Protein AF-0000000071097699 (afdb_homodimer)

Nearest PDB structures (foldseek):
  2o6l-assembly1_B  TM=9.638E-01  e=3.388E-14  Homo sapiens
  7yan-assembly2_D-2  TM=9.427E-01  e=1.512E-14  Homo sapiens
  7cjx-assembly2_B  TM=9.415E-01  e=3.575E-14  Homo sapiens
  2o6l-assembly1_A  TM=9.552E-01  e=1.232E-13  Homo sapiens
  7yf5-assembly1_B  TM=9.380E-01  e=7.590E-14  Homo sapiens

Sequence (882 aa):
MFTHNYAKPKYTDYFKFEHYSFPNLDKELAHLNDQMSDFAFTENQVSQMLFMVSLFADLNRRVCEEIFSDEELLKRLEGVDVVLVDVVWPCGIYMKSFLSKQKNTKVRGVVVATLASYPYMQQLAGSPVHPSYQPMPITGLSFNMSFLQRVSNTISYLIGNIFNYFMCSRPYHEIVDRYGLDPYMKSSIHEDVDLYLINTEFAVEFPYSLMPNIIPVGGLTARPAEPLEDDLESFMQGSGEYGVVVFSLGSNFTRITNSRPELVQVFIAALGRLPHKVLFHLQADPPENLPGNIKALPWLPLQDVLGHPKTRLLIYHGGNNGFLEAVYHGVPLVIMPLAGDQIDVSVRVESMGLGTTIDKTRLSADYIYQRVAETLQNPEYSERMKRASAIFKDRPMTAPDRAAFWIEHVIKHGGSYMRSPVHDLSFVQFQGRPDFMNELPMFTHNYAKPKYTDYFKFEHYSFPNLDKELAHLNDQMSDFAFTENQVSQMLFMVSLFADLNRRVCEEIFSDEELLKRLEGVDVVLVDVVWPCGIYMKSFLSKQKNTKVRGVVVATLASYPYMQQLAGSPVHPSYQPMPITGLSFNMSFLQRVSNTISYLIGNIFNYFMCSRPYHEIVDRYGLDPYMKSSIHEDVDLYLINTEFAVEFPYSLMPNIIPVGGLTARPAEPLEDDLESFMQGSGEYGVVVFSLGSNFTRITNSRPELVQVFIAALGRLPHKVLFHLQADPPENLPGNIKALPWLPLQDVLGHPKTRLLIYHGGNNGFLEAVYHGVPLVIMPLAGDQIDVSVRVESMGLGTTIDKTRLSADYIYQRVAETLQNPEYSERMKRASAIFKDRPMTAPDRAAFWIEHVIKHGGSYMRSPVHDLSFVQFQGRPDFMNELP

Organism: Strongylocentrotus purpuratus (NCBI:txid7668)

Solvent-accessible surface area (backbone atoms only — not comparable to full-atom values): 47206 Å² total; per-residue (Å²): 101,81,78,57,83,63,73,74,61,84,65,47,90,80,52,83,87,76,86,82,81,49,68,73,57,30,53,51,45,53,51,50,53,56,50,49,63,60,45,43,78,44,85,68,48,64,65,51,45,52,51,48,50,51,54,49,35,52,49,51,50,51,50,40,52,52,55,74,68,33,61,69,58,52,60,71,52,66,78,59,61,63,41,79,27,49,64,91,43,56,53,47,53,57,48,32,52,51,51,15,61,76,62,73,43,86,39,40,24,34,36,33,32,72,51,55,89,46,68,67,59,33,49,53,56,49,19,74,80,50,36,68,48,41,52,43,81,59,68,66,54,56,52,84,53,53,71,69,51,20,33,53,30,24,50,46,44,53,52,49,52,54,48,43,42,64,53,68,36,57,71,52,39,57,56,34,62,76,67,67,45,67,73,60,51,63,80,47,58,46,88,56,45,34,36,36,38,31,40,32,46,50,62,80,35,84,47,60,48,39,24,70,33,50,42,72,27,35,40,60,83,48,67,84,53,53,88,66,58,68,68,59,42,51,55,52,65,67,21,65,92,65,8,30,36,37,37,43,52,58,76,69,31,42,56,44,46,69,72,34,54,66,56,54,51,33,50,49,60,19,55,53,70,45,87,31,26,32,44,35,55,34,72,58,84,72,68,92,83,61,44,90,47,51,46,78,30,70,71,70,67,55,57,34,52,47,49,33,91,43,45,58,34,39,36,28,32,32,51,58,68,60,49,38,37,31,34,64,47,28,36,16,38,38,23,37,46,47,56,64,68,10,38,42,44,42,40,47,32,45,75,67,38,27,33,47,73,50,62,76,88,60,77,39,32,66,53,52,32,51,56,53,50,50,55,70,69,40,61,61,22,43,54,43,17,39,51,34,15,54,53,60,66,65,55,98,59,55,25,54,56,48,49,51,48,52,53,52,46,32,68,74,70,48,27,72,60,33,47,34,65,59,74,73,39,47,62,67,63,43,62,55,28,24,59,69,63,23,36,39,98,101,81,80,57,83,64,72,73,61,83,64,48,90,80,51,84,85,76,86,82,83,48,69,74,58,33,53,51,45,52,51,49,54,55,48,50,63,60,44,43,78,44,85,68,47,65,65,51,44,54,50,49,52,50,51,50,36,52,50,50,50,51,51,40,53,51,54,74,66,33,61,69,58,52,61,71,51,65,79,59,61,63,40,80,28,49,64,92,44,58,52,46,57,54,48,32,53,50,50,16,61,74,62,73,42,87,39,39,24,33,36,33,31,72,53,54,89,45,68,66,57,34,51,53,55,49,20,75,76,52,34,66,48,42,49,43,81,60,68,67,56,55,51,84,54,53,71,68,50,20,34,51,29,26,52,47,45,55,52,47,51,54,48,43,42,62,51,66,36,56,71,52,40,57,56,33,63,75,69,67,47,68,72,63,52,62,81,47,59,42,88,58,45,34,35,34,37,32,39,32,46,50,63,80,36,84,46,61,47,39,25,71,34,50,42,72,27,36,39,60,84,47,65,86,54,52,88,66,57,68,70,59,42,51,56,52,64,67,22,65,91,66,9,30,36,38,37,42,52,57,78,70,30,43,56,43,46,68,73,33,54,68,57,52,52,32,49,49,61,19,56,52,69,44,87,31,27,31,44,34,55,36,71,58,84,74,68,92,82,61,45,91,47,50,46,78,30,68,71,71,66,56,55,33,51,47,48,34,91,43,44,56,36,39,36,28,31,30,50,58,66,60,49,38,35,30,35,66,47,28,38,15,38,38,24,37,45,48,59,65,68,10,37,42,44,43,40,48,31,46,73,67,36,26,32,46,73,49,60,76,88,61,77,40,32,66,54,51,33,51,55,52,51,50,55,70,69,40,61,59,22,45,54,43,18,38,50,35,14,52,52,60,66,66,57,98,57,54,24,56,56,46,48,52,50,52,53,52,47,31,68,74,70,49,26,70,62,32,46,34,65,60,74,73,40,49,64,70,62,40,62,57,28,20,59,68,66,16,36,36,98

Structure (mmCIF, N/CA/C/O backbone):
data_AF-0000000071097699-model_v1
#
loop_
_entity.id
_entity.type
_entity.pdbx_description
1 polymer Glucuronosyltransferase
#
loop_
_atom_site.group_PDB
_atom_site.id
_atom_site.type_symbol
_atom_site.label_atom_id
_atom_site.label_alt_id
_atom_site.label_comp_id
_atom_site.label_asym_id
_atom_site.label_entity_id
_atom_site.label_seq_id
_atom_site.pdbx_PDB_ins_code
_atom_site.Cartn_x
_atom_site.Cartn_y
_atom_site.Cartn_z
_atom_site.occupancy
_atom_site.B_iso_or_equiv
_atom_site.auth_seq_id
_atom_site.auth_comp_id
_atom_site.auth_asym_id
_atom_site.auth_atom_id
_atom_site.pdbx_PDB_model_num
ATOM 1 N N . MET A 1 1 ? 24.062 -22.078 -15.039 1 22.67 1 MET A N 1
ATOM 2 C CA . MET A 1 1 ? 23.594 -21.328 -16.188 1 22.67 1 MET A CA 1
ATOM 3 C C . MET A 1 1 ? 22.312 -21.938 -16.766 1 22.67 1 MET A C 1
ATOM 5 O O . MET A 1 1 ? 22.281 -23.109 -17.094 1 22.67 1 MET A O 1
ATOM 9 N N . PHE A 1 2 ? 21.234 -21.594 -16.203 1 30.33 2 PHE A N 1
ATOM 10 C CA . PHE A 1 2 ? 19.969 -22.094 -16.719 1 30.33 2 PHE A CA 1
ATOM 11 C C . PHE A 1 2 ? 19.906 -21.938 -18.234 1 30.33 2 PHE A C 1
ATOM 13 O O . PHE A 1 2 ? 20.047 -20.828 -18.75 1 30.33 2 PHE A O 1
ATOM 20 N N . THR A 1 3 ? 20.5 -22.781 -18.875 1 31.72 3 THR A N 1
ATOM 21 C CA . THR A 1 3 ? 20.422 -22.859 -20.328 1 31.72 3 THR A CA 1
ATOM 22 C C . THR A 1 3 ? 18.984 -22.656 -20.797 1 31.72 3 THR A C 1
ATOM 24 O O . THR A 1 3 ? 18.297 -23.609 -21.156 1 31.72 3 THR A O 1
ATOM 27 N N . HIS A 1 4 ? 18.203 -22 -19.984 1 33.94 4 HIS A N 1
ATOM 28 C CA . HIS A 1 4 ? 16.844 -21.781 -20.5 1 33.94 4 HIS A CA 1
ATOM 29 C C . HIS A 1 4 ? 16.875 -21 -21.797 1 33.94 4 HIS A C 1
ATOM 31 O O . HIS A 1 4 ? 17.719 -20.125 -22 1 33.94 4 HIS A O 1
ATOM 37 N N . ASN A 1 5 ? 16.547 -21.75 -22.844 1 34.69 5 ASN A N 1
ATOM 38 C CA . ASN A 1 5 ? 16.141 -21.062 -24.062 1 34.69 5 ASN A CA 1
ATOM 39 C C . ASN A 1 5 ? 15.484 -19.703 -23.766 1 34.69 5 ASN A C 1
ATOM 41 O O . ASN A 1 5 ? 14.367 -19.656 -23.25 1 34.69 5 ASN A O 1
ATOM 45 N N . TYR A 1 6 ? 16.375 -18.922 -23.297 1 39.88 6 TYR A N 1
ATOM 46 C CA . TYR A 1 6 ? 15.867 -17.578 -23.125 1 39.88 6 TYR A CA 1
ATOM 47 C C . TYR A 1 6 ? 15.328 -17.016 -24.453 1 39.88 6 TYR A C 1
ATOM 49 O O . TYR A 1 6 ? 16 -17.109 -25.484 1 39.88 6 TYR A O 1
ATOM 57 N N . ALA A 1 7 ? 14.125 -17.141 -24.656 1 41.25 7 ALA A N 1
ATOM 58 C CA . ALA A 1 7 ? 13.633 -16.312 -25.75 1 41.25 7 ALA A CA 1
ATOM 59 C C . ALA A 1 7 ? 14.195 -14.891 -25.672 1 41.25 7 ALA A C 1
ATOM 61 O O . ALA A 1 7 ? 14.242 -14.297 -24.594 1 41.25 7 ALA A O 1
ATOM 62 N N . LYS A 1 8 ? 14.953 -14.656 -26.703 1 48.91 8 LYS A N 1
ATOM 63 C CA . LYS A 1 8 ? 15.516 -13.32 -26.828 1 48.91 8 LYS A CA 1
ATOM 64 C C . LYS A 1 8 ? 14.43 -12.25 -26.703 1 48.91 8 LYS A C 1
ATOM 66 O O . LYS A 1 8 ? 13.484 -12.227 -27.484 1 48.91 8 LYS A O 1
ATOM 71 N N . PRO A 1 9 ? 14.32 -11.719 -25.578 1 47.12 9 PRO A N 1
ATOM 72 C CA . PRO A 1 9 ? 13.305 -10.664 -25.578 1 47.12 9 PRO A CA 1
ATOM 73 C C . PRO A 1 9 ? 13.375 -9.766 -26.812 1 47.12 9 PRO A C 1
ATOM 75 O O . PRO A 1 9 ? 14.445 -9.617 -27.406 1 47.12 9 PRO A O 1
ATOM 78 N N . LYS A 1 10 ? 12.344 -9.547 -27.312 1 48.78 10 LYS A N 1
ATOM 79 C CA . LYS A 1 10 ? 12.242 -8.617 -28.438 1 48.78 10 LYS A CA 1
ATOM 80 C C . LYS A 1 10 ? 13 -7.324 -28.141 1 48.78 10 LYS A C 1
ATOM 82 O O . LYS A 1 10 ? 13.281 -6.551 -29.062 1 48.78 10 LYS A O 1
ATOM 87 N N . TYR A 1 11 ? 12.992 -6.891 -26.922 1 51.03 11 TYR A N 1
ATOM 88 C CA . TYR A 1 11 ? 13.547 -5.562 -26.672 1 51.03 11 TYR A CA 1
ATOM 89 C C . TYR A 1 11 ? 15.062 -5.605 -26.625 1 51.03 11 TYR A C 1
ATOM 91 O O . TYR A 1 11 ? 15.664 -5.281 -25.594 1 51.03 11 TYR A O 1
ATOM 99 N N . THR A 1 12 ? 15.625 -6.09 -27.531 1 53.41 12 THR A N 1
ATOM 100 C CA . THR A 1 12 ? 17.031 -6.453 -27.672 1 53.41 12 THR A CA 1
ATOM 101 C C . THR A 1 12 ? 17.922 -5.207 -27.656 1 53.41 12 THR A C 1
ATOM 103 O O . THR A 1 12 ? 19.031 -5.242 -27.141 1 53.41 12 THR A O 1
ATOM 106 N N . ASP A 1 13 ? 17.281 -4.137 -28.031 1 58.72 13 ASP A N 1
ATOM 107 C CA . ASP A 1 13 ? 18.219 -3.023 -28.156 1 58.72 13 ASP A CA 1
ATOM 108 C C . ASP A 1 13 ? 18.562 -2.447 -26.781 1 58.72 13 ASP A C 1
ATOM 110 O O . ASP A 1 13 ? 19.609 -1.805 -26.625 1 58.72 13 ASP A O 1
ATOM 114 N N . TYR A 1 14 ? 17.734 -2.838 -25.797 1 64.25 14 TYR A N 1
ATOM 115 C CA . TYR A 1 14 ? 17.938 -2.229 -24.484 1 64.25 14 TYR A CA 1
ATOM 116 C C . TYR A 1 14 ? 18.609 -3.205 -23.516 1 64.25 14 TYR A C 1
ATOM 118 O O . TYR A 1 14 ? 19.016 -2.822 -22.422 1 64.25 14 TYR A O 1
ATOM 126 N N . PHE A 1 15 ? 18.812 -4.406 -24.047 1 68.31 15 PHE A N 1
ATOM 127 C CA . PHE A 1 15 ? 19.328 -5.41 -23.125 1 68.31 15 PHE A CA 1
ATOM 128 C C . PHE A 1 15 ? 20.641 -5.988 -23.656 1 68.31 15 PHE A C 1
ATOM 130 O O . PHE A 1 15 ? 20.766 -6.273 -24.844 1 68.31 15 PHE A O 1
ATOM 137 N N . LYS A 1 16 ? 21.719 -5.797 -22.875 1 72.25 16 LYS A N 1
ATOM 138 C CA . LYS A 1 16 ? 22.922 -6.578 -23.094 1 72.25 16 LYS A CA 1
ATOM 139 C C . LYS A 1 16 ? 22.953 -7.816 -22.203 1 72.25 16 LYS A C 1
ATOM 141 O O . LYS A 1 16 ? 22.875 -7.711 -20.984 1 72.25 16 LYS A O 1
ATOM 146 N N . PHE A 1 17 ? 22.719 -8.891 -22.859 1 72.5 17 PHE A N 1
ATOM 147 C CA . PHE A 1 17 ? 22.781 -10.148 -22.125 1 72.5 17 PHE A CA 1
ATOM 148 C C . PHE A 1 17 ? 24.203 -10.68 -22.094 1 72.5 17 PHE A C 1
ATOM 150 O O . PHE A 1 17 ? 24.875 -10.719 -23.125 1 72.5 17 PHE A O 1
ATOM 157 N N . GLU A 1 18 ? 24.719 -10.773 -20.938 1 72.94 18 GLU A N 1
ATOM 158 C CA . GLU A 1 18 ? 26.047 -11.367 -20.781 1 72.94 18 GLU A CA 1
ATOM 159 C C . GLU A 1 18 ? 26 -12.609 -19.891 1 72.94 18 GLU A C 1
ATOM 161 O O . GLU A 1 18 ? 25.359 -12.594 -18.844 1 72.94 18 GLU A O 1
ATOM 166 N N . HIS A 1 19 ? 26.391 -13.672 -20.469 1 73 19 HIS A N 1
ATOM 167 C CA . HIS A 1 19 ? 26.484 -14.93 -19.734 1 73 19 HIS A CA 1
ATOM 168 C C . HIS A 1 19 ? 27.875 -15.133 -19.156 1 73 19 HIS A C 1
ATOM 170 O O . HIS A 1 19 ? 28.875 -15.039 -19.875 1 73 19 HIS A O 1
ATOM 176 N N . TYR A 1 20 ? 27.859 -15.156 -17.859 1 69.44 20 TYR A N 1
ATOM 177 C CA . TYR A 1 20 ? 29.125 -15.469 -17.188 1 69.44 20 TYR A CA 1
ATOM 178 C C . TYR A 1 20 ? 29.141 -16.922 -16.719 1 69.44 20 TYR A C 1
ATOM 180 O O . TYR A 1 20 ? 28.281 -17.328 -15.938 1 69.44 20 TYR A O 1
ATOM 188 N N . SER A 1 21 ? 29.953 -17.688 -17.375 1 71.5 21 SER A N 1
ATOM 189 C CA . SER A 1 21 ? 29.984 -19.125 -17.109 1 71.5 21 SER A CA 1
ATOM 190 C C . SER A 1 21 ? 31.109 -19.469 -16.141 1 71.5 21 SER A C 1
ATOM 192 O O . SER A 1 21 ? 32.219 -18.922 -16.219 1 71.5 21 SER A O 1
ATOM 194 N N . PHE A 1 22 ? 30.609 -20.094 -15.062 1 73 22 PHE A N 1
ATOM 195 C CA . PHE A 1 22 ? 31.562 -20.766 -14.172 1 73 22 PHE A CA 1
ATOM 196 C C . PHE A 1 22 ? 31.453 -22.281 -14.312 1 73 22 PHE A C 1
ATOM 198 O O . PHE A 1 22 ? 30.625 -22.922 -13.656 1 73 22 PHE A O 1
ATOM 205 N N . PRO A 1 23 ? 32.25 -22.75 -15.195 1 68.56 23 PRO A N 1
ATOM 206 C CA . PRO A 1 23 ? 32.062 -24.125 -15.68 1 68.56 23 PRO A CA 1
ATOM 207 C C . PRO A 1 23 ? 31.766 -25.109 -14.555 1 68.56 23 PRO A C 1
ATOM 209 O O . PRO A 1 23 ? 30.859 -25.922 -14.68 1 68.56 23 PRO A O 1
ATOM 212 N N . ASN A 1 24 ? 32.562 -25.047 -13.477 1 69.44 24 ASN A N 1
ATOM 213 C CA . ASN A 1 24 ? 32.312 -26 -12.406 1 69.44 24 ASN A CA 1
ATOM 214 C C . ASN A 1 24 ? 30.969 -25.797 -11.742 1 69.44 24 ASN A C 1
ATOM 216 O O . ASN A 1 24 ? 30.266 -26.75 -11.438 1 69.44 24 ASN A O 1
ATOM 220 N N . LEU A 1 25 ? 30.547 -24.641 -11.664 1 75.38 25 LEU A N 1
ATOM 221 C CA . LEU A 1 25 ? 29.297 -24.328 -11 1 75.38 25 LEU A CA 1
ATOM 222 C C . LEU A 1 25 ? 28.109 -24.625 -11.922 1 75.38 25 LEU A C 1
ATOM 224 O O . LEU A 1 25 ? 27.047 -25.047 -11.461 1 75.38 25 LEU A O 1
ATOM 228 N N . ASP A 1 26 ? 28.375 -24.5 -13.172 1 75.88 26 ASP A N 1
ATOM 229 C CA . ASP A 1 26 ? 27.328 -24.797 -14.148 1 75.88 26 ASP A CA 1
ATOM 230 C C . ASP A 1 26 ? 26.953 -26.266 -14.133 1 75.88 26 ASP A C 1
ATOM 232 O O . ASP A 1 26 ? 25.781 -26.625 -14.203 1 75.88 26 ASP A O 1
ATOM 236 N N . LYS A 1 27 ? 27.984 -27.016 -14.047 1 76.19 27 LYS A N 1
ATOM 237 C CA . LYS A 1 27 ? 27.75 -28.453 -13.992 1 76.19 27 LYS A CA 1
ATOM 238 C C . LYS A 1 27 ? 27 -28.844 -12.727 1 76.19 27 LYS A C 1
ATOM 240 O O . LYS A 1 27 ? 26.094 -29.672 -12.766 1 76.19 27 LYS A O 1
ATOM 245 N N . GLU A 1 28 ? 27.375 -28.25 -11.68 1 77.62 28 GLU A N 1
ATOM 246 C CA . GLU A 1 28 ? 26.719 -28.531 -10.414 1 77.62 28 GLU A CA 1
ATOM 247 C C . GLU A 1 28 ? 25.266 -28.062 -10.43 1 77.62 28 GLU A C 1
ATOM 249 O O . GLU A 1 28 ? 24.375 -28.75 -9.922 1 77.62 28 GLU A O 1
ATOM 254 N N . LEU A 1 29 ? 25.078 -26.984 -11.039 1 75.81 29 LEU A N 1
ATOM 255 C CA . LEU A 1 29 ? 23.734 -26.469 -11.148 1 75.81 29 LEU A CA 1
ATOM 256 C C . LEU A 1 29 ? 22.859 -27.375 -11.992 1 75.81 29 LEU A C 1
ATOM 258 O O . LEU A 1 29 ? 21.703 -27.641 -11.641 1 75.81 29 LEU A O 1
ATOM 262 N N . ALA A 1 30 ? 23.438 -27.812 -13.07 1 72.12 30 ALA A N 1
ATOM 263 C CA . ALA A 1 30 ? 22.703 -28.719 -13.938 1 72.12 30 ALA A CA 1
ATOM 264 C C . ALA A 1 30 ? 22.344 -30.016 -13.195 1 72.12 30 ALA A C 1
ATOM 266 O O . ALA A 1 30 ? 21.219 -30.516 -13.32 1 72.12 30 ALA A O 1
ATOM 267 N N . HIS A 1 31 ? 23.266 -30.422 -12.414 1 73.38 31 HIS A N 1
ATOM 268 C CA . HIS A 1 31 ? 23.047 -31.625 -11.633 1 73.38 31 HIS A CA 1
ATOM 269 C C . HIS A 1 31 ? 21.953 -31.422 -10.586 1 73.38 31 HIS A C 1
ATOM 271 O O . HIS A 1 31 ? 21.094 -32.281 -10.398 1 73.38 31 HIS A O 1
ATOM 277 N N . LEU A 1 32 ? 21.953 -30.328 -10.008 1 73.06 32 LEU A N 1
ATOM 278 C CA . LEU A 1 32 ? 20.938 -30 -9.008 1 73.06 32 LEU A CA 1
ATOM 279 C C . LEU A 1 32 ? 19.562 -29.906 -9.648 1 73.06 32 LEU A C 1
ATOM 281 O O . LEU A 1 32 ? 18.578 -30.375 -9.07 1 73.06 32 LEU A O 1
ATOM 285 N N . ASN A 1 33 ? 19.516 -29.359 -10.766 1 69.38 33 ASN A N 1
ATOM 286 C CA . ASN A 1 33 ? 18.25 -29.25 -11.469 1 69.38 33 ASN A CA 1
ATOM 287 C C . ASN A 1 33 ? 17.672 -30.625 -11.82 1 69.38 33 ASN A C 1
ATOM 289 O O . ASN A 1 33 ? 16.453 -30.828 -11.734 1 69.38 33 ASN A O 1
ATOM 293 N N . ASP A 1 34 ? 18.578 -31.469 -12.172 1 67.56 34 ASP A N 1
ATOM 294 C CA . ASP A 1 34 ? 18.156 -32.844 -12.484 1 67.56 34 ASP A CA 1
ATOM 295 C C . ASP A 1 34 ? 17.625 -33.531 -11.25 1 67.56 34 ASP A C 1
ATOM 297 O O . ASP A 1 34 ? 16.625 -34.25 -11.32 1 67.56 34 ASP A O 1
ATOM 301 N N . GLN A 1 35 ? 18.188 -33.25 -10.156 1 68.38 35 GLN A N 1
ATOM 302 C CA . GLN A 1 35 ? 17.766 -33.875 -8.906 1 68.38 35 GLN A CA 1
ATOM 303 C C . GLN A 1 35 ? 16.406 -33.312 -8.461 1 68.38 35 GLN A C 1
ATOM 305 O O . GLN A 1 35 ? 15.586 -34.062 -7.895 1 68.38 35 GLN A O 1
ATOM 310 N N . MET A 1 36 ? 16.203 -32.125 -8.727 1 67.81 36 MET A N 1
ATOM 311 C CA . MET A 1 36 ? 14.93 -31.5 -8.367 1 67.81 36 MET A CA 1
ATOM 312 C C . MET A 1 36 ? 13.773 -32.156 -9.102 1 67.81 36 MET A C 1
ATOM 314 O O . MET A 1 36 ? 12.703 -32.375 -8.523 1 67.81 36 MET A O 1
ATOM 318 N N . SER A 1 37 ? 14.039 -32.438 -10.336 1 64.06 37 SER A N 1
ATOM 319 C CA . SER A 1 37 ? 13.008 -33.094 -11.141 1 64.06 37 SER A CA 1
ATOM 320 C C . SER A 1 37 ? 12.648 -34.469 -10.586 1 64.06 37 SER A C 1
ATOM 322 O O . SER A 1 37 ? 11.484 -34.875 -10.625 1 64.06 37 SER A O 1
ATOM 324 N N . ASP A 1 38 ? 13.656 -35 -9.945 1 64.94 38 ASP A N 1
ATOM 325 C CA . ASP A 1 38 ? 13.445 -36.344 -9.391 1 64.94 38 ASP A CA 1
ATOM 326 C C . ASP A 1 38 ? 12.656 -36.281 -8.086 1 64.94 38 ASP A C 1
ATOM 328 O O . ASP A 1 38 ? 11.898 -37.188 -7.758 1 64.94 38 ASP A O 1
ATOM 332 N N . PHE A 1 39 ? 12.758 -35.156 -7.492 1 66.94 39 PHE A N 1
ATOM 333 C CA . PHE A 1 39 ? 12.156 -35.031 -6.168 1 66.94 39 PHE A CA 1
ATOM 334 C C . PHE A 1 39 ? 10.695 -34.625 -6.277 1 66.94 39 PHE A C 1
ATOM 336 O O . PHE A 1 39 ? 9.922 -34.812 -5.336 1 66.94 39 PHE A O 1
ATOM 343 N N . ALA A 1 40 ? 10.273 -34.219 -7.395 1 65.06 40 ALA A N 1
ATOM 344 C CA . ALA A 1 40 ? 8.922 -33.688 -7.582 1 65.06 40 ALA A CA 1
ATOM 345 C C . ALA A 1 40 ? 7.875 -34.75 -7.258 1 65.06 40 ALA A C 1
ATOM 347 O O . ALA A 1 40 ? 6.762 -34.438 -6.836 1 65.06 40 ALA A O 1
ATOM 348 N N . PHE A 1 41 ? 8.258 -35.938 -7.324 1 65.88 41 PHE A N 1
ATOM 349 C CA . PHE A 1 41 ? 7.242 -36.969 -7.141 1 65.88 41 PHE A CA 1
ATOM 350 C C . PHE A 1 41 ? 7.613 -37.906 -5.992 1 65.88 41 PHE A C 1
ATOM 352 O O . PHE A 1 41 ? 7.02 -38.969 -5.836 1 65.88 41 PHE A O 1
ATOM 359 N N . THR A 1 42 ? 8.609 -37.344 -5.238 1 65 42 THR A N 1
ATOM 360 C CA . THR A 1 42 ? 8.984 -38.188 -4.102 1 65 42 THR A CA 1
ATOM 361 C C . THR A 1 42 ? 8.102 -37.875 -2.893 1 65 42 THR A C 1
ATOM 363 O O . THR A 1 42 ? 7.551 -36.781 -2.785 1 65 42 THR A O 1
ATOM 366 N N . GLU A 1 43 ? 7.91 -38.875 -2.043 1 58.28 43 GLU A N 1
ATOM 367 C CA . GLU A 1 43 ? 7.031 -38.812 -0.882 1 58.28 43 GLU A CA 1
ATOM 368 C C . GLU A 1 43 ? 7.586 -37.844 0.162 1 58.28 43 GLU A C 1
ATOM 370 O O . GLU A 1 43 ? 6.832 -37.094 0.779 1 58.28 43 GLU A O 1
ATOM 375 N N . ASN A 1 44 ? 8.953 -37.969 0.484 1 61 44 ASN A N 1
ATOM 376 C CA . ASN A 1 44 ? 9.508 -37.156 1.553 1 61 44 ASN A CA 1
ATOM 377 C C . ASN A 1 44 ? 9.898 -35.75 1.049 1 61 44 ASN A C 1
ATOM 379 O O . ASN A 1 44 ? 11.078 -35.406 1.021 1 61 44 ASN A O 1
ATOM 383 N N . GLN A 1 45 ? 8.961 -34.906 0.81 1 63 45 GLN A N 1
ATOM 384 C CA . GLN A 1 45 ? 9.086 -33.688 0.046 1 63 45 GLN A CA 1
ATOM 385 C C . GLN A 1 45 ? 9.75 -32.594 0.877 1 63 45 GLN A C 1
ATOM 387 O O . GLN A 1 45 ? 10.594 -31.844 0.374 1 63 45 GLN A O 1
ATOM 392 N N . VAL A 1 46 ? 9.594 -32.688 2.166 1 65.62 46 VAL A N 1
ATOM 393 C CA . VAL A 1 46 ? 10.078 -31.562 2.959 1 65.62 46 VAL A CA 1
ATOM 394 C C . VAL A 1 46 ? 11.594 -31.672 3.135 1 65.62 46 VAL A C 1
ATOM 396 O O . VAL A 1 46 ? 12.32 -30.688 2.936 1 65.62 46 VAL A O 1
ATOM 399 N N . SER A 1 47 ? 12 -32.906 3.49 1 66.81 47 SER A N 1
ATOM 400 C CA . SER A 1 47 ? 13.438 -33.094 3.703 1 66.81 47 SER A CA 1
ATOM 401 C C . SER A 1 47 ? 14.219 -32.875 2.42 1 66.81 47 SER A C 1
ATOM 403 O O . SER A 1 47 ? 15.297 -32.25 2.445 1 66.81 47 SER A O 1
ATOM 405 N N . GLN A 1 48 ? 13.688 -33.312 1.384 1 68.94 48 GLN A N 1
ATOM 406 C CA . GLN A 1 48 ? 14.367 -33.156 0.102 1 68.94 48 GLN A CA 1
ATOM 407 C C . GLN A 1 48 ? 14.391 -31.688 -0.325 1 68.94 48 GLN A C 1
ATOM 409 O O . GLN A 1 48 ? 15.391 -31.203 -0.87 1 68.94 48 GLN A O 1
ATOM 414 N N . MET A 1 49 ? 13.406 -31.094 0.034 1 69.5 49 MET A N 1
ATOM 415 C CA . MET A 1 49 ? 13.352 -29.672 -0.301 1 69.5 49 MET A CA 1
ATOM 416 C C . MET A 1 49 ? 14.383 -28.875 0.5 1 69.5 49 MET A C 1
ATOM 418 O O . MET A 1 49 ? 15.07 -28.016 -0.048 1 69.5 49 MET A O 1
ATOM 422 N N . LEU A 1 50 ? 14.461 -29.25 1.716 1 71.5 50 LEU A N 1
ATOM 423 C CA . LEU A 1 50 ? 15.43 -28.547 2.557 1 71.5 50 LEU A CA 1
ATOM 424 C C . LEU A 1 50 ? 16.859 -28.797 2.062 1 71.5 50 LEU A C 1
ATOM 426 O O . LEU A 1 50 ? 17.688 -27.875 2.068 1 71.5 50 LEU A O 1
ATOM 430 N N . PHE A 1 51 ? 17.016 -30.031 1.668 1 72.5 51 PHE A N 1
ATOM 431 C CA . PHE A 1 51 ? 18.328 -30.375 1.13 1 72.5 51 PHE A CA 1
ATOM 432 C C . PHE A 1 51 ? 18.609 -29.609 -0.157 1 72.5 51 PHE A C 1
ATOM 434 O O . PHE A 1 51 ? 19.703 -29.078 -0.343 1 72.5 51 PHE A O 1
ATOM 441 N N . MET A 1 52 ? 17.703 -29.516 -0.937 1 72.94 52 MET A N 1
ATOM 442 C CA . MET A 1 52 ? 17.859 -28.797 -2.205 1 72.94 52 MET A CA 1
ATOM 443 C C . MET A 1 52 ? 18.094 -27.312 -1.972 1 72.94 52 MET A C 1
ATOM 445 O O . MET A 1 52 ? 18.953 -26.719 -2.613 1 72.94 52 MET A O 1
ATOM 449 N N . VAL A 1 53 ? 17.391 -26.781 -1.063 1 74.62 53 VAL A N 1
ATOM 450 C CA . VAL A 1 53 ? 17.531 -25.359 -0.761 1 74.62 53 VAL A CA 1
ATOM 451 C C . VAL A 1 53 ? 18.938 -25.094 -0.219 1 74.62 53 VAL A C 1
ATOM 453 O O . VAL A 1 53 ? 19.547 -24.062 -0.542 1 74.62 53 VAL A O 1
ATOM 456 N N . SER A 1 54 ? 19.406 -26.047 0.525 1 75.31 54 SER A N 1
ATOM 457 C CA . SER A 1 54 ? 20.75 -25.891 1.065 1 75.31 54 SER A CA 1
ATOM 458 C C . SER A 1 54 ? 21.797 -25.938 -0.042 1 75.31 54 SER A C 1
ATOM 460 O O . SER A 1 54 ? 22.766 -25.172 -0.029 1 75.31 54 SER A O 1
ATOM 462 N N . LEU A 1 55 ? 21.562 -26.812 -0.963 1 76.62 55 LEU A N 1
ATOM 463 C CA . LEU A 1 55 ? 22.5 -26.922 -2.08 1 76.62 55 LEU A CA 1
ATOM 464 C C . LEU A 1 55 ? 22.453 -25.672 -2.951 1 76.62 55 LEU A C 1
ATOM 466 O O . LEU A 1 55 ? 23.5 -25.188 -3.393 1 76.62 55 LEU A O 1
ATOM 470 N N . PHE A 1 56 ? 21.328 -25.203 -3.107 1 76.81 56 PHE A N 1
ATOM 471 C CA . PHE A 1 56 ? 21.172 -24 -3.906 1 76.81 56 PHE A CA 1
ATOM 472 C C . PHE A 1 56 ? 21.812 -22.812 -3.213 1 76.81 56 PHE A C 1
ATOM 474 O O . PHE A 1 56 ? 22.438 -21.969 -3.865 1 76.81 56 PHE A O 1
ATOM 481 N N . ALA A 1 57 ? 21.641 -22.75 -1.915 1 77.88 57 ALA A N 1
ATOM 482 C CA . ALA A 1 57 ? 22.219 -21.656 -1.15 1 77.88 57 ALA A CA 1
ATOM 483 C C . ALA A 1 57 ? 23.75 -21.672 -1.244 1 77.88 57 ALA A C 1
ATOM 485 O O . ALA A 1 57 ? 24.375 -20.625 -1.392 1 77.88 57 ALA A O 1
ATOM 486 N N . ASP A 1 58 ? 24.312 -22.844 -1.178 1 79.69 58 ASP A N 1
ATOM 487 C CA . ASP A 1 58 ? 25.75 -22.984 -1.293 1 79.69 58 ASP A CA 1
ATOM 488 C C . ASP A 1 58 ? 26.234 -22.578 -2.686 1 79.69 58 ASP A C 1
ATOM 490 O O . ASP A 1 58 ? 27.25 -21.906 -2.826 1 79.69 58 ASP A O 1
ATOM 494 N N . LEU A 1 59 ? 25.531 -23.031 -3.629 1 81.12 59 LEU A N 1
ATOM 495 C CA . LEU A 1 59 ? 25.875 -22.672 -5 1 81.12 59 LEU A CA 1
ATOM 496 C C . LEU A 1 59 ? 25.812 -21.172 -5.207 1 81.12 59 LEU A C 1
ATOM 498 O O . LEU A 1 59 ? 26.688 -20.578 -5.844 1 81.12 59 LEU A O 1
ATOM 502 N N . ASN A 1 60 ? 24.781 -20.594 -4.703 1 81.62 60 ASN A N 1
ATOM 503 C CA . ASN A 1 60 ? 24.609 -19.156 -4.824 1 81.62 60 ASN A CA 1
ATOM 504 C C . ASN A 1 60 ? 25.781 -18.406 -4.176 1 81.62 60 ASN A C 1
ATOM 506 O O . ASN A 1 60 ? 26.266 -17.406 -4.723 1 81.62 60 ASN A O 1
ATOM 510 N N . ARG A 1 61 ? 26.172 -18.844 -3.086 1 82.69 61 ARG A N 1
ATOM 511 C CA . ARG A 1 61 ? 27.297 -18.219 -2.396 1 82.69 61 ARG A CA 1
ATOM 512 C C . ARG A 1 61 ? 28.562 -18.328 -3.225 1 82.69 61 ARG A C 1
ATOM 514 O O . ARG A 1 61 ? 29.328 -17.359 -3.336 1 82.69 61 ARG A O 1
ATOM 521 N N . ARG A 1 62 ? 28.797 -19.484 -3.762 1 84.06 62 ARG A N 1
ATOM 522 C CA . ARG A 1 62 ? 30 -19.703 -4.566 1 84.06 62 ARG A CA 1
ATOM 523 C C . ARG A 1 62 ? 29.969 -18.859 -5.836 1 84.06 62 ARG A C 1
ATOM 525 O O . ARG A 1 62 ? 31 -18.312 -6.25 1 84.06 62 ARG A O 1
ATOM 532 N N . VAL A 1 63 ? 28.844 -18.812 -6.406 1 84.06 63 VAL A N 1
ATOM 533 C CA . VAL A 1 63 ? 28.688 -17.953 -7.578 1 84.06 63 VAL A CA 1
ATOM 534 C C . VAL A 1 63 ? 29.016 -16.516 -7.211 1 84.06 63 VAL A C 1
ATOM 536 O O . VAL A 1 63 ? 29.672 -15.805 -7.973 1 84.06 63 VAL A O 1
ATOM 539 N N . CYS A 1 64 ? 28.578 -16.078 -6.059 1 86.75 64 CYS A N 1
ATOM 540 C CA . CYS A 1 64 ? 28.844 -14.719 -5.582 1 86.75 64 CYS A CA 1
ATOM 541 C C . CYS A 1 64 ? 30.344 -14.477 -5.434 1 86.75 64 CYS A C 1
ATOM 543 O O . CYS A 1 64 ? 30.844 -13.445 -5.871 1 86.75 64 CYS A O 1
ATOM 545 N N . GLU A 1 65 ? 31 -15.438 -4.93 1 85.06 65 GLU A N 1
ATOM 546 C CA . GLU A 1 65 ? 32.438 -15.336 -4.75 1 85.06 65 GLU A CA 1
ATOM 547 C C . GLU A 1 65 ? 33.156 -15.211 -6.094 1 85.06 65 GLU A C 1
ATOM 549 O O . GLU A 1 65 ? 34.094 -14.43 -6.238 1 85.06 65 GLU A O 1
ATOM 554 N N . GLU A 1 66 ? 32.656 -16 -6.988 1 85.12 66 GLU A N 1
ATOM 555 C CA . GLU A 1 66 ? 33.25 -15.969 -8.32 1 85.12 66 GLU A CA 1
ATOM 556 C C . GLU A 1 66 ? 33.031 -14.617 -8.984 1 85.12 66 GLU A C 1
ATOM 558 O O . GLU A 1 66 ? 33.906 -14.094 -9.664 1 85.12 66 GLU A O 1
ATOM 563 N N . ILE A 1 67 ? 31.938 -14.117 -8.812 1 86.44 67 ILE A N 1
ATOM 564 C CA . ILE A 1 67 ? 31.594 -12.82 -9.406 1 86.44 67 ILE A CA 1
ATOM 565 C C . ILE A 1 67 ? 32.5 -11.734 -8.82 1 86.44 67 ILE A C 1
ATOM 567 O O . ILE A 1 67 ? 33.062 -10.914 -9.555 1 86.44 67 ILE A O 1
ATOM 571 N N . PHE A 1 68 ? 32.719 -11.711 -7.555 1 87.62 68 PHE A N 1
ATOM 572 C CA . PHE A 1 68 ? 33.531 -10.711 -6.871 1 87.62 68 PHE A CA 1
ATOM 573 C C . PHE A 1 68 ? 35 -10.836 -7.273 1 87.62 68 PHE A C 1
ATOM 575 O O . PHE A 1 68 ? 35.75 -9.859 -7.242 1 87.62 68 PHE A O 1
ATOM 582 N N . SER A 1 69 ? 35.344 -12.016 -7.672 1 85.25 69 SER A N 1
ATOM 583 C CA . SER A 1 69 ? 36.75 -12.266 -8.008 1 85.25 69 SER A CA 1
ATOM 584 C C . SER A 1 69 ? 37.031 -11.898 -9.461 1 85.25 69 SER A C 1
ATOM 586 O O . SER A 1 69 ? 38.188 -11.875 -9.883 1 85.25 69 SER A O 1
ATOM 588 N N . ASP A 1 70 ? 36.031 -11.672 -10.211 1 86.56 70 ASP A N 1
ATOM 589 C CA . ASP A 1 70 ? 36.188 -11.328 -11.625 1 86.56 70 ASP A CA 1
ATOM 590 C C . ASP A 1 70 ? 36.406 -9.82 -11.797 1 86.56 70 ASP A C 1
ATOM 592 O O . ASP A 1 70 ? 35.438 -9.07 -11.977 1 86.56 70 ASP A O 1
ATOM 596 N N . GLU A 1 71 ? 37.594 -9.43 -11.93 1 86.69 71 GLU A N 1
ATOM 597 C CA . GLU A 1 71 ? 37.969 -8.016 -11.992 1 86.69 71 GLU A CA 1
ATOM 598 C C . GLU A 1 71 ? 37.438 -7.375 -13.273 1 86.69 71 GLU A C 1
ATOM 600 O O . GLU A 1 71 ? 37.031 -6.211 -13.266 1 86.69 71 GLU A O 1
ATOM 605 N N . GLU A 1 72 ? 37.5 -8.109 -14.312 1 87 72 GLU A N 1
ATOM 606 C CA . GLU A 1 72 ? 37.031 -7.582 -15.586 1 87 72 GLU A CA 1
ATOM 607 C C . GLU A 1 72 ? 35.531 -7.293 -15.531 1 87 72 GLU A C 1
ATOM 609 O O . GLU A 1 72 ? 35.062 -6.266 -16.031 1 87 72 GLU A O 1
ATOM 614 N N . LEU A 1 73 ? 34.844 -8.203 -14.93 1 84.75 73 LEU A N 1
ATOM 615 C CA . LEU A 1 73 ? 33.406 -8.016 -14.773 1 84.75 73 LEU A CA 1
ATOM 616 C C . LEU A 1 73 ? 33.125 -6.805 -13.898 1 84.75 73 LEU A C 1
ATOM 618 O O . LEU A 1 73 ? 32.25 -6 -14.211 1 84.75 73 LEU A O 1
ATOM 622 N N . LEU A 1 74 ? 33.812 -6.621 -12.875 1 85 74 LEU A N 1
ATOM 623 C CA . LEU A 1 74 ? 33.594 -5.52 -11.938 1 85 74 LEU A CA 1
ATOM 624 C C . LEU A 1 74 ? 33.875 -4.176 -12.609 1 85 74 LEU A C 1
ATOM 626 O O . LEU A 1 74 ? 33.188 -3.197 -12.344 1 85 74 LEU A O 1
ATOM 630 N N . LYS A 1 75 ? 34.812 -4.125 -13.453 1 86.62 75 LYS A N 1
ATOM 631 C CA . LYS A 1 75 ? 35.094 -2.902 -14.188 1 86.62 75 LYS A CA 1
ATOM 632 C C . LYS A 1 75 ? 33.969 -2.529 -15.133 1 86.62 75 LYS A C 1
ATOM 634 O O . LYS A 1 75 ? 33.625 -1.351 -15.273 1 86.62 75 LYS A O 1
ATOM 639 N N . ARG A 1 76 ? 33.406 -3.506 -15.695 1 85.19 76 ARG A N 1
ATOM 640 C CA . ARG A 1 76 ? 32.312 -3.27 -16.625 1 85.19 76 ARG A CA 1
ATOM 641 C C . ARG A 1 76 ? 31.062 -2.771 -15.906 1 85.19 76 ARG A C 1
ATOM 643 O O . ARG A 1 76 ? 30.25 -2.055 -16.484 1 85.19 76 ARG A O 1
ATOM 650 N N . LEU A 1 77 ? 30.984 -3.062 -14.641 1 86.06 77 LEU A N 1
ATOM 651 C CA . LEU A 1 77 ? 29.797 -2.73 -13.867 1 86.06 77 LEU A CA 1
ATOM 652 C C . LEU A 1 77 ? 29.953 -1.373 -13.188 1 86.06 77 LEU A C 1
ATOM 654 O O . LEU A 1 77 ? 29.062 -0.94 -12.445 1 86.06 77 LEU A O 1
ATOM 658 N N . GLU A 1 78 ? 30.953 -0.658 -13.422 1 82.62 78 GLU A N 1
ATOM 659 C CA . GLU A 1 78 ? 31.25 0.62 -12.781 1 82.62 78 GLU A CA 1
ATOM 660 C C . GLU A 1 78 ? 30.188 1.667 -13.133 1 82.62 78 GLU A C 1
ATOM 662 O O . GLU A 1 78 ? 29.922 2.568 -12.336 1 82.62 78 GLU A O 1
ATOM 667 N N . GLY A 1 79 ? 29.547 1.527 -14.156 1 84.56 79 GLY A N 1
ATOM 668 C CA . GLY A 1 79 ? 28.594 2.547 -14.578 1 84.56 79 GLY A CA 1
ATOM 669 C C . GLY A 1 79 ? 27.172 2.232 -14.195 1 84.56 79 GLY A C 1
ATOM 670 O O . GLY A 1 79 ? 26.25 2.984 -14.531 1 84.56 79 GLY A O 1
ATOM 671 N N . VAL A 1 80 ? 26.953 1.245 -13.375 1 89.75 80 VAL A N 1
ATOM 672 C CA . VAL A 1 80 ? 25.609 0.797 -13.031 1 89.75 80 VAL A CA 1
ATOM 673 C C . VAL A 1 80 ? 25 1.749 -12.008 1 89.75 80 VAL A C 1
ATOM 675 O O . VAL A 1 80 ? 25.656 2.125 -11.031 1 89.75 80 VAL A O 1
ATOM 678 N N . ASP A 1 81 ? 23.703 2.176 -12.227 1 89.69 81 ASP A N 1
ATOM 679 C CA . ASP A 1 81 ? 23 3.096 -11.344 1 89.69 81 ASP A CA 1
ATOM 680 C C . ASP A 1 81 ? 22.062 2.344 -10.398 1 89.69 81 ASP A C 1
ATOM 682 O O . ASP A 1 81 ? 21.719 2.838 -9.32 1 89.69 81 ASP A O 1
ATOM 686 N N . VAL A 1 82 ? 21.609 1.177 -10.875 1 94 82 VAL A N 1
ATOM 687 C CA . VAL A 1 82 ? 20.641 0.415 -10.094 1 94 82 VAL A CA 1
ATOM 688 C C . VAL A 1 82 ? 20.891 -1.08 -10.281 1 94 82 VAL A C 1
ATOM 690 O O . VAL A 1 82 ? 21.234 -1.528 -11.383 1 94 82 VAL A O 1
ATOM 693 N N . VAL A 1 83 ? 20.859 -1.789 -9.242 1 93.62 83 VAL A N 1
ATOM 694 C CA . VAL A 1 83 ? 20.953 -3.244 -9.266 1 93.62 83 VAL A CA 1
ATOM 695 C C . VAL A 1 83 ? 19.594 -3.855 -8.938 1 93.62 83 VAL A C 1
ATOM 697 O O . VAL A 1 83 ? 19 -3.539 -7.902 1 93.62 83 VAL A O 1
ATOM 700 N N . LEU A 1 84 ? 19.078 -4.641 -9.836 1 93.25 84 LEU A N 1
ATOM 701 C CA . LEU A 1 84 ? 17.859 -5.406 -9.625 1 93.25 84 LEU A CA 1
ATOM 702 C C . LEU A 1 84 ? 18.172 -6.875 -9.352 1 93.25 84 LEU A C 1
ATOM 704 O O . LEU A 1 84 ? 18.828 -7.535 -10.164 1 93.25 84 LEU A O 1
ATOM 708 N N . VAL A 1 85 ? 17.734 -7.297 -8.164 1 90.25 85 VAL A N 1
ATOM 709 C CA . VAL A 1 85 ? 18.109 -8.656 -7.777 1 90.25 85 VAL A CA 1
ATOM 710 C C . VAL A 1 85 ? 16.875 -9.422 -7.312 1 90.25 85 VAL A C 1
ATOM 712 O O . VAL A 1 85 ? 15.93 -8.836 -6.777 1 90.25 85 VAL A O 1
ATOM 715 N N . ASP A 1 86 ? 16.922 -10.719 -7.535 1 87.44 86 ASP A N 1
ATOM 716 C CA . ASP A 1 86 ? 15.883 -11.594 -7.004 1 87.44 86 ASP A CA 1
ATOM 717 C C . ASP A 1 86 ? 16.078 -11.836 -5.512 1 87.44 86 ASP A C 1
ATOM 719 O O . ASP A 1 86 ? 17.219 -12.008 -5.047 1 87.44 86 ASP A O 1
ATOM 723 N N . VAL A 1 87 ? 15.016 -11.945 -4.812 1 83.81 87 VAL A N 1
ATOM 724 C CA . VAL A 1 87 ? 15.039 -12.016 -3.354 1 83.81 87 VAL A CA 1
ATOM 725 C C . VAL A 1 87 ? 15.766 -13.289 -2.914 1 83.81 87 VAL A C 1
ATOM 727 O O . VAL A 1 87 ? 16.391 -13.32 -1.849 1 83.81 87 VAL A O 1
ATOM 730 N N . VAL A 1 88 ? 15.773 -14.328 -3.723 1 76.94 88 VAL A N 1
ATOM 731 C CA . VAL A 1 88 ? 16.359 -15.609 -3.332 1 76.94 88 VAL A CA 1
ATOM 732 C C . VAL A 1 88 ? 17.859 -15.586 -3.582 1 76.94 88 VAL A C 1
ATOM 734 O O . VAL A 1 88 ? 18.578 -16.531 -3.248 1 76.94 88 VAL A O 1
ATOM 737 N N . TRP A 1 89 ? 18.359 -14.531 -4.176 1 80.06 89 TRP A N 1
ATOM 738 C CA . TRP A 1 89 ? 19.781 -14.367 -4.438 1 80.06 89 TRP A CA 1
ATOM 739 C C . TRP A 1 89 ? 20.312 -13.102 -3.783 1 80.06 89 TRP A C 1
ATOM 741 O O . TRP A 1 89 ? 20.578 -12.102 -4.465 1 80.06 89 TRP A O 1
ATOM 751 N N . PRO A 1 90 ? 20.625 -13.148 -2.529 1 83.56 90 PRO A N 1
ATOM 752 C CA . PRO A 1 90 ? 21.031 -11.945 -1.804 1 83.56 90 PRO A CA 1
ATOM 753 C C . PRO A 1 90 ? 22.375 -11.398 -2.266 1 83.56 90 PRO A C 1
ATOM 755 O O . PRO A 1 90 ? 22.719 -10.25 -1.956 1 83.56 90 PRO A O 1
ATOM 758 N N . CYS A 1 91 ? 23.125 -12.203 -3.062 1 88.56 91 CYS A N 1
ATOM 759 C CA . CYS A 1 91 ? 24.422 -11.773 -3.564 1 88.56 91 CYS A CA 1
ATOM 760 C C . CYS A 1 91 ? 24.312 -10.414 -4.258 1 88.56 91 CYS A C 1
ATOM 762 O O . CYS A 1 91 ? 25.219 -9.586 -4.156 1 88.56 91 CYS A O 1
ATOM 764 N N . GLY A 1 92 ? 23.219 -10.234 -4.945 1 89.94 92 GLY A N 1
ATOM 765 C CA . GLY A 1 92 ? 23.016 -9 -5.684 1 89.94 92 GLY A CA 1
ATOM 766 C C . GLY A 1 92 ? 23.078 -7.766 -4.805 1 89.94 92 GLY A C 1
ATOM 767 O O . GLY A 1 92 ? 23.594 -6.727 -5.223 1 89.94 92 GLY A O 1
ATOM 768 N N . ILE A 1 93 ? 22.625 -7.82 -3.551 1 91.19 93 ILE A N 1
ATOM 769 C CA . ILE A 1 93 ? 22.609 -6.668 -2.656 1 91.19 93 ILE A CA 1
ATOM 770 C C . ILE A 1 93 ? 24.016 -6.406 -2.125 1 91.19 93 ILE A C 1
ATOM 772 O O . ILE A 1 93 ? 24.406 -5.25 -1.943 1 91.19 93 ILE A O 1
ATOM 776 N N . TYR A 1 94 ? 24.75 -7.465 -1.896 1 92 94 TYR A N 1
ATOM 777 C CA . TYR A 1 94 ? 26.141 -7.289 -1.505 1 92 94 TYR A CA 1
ATOM 778 C C . TYR A 1 94 ? 26.953 -6.684 -2.645 1 92 94 TYR A C 1
ATOM 780 O O . TYR A 1 94 ? 27.812 -5.824 -2.416 1 92 94 TYR A O 1
ATOM 788 N N . MET A 1 95 ? 26.625 -7.148 -3.83 1 90.81 95 MET A N 1
ATOM 789 C CA . MET A 1 95 ? 27.281 -6.586 -5.004 1 90.81 95 MET A CA 1
ATOM 790 C C . MET A 1 95 ? 26.953 -5.102 -5.152 1 90.81 95 MET A C 1
ATOM 792 O O . MET A 1 95 ? 27.844 -4.293 -5.43 1 90.81 95 MET A O 1
ATOM 796 N N . LYS A 1 96 ? 25.719 -4.781 -4.992 1 93 96 LYS A N 1
ATOM 797 C CA . LYS A 1 96 ? 25.297 -3.387 -5.023 1 93 96 LYS A CA 1
ATOM 798 C C . LYS A 1 96 ? 26.094 -2.541 -4.047 1 93 96 LYS A C 1
ATOM 800 O O . LYS A 1 96 ? 26.578 -1.458 -4.398 1 93 96 LYS A O 1
ATOM 805 N N . SER A 1 97 ? 26.234 -2.98 -2.846 1 93 97 SER A N 1
ATOM 806 C CA . SER A 1 97 ? 26.984 -2.26 -1.826 1 93 97 SER A CA 1
ATOM 807 C C . SER A 1 97 ? 28.453 -2.127 -2.215 1 93 97 SER A C 1
ATOM 809 O O . SER A 1 97 ? 29.062 -1.076 -2.004 1 93 97 SER A O 1
ATOM 811 N N . PHE A 1 98 ? 29 -3.207 -2.777 1 91.94 98 PHE A N 1
ATOM 812 C CA . PHE A 1 98 ? 30.375 -3.195 -3.244 1 91.94 98 PHE A CA 1
ATOM 813 C C . PHE A 1 98 ? 30.578 -2.152 -4.34 1 91.94 98 PHE A C 1
ATOM 815 O O . PHE A 1 98 ? 31.516 -1.367 -4.293 1 91.94 98 PHE A O 1
ATOM 822 N N . LEU A 1 99 ? 29.672 -2.117 -5.242 1 91.62 99 LEU A N 1
ATOM 823 C CA . LEU A 1 99 ? 29.75 -1.165 -6.344 1 91.62 99 LEU A CA 1
ATOM 824 C C . LEU A 1 99 ? 29.609 0.266 -5.836 1 91.62 99 LEU A C 1
ATOM 826 O O . LEU A 1 99 ? 30.281 1.174 -6.332 1 91.62 99 LEU A O 1
ATOM 830 N N . SER A 1 100 ? 28.719 0.472 -4.918 1 92.56 100 SER A N 1
ATOM 831 C CA . SER A 1 100 ? 28.562 1.787 -4.305 1 92.56 100 SER A CA 1
ATOM 832 C C . SER A 1 100 ? 29.875 2.27 -3.684 1 92.56 100 SER A C 1
ATOM 834 O O . SER A 1 100 ? 30.25 3.436 -3.832 1 92.56 100 SER A O 1
ATOM 836 N N . LYS A 1 101 ? 30.5 1.371 -3.01 1 90.44 101 LYS A N 1
ATOM 837 C CA . LYS A 1 101 ? 31.766 1.683 -2.369 1 90.44 101 LYS A CA 1
ATOM 838 C C . LYS A 1 101 ? 32.844 2.012 -3.404 1 90.44 101 LYS A C 1
ATOM 840 O O . LYS A 1 101 ? 33.562 2.994 -3.258 1 90.44 101 LYS A O 1
ATOM 845 N N . GLN A 1 102 ? 32.906 1.233 -4.391 1 88.12 102 GLN A N 1
ATOM 846 C CA . GLN A 1 102 ? 33.906 1.422 -5.43 1 88.12 102 GLN A CA 1
ATOM 847 C C . GLN A 1 102 ? 33.719 2.742 -6.164 1 88.12 102 GLN A C 1
ATOM 849 O O . GLN A 1 102 ? 34.656 3.432 -6.5 1 88.12 102 GLN A O 1
ATOM 854 N N . LYS A 1 103 ? 32.469 3.117 -6.332 1 87.81 103 LYS A N 1
ATOM 855 C CA . LYS A 1 103 ? 32.125 4.316 -7.082 1 87.81 103 LYS A CA 1
ATOM 856 C C . LYS A 1 103 ? 32.062 5.539 -6.172 1 87.81 103 LYS A C 1
ATOM 858 O O . LYS A 1 103 ? 31.984 6.676 -6.648 1 87.81 103 LYS A O 1
ATOM 863 N N . ASN A 1 104 ? 32 5.355 -4.941 1 89.44 104 ASN A N 1
ATOM 864 C CA . ASN A 1 104 ? 31.781 6.414 -3.963 1 89.44 104 ASN A CA 1
ATOM 865 C C . ASN A 1 104 ? 30.484 7.16 -4.23 1 89.44 104 ASN A C 1
ATOM 867 O O . ASN A 1 104 ? 30.438 8.391 -4.141 1 89.44 104 ASN A O 1
ATOM 871 N N . THR A 1 105 ? 29.594 6.492 -4.867 1 88.5 105 THR A N 1
ATOM 872 C CA . THR A 1 105 ? 28.25 6.969 -5.109 1 88.5 105 THR A CA 1
ATOM 873 C C . THR A 1 105 ? 27.219 5.871 -4.824 1 88.5 105 THR A C 1
ATOM 875 O O . THR A 1 105 ? 27.469 4.699 -5.121 1 88.5 105 THR A O 1
ATOM 878 N N . LYS A 1 106 ? 26.141 6.289 -4.32 1 89.12 106 LYS A N 1
ATOM 879 C CA . LYS A 1 106 ? 25.156 5.297 -3.934 1 89.12 106 LYS A CA 1
ATOM 880 C C . LYS A 1 106 ? 24.484 4.684 -5.16 1 89.12 106 LYS A C 1
ATOM 882 O O . LYS A 1 106 ? 23.875 5.395 -5.965 1 89.12 106 LYS A O 1
ATOM 887 N N . VAL A 1 107 ? 24.734 3.393 -5.336 1 94.06 107 VAL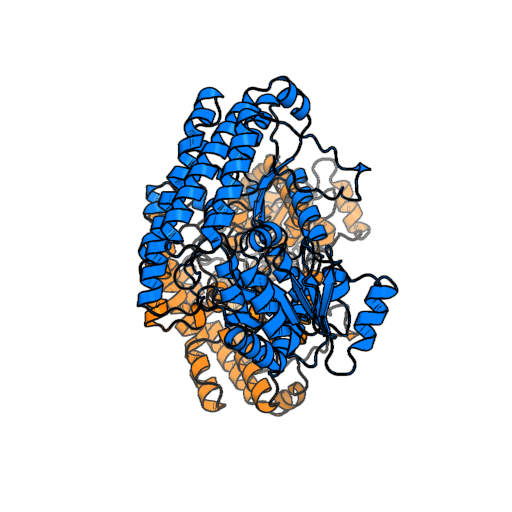 A N 1
ATOM 888 C CA . VAL A 1 107 ? 23.984 2.58 -6.281 1 94.06 107 VAL A CA 1
ATOM 889 C C . VAL A 1 107 ? 22.672 2.135 -5.641 1 94.06 107 VAL A C 1
ATOM 891 O O . VAL A 1 107 ? 22.641 1.761 -4.469 1 94.06 107 VAL A O 1
ATOM 894 N N . ARG A 1 108 ? 21.562 2.246 -6.387 1 95.94 108 ARG A N 1
ATOM 895 C CA . ARG A 1 108 ? 20.266 1.889 -5.832 1 95.94 108 ARG A CA 1
ATOM 896 C C . ARG A 1 108 ? 20.031 0.381 -5.883 1 95.94 108 ARG A C 1
ATOM 898 O O . ARG A 1 108 ? 20.562 -0.3 -6.77 1 95.94 108 ARG A O 1
ATOM 905 N N . GLY A 1 109 ? 19.391 -0.143 -4.891 1 96.06 109 GLY A N 1
ATOM 906 C CA . GLY A 1 109 ? 19.078 -1.56 -4.812 1 96.06 109 GLY A CA 1
ATOM 907 C C . GLY A 1 109 ? 17.594 -1.841 -4.879 1 96.06 109 GLY A C 1
ATOM 908 O O . GLY A 1 109 ? 16.812 -1.282 -4.102 1 96.06 109 GLY A O 1
ATOM 909 N N . VAL A 1 110 ? 17.188 -2.689 -5.797 1 96.19 110 VAL A N 1
ATOM 910 C CA . VAL A 1 110 ? 15.805 -3.127 -5.941 1 96.19 110 VAL A CA 1
ATOM 911 C C . VAL A 1 110 ? 15.727 -4.648 -5.828 1 96.19 110 VAL A C 1
ATOM 913 O O . VAL A 1 110 ? 16.438 -5.363 -6.527 1 96.19 110 VAL A O 1
ATOM 916 N N . VAL A 1 111 ? 14.922 -5.117 -4.941 1 94.5 111 VAL A N 1
ATOM 917 C CA . VAL A 1 111 ? 14.711 -6.551 -4.773 1 94.5 111 VAL A CA 1
ATOM 918 C C . VAL A 1 111 ? 13.375 -6.953 -5.387 1 94.5 111 VAL A C 1
ATOM 920 O O . VAL A 1 111 ? 12.359 -6.289 -5.164 1 94.5 111 VAL A O 1
ATOM 923 N N . VAL A 1 112 ? 13.391 -8 -6.133 1 92.75 112 VAL A N 1
ATOM 924 C CA . VAL A 1 112 ? 12.188 -8.492 -6.793 1 92.75 112 VAL A CA 1
ATOM 925 C C . VAL A 1 112 ? 11.859 -9.898 -6.289 1 92.75 112 VAL A C 1
ATOM 927 O O . VAL A 1 112 ? 12.758 -10.727 -6.125 1 92.75 112 VAL A O 1
ATOM 930 N N . ALA A 1 113 ? 10.602 -10.047 -5.949 1 89.94 113 ALA A N 1
ATOM 931 C CA . ALA A 1 113 ? 10.133 -11.391 -5.629 1 89.94 113 ALA A CA 1
ATOM 932 C C . ALA A 1 113 ? 9.203 -11.914 -6.715 1 89.94 113 ALA A C 1
ATOM 934 O O . ALA A 1 113 ? 8.148 -11.32 -6.984 1 89.94 113 ALA A O 1
ATOM 935 N N . THR A 1 114 ? 9.641 -13.023 -7.305 1 80 114 THR A N 1
ATOM 936 C CA . THR A 1 114 ? 8.844 -13.617 -8.367 1 80 114 THR A CA 1
ATOM 937 C C . THR A 1 114 ? 7.789 -14.562 -7.789 1 80 114 THR A C 1
ATOM 939 O O . THR A 1 114 ? 6.828 -14.93 -8.469 1 80 114 THR A O 1
ATOM 942 N N . LEU A 1 115 ? 8.117 -14.914 -6.613 1 73.94 115 LEU A N 1
ATOM 943 C CA . LEU A 1 115 ? 7.133 -15.719 -5.902 1 73.94 115 LEU A CA 1
ATOM 944 C C . LEU A 1 115 ? 6.172 -14.836 -5.117 1 73.94 115 LEU A C 1
ATOM 946 O O . LEU A 1 115 ? 6.461 -13.664 -4.867 1 73.94 115 LEU A O 1
ATOM 950 N N . ALA A 1 116 ? 4.938 -15.305 -4.996 1 62.59 116 ALA A N 1
ATOM 951 C CA . ALA A 1 116 ? 3.979 -14.531 -4.211 1 62.59 116 ALA A CA 1
ATOM 952 C C . ALA A 1 116 ? 4.566 -14.133 -2.861 1 62.59 116 ALA A C 1
ATOM 954 O O . ALA A 1 116 ? 5.781 -14.219 -2.656 1 62.59 116 ALA A O 1
ATOM 955 N N . SER A 1 117 ? 3.676 -13.852 -1.841 1 60.75 117 SER A N 1
ATOM 956 C CA . SER A 1 117 ? 3.941 -13.344 -0.5 1 60.75 117 SER A CA 1
ATOM 957 C C . SER A 1 117 ? 5.066 -14.125 0.176 1 60.75 117 SER A C 1
ATOM 959 O O . SER A 1 117 ? 4.93 -15.32 0.427 1 60.75 117 SER A O 1
ATOM 961 N N . TYR A 1 118 ? 6.234 -13.648 0.083 1 66.44 118 TYR A N 1
ATOM 962 C CA . TYR A 1 118 ? 7.395 -14.227 0.743 1 66.44 118 TYR A CA 1
ATOM 963 C C . TYR A 1 118 ? 7.707 -13.5 2.047 1 66.44 118 TYR A C 1
ATOM 965 O O . TYR A 1 118 ? 8.156 -12.359 2.033 1 66.44 118 TYR A O 1
ATOM 973 N N . PRO A 1 119 ? 7.359 -14.164 3.123 1 77 119 PRO A N 1
ATOM 974 C CA . PRO A 1 119 ? 7.516 -13.492 4.414 1 77 119 PRO A CA 1
ATOM 975 C C . PRO A 1 119 ? 8.93 -12.945 4.625 1 77 119 PRO A C 1
ATOM 977 O O . PRO A 1 119 ? 9.102 -11.906 5.273 1 77 119 PRO A O 1
ATOM 980 N N . TYR A 1 120 ? 9.891 -13.633 4 1 77.81 120 TYR A N 1
ATOM 981 C CA . TYR A 1 120 ? 11.258 -13.156 4.156 1 77.81 120 TYR A CA 1
ATOM 982 C C . TYR A 1 120 ? 11.43 -11.766 3.566 1 77.81 120 TYR A C 1
ATOM 984 O O . TYR A 1 120 ? 12.086 -10.906 4.16 1 77.81 120 TYR A O 1
ATOM 992 N N . MET A 1 121 ? 10.844 -11.57 2.434 1 84.31 121 MET A N 1
ATOM 993 C CA . MET A 1 121 ? 10.93 -10.25 1.812 1 84.31 121 MET A CA 1
ATOM 994 C C . MET A 1 121 ? 10.25 -9.195 2.678 1 84.31 121 MET A C 1
ATOM 996 O O . MET A 1 121 ? 10.742 -8.078 2.803 1 84.31 121 MET A O 1
ATOM 1000 N N . GLN A 1 122 ? 9.117 -9.547 3.232 1 87.19 122 GLN A N 1
ATOM 1001 C CA . GLN A 1 122 ? 8.422 -8.625 4.121 1 87.19 122 GLN A CA 1
ATOM 1002 C C . GLN A 1 122 ? 9.289 -8.258 5.324 1 87.19 122 GLN A C 1
ATOM 1004 O O . GLN A 1 122 ? 9.367 -7.094 5.707 1 87.19 122 GLN A O 1
ATOM 1009 N N . GLN A 1 123 ? 9.891 -9.242 5.777 1 83.5 123 GLN A N 1
ATOM 1010 C CA . GLN A 1 123 ? 10.75 -9.008 6.934 1 83.5 123 GLN A CA 1
ATOM 1011 C C . GLN A 1 123 ? 11.938 -8.125 6.566 1 83.5 123 GLN A C 1
ATOM 1013 O O . GLN A 1 123 ? 12.289 -7.207 7.312 1 83.5 123 GLN A O 1
ATOM 1018 N N . LEU A 1 124 ? 12.492 -8.453 5.445 1 84.75 124 LEU A N 1
ATOM 1019 C CA . LEU A 1 124 ? 13.609 -7.648 4.965 1 84.75 124 LEU A CA 1
ATOM 1020 C C . LEU A 1 124 ? 13.188 -6.191 4.785 1 84.75 124 LEU A C 1
ATOM 1022 O O . LEU A 1 124 ? 13.953 -5.277 5.102 1 84.75 124 LEU A O 1
ATOM 1026 N N . ALA A 1 125 ? 11.984 -6.016 4.348 1 90.12 125 ALA A N 1
ATOM 1027 C CA . ALA A 1 125 ? 11.469 -4.676 4.078 1 90.12 125 ALA A CA 1
ATOM 1028 C C . ALA A 1 125 ? 11 -3.998 5.359 1 90.12 125 ALA A C 1
ATOM 1030 O O . ALA A 1 125 ? 10.656 -2.814 5.352 1 90.12 125 ALA A O 1
ATOM 1031 N N . GLY A 1 126 ? 10.984 -4.738 6.422 1 88.44 126 GLY A N 1
ATOM 1032 C CA . GLY A 1 126 ? 10.469 -4.207 7.676 1 88.44 126 GLY A CA 1
ATOM 1033 C C . GLY A 1 126 ? 8.953 -4.172 7.73 1 88.44 126 GLY A C 1
ATOM 1034 O O . GLY A 1 126 ? 8.375 -3.389 8.484 1 88.44 126 GLY A O 1
ATOM 1035 N N . SER A 1 127 ? 8.32 -4.895 6.918 1 89.19 127 SER A N 1
ATOM 1036 C CA . SER A 1 127 ? 6.867 -5.035 6.926 1 89.19 127 SER A CA 1
ATOM 1037 C C . SER A 1 127 ? 6.422 -6.105 7.914 1 89.19 127 SER A C 1
ATOM 1039 O O . SER A 1 127 ? 7.043 -7.164 8.016 1 89.19 127 SER A O 1
ATOM 1041 N N . PRO A 1 128 ? 5.359 -5.832 8.594 1 83.38 128 PRO A N 1
ATOM 1042 C CA . PRO A 1 128 ? 4.891 -6.84 9.547 1 83.38 128 PRO A CA 1
ATOM 1043 C C . PRO A 1 128 ? 4.355 -8.094 8.859 1 83.38 128 PRO A C 1
ATOM 1045 O O . PRO A 1 128 ? 3.816 -8.016 7.754 1 83.38 128 PRO A O 1
ATOM 1048 N N . VAL A 1 129 ? 4.648 -9.188 9.5 1 85.38 129 VAL A N 1
ATOM 1049 C CA . VAL A 1 129 ? 4.043 -10.453 9.094 1 85.38 129 VAL A CA 1
ATOM 1050 C C . VAL A 1 129 ? 3.018 -10.891 10.141 1 85.38 129 VAL A C 1
ATOM 1052 O O . VAL A 1 129 ? 3.193 -10.641 11.336 1 85.38 129 VAL A O 1
ATOM 1055 N N . HIS A 1 130 ? 1.947 -11.523 9.656 1 82.94 130 HIS A N 1
ATOM 1056 C CA . HIS A 1 130 ? 0.861 -11.93 10.539 1 82.94 130 HIS A CA 1
ATOM 1057 C C . HIS A 1 130 ? 0.604 -13.43 10.445 1 82.94 130 HIS A C 1
ATOM 1059 O O . HIS A 1 130 ? -0.281 -13.867 9.711 1 82.94 130 HIS A O 1
ATOM 1065 N N . PRO A 1 131 ? 1.238 -14.172 11.266 1 86.19 131 PRO A N 1
ATOM 1066 C CA . PRO A 1 131 ? 1.099 -15.625 11.172 1 86.19 131 PRO A CA 1
ATOM 1067 C C . PRO A 1 131 ? -0.325 -16.109 11.453 1 86.19 131 PRO A C 1
ATOM 1069 O O . PRO A 1 131 ? -0.675 -17.234 11.133 1 86.19 131 PRO A O 1
ATOM 1072 N N . SER A 1 132 ? -1.085 -15.234 12.047 1 84.06 132 SER A N 1
ATOM 1073 C CA . SER A 1 132 ? -2.455 -15.625 12.367 1 84.06 132 SER A CA 1
ATOM 1074 C C . SER A 1 132 ? -3.303 -15.758 11.102 1 84.06 132 SER A C 1
ATOM 1076 O O . SER A 1 132 ? -4.297 -16.484 11.094 1 84.06 132 SER A O 1
ATOM 1078 N N . TYR A 1 133 ? -2.896 -15.062 10.062 1 86.56 133 TYR A N 1
ATOM 1079 C CA . TYR A 1 133 ? -3.732 -15.164 8.867 1 86.56 133 TYR A CA 1
ATOM 1080 C C . TYR A 1 133 ? -2.883 -15.133 7.605 1 86.56 133 TYR A C 1
ATOM 1082 O O . TYR A 1 133 ? -3.416 -15.141 6.492 1 86.56 133 TYR A O 1
ATOM 1090 N N . GLN A 1 134 ? -1.624 -15.039 7.805 1 88 134 GLN A N 1
ATOM 1091 C CA . GLN A 1 134 ? -0.703 -15.18 6.684 1 88 134 GLN A CA 1
ATOM 1092 C C . GLN A 1 134 ? 0.036 -16.516 6.738 1 88 134 GLN A C 1
ATOM 1094 O O . GLN A 1 134 ? 0.942 -16.703 7.555 1 88 134 GLN A O 1
ATOM 1099 N N . PRO A 1 135 ? -0.287 -17.359 5.883 1 88.94 135 PRO A N 1
ATOM 1100 C CA . PRO A 1 135 ? 0.377 -18.672 5.938 1 88.94 135 PRO A CA 1
ATOM 1101 C C . PRO A 1 135 ? 1.83 -18.609 5.473 1 88.94 135 PRO A C 1
ATOM 1103 O O . PRO A 1 135 ? 2.15 -17.875 4.527 1 88.94 135 PRO A O 1
ATOM 1106 N N . MET A 1 136 ? 2.65 -19.359 6.191 1 87.62 136 MET A N 1
ATOM 1107 C CA . MET A 1 136 ? 4.008 -19.578 5.703 1 87.62 136 MET A CA 1
ATOM 1108 C C . MET A 1 136 ? 4 -20.406 4.422 1 87.62 136 MET A C 1
ATOM 1110 O O . MET A 1 136 ? 3.285 -21.406 4.328 1 87.62 136 MET A O 1
ATOM 1114 N N . PRO A 1 137 ? 4.816 -19.938 3.459 1 82.88 137 PRO A N 1
ATOM 1115 C CA . PRO A 1 137 ? 4.844 -20.703 2.205 1 82.88 137 PRO A CA 1
ATOM 1116 C C . PRO A 1 137 ? 5.148 -22.188 2.416 1 82.88 137 PRO A C 1
ATOM 1118 O O . PRO A 1 137 ? 5.914 -22.531 3.316 1 82.88 137 PRO A O 1
ATOM 1121 N N . ILE A 1 138 ? 4.5 -23.047 1.65 1 79.88 138 ILE A N 1
ATOM 1122 C CA . ILE A 1 138 ? 4.734 -24.484 1.527 1 79.88 138 ILE A CA 1
ATOM 1123 C C . ILE A 1 138 ? 3.998 -25.219 2.643 1 79.88 138 ILE A C 1
ATOM 1125 O O . ILE A 1 138 ? 3.912 -26.453 2.627 1 79.88 138 ILE A O 1
ATOM 1129 N N . THR A 1 139 ? 3.361 -24.5 3.566 1 84.75 139 THR A N 1
ATOM 1130 C CA . THR A 1 139 ? 2.678 -25.172 4.672 1 84.75 139 THR A CA 1
ATOM 1131 C C . THR A 1 139 ? 1.358 -25.781 4.203 1 84.75 139 THR A C 1
ATOM 1133 O O . THR A 1 139 ? 0.782 -26.625 4.887 1 84.75 139 THR A O 1
ATOM 1136 N N . GLY A 1 140 ? 0.859 -25.297 3.059 1 87.31 140 GLY A N 1
ATOM 1137 C CA . GLY A 1 140 ? -0.438 -25.75 2.578 1 87.31 140 GLY A CA 1
ATOM 1138 C C . GLY A 1 140 ? -1.6 -25.125 3.324 1 87.31 140 GLY A C 1
ATOM 1139 O O . GLY A 1 140 ? -2.758 -25.469 3.09 1 87.31 140 GLY A O 1
ATOM 1140 N N . LEU A 1 141 ? -1.295 -24.172 4.156 1 88.12 141 LEU A N 1
ATOM 1141 C CA . LEU A 1 141 ? -2.33 -23.516 4.941 1 88.12 141 LEU A CA 1
ATOM 1142 C C . LEU A 1 141 ? -2.93 -22.344 4.172 1 88.12 141 LEU A C 1
ATOM 1144 O O . LEU A 1 141 ? -2.275 -21.766 3.295 1 88.12 141 LEU A O 1
ATOM 1148 N N . SER A 1 142 ? -4.184 -22.062 4.508 1 87.75 142 SER A N 1
ATOM 1149 C CA . SER A 1 142 ? -4.855 -20.875 3.998 1 87.75 142 SER A CA 1
ATOM 1150 C C . SER A 1 142 ? -4.914 -19.781 5.055 1 87.75 142 SER A C 1
ATOM 1152 O O . SER A 1 142 ? -4.359 -19.922 6.148 1 87.75 142 SER A O 1
ATOM 1154 N N . PHE A 1 143 ? -5.559 -18.656 4.695 1 82.38 143 PHE A N 1
ATOM 1155 C CA . PHE A 1 143 ? -5.648 -17.547 5.637 1 82.38 143 PHE A CA 1
ATOM 1156 C C . PHE A 1 143 ? -6.625 -17.875 6.762 1 82.38 143 PHE A C 1
ATOM 1158 O O . PHE A 1 143 ? -6.59 -17.234 7.816 1 82.38 143 PHE A O 1
ATOM 1165 N N . ASN A 1 144 ? -7.594 -18.75 6.453 1 86.62 144 ASN A N 1
ATOM 1166 C CA . ASN A 1 144 ? -8.547 -19.203 7.465 1 86.62 144 ASN A CA 1
ATOM 1167 C C . ASN A 1 144 ? -8.031 -20.422 8.227 1 86.62 144 ASN A C 1
ATOM 1169 O O . ASN A 1 144 ? -8.312 -21.562 7.848 1 86.62 144 ASN A O 1
ATOM 1173 N N . MET A 1 145 ? -7.414 -20.188 9.328 1 88.62 145 MET A N 1
ATOM 1174 C CA . MET A 1 145 ? -6.73 -21.25 10.07 1 88.62 145 MET A CA 1
ATOM 1175 C C . MET A 1 145 ? -7.434 -21.516 11.398 1 88.62 145 MET A C 1
ATOM 1177 O O . MET A 1 145 ? -7.93 -20.594 12.047 1 88.62 145 MET A O 1
ATOM 1181 N N . SER A 1 146 ? -7.449 -22.781 11.789 1 89 146 SER A N 1
ATOM 1182 C CA . SER A 1 146 ? -7.828 -23.125 13.156 1 89 146 SER A CA 1
ATOM 1183 C C . SER A 1 146 ? -6.746 -22.719 14.148 1 89 146 SER A C 1
ATOM 1185 O O . SER A 1 146 ? -5.656 -22.297 13.758 1 89 146 SER A O 1
ATOM 1187 N N . PHE A 1 147 ? -7.086 -22.859 15.383 1 86.88 147 PHE A N 1
ATOM 1188 C CA . PHE A 1 147 ? -6.117 -22.484 16.406 1 86.88 147 PHE A CA 1
ATOM 1189 C C . PHE A 1 147 ? -4.84 -23.297 16.281 1 86.88 147 PHE A C 1
ATOM 1191 O O . PHE A 1 147 ? -3.738 -22.75 16.281 1 86.88 147 PHE A O 1
ATOM 1198 N N . LEU A 1 148 ? -4.992 -24.594 16.109 1 92.19 148 LEU A N 1
ATOM 1199 C CA . LEU A 1 148 ? -3.832 -25.469 16.016 1 92.19 148 LEU A CA 1
ATOM 1200 C C . LEU A 1 148 ? -3.041 -25.172 14.742 1 92.19 148 LEU A C 1
ATOM 1202 O O . LEU A 1 148 ? -1.81 -25.266 14.742 1 92.19 148 LEU A O 1
ATOM 1206 N N . GLN A 1 149 ? -3.717 -24.812 13.68 1 92.38 149 GLN A N 1
ATOM 1207 C CA . GLN A 1 149 ? -3.053 -24.453 12.438 1 92.38 149 GLN A CA 1
ATOM 1208 C C . GLN A 1 149 ? -2.264 -23.156 12.586 1 92.38 149 GLN A C 1
ATOM 1210 O O . GLN A 1 149 ? -1.175 -23.016 12.031 1 92.38 149 GLN A O 1
ATOM 1215 N N . ARG A 1 150 ? -2.803 -22.281 13.359 1 89.56 150 ARG A N 1
ATOM 1216 C CA . ARG A 1 150 ? -2.105 -21.031 13.609 1 89.56 150 ARG A CA 1
ATOM 1217 C C . ARG A 1 150 ? -0.819 -21.266 14.398 1 89.56 150 ARG A C 1
ATOM 1219 O O . ARG A 1 150 ? 0.202 -20.625 14.133 1 89.56 150 ARG A O 1
ATOM 1226 N N . VAL A 1 151 ? -0.943 -22.125 15.352 1 90.38 151 VAL A N 1
ATOM 1227 C CA . VAL A 1 151 ? 0.241 -22.469 16.125 1 90.38 151 VAL A CA 1
ATOM 1228 C C . VAL A 1 151 ? 1.295 -23.094 15.219 1 90.38 151 VAL A C 1
ATOM 1230 O O . VAL A 1 151 ? 2.463 -22.703 15.25 1 90.38 151 VAL A O 1
ATOM 1233 N N . SER A 1 152 ? 0.826 -24 14.445 1 92.38 152 SER A N 1
ATOM 1234 C CA . SER A 1 152 ? 1.738 -24.656 13.516 1 92.38 152 SER A CA 1
ATOM 1235 C C . SER A 1 152 ? 2.355 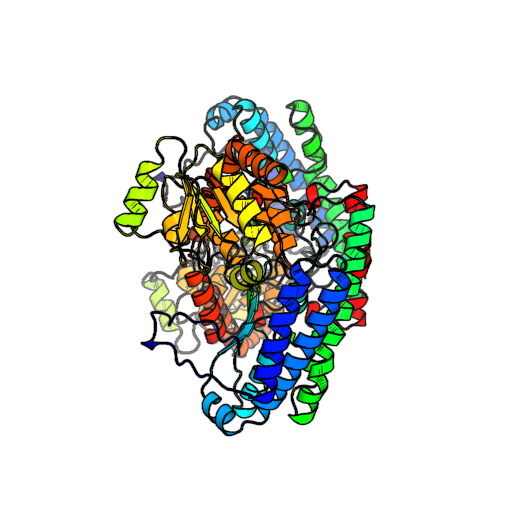-23.656 12.547 1 92.38 152 SER A C 1
ATOM 1237 O O . SER A 1 152 ? 3.549 -23.734 12.25 1 92.38 152 SER A O 1
ATOM 1239 N N . ASN A 1 153 ? 1.547 -22.75 12.094 1 90.94 153 ASN A N 1
ATOM 1240 C CA . ASN A 1 153 ? 2.039 -21.719 11.188 1 90.94 153 ASN A CA 1
ATOM 1241 C C . ASN A 1 153 ? 3.076 -20.828 11.859 1 90.94 153 ASN A C 1
ATOM 1243 O O . ASN A 1 153 ? 4.094 -20.484 11.258 1 90.94 153 ASN A O 1
ATOM 1247 N N . THR A 1 154 ? 2.811 -20.516 13.078 1 89.25 154 THR A N 1
ATOM 1248 C CA . THR A 1 154 ? 3.75 -19.688 13.828 1 89.25 154 THR A CA 1
ATOM 1249 C C . THR A 1 154 ? 5.09 -20.406 13.984 1 89.25 154 THR A C 1
ATOM 1251 O O . THR A 1 154 ? 6.148 -19.797 13.797 1 89.25 154 THR A O 1
ATOM 1254 N N . ILE A 1 155 ? 5.008 -21.625 14.305 1 90.44 155 ILE A N 1
ATOM 1255 C CA . ILE A 1 155 ? 6.219 -22.422 14.43 1 90.44 155 ILE A CA 1
ATOM 1256 C C . ILE A 1 155 ? 6.945 -22.469 13.086 1 90.44 155 ILE A C 1
ATOM 1258 O O . ILE A 1 155 ? 8.172 -22.344 13.031 1 90.44 155 ILE A O 1
ATOM 1262 N N . SER A 1 156 ? 6.176 -22.578 12.016 1 88.31 156 SER A N 1
ATOM 1263 C CA . SER A 1 156 ? 6.766 -22.609 10.688 1 88.31 156 SER A CA 1
ATOM 1264 C C . SER A 1 156 ? 7.492 -21.297 10.383 1 88.31 156 SER A C 1
ATOM 1266 O O . SER A 1 156 ? 8.539 -21.297 9.727 1 88.31 156 SER A O 1
ATOM 1268 N N . TYR A 1 157 ? 6.926 -20.219 10.852 1 86.88 157 TYR A N 1
ATOM 1269 C CA . TYR A 1 157 ? 7.586 -18.938 10.68 1 86.88 157 TYR A CA 1
ATOM 1270 C C . TYR A 1 157 ? 8.922 -18.891 11.414 1 86.88 157 TYR A C 1
ATOM 1272 O O . TYR A 1 157 ? 9.922 -18.422 10.875 1 86.88 157 TYR A O 1
ATOM 1280 N N . LEU A 1 158 ? 8.938 -19.406 12.609 1 85.88 158 LEU A N 1
ATOM 1281 C CA . LEU A 1 158 ? 10.156 -19.422 13.406 1 85.88 158 LEU A CA 1
ATOM 1282 C C . LEU A 1 158 ? 11.234 -20.266 12.734 1 85.88 158 LEU A C 1
ATOM 1284 O O . LEU A 1 158 ? 12.375 -19.828 12.602 1 85.88 158 LEU A O 1
ATOM 1288 N N . ILE A 1 159 ? 10.828 -21.375 12.266 1 84.69 159 ILE A N 1
ATOM 1289 C CA . ILE A 1 159 ? 11.75 -22.266 11.57 1 84.69 159 ILE A CA 1
ATOM 1290 C C . ILE A 1 159 ? 12.242 -21.594 10.289 1 84.69 159 ILE A C 1
ATOM 1292 O O . ILE A 1 159 ? 13.438 -21.656 9.969 1 84.69 159 ILE A O 1
ATOM 1296 N N . GLY A 1 160 ? 11.289 -21 9.578 1 82.94 160 GLY A N 1
ATOM 1297 C CA . GLY A 1 160 ? 11.656 -20.297 8.359 1 8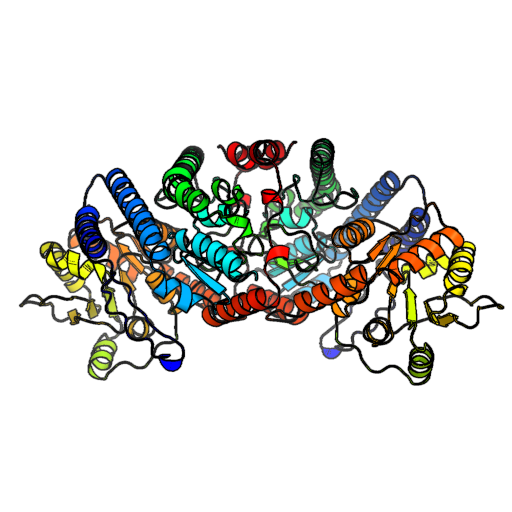2.94 160 GLY A CA 1
ATOM 1298 C C . GLY A 1 160 ? 12.68 -19.188 8.594 1 82.94 160 GLY A C 1
ATOM 1299 O O . GLY A 1 160 ? 13.609 -19.016 7.805 1 82.94 160 GLY A O 1
ATOM 1300 N N . ASN A 1 161 ? 12.508 -18.484 9.664 1 82.5 161 ASN A N 1
ATOM 1301 C CA . ASN A 1 161 ? 13.438 -17.406 9.992 1 82.5 161 ASN A CA 1
ATOM 1302 C C . ASN A 1 161 ? 14.836 -17.953 10.281 1 82.5 161 ASN A C 1
ATOM 1304 O O . ASN A 1 161 ? 15.836 -17.375 9.859 1 82.5 161 ASN A O 1
ATOM 1308 N N . ILE A 1 162 ? 14.906 -19.031 11.016 1 83.25 162 ILE A N 1
ATOM 1309 C CA . ILE A 1 162 ? 16.188 -19.688 11.312 1 83.25 162 ILE A CA 1
ATOM 1310 C C . ILE A 1 162 ? 16.828 -20.172 10.023 1 83.25 162 ILE A C 1
ATOM 1312 O O . ILE A 1 162 ? 18.016 -19.953 9.797 1 83.25 162 ILE A O 1
ATOM 1316 N N . PHE A 1 163 ? 16.016 -20.719 9.227 1 79.5 163 PHE A N 1
ATOM 1317 C CA . PHE A 1 163 ? 16.484 -21.219 7.938 1 79.5 163 PHE A CA 1
ATOM 1318 C C . PHE A 1 163 ? 17.031 -20.078 7.086 1 79.5 163 PHE A C 1
ATOM 1320 O O . PHE A 1 163 ? 18.109 -20.203 6.5 1 79.5 163 PHE A O 1
ATOM 1327 N N . ASN A 1 164 ? 16.328 -19.016 7.004 1 79.81 164 ASN A N 1
ATOM 1328 C CA . ASN A 1 164 ? 16.75 -17.859 6.215 1 79.81 164 ASN A CA 1
ATOM 1329 C C . ASN A 1 164 ? 18.078 -17.297 6.727 1 79.81 164 ASN A C 1
ATOM 1331 O O . ASN A 1 164 ? 18.922 -16.891 5.934 1 79.81 164 ASN A O 1
ATOM 1335 N N . TYR A 1 165 ? 18.234 -17.25 8.031 1 81.38 165 TYR A N 1
ATOM 1336 C CA . TYR A 1 165 ? 19.484 -16.75 8.594 1 81.38 165 TYR A CA 1
ATOM 1337 C C . TYR A 1 165 ? 20.656 -17.594 8.141 1 81.38 165 TYR A C 1
ATOM 1339 O O . TYR A 1 165 ? 21.672 -17.062 7.688 1 81.38 165 TYR A O 1
ATOM 1347 N N . PHE A 1 166 ? 20.516 -18.891 8.156 1 81 166 PHE A N 1
ATOM 1348 C CA . PHE A 1 166 ? 21.625 -19.781 7.898 1 81 166 PHE A CA 1
ATOM 1349 C C . PHE A 1 166 ? 21.859 -19.938 6.398 1 81 166 PHE A C 1
ATOM 1351 O O . PHE A 1 166 ? 22.984 -20.219 5.965 1 81 166 PHE A O 1
ATOM 1358 N N . MET A 1 167 ? 20.797 -19.672 5.629 1 77.88 167 MET A N 1
ATOM 1359 C CA . MET A 1 167 ? 20.938 -19.938 4.199 1 77.88 167 MET A CA 1
ATOM 1360 C C . MET A 1 167 ? 21.125 -18.641 3.426 1 77.88 167 MET A C 1
ATOM 1362 O O . MET A 1 167 ? 21.797 -18.609 2.391 1 77.88 167 MET A O 1
ATOM 1366 N N . CYS A 1 168 ? 20.547 -17.547 3.941 1 79.25 168 CYS A N 1
ATOM 1367 C CA . CYS A 1 168 ? 20.516 -16.328 3.143 1 79.25 168 CYS A CA 1
ATOM 1368 C C . CYS A 1 168 ? 21.312 -15.227 3.812 1 79.25 168 CYS A C 1
ATOM 1370 O O . CYS A 1 168 ? 21.469 -14.141 3.25 1 79.25 168 CYS A O 1
ATOM 1372 N N . SER A 1 169 ? 21.828 -15.391 5 1 82.56 169 SER A N 1
ATOM 1373 C CA . SER A 1 169 ? 22.562 -14.328 5.68 1 82.56 169 SER A CA 1
ATOM 1374 C C . SER A 1 169 ? 23.969 -14.781 6.055 1 82.56 169 SER A C 1
ATOM 1376 O O . SER A 1 169 ? 24.953 -14.367 5.434 1 82.56 169 SER A O 1
ATOM 1378 N N . ARG A 1 170 ? 24.125 -15.812 6.836 1 84.5 170 ARG A N 1
ATOM 1379 C CA . ARG A 1 170 ? 25.375 -16.234 7.445 1 84.5 170 ARG A CA 1
ATOM 1380 C C . ARG A 1 170 ? 26.422 -16.562 6.383 1 84.5 170 ARG A C 1
ATOM 1382 O O . ARG A 1 170 ? 27.578 -16.156 6.492 1 84.5 170 ARG A O 1
ATOM 1389 N N . PRO A 1 171 ? 26.078 -17.172 5.336 1 83.88 171 PRO A N 1
ATOM 1390 C CA . PRO A 1 171 ? 27.078 -17.547 4.344 1 83.88 171 PRO A CA 1
ATOM 1391 C C . PRO A 1 171 ? 27.734 -16.344 3.68 1 83.88 171 PRO A C 1
ATOM 1393 O O . PRO A 1 171 ? 28.844 -16.453 3.131 1 83.88 171 PRO A O 1
ATOM 1396 N N . TYR A 1 172 ? 27.125 -15.234 3.738 1 89.06 172 TYR A N 1
ATOM 1397 C CA . TYR A 1 172 ? 27.625 -14.062 3.023 1 89.06 172 TYR A CA 1
ATOM 1398 C C . TYR A 1 172 ? 28.438 -13.164 3.951 1 89.06 172 TYR A C 1
ATOM 1400 O O . TYR A 1 172 ? 28.938 -12.125 3.527 1 89.06 172 TYR A O 1
ATOM 1408 N N . HIS A 1 173 ? 28.531 -13.555 5.211 1 90.06 173 HIS A N 1
ATOM 1409 C CA . HIS A 1 173 ? 29.312 -12.781 6.172 1 90.06 173 HIS A CA 1
ATOM 1410 C C . HIS A 1 173 ? 30.766 -12.664 5.738 1 90.06 173 HIS A C 1
ATOM 1412 O O . HIS A 1 173 ? 31.391 -11.617 5.922 1 90.06 173 HIS A O 1
ATOM 1418 N N . GLU A 1 174 ? 31.234 -13.719 5.148 1 89.06 174 GLU A N 1
ATOM 1419 C CA . GLU A 1 174 ? 32.625 -13.711 4.695 1 89.06 174 GLU A CA 1
ATOM 1420 C C . GLU A 1 174 ? 32.844 -12.688 3.584 1 89.06 174 GLU A C 1
ATOM 1422 O O . GLU A 1 174 ? 33.906 -12.078 3.488 1 89.06 174 GLU A O 1
ATOM 1427 N N . ILE A 1 175 ? 31.875 -12.562 2.744 1 89.19 175 ILE A N 1
ATOM 1428 C CA . ILE A 1 175 ? 31.953 -11.578 1.67 1 89.19 175 ILE A CA 1
ATOM 1429 C C . ILE A 1 175 ? 32.031 -10.18 2.26 1 89.19 175 ILE A C 1
ATOM 1431 O O . ILE A 1 175 ? 32.812 -9.344 1.788 1 89.19 175 ILE A O 1
ATOM 1435 N N . VAL A 1 176 ? 31.312 -9.875 3.287 1 92.56 176 VAL A N 1
ATOM 1436 C CA . VAL A 1 176 ? 31.297 -8.578 3.961 1 92.56 176 VAL A CA 1
ATOM 1437 C C . VAL A 1 176 ? 32.688 -8.266 4.516 1 92.56 176 VAL A C 1
ATOM 1439 O O . VAL A 1 176 ? 33.219 -7.172 4.312 1 92.56 176 VAL A O 1
ATOM 1442 N N . ASP A 1 177 ? 33.281 -9.289 5.105 1 93.94 177 ASP A N 1
ATOM 1443 C CA . ASP A 1 177 ? 34.594 -9.117 5.723 1 93.94 177 ASP A CA 1
ATOM 1444 C C . ASP A 1 177 ? 35.688 -8.969 4.66 1 93.94 177 ASP A C 1
ATOM 1446 O O . ASP A 1 177 ? 36.531 -8.055 4.73 1 93.94 177 ASP A O 1
ATOM 1450 N N . ARG A 1 178 ? 35.688 -9.789 3.707 1 91.94 178 ARG A N 1
ATOM 1451 C CA . ARG A 1 178 ? 36.719 -9.859 2.697 1 91.94 178 ARG A CA 1
ATOM 1452 C C . ARG A 1 178 ? 36.75 -8.586 1.857 1 91.94 178 ARG A C 1
ATOM 1454 O O . ARG A 1 178 ? 37.844 -8.125 1.467 1 91.94 178 ARG A O 1
ATOM 1461 N N . TYR A 1 179 ? 35.656 -8.047 1.632 1 90.44 179 TYR A N 1
ATOM 1462 C CA . TYR A 1 179 ? 35.594 -6.914 0.71 1 90.44 179 TYR A CA 1
ATOM 1463 C C . TYR A 1 179 ? 35.312 -5.613 1.453 1 90.44 179 TYR A C 1
ATOM 1465 O O . TYR A 1 179 ? 35.062 -4.578 0.832 1 90.44 179 TYR A O 1
ATOM 1473 N N . GLY A 1 180 ? 35.281 -5.629 2.764 1 92.31 180 GLY A N 1
ATOM 1474 C CA . GLY A 1 180 ? 35.219 -4.445 3.604 1 92.31 180 GLY A CA 1
ATOM 1475 C C . GLY A 1 180 ? 33.875 -3.717 3.486 1 92.31 180 GLY A C 1
ATOM 1476 O O . GLY A 1 180 ? 33.844 -2.488 3.4 1 92.31 180 GLY A O 1
ATOM 1477 N N . LEU A 1 181 ? 32.844 -4.438 3.318 1 93.25 181 LEU A N 1
ATOM 1478 C CA . LEU A 1 181 ? 31.531 -3.826 3.291 1 93.25 181 LEU A CA 1
ATOM 1479 C C . LEU A 1 181 ? 31.094 -3.428 4.695 1 93.25 181 LEU A C 1
ATOM 1481 O O . LEU A 1 181 ? 31.797 -3.688 5.672 1 93.25 181 LEU A O 1
ATOM 1485 N N . ASP A 1 182 ? 30.016 -2.674 4.785 1 90.94 182 ASP A N 1
ATOM 1486 C CA . ASP A 1 182 ? 29.484 -2.266 6.082 1 90.94 182 ASP A CA 1
ATOM 1487 C C . ASP A 1 182 ? 29.203 -3.479 6.969 1 90.94 182 ASP A C 1
ATOM 1489 O O . ASP A 1 182 ? 28.422 -4.355 6.598 1 90.94 182 ASP A O 1
ATOM 1493 N N . PRO A 1 183 ? 29.781 -3.572 8.125 1 91 183 PRO A N 1
ATOM 1494 C CA . PRO A 1 183 ? 29.594 -4.719 9.016 1 91 183 PRO A CA 1
ATOM 1495 C C . PRO A 1 183 ? 28.125 -4.926 9.398 1 91 183 PRO A C 1
ATOM 1497 O O . PRO A 1 183 ? 27.719 -6.051 9.703 1 91 183 PRO A O 1
ATOM 1500 N N . TYR A 1 184 ? 27.312 -3.9 9.336 1 87.12 184 TYR A N 1
ATOM 1501 C CA . TYR A 1 184 ? 25.906 -3.996 9.664 1 87.12 184 TYR A CA 1
ATOM 1502 C C . TYR A 1 184 ? 25.172 -4.91 8.688 1 87.12 184 TYR A C 1
ATOM 1504 O O . TYR A 1 184 ? 24.109 -5.457 9.008 1 87.12 184 TYR A O 1
ATOM 1512 N N . MET A 1 185 ? 25.781 -5.125 7.551 1 89.38 185 MET A N 1
ATOM 1513 C CA . MET A 1 185 ? 25.156 -5.961 6.527 1 89.38 185 MET A CA 1
ATOM 1514 C C . MET A 1 185 ? 25.125 -7.422 6.965 1 89.38 185 MET A C 1
ATOM 1516 O O . MET A 1 185 ? 24.406 -8.227 6.379 1 89.38 185 MET A O 1
ATOM 1520 N N . LYS A 1 186 ? 25.906 -7.801 7.988 1 87.81 186 LYS A N 1
ATOM 1521 C CA . LYS A 1 186 ? 25.859 -9.164 8.508 1 87.81 186 LYS A CA 1
ATOM 1522 C C . LYS A 1 186 ? 24.578 -9.406 9.297 1 87.81 186 LYS A C 1
ATOM 1524 O O . LYS A 1 186 ? 24.125 -10.547 9.422 1 87.81 186 LYS A O 1
ATOM 1529 N N . SER A 1 187 ? 24 -8.289 9.797 1 80.62 187 SER A N 1
ATOM 1530 C CA . SER A 1 187 ? 22.766 -8.398 10.555 1 80.62 187 SER A CA 1
ATOM 1531 C C . SER A 1 187 ? 21.547 -8.148 9.672 1 80.62 187 SER A C 1
ATOM 1533 O O . SER A 1 187 ? 20.516 -8.812 9.828 1 80.62 187 SER A O 1
ATOM 1535 N N . SER A 1 188 ? 21.719 -7.137 8.828 1 81.06 188 SER A N 1
ATOM 1536 C CA . SER A 1 188 ? 20.594 -6.824 7.953 1 81.06 188 SER A CA 1
ATOM 1537 C C . SER A 1 188 ? 21.047 -6.066 6.715 1 81.06 188 SER A C 1
ATOM 1539 O O . SER A 1 188 ? 21.922 -5.199 6.793 1 81.06 188 SER A O 1
ATOM 1541 N N . ILE A 1 189 ? 20.422 -6.41 5.625 1 82.06 189 ILE A N 1
ATOM 1542 C CA . ILE A 1 189 ? 20.781 -5.742 4.379 1 82.06 189 ILE A CA 1
ATOM 1543 C C . ILE A 1 189 ? 19.688 -4.754 3.986 1 82.06 189 ILE A C 1
ATOM 1545 O O . ILE A 1 189 ? 19.688 -4.227 2.871 1 82.06 189 ILE A O 1
ATOM 1549 N N . HIS A 1 190 ? 18.703 -4.469 4.891 1 79.38 190 HIS A N 1
ATOM 1550 C CA . HIS A 1 190 ? 17.547 -3.641 4.582 1 79.38 190 HIS A CA 1
ATOM 1551 C C . HIS A 1 190 ? 17.969 -2.24 4.152 1 79.38 190 HIS A C 1
ATOM 1553 O O . HIS A 1 190 ? 17.328 -1.627 3.295 1 79.38 190 HIS A O 1
ATOM 1559 N N . GLU A 1 191 ? 19.047 -1.743 4.73 1 80.44 191 GLU A N 1
ATOM 1560 C CA . GLU A 1 191 ? 19.484 -0.38 4.453 1 80.44 191 GLU A CA 1
ATOM 1561 C C . GLU A 1 191 ? 20 -0.246 3.021 1 80.44 191 GLU A C 1
ATOM 1563 O O . GLU A 1 191 ? 20.109 0.864 2.496 1 80.44 191 GLU A O 1
ATOM 1568 N N . ASP A 1 192 ? 20.281 -1.351 2.457 1 86.62 192 ASP A N 1
ATOM 1569 C CA . ASP A 1 192 ? 20.859 -1.34 1.12 1 86.62 192 ASP A CA 1
ATOM 1570 C C . ASP A 1 192 ? 19.812 -1.613 0.055 1 86.62 192 ASP A C 1
ATOM 1572 O O . ASP A 1 192 ? 20.125 -1.706 -1.133 1 86.62 192 ASP A O 1
ATOM 1576 N N . VAL A 1 193 ? 18.625 -1.732 0.444 1 93.88 193 VAL A N 1
ATOM 1577 C CA . VAL A 1 193 ? 17.547 -1.957 -0.509 1 93.88 193 VAL A CA 1
ATOM 1578 C C . VAL A 1 193 ? 16.594 -0.761 -0.506 1 93.88 193 VAL A C 1
ATOM 1580 O O . VAL A 1 193 ? 16.109 -0.353 0.549 1 93.88 193 VAL A O 1
ATOM 1583 N N . ASP A 1 194 ? 16.328 -0.238 -1.684 1 95.75 194 ASP A N 1
ATOM 1584 C CA . ASP A 1 194 ? 15.508 0.96 -1.8 1 95.75 194 ASP A CA 1
ATOM 1585 C C . ASP A 1 194 ? 14.047 0.598 -2.053 1 95.75 194 ASP A C 1
ATOM 1587 O O . ASP A 1 194 ? 13.141 1.364 -1.709 1 95.75 194 ASP A O 1
ATOM 1591 N N . LEU A 1 195 ? 13.883 -0.494 -2.688 1 96.88 195 LEU A N 1
ATOM 1592 C CA . LEU A 1 195 ? 12.555 -0.833 -3.184 1 96.88 195 LEU A CA 1
ATOM 1593 C C . LEU A 1 195 ? 12.375 -2.346 -3.275 1 96.88 195 LEU A C 1
ATOM 1595 O O . LEU A 1 195 ? 13.312 -3.061 -3.652 1 96.88 195 LEU A O 1
ATOM 1599 N N . TYR A 1 196 ? 11.25 -2.773 -2.916 1 96 196 TYR A N 1
ATOM 1600 C CA . TYR A 1 196 ? 10.852 -4.164 -3.096 1 96 196 TYR A CA 1
ATOM 1601 C C . TYR A 1 196 ? 9.68 -4.273 -4.066 1 96 196 TYR A C 1
ATOM 1603 O O . TYR A 1 196 ? 8.68 -3.561 -3.928 1 96 196 TYR A O 1
ATOM 1611 N N . LEU A 1 197 ? 9.797 -5.109 -5.07 1 95.88 197 LEU A N 1
ATOM 1612 C CA . LEU A 1 197 ? 8.719 -5.414 -6.008 1 95.88 197 LEU A CA 1
ATOM 1613 C C . LEU A 1 197 ? 8.25 -6.855 -5.844 1 95.88 197 LEU A C 1
ATOM 1615 O O . LEU A 1 197 ? 9.055 -7.789 -5.926 1 95.88 197 LEU A O 1
ATOM 1619 N N . ILE A 1 198 ? 6.98 -7.004 -5.586 1 94.44 198 ILE A N 1
ATOM 1620 C CA . ILE A 1 198 ? 6.469 -8.359 -5.383 1 94.44 198 ILE A CA 1
ATOM 1621 C C . ILE A 1 198 ? 5.488 -8.711 -6.5 1 94.44 198 ILE A C 1
ATOM 1623 O O . ILE A 1 198 ? 4.562 -7.945 -6.789 1 94.44 198 ILE A O 1
ATOM 1627 N N . ASN A 1 199 ? 5.664 -9.859 -7.121 1 92.94 199 ASN A N 1
ATOM 1628 C CA . ASN A 1 199 ? 4.844 -10.281 -8.25 1 92.94 199 ASN A CA 1
ATOM 1629 C C . ASN A 1 199 ? 3.512 -10.867 -7.793 1 92.94 199 ASN A C 1
ATOM 1631 O O . ASN A 1 199 ? 3.23 -12.039 -8.031 1 92.94 199 ASN A O 1
ATOM 1635 N N . THR A 1 200 ? 2.703 -10.047 -7.18 1 92.38 200 THR A N 1
ATOM 1636 C CA . THR A 1 200 ? 1.371 -10.438 -6.727 1 92.38 200 THR A CA 1
ATOM 1637 C C . THR A 1 200 ? 0.408 -9.258 -6.809 1 92.38 200 THR A C 1
ATOM 1639 O O . THR A 1 200 ? 0.821 -8.125 -7.086 1 92.38 200 THR A O 1
ATOM 1642 N N . GLU A 1 201 ? -0.836 -9.562 -6.754 1 93.12 201 GLU A N 1
ATOM 1643 C CA . GLU A 1 201 ? -1.918 -8.578 -6.684 1 93.12 201 GLU A CA 1
ATOM 1644 C C . GLU A 1 201 ? -3.021 -9.039 -5.738 1 93.12 201 GLU A C 1
ATOM 1646 O O . GLU A 1 201 ? -3.365 -10.227 -5.707 1 93.12 201 GLU A O 1
ATOM 1651 N N . PHE A 1 202 ? -3.59 -8.148 -5.055 1 92.81 202 PHE A N 1
ATOM 1652 C CA . PHE A 1 202 ? -4.516 -8.523 -3.99 1 92.81 202 PHE A CA 1
ATOM 1653 C C . PHE A 1 202 ? -5.848 -8.992 -4.57 1 92.81 202 PHE A C 1
ATOM 1655 O O . PHE A 1 202 ? -6.668 -9.578 -3.859 1 92.81 202 PHE A O 1
ATOM 1662 N N . ALA A 1 203 ? -6.062 -8.797 -5.859 1 92.19 203 ALA A N 1
ATOM 1663 C CA . ALA A 1 203 ? -7.223 -9.391 -6.512 1 92.19 203 ALA A CA 1
ATOM 1664 C C . ALA A 1 203 ? -7.211 -10.914 -6.375 1 92.19 203 ALA A C 1
ATOM 1666 O O . ALA A 1 203 ? -8.266 -11.547 -6.395 1 92.19 203 ALA A O 1
ATOM 1667 N N . VAL A 1 204 ? -6.02 -11.461 -6.238 1 93.75 204 VAL A N 1
ATOM 1668 C CA . VAL A 1 204 ? -5.93 -12.914 -6.207 1 93.75 204 VAL A CA 1
ATOM 1669 C C . VAL A 1 204 ? -4.914 -13.344 -5.148 1 93.75 204 VAL A C 1
ATOM 1671 O O . VAL A 1 204 ? -4.258 -14.383 -5.297 1 93.75 204 VAL A O 1
ATOM 1674 N N . GLU A 1 205 ? -4.691 -12.555 -4.188 1 91.75 205 GLU A N 1
ATOM 1675 C CA . GLU A 1 205 ? -3.857 -12.82 -3.02 1 91.75 205 GLU A CA 1
ATOM 1676 C C . GLU A 1 205 ? -4.629 -12.586 -1.725 1 91.75 205 GLU A C 1
ATOM 1678 O O . GLU A 1 205 ? -5.547 -11.766 -1.684 1 91.75 205 GLU A O 1
ATOM 1683 N N . PHE A 1 206 ? -4.254 -13.414 -0.758 1 89.31 206 PHE A N 1
ATOM 1684 C CA . PHE A 1 206 ? -4.805 -13.078 0.551 1 89.31 206 PHE A CA 1
ATOM 1685 C C . PHE A 1 206 ? -4.316 -11.703 1.007 1 89.31 206 PHE A C 1
ATOM 1687 O O . PHE A 1 206 ? -3.125 -11.398 0.906 1 89.31 206 PHE A O 1
ATOM 1694 N N . PRO A 1 207 ? -5.266 -10.906 1.473 1 91 207 PRO A N 1
ATOM 1695 C CA . PRO A 1 207 ? -4.863 -9.539 1.811 1 91 207 PRO A CA 1
ATOM 1696 C C . PRO A 1 207 ? -3.982 -9.477 3.055 1 91 207 PRO A C 1
ATOM 1698 O O . PRO A 1 207 ? -4.215 -10.203 4.023 1 91 207 PRO A O 1
ATOM 1701 N N . TYR A 1 208 ? -2.971 -8.688 3.027 1 90.5 208 TYR A N 1
ATOM 1702 C CA . TYR A 1 208 ? -2.105 -8.359 4.152 1 90.5 208 TYR A CA 1
ATOM 1703 C C . TYR A 1 208 ? -1.511 -6.965 3.992 1 90.5 208 TYR A C 1
ATOM 1705 O O . TYR A 1 208 ? -1.591 -6.367 2.916 1 90.5 208 TYR A O 1
ATOM 1713 N N . SER A 1 209 ? -1.002 -6.434 5.062 1 91.75 209 SER A N 1
ATOM 1714 C CA . SER A 1 209 ? -0.505 -5.062 5.031 1 91.75 209 SER A CA 1
ATOM 1715 C C . SER A 1 209 ? 0.916 -5 4.48 1 91.75 209 SER A C 1
ATOM 1717 O O . SER A 1 209 ? 1.712 -5.914 4.699 1 91.75 209 SER A O 1
ATOM 1719 N N . LEU A 1 210 ? 1.246 -3.906 3.832 1 93.38 210 LEU A N 1
ATOM 1720 C CA . LEU A 1 210 ? 2.572 -3.709 3.256 1 93.38 210 LEU A CA 1
ATOM 1721 C C . LEU A 1 210 ? 3.125 -2.336 3.621 1 93.38 210 LEU A C 1
ATOM 1723 O O . LEU A 1 210 ? 2.387 -1.35 3.641 1 93.38 210 LEU A O 1
ATOM 1727 N N . MET A 1 211 ? 4.41 -2.33 3.9 1 94.19 211 MET A N 1
ATOM 1728 C CA . MET A 1 211 ? 5.129 -1.063 3.977 1 94.19 211 MET A CA 1
ATOM 1729 C C . MET A 1 211 ? 5.148 -0.365 2.621 1 94.19 211 MET A C 1
ATOM 1731 O O . MET A 1 211 ? 5.012 -1.013 1.582 1 94.19 211 MET A O 1
ATOM 1735 N N . PRO A 1 212 ? 5.359 0.937 2.658 1 95.25 212 PRO A N 1
ATOM 1736 C CA . PRO A 1 212 ? 5.285 1.672 1.393 1 95.25 212 PRO A CA 1
ATOM 1737 C C . PRO A 1 212 ? 6.43 1.323 0.441 1 95.25 212 PRO A C 1
ATOM 1739 O O . PRO A 1 212 ? 6.355 1.623 -0.753 1 95.25 212 PRO A O 1
ATOM 1742 N N . ASN A 1 213 ? 7.477 0.729 0.917 1 96.12 213 ASN A N 1
ATOM 1743 C CA . ASN A 1 213 ? 8.602 0.382 0.052 1 96.12 213 ASN A CA 1
ATOM 1744 C C . ASN A 1 213 ? 8.367 -0.95 -0.656 1 96.12 213 ASN A C 1
ATOM 1746 O O . ASN A 1 213 ? 9.234 -1.415 -1.405 1 96.12 213 ASN A O 1
ATOM 1750 N N . ILE A 1 214 ? 7.246 -1.594 -0.438 1 95.75 214 ILE A N 1
ATOM 1751 C CA . ILE A 1 214 ? 6.875 -2.814 -1.147 1 95.75 214 ILE A CA 1
ATOM 1752 C C . ILE A 1 214 ? 5.75 -2.514 -2.137 1 95.75 214 ILE A C 1
ATOM 1754 O O . ILE A 1 214 ? 4.664 -2.088 -1.739 1 95.75 214 ILE A O 1
ATOM 1758 N N . ILE A 1 215 ? 6.02 -2.766 -3.379 1 96 215 ILE A N 1
ATOM 1759 C CA . ILE A 1 215 ? 5.047 -2.461 -4.422 1 96 215 ILE A CA 1
ATOM 1760 C C . ILE A 1 215 ? 4.586 -3.754 -5.09 1 96 215 ILE A C 1
ATOM 1762 O O . ILE A 1 215 ? 5.395 -4.48 -5.668 1 96 215 ILE A O 1
ATOM 1766 N N . PRO A 1 216 ? 3.271 -4.051 -4.977 1 95.38 216 PRO A N 1
ATOM 1767 C CA . PRO A 1 216 ? 2.76 -5.191 -5.746 1 95.38 216 PRO A CA 1
ATOM 1768 C C . PRO A 1 216 ? 2.752 -4.93 -7.25 1 95.38 216 PRO A C 1
ATOM 1770 O O . PRO A 1 216 ? 2.244 -3.896 -7.699 1 95.38 216 PRO A O 1
ATOM 1773 N N . VAL A 1 217 ? 3.311 -5.836 -8.023 1 95.62 217 VAL A N 1
ATOM 1774 C CA . VAL A 1 217 ? 3.385 -5.711 -9.469 1 95.62 217 VAL A CA 1
ATOM 1775 C C . VAL A 1 217 ? 2.965 -7.027 -10.125 1 95.62 217 VAL A C 1
ATOM 1777 O O . VAL A 1 217 ? 3.631 -7.512 -11.047 1 95.62 217 VAL A O 1
ATOM 1780 N N . GLY A 1 218 ? 1.889 -7.57 -9.594 1 94.75 218 GLY A N 1
ATOM 1781 C CA . GLY A 1 218 ? 1.397 -8.828 -10.133 1 94.75 218 GLY A CA 1
ATOM 1782 C C . GLY A 1 218 ? 1.004 -8.742 -11.594 1 94.75 218 GLY A C 1
ATOM 1783 O O . GLY A 1 218 ? 0.331 -7.789 -12.008 1 94.75 218 GLY A O 1
ATOM 1784 N N . GLY A 1 219 ? 1.448 -9.773 -12.43 1 94.19 219 GLY A N 1
ATOM 1785 C CA . GLY A 1 219 ? 1.109 -9.828 -13.844 1 94.19 219 GLY A CA 1
ATOM 1786 C C . GLY A 1 219 ? 2.158 -9.18 -14.727 1 94.19 219 GLY A C 1
ATOM 1787 O O . GLY A 1 219 ? 1.825 -8.562 -15.742 1 94.19 219 GLY A O 1
ATOM 1788 N N . LEU A 1 220 ? 3.354 -9.273 -14.312 1 92.94 220 LEU A N 1
ATOM 1789 C CA . LEU A 1 220 ? 4.449 -8.672 -15.062 1 92.94 220 LEU A CA 1
ATOM 1790 C C . LEU A 1 220 ? 4.539 -9.266 -16.469 1 92.94 220 LEU A C 1
ATOM 1792 O O . LEU A 1 220 ? 4.906 -8.57 -17.422 1 92.94 220 LEU A O 1
ATOM 1796 N N . THR A 1 221 ? 4.18 -10.555 -16.609 1 92.44 221 THR A N 1
ATOM 1797 C CA . THR A 1 221 ? 4.32 -11.227 -17.906 1 92.44 221 THR A CA 1
ATOM 1798 C C . THR A 1 221 ? 2.979 -11.297 -18.625 1 92.44 221 THR A C 1
ATOM 1800 O O . THR A 1 221 ? 2.906 -11.75 -19.766 1 92.44 221 THR A O 1
ATOM 1803 N N . ALA A 1 222 ? 1.939 -10.898 -17.953 1 95.69 222 ALA A N 1
ATOM 1804 C CA . ALA A 1 222 ? 0.612 -10.977 -18.562 1 95.69 222 ALA A CA 1
ATOM 1805 C C . ALA A 1 222 ? 0.449 -9.93 -19.656 1 95.69 222 ALA A C 1
ATOM 1807 O O . ALA A 1 222 ? 0.914 -8.789 -19.516 1 95.69 222 ALA A O 1
ATOM 1808 N N . ARG A 1 223 ? -0.188 -10.312 -20.734 1 95.31 223 ARG A N 1
ATOM 1809 C CA . ARG A 1 223 ? -0.433 -9.445 -21.875 1 95.31 223 ARG A CA 1
ATOM 1810 C C . ARG A 1 223 ? -1.706 -9.852 -22.609 1 95.31 223 ARG A C 1
ATOM 1812 O O . ARG A 1 223 ? -2.172 -10.984 -22.484 1 95.31 223 ARG A O 1
ATOM 1819 N N . PRO A 1 224 ? -2.258 -8.906 -23.375 1 96.25 224 PRO A N 1
ATOM 1820 C CA . PRO A 1 224 ? -3.402 -9.297 -24.203 1 96.25 224 PRO A CA 1
ATOM 1821 C C . PRO A 1 224 ? -3.059 -10.398 -25.203 1 96.25 224 PRO A C 1
ATOM 1823 O O . PRO A 1 224 ? -1.906 -10.523 -25.625 1 96.25 224 PRO A O 1
ATOM 1826 N N . ALA A 1 225 ? -4.051 -11.18 -25.547 1 97.69 225 ALA A N 1
ATOM 1827 C CA . ALA A 1 225 ? -3.877 -12.281 -26.484 1 97.69 225 ALA A CA 1
ATOM 1828 C C . ALA A 1 225 ? -3.738 -11.766 -27.906 1 97.69 225 ALA A C 1
ATOM 1830 O O . ALA A 1 225 ? -4.414 -10.812 -28.312 1 97.69 225 ALA A O 1
ATOM 1831 N N . GLU A 1 226 ? -2.885 -12.438 -28.641 1 96.75 226 GLU A N 1
ATOM 1832 C CA . GLU A 1 226 ? -2.748 -12.219 -30.078 1 96.75 226 GLU A CA 1
ATOM 1833 C C . GLU A 1 226 ? -3.479 -13.297 -30.875 1 96.75 226 GLU A C 1
ATOM 1835 O O . GLU A 1 226 ? -3.752 -14.375 -30.344 1 96.75 226 GLU A O 1
ATOM 1840 N N . PRO A 1 227 ? -3.789 -12.953 -32.125 1 96.69 227 PRO A N 1
ATOM 1841 C CA . PRO A 1 227 ? -4.465 -13.969 -32.938 1 96.69 227 PRO A CA 1
ATOM 1842 C C . PRO A 1 227 ? -3.615 -15.227 -33.125 1 96.69 227 PRO A C 1
ATOM 1844 O O . PRO A 1 227 ? -2.396 -15.133 -33.281 1 96.69 227 PRO A O 1
ATOM 1847 N N . LEU A 1 228 ? -4.301 -16.359 -33.156 1 97.31 228 LEU A N 1
ATOM 1848 C CA . LEU A 1 228 ? -3.615 -17.641 -33.312 1 97.31 228 LEU A CA 1
ATOM 1849 C C . LEU A 1 228 ? -3.326 -17.906 -34.812 1 97.31 228 LEU A C 1
ATOM 1851 O O . LEU A 1 228 ? -4.02 -17.391 -35.688 1 97.31 228 LEU A O 1
ATOM 1855 N N . GLU A 1 229 ? -2.27 -18.75 -35.031 1 96.19 229 GLU A N 1
ATOM 1856 C CA . GLU A 1 229 ? -2.033 -19.25 -36.375 1 96.19 229 GLU A CA 1
ATOM 1857 C C . GLU A 1 229 ? -3.213 -20.078 -36.875 1 96.19 229 GLU A C 1
ATOM 1859 O O . GLU A 1 229 ? -3.969 -20.625 -36.094 1 96.19 229 GLU A O 1
ATOM 1864 N N . ASP A 1 230 ? -3.305 -20.203 -38.156 1 95.44 230 ASP A N 1
ATOM 1865 C CA . ASP A 1 230 ? -4.48 -20.75 -38.812 1 95.44 230 ASP A CA 1
ATOM 1866 C C . ASP A 1 230 ? -4.777 -22.156 -38.312 1 95.44 230 ASP A C 1
ATOM 1868 O O . ASP A 1 230 ? -5.926 -22.484 -37.969 1 95.44 230 ASP A O 1
ATOM 1872 N N . ASP A 1 231 ? -3.854 -22.938 -38.219 1 95.56 231 ASP A N 1
ATOM 1873 C CA . ASP A 1 231 ? -4.047 -24.328 -37.781 1 95.56 231 ASP A CA 1
ATOM 1874 C C . ASP A 1 231 ? -4.613 -24.406 -36.375 1 95.56 231 ASP A C 1
ATOM 1876 O O . ASP A 1 231 ? -5.594 -25.109 -36.125 1 95.56 231 ASP A O 1
ATOM 1880 N N . LEU A 1 232 ? -4.02 -23.688 -35.5 1 97 232 LEU A N 1
ATOM 1881 C CA . LEU A 1 232 ? -4.477 -23.688 -34.094 1 97 232 LEU A CA 1
ATOM 1882 C C . LEU A 1 232 ? -5.855 -23.047 -34 1 97 232 LEU A C 1
ATOM 1884 O O . LEU A 1 232 ? -6.703 -23.516 -33.219 1 97 232 LEU A O 1
ATOM 1888 N N . GLU A 1 233 ? -6.012 -21.969 -34.75 1 97.56 233 GLU A N 1
ATOM 1889 C CA . GLU A 1 233 ? -7.312 -21.297 -34.75 1 97.56 233 GLU A CA 1
ATOM 1890 C C . GLU A 1 233 ? -8.414 -22.25 -35.188 1 97.56 233 GLU A C 1
ATOM 1892 O O . GLU A 1 233 ? -9.492 -22.297 -34.594 1 97.56 233 GLU A O 1
ATOM 1897 N N . SER A 1 234 ? -8.086 -22.984 -36.219 1 97.44 234 SER A N 1
ATOM 1898 C CA . SER A 1 234 ? -9.055 -23.953 -36.719 1 97.44 234 SER A CA 1
ATOM 1899 C C . SER A 1 234 ? -9.375 -25.016 -35.688 1 97.44 234 SER A C 1
ATOM 1901 O O . SER A 1 234 ? -10.539 -25.406 -35.531 1 97.44 234 SER A O 1
ATOM 1903 N N . PHE A 1 235 ? -8.383 -25.438 -35.031 1 97.88 235 PHE A N 1
ATOM 1904 C CA . PHE A 1 235 ? -8.578 -26.422 -33.969 1 97.88 235 PHE A CA 1
ATOM 1905 C C . PHE A 1 235 ? -9.477 -25.859 -32.875 1 97.88 235 PHE A C 1
ATOM 1907 O O . PHE A 1 235 ? -10.398 -26.531 -32.438 1 97.88 235 PHE A O 1
ATOM 1914 N N . MET A 1 236 ? -9.219 -24.656 -32.469 1 98.12 236 MET A N 1
ATOM 1915 C CA . MET A 1 236 ? -9.992 -24 -31.406 1 98.12 236 MET A CA 1
ATOM 1916 C C . MET A 1 236 ? -11.453 -23.859 -31.812 1 98.12 236 MET A C 1
ATOM 1918 O O . MET A 1 236 ? -12.352 -24.234 -31.062 1 98.12 236 MET A O 1
ATOM 1922 N N . GLN A 1 237 ? -11.68 -23.422 -33 1 96.88 237 GLN A N 1
ATOM 1923 C CA . GLN A 1 237 ? -13.031 -23.172 -33.469 1 96.88 237 GLN A CA 1
ATOM 1924 C C . GLN A 1 237 ? -13.789 -24.484 -33.656 1 96.88 237 GLN A C 1
ATOM 1926 O O . GLN A 1 237 ? -15.016 -24.531 -33.531 1 96.88 237 GLN A O 1
ATOM 1931 N N . GLY A 1 238 ? -13.07 -25.469 -33.875 1 97.44 238 GLY A N 1
ATOM 1932 C CA . GLY A 1 238 ? -13.68 -26.766 -34.125 1 97.44 238 GLY A CA 1
ATOM 1933 C C . GLY A 1 238 ? -14.164 -27.422 -32.844 1 97.44 238 GLY A C 1
ATOM 1934 O O . GLY A 1 238 ? -14.781 -28.5 -32.875 1 97.44 238 GLY A O 1
ATOM 1935 N N . SER A 1 239 ? -14 -26.766 -31.719 1 97.06 239 SER A N 1
ATOM 1936 C CA . SER A 1 239 ? -14.328 -27.359 -30.422 1 97.06 239 SER A CA 1
ATOM 1937 C C . SER A 1 239 ? -15.82 -27.25 -30.141 1 97.06 239 SER A C 1
ATOM 1939 O O . SER A 1 239 ? -16.297 -27.828 -29.156 1 97.06 239 SER A O 1
ATOM 1941 N N . GLY A 1 240 ? -16.609 -26.578 -30.969 1 94.88 240 GLY A N 1
ATOM 1942 C CA . GLY A 1 240 ? -18.047 -26.453 -30.781 1 94.88 240 GLY A CA 1
ATOM 1943 C C . GLY A 1 240 ? -18.422 -25.719 -29.5 1 94.88 240 GLY A C 1
ATOM 1944 O O . GLY A 1 240 ? -17.781 -24.719 -29.141 1 94.88 240 GLY A O 1
ATOM 1945 N N . GLU A 1 241 ? -19.453 -26.203 -28.812 1 94.81 241 GLU A N 1
ATOM 1946 C CA . GLU A 1 241 ? -19.984 -25.5 -27.641 1 94.81 241 GLU A CA 1
ATOM 1947 C C . GLU A 1 241 ? -19.188 -25.828 -26.375 1 94.81 241 GLU A C 1
ATOM 1949 O O . GLU A 1 241 ? -19.172 -25.062 -25.422 1 94.81 241 GLU A O 1
ATOM 1954 N N . TYR A 1 242 ? -18.5 -26.969 -26.438 1 96.94 242 TYR A N 1
ATOM 1955 C CA . TYR A 1 242 ? -17.797 -27.422 -25.234 1 96.94 242 TYR A CA 1
ATOM 1956 C C . TYR A 1 242 ? -16.531 -26.609 -25 1 96.94 242 TYR A C 1
ATOM 1958 O O . TYR A 1 242 ? -16.172 -26.297 -23.859 1 96.94 242 TYR A O 1
ATOM 1966 N N . GLY A 1 243 ? -15.852 -26.281 -26.109 1 98.25 243 GLY A N 1
ATOM 1967 C CA . GLY A 1 243 ? -14.641 -25.484 -26 1 98.25 243 GLY A CA 1
ATOM 1968 C C . GLY A 1 243 ? -13.391 -26.328 -25.844 1 98.25 243 GLY A C 1
ATOM 1969 O O . GLY A 1 243 ? -13.359 -27.484 -26.234 1 98.25 243 GLY A O 1
ATOM 1970 N N . VAL A 1 244 ? -12.289 -25.656 -25.266 1 98.81 244 VAL A N 1
ATOM 1971 C CA . VAL A 1 244 ? -10.969 -26.266 -25.297 1 98.81 244 VAL A CA 1
ATOM 1972 C C . VAL A 1 244 ? -10.383 -26.281 -23.891 1 98.81 244 VAL A C 1
ATOM 1974 O O . VAL A 1 244 ? -10.484 -25.297 -23.156 1 98.81 244 VAL A O 1
ATOM 1977 N N . VAL A 1 245 ? -9.805 -27.422 -23.5 1 98.75 245 VAL A N 1
ATOM 1978 C CA . VAL A 1 245 ? -8.992 -27.578 -22.312 1 98.75 245 VAL A CA 1
ATOM 1979 C C . VAL A 1 245 ? -7.508 -27.531 -22.688 1 98.75 245 VAL A C 1
ATOM 1981 O O . VAL A 1 245 ? -7.082 -28.203 -23.625 1 98.75 245 VAL A O 1
ATOM 1984 N N . VAL A 1 246 ? -6.773 -26.703 -21.969 1 98 246 VAL A N 1
ATOM 1985 C CA . VAL A 1 246 ? -5.344 -26.578 -22.219 1 98 246 VAL A CA 1
ATOM 1986 C C . VAL A 1 246 ? -4.562 -27.297 -21.125 1 98 246 VAL A C 1
ATOM 1988 O O . VAL A 1 246 ? -4.789 -27.078 -19.938 1 98 246 VAL A O 1
ATOM 1991 N N . PHE A 1 247 ? -3.695 -28.172 -21.547 1 95.19 247 PHE A N 1
ATOM 1992 C CA . PHE A 1 247 ? -2.812 -28.891 -20.641 1 95.19 247 PHE A CA 1
ATOM 1993 C C . PHE A 1 247 ? -1.361 -28.484 -20.859 1 95.19 247 PHE A C 1
ATOM 1995 O O . PHE A 1 247 ? -0.813 -28.672 -21.938 1 95.19 247 PHE A O 1
ATOM 2002 N N . SER A 1 248 ? -0.753 -27.859 -19.781 1 90.94 248 SER A N 1
ATOM 2003 C CA . SER A 1 248 ? 0.653 -27.484 -19.844 1 90.94 248 SER A CA 1
ATOM 2004 C C . SER A 1 248 ? 1.304 -27.578 -18.469 1 90.94 248 SER A C 1
ATOM 2006 O O . SER A 1 248 ? 1.082 -26.719 -17.609 1 90.94 248 SER A O 1
ATOM 2008 N N . LEU A 1 249 ? 2.131 -28.5 -18.203 1 80.44 249 LEU A N 1
ATOM 2009 C CA . LEU A 1 249 ? 2.801 -28.609 -16.906 1 80.44 249 LEU A CA 1
ATOM 2010 C C . LEU A 1 249 ? 4.156 -27.906 -16.938 1 80.44 249 LEU A C 1
ATOM 2012 O O . LEU A 1 249 ? 5.047 -28.25 -16.156 1 80.44 249 LEU A O 1
ATOM 2016 N N . GLY A 1 250 ? 4.301 -26.922 -17.75 1 70.06 250 GLY A N 1
ATOM 2017 C CA . GLY A 1 250 ? 5.496 -26.078 -17.781 1 70.06 250 GLY A CA 1
ATOM 2018 C C . GLY A 1 250 ? 6.711 -26.812 -18.312 1 70.06 250 GLY A C 1
ATOM 2019 O O . GLY A 1 250 ? 6.633 -27.984 -18.672 1 70.06 250 GLY A O 1
ATOM 2020 N N . SER A 1 251 ? 7.789 -26.094 -18.469 1 58.59 251 SER A N 1
ATOM 2021 C CA . SER A 1 251 ? 9.023 -26.594 -19.062 1 58.59 251 SER A CA 1
ATOM 2022 C C . SER A 1 251 ? 9.641 -27.688 -18.219 1 58.59 251 SER A C 1
ATOM 2024 O O . SER A 1 251 ? 10.289 -28.594 -18.75 1 58.59 251 SER A O 1
ATOM 2026 N N . ASN A 1 252 ? 9.336 -27.578 -16.953 1 56.47 252 ASN A N 1
ATOM 2027 C CA . ASN A 1 252 ? 9.977 -28.578 -16.109 1 56.47 252 ASN A CA 1
ATOM 2028 C C . ASN A 1 252 ? 9.352 -29.969 -16.297 1 56.47 252 ASN A C 1
ATOM 2030 O O . ASN A 1 252 ? 9.977 -30.984 -15.992 1 56.47 252 ASN A O 1
ATOM 2034 N N . PHE A 1 253 ? 8.156 -29.938 -16.828 1 57.69 253 PHE A N 1
ATOM 2035 C CA . PHE A 1 253 ? 7.477 -31.219 -17.047 1 57.69 253 PHE A CA 1
ATOM 2036 C C . PHE A 1 253 ? 8.117 -31.969 -18.203 1 57.69 253 PHE A C 1
ATOM 2038 O O . PHE A 1 253 ? 8.047 -33.188 -18.266 1 57.69 253 PHE A O 1
ATOM 2045 N N . THR A 1 254 ? 8.664 -31.109 -19.016 1 56.56 254 THR A N 1
ATOM 2046 C CA . THR A 1 254 ? 9.312 -31.812 -20.109 1 56.56 254 THR A CA 1
ATOM 2047 C C . THR A 1 254 ? 10.266 -32.875 -19.578 1 56.56 254 THR A C 1
ATOM 2049 O O . THR A 1 254 ? 10.336 -33.969 -20.125 1 56.56 254 THR A O 1
ATOM 2052 N N . ARG A 1 255 ? 10.758 -32.531 -18.484 1 61.56 255 ARG A N 1
ATOM 2053 C CA . ARG A 1 255 ? 11.703 -33.5 -17.922 1 61.56 255 ARG A CA 1
ATOM 2054 C C . ARG A 1 255 ? 10.977 -34.625 -17.203 1 61.56 255 ARG A C 1
ATOM 2056 O O . ARG A 1 255 ? 11.414 -35.781 -17.25 1 61.56 255 ARG A O 1
ATOM 2063 N N . ILE A 1 256 ? 9.875 -34.25 -16.75 1 62.28 256 ILE A N 1
ATOM 2064 C CA . ILE A 1 256 ? 9.086 -35.25 -16.016 1 62.28 256 ILE A CA 1
ATOM 2065 C C . ILE A 1 256 ? 8.477 -36.25 -16.984 1 62.28 256 ILE A C 1
ATOM 2067 O O . ILE A 1 256 ? 8.5 -37.469 -16.734 1 62.28 256 ILE A O 1
ATOM 2071 N N . THR A 1 257 ? 8.07 -35.719 -18.031 1 62.16 257 THR A N 1
ATOM 2072 C CA . THR A 1 257 ? 7.426 -36.594 -19 1 62.16 257 THR A CA 1
ATOM 2073 C C . THR A 1 257 ? 8.438 -37.562 -19.609 1 62.16 257 THR A C 1
ATOM 2075 O O . THR A 1 257 ? 8.086 -38.688 -19.984 1 62.16 257 THR A O 1
ATOM 2078 N N . ASN A 1 258 ? 9.531 -37.031 -19.609 1 62.88 258 ASN A N 1
ATOM 2079 C CA . ASN A 1 258 ? 10.562 -37.938 -20.125 1 62.88 258 ASN A CA 1
ATOM 2080 C C . ASN A 1 258 ? 10.898 -39.031 -19.141 1 62.88 258 ASN A C 1
ATOM 2082 O O . ASN A 1 258 ? 11.188 -40.156 -19.547 1 62.88 258 ASN A O 1
ATOM 2086 N N . SER A 1 259 ? 10.68 -38.625 -17.953 1 65.62 259 SER A N 1
ATOM 2087 C CA . SER A 1 259 ? 11.086 -39.594 -16.938 1 65.62 259 SER A CA 1
ATOM 2088 C C . SER A 1 259 ? 9.906 -40.469 -16.5 1 65.62 259 SER A C 1
ATOM 2090 O O . SER A 1 259 ? 10.094 -41.531 -15.914 1 65.62 259 SER A O 1
ATOM 2092 N N . ARG A 1 260 ? 8.766 -40.094 -16.922 1 76.31 260 ARG A N 1
ATOM 2093 C CA . ARG A 1 260 ? 7.59 -40.844 -16.5 1 76.31 260 ARG A CA 1
ATOM 2094 C C . ARG A 1 260 ? 6.547 -40.875 -17.609 1 76.31 260 ARG A C 1
ATOM 2096 O O . ARG A 1 260 ? 5.492 -40.25 -17.5 1 76.31 260 ARG A O 1
ATOM 2103 N N . PRO A 1 261 ? 6.805 -41.625 -18.562 1 76.94 261 PRO A N 1
ATOM 2104 C CA . PRO A 1 261 ? 5.875 -41.719 -19.688 1 76.94 261 PRO A CA 1
ATOM 2105 C C . PRO A 1 261 ? 4.484 -42.188 -19.281 1 76.94 261 PRO A C 1
ATOM 2107 O O . PRO A 1 261 ? 3.49 -41.844 -19.922 1 76.94 261 PRO A O 1
ATOM 2110 N N . GLU A 1 262 ? 4.438 -42.938 -18.219 1 81.56 262 GLU A N 1
ATOM 2111 C CA . GLU A 1 262 ? 3.162 -43.438 -17.719 1 81.56 262 GLU A CA 1
ATOM 2112 C C . GLU A 1 262 ? 2.242 -42.312 -17.312 1 81.56 262 GLU A C 1
ATOM 2114 O O . GLU A 1 262 ? 1.02 -42.406 -17.406 1 81.56 262 GLU A O 1
ATOM 2119 N N . LEU A 1 263 ? 2.844 -41.281 -16.906 1 82.38 263 LEU A N 1
ATOM 2120 C CA . LEU A 1 263 ? 2.064 -40.094 -16.5 1 82.38 263 LEU A CA 1
ATOM 2121 C C . LEU A 1 263 ? 1.363 -39.469 -17.688 1 82.38 263 LEU A C 1
ATOM 2123 O O . LEU A 1 263 ? 0.202 -39.062 -17.594 1 82.38 263 LEU A O 1
ATOM 2127 N N . VAL A 1 264 ? 2.084 -39.438 -18.766 1 86.5 264 VAL A N 1
ATOM 2128 C CA . VAL A 1 264 ? 1.523 -38.844 -19.984 1 86.5 264 VAL A CA 1
ATOM 2129 C C . VAL A 1 264 ? 0.316 -39.688 -20.438 1 86.5 264 VAL A C 1
ATOM 2131 O O . VAL A 1 264 ? -0.726 -39.125 -20.781 1 86.5 264 VAL A O 1
ATOM 2134 N N . GLN A 1 265 ? 0.463 -40.969 -20.328 1 90.06 265 GLN A N 1
ATOM 2135 C CA . GLN A 1 265 ? -0.6 -41.875 -20.75 1 90.06 265 GLN A CA 1
ATOM 2136 C C . GLN A 1 265 ? -1.842 -41.719 -19.891 1 90.06 265 GLN A C 1
ATOM 2138 O O . GLN A 1 265 ? -2.969 -41.75 -20.391 1 90.06 265 GLN A O 1
ATOM 2143 N N . VAL A 1 266 ? -1.597 -41.531 -18.656 1 92.56 266 VAL A N 1
ATOM 2144 C CA . VAL A 1 266 ? -2.707 -41.375 -17.719 1 92.56 266 VAL A CA 1
ATOM 2145 C C . VAL A 1 266 ? -3.492 -40.094 -18.031 1 92.56 266 VAL A C 1
ATOM 2147 O O . VAL A 1 266 ? -4.723 -40.125 -18 1 92.56 266 VAL A O 1
ATOM 2150 N N . PHE A 1 267 ? -2.818 -39.031 -18.328 1 93.12 267 PHE A N 1
ATOM 2151 C CA . PHE A 1 267 ? -3.479 -37.781 -18.641 1 93.12 267 PHE A CA 1
ATOM 2152 C C . PHE A 1 267 ? -4.215 -37.875 -19.984 1 93.12 267 PHE A C 1
ATOM 2154 O O . PHE A 1 267 ? -5.332 -37.375 -20.109 1 93.12 267 PHE A O 1
ATOM 2161 N N . ILE A 1 268 ? -3.607 -38.531 -20.906 1 94.62 268 ILE A N 1
ATOM 2162 C CA . ILE A 1 268 ? -4.23 -38.688 -22.219 1 94.62 268 ILE A CA 1
ATOM 2163 C C . ILE A 1 268 ? -5.5 -39.531 -22.078 1 94.62 268 ILE A C 1
ATOM 2165 O O . ILE A 1 268 ? -6.535 -39.188 -22.656 1 94.62 268 ILE A O 1
ATOM 2169 N N . ALA A 1 269 ? -5.367 -40.594 -21.297 1 96.19 269 ALA A N 1
ATOM 2170 C CA . ALA A 1 269 ? -6.52 -41.469 -21.078 1 96.19 269 ALA A CA 1
ATOM 2171 C C . ALA A 1 269 ? -7.656 -40.688 -20.406 1 96.19 269 ALA A C 1
ATOM 2173 O O . ALA A 1 269 ? -8.828 -40.906 -20.734 1 96.19 269 ALA A O 1
ATOM 2174 N N . ALA A 1 270 ? -7.328 -39.875 -19.516 1 97.75 270 ALA A N 1
ATOM 2175 C CA . ALA A 1 270 ? -8.328 -39.094 -18.781 1 97.75 270 ALA A CA 1
ATOM 2176 C C . ALA A 1 270 ? -8.953 -38.031 -19.672 1 97.75 270 ALA A C 1
ATOM 2178 O O . ALA A 1 270 ? -10.18 -37.938 -19.797 1 97.75 270 ALA A O 1
ATOM 2179 N N . LEU A 1 271 ? -8.141 -37.25 -20.406 1 98.12 271 LEU A N 1
ATOM 2180 C CA . LEU A 1 271 ? -8.586 -36.094 -21.141 1 98.12 271 LEU A CA 1
ATOM 2181 C C . LEU A 1 271 ? -9.242 -36.5 -22.453 1 98.12 271 LEU A C 1
ATOM 2183 O O . LEU A 1 271 ? -10.047 -35.75 -23.016 1 98.12 271 LEU A O 1
ATOM 2187 N N . GLY A 1 272 ? -8.906 -37.656 -22.891 1 98 272 GLY A N 1
ATOM 2188 C CA . GLY A 1 272 ? -9.531 -38.188 -24.094 1 98 272 GLY A CA 1
ATOM 2189 C C . GLY A 1 272 ? -11.016 -38.469 -23.906 1 98 272 GLY A C 1
ATOM 2190 O O . GLY A 1 272 ? -11.75 -38.594 -24.891 1 98 272 GLY A O 1
ATOM 2191 N N . ARG A 1 273 ? -11.445 -38.562 -22.719 1 98 273 ARG A N 1
ATOM 2192 C CA . ARG A 1 273 ? -12.836 -38.875 -22.406 1 98 273 ARG A CA 1
ATOM 2193 C C . ARG A 1 273 ? -13.711 -37.625 -22.484 1 98 273 ARG A C 1
ATOM 2195 O O . ARG A 1 273 ? -14.945 -37.75 -22.484 1 98 273 ARG A O 1
ATOM 2202 N N . LEU A 1 274 ? -13.141 -36.5 -22.578 1 98.25 274 LEU A N 1
ATOM 2203 C CA . LEU A 1 274 ? -13.875 -35.219 -22.531 1 98.25 274 LEU A CA 1
ATOM 2204 C C . LEU A 1 274 ? -14.539 -34.938 -23.875 1 98.25 274 LEU A C 1
ATOM 2206 O O . LEU A 1 274 ? -13.984 -35.25 -24.922 1 98.25 274 LEU A O 1
ATOM 2210 N N . PRO A 1 275 ? -15.719 -34.375 -23.781 1 97.75 275 PRO A N 1
ATOM 2211 C CA . PRO A 1 275 ? -16.281 -33.875 -25.031 1 97.75 275 PRO A CA 1
ATOM 2212 C C . PRO A 1 275 ? -15.539 -32.625 -25.531 1 97.75 275 PRO A C 1
ATOM 2214 O O . PRO A 1 275 ? -15.695 -32.25 -26.703 1 97.75 275 PRO A O 1
ATOM 2217 N N . HIS A 1 276 ? -14.758 -32 -24.703 1 98.44 276 HIS A N 1
ATOM 2218 C CA . HIS A 1 276 ? -13.93 -30.859 -25.062 1 98.44 276 HIS A CA 1
ATOM 2219 C C . HIS A 1 276 ? -12.773 -31.266 -25.969 1 98.44 276 HIS A C 1
ATOM 2221 O O . HIS A 1 276 ? -12.305 -32.406 -25.906 1 98.44 276 HIS A O 1
ATOM 2227 N N . LYS A 1 277 ? -12.328 -30.344 -26.766 1 98.56 277 LYS A N 1
ATOM 2228 C CA . LYS A 1 277 ? -11.016 -30.516 -27.375 1 98.56 277 LYS A CA 1
ATOM 2229 C C . LYS A 1 277 ? -9.906 -30.203 -26.375 1 98.56 277 LYS A C 1
ATOM 2231 O O . LYS A 1 277 ? -10.109 -29.438 -25.422 1 98.56 277 LYS A O 1
ATOM 2236 N N . VAL A 1 278 ? -8.758 -30.875 -26.625 1 98.44 278 VAL A N 1
ATOM 2237 C CA . VAL A 1 278 ? -7.66 -30.719 -25.672 1 98.44 278 VAL A CA 1
ATOM 2238 C C . VAL A 1 278 ? -6.383 -30.344 -26.422 1 98.44 278 VAL A C 1
ATOM 2240 O O . VAL A 1 278 ? -5.957 -31.031 -27.344 1 98.44 278 VAL A O 1
ATOM 2243 N N . LEU A 1 279 ? -5.867 -29.156 -26.062 1 97.44 279 LEU A N 1
ATOM 2244 C CA . LEU A 1 279 ? -4.496 -28.844 -26.438 1 97.44 279 LEU A CA 1
ATOM 2245 C C . LEU A 1 279 ? -3.506 -29.359 -25.406 1 97.44 279 LEU A C 1
ATOM 2247 O O . LEU A 1 279 ? -3.514 -28.922 -24.25 1 97.44 279 LEU A O 1
ATOM 2251 N N . PHE A 1 280 ? -2.676 -30.25 -25.844 1 94.25 280 PHE A N 1
ATOM 2252 C CA . PHE A 1 280 ? -1.782 -30.969 -24.938 1 94.25 280 PHE A CA 1
ATOM 2253 C C . PHE A 1 280 ? -0.33 -30.594 -25.203 1 94.25 280 PHE A C 1
ATOM 2255 O O . PHE A 1 280 ? 0.263 -31.016 -26.188 1 94.25 280 PHE A O 1
ATOM 2262 N N . HIS A 1 281 ? 0.237 -29.797 -24.281 1 91.5 281 HIS A N 1
ATOM 2263 C CA . HIS A 1 281 ? 1.647 -29.438 -24.375 1 91.5 281 HIS A CA 1
ATOM 2264 C C . HIS A 1 281 ? 2.541 -30.609 -24.016 1 91.5 281 HIS A C 1
ATOM 2266 O O . HIS A 1 281 ? 2.572 -31.047 -22.859 1 91.5 281 HIS A O 1
ATOM 2272 N N . LEU A 1 282 ? 3.242 -31.141 -24.969 1 83.5 282 LEU A N 1
ATOM 2273 C CA . LEU A 1 282 ? 4.086 -32.312 -24.797 1 83.5 282 LEU A CA 1
ATOM 2274 C C . LEU A 1 282 ? 5.383 -32.188 -25.578 1 83.5 282 LEU A C 1
ATOM 2276 O O . LEU A 1 282 ? 5.367 -32.125 -26.812 1 83.5 282 LEU A O 1
ATOM 2280 N N . GLN A 1 283 ? 6.41 -32.031 -24.812 1 80.25 283 GLN A N 1
ATOM 2281 C CA . GLN A 1 283 ? 7.711 -31.984 -25.484 1 80.25 283 GLN A CA 1
ATOM 2282 C C . GLN A 1 283 ? 8.273 -33.375 -25.719 1 80.25 283 GLN A C 1
ATOM 2284 O O . GLN A 1 283 ? 9.398 -33.688 -25.312 1 80.25 283 GLN A O 1
ATOM 2289 N N . ALA A 1 284 ? 7.543 -34.281 -26.141 1 78 284 ALA A N 1
ATOM 2290 C CA . ALA A 1 284 ? 7.879 -35.656 -26.531 1 78 284 ALA A CA 1
ATOM 2291 C C . ALA A 1 284 ? 6.98 -36.125 -27.672 1 78 284 ALA A C 1
ATOM 2293 O O . ALA A 1 284 ? 6.035 -35.438 -28.062 1 78 284 ALA A O 1
ATOM 2294 N N . ASP A 1 285 ? 7.43 -37.219 -28.219 1 79.06 285 ASP A N 1
ATOM 2295 C CA . ASP A 1 285 ? 6.59 -37.812 -29.266 1 79.06 285 ASP A CA 1
ATOM 2296 C C . ASP A 1 285 ? 5.266 -38.312 -28.688 1 79.06 285 ASP A C 1
ATOM 2298 O O . ASP A 1 285 ? 5.246 -39.062 -27.719 1 79.06 285 ASP A O 1
ATOM 2302 N N . PRO A 1 286 ? 4.27 -37.75 -29.266 1 82.62 286 PRO A N 1
ATOM 2303 C CA . PRO A 1 286 ? 2.982 -38.25 -28.766 1 82.62 286 PRO A CA 1
ATOM 2304 C C . PRO A 1 286 ? 2.764 -39.719 -29.047 1 82.62 286 PRO A C 1
ATOM 2306 O O . PRO A 1 286 ? 3.361 -40.281 -29.969 1 82.62 286 PRO A O 1
ATOM 2309 N N . PRO A 1 287 ? 1.948 -40.312 -28.219 1 83.62 287 PRO A N 1
ATOM 2310 C CA . PRO A 1 287 ? 1.628 -41.719 -28.5 1 83.62 287 PRO A CA 1
ATOM 2311 C C . PRO A 1 287 ? 0.915 -41.906 -29.844 1 83.62 287 PRO A C 1
ATOM 2313 O O . PRO A 1 287 ? 0.276 -40.969 -30.344 1 83.62 287 PRO A O 1
ATOM 2316 N N . GLU A 1 288 ? 1.041 -43.062 -30.438 1 83.06 288 GLU A N 1
ATOM 2317 C CA . GLU A 1 288 ? 0.491 -43.375 -31.75 1 83.06 288 GLU A CA 1
ATOM 2318 C C . GLU A 1 288 ? -1.032 -43.281 -31.75 1 83.06 288 GLU A C 1
ATOM 2320 O O . GLU A 1 288 ? -1.636 -42.844 -32.75 1 83.06 288 GLU A O 1
ATOM 2325 N N . ASN A 1 289 ? -1.679 -43.656 -30.688 1 88.12 289 ASN A N 1
ATOM 2326 C CA . ASN A 1 289 ? -3.137 -43.688 -30.625 1 88.12 289 ASN A CA 1
ATOM 2327 C C . ASN A 1 289 ? -3.68 -42.531 -29.797 1 88.12 289 ASN A C 1
ATOM 2329 O O . ASN A 1 289 ? -4.391 -42.75 -28.812 1 88.12 289 ASN A O 1
ATOM 2333 N N . LEU A 1 290 ? -3.422 -41.312 -30.297 1 93.94 290 LEU A N 1
ATOM 2334 C CA . LEU A 1 290 ? -3.957 -40.156 -29.609 1 93.94 290 LEU A CA 1
ATOM 2335 C C . LEU A 1 290 ? -5.453 -40 -29.859 1 93.94 290 LEU A C 1
ATOM 2337 O O . LEU A 1 290 ? -5.906 -40.094 -31 1 93.94 290 LEU A O 1
ATOM 2341 N N . PRO A 1 291 ? -6.227 -39.906 -28.812 1 96.38 291 PRO A N 1
ATOM 2342 C CA . PRO A 1 291 ? -7.652 -39.656 -29.016 1 96.38 291 PRO A CA 1
ATOM 2343 C C . PRO A 1 291 ? -7.918 -38.5 -29.953 1 96.38 291 PRO A C 1
ATOM 2345 O O . PRO A 1 291 ? -7.137 -37.562 -30 1 96.38 291 PRO A O 1
ATOM 2348 N N . GLY A 1 292 ? -9.023 -38.5 -30.703 1 95.44 292 GLY A N 1
ATOM 2349 C CA . GLY A 1 292 ? -9.344 -37.531 -31.75 1 95.44 292 GLY A CA 1
ATOM 2350 C C . GLY A 1 292 ? -9.531 -36.125 -31.219 1 95.44 292 GLY A C 1
ATOM 2351 O O . GLY A 1 292 ? -9.367 -35.156 -31.969 1 95.44 292 GLY A O 1
ATOM 2352 N N . ASN A 1 293 ? -9.828 -36.062 -30 1 97.94 293 ASN A N 1
ATOM 2353 C CA . ASN A 1 293 ? -10.086 -34.719 -29.453 1 97.94 293 ASN A CA 1
ATOM 2354 C C . ASN A 1 293 ? -8.812 -34.094 -28.922 1 97.94 293 ASN A C 1
ATOM 2356 O O . ASN A 1 293 ? -8.828 -32.938 -28.453 1 97.94 293 ASN A O 1
ATOM 2360 N N . ILE A 1 294 ? -7.68 -34.781 -28.969 1 97.88 294 ILE A N 1
ATOM 2361 C CA . ILE A 1 294 ? -6.449 -34.25 -28.375 1 97.88 294 ILE A CA 1
ATOM 2362 C C . ILE A 1 294 ? -5.465 -33.875 -29.484 1 97.88 294 ILE A C 1
ATOM 2364 O O . ILE A 1 294 ? -5.227 -34.656 -30.406 1 97.88 294 ILE A O 1
ATOM 2368 N N . LYS A 1 295 ? -4.957 -32.688 -29.422 1 96.31 295 LYS A N 1
ATOM 2369 C CA . LYS A 1 295 ? -3.846 -32.219 -30.25 1 96.31 295 LYS A CA 1
ATOM 2370 C C . LYS A 1 295 ? -2.6 -31.969 -29.406 1 96.31 295 LYS A C 1
ATOM 2372 O O . LYS A 1 295 ? -2.598 -31.094 -28.531 1 96.31 295 LYS A O 1
ATOM 2377 N N . ALA A 1 296 ? -1.544 -32.75 -29.641 1 93.12 296 ALA A N 1
ATOM 2378 C CA . ALA A 1 296 ? -0.28 -32.562 -28.938 1 93.12 296 ALA A CA 1
ATOM 2379 C C . ALA A 1 296 ? 0.643 -31.609 -29.672 1 93.12 296 ALA A C 1
ATOM 2381 O O . ALA A 1 296 ? 0.795 -31.688 -30.891 1 93.12 296 ALA A O 1
ATOM 2382 N N . LEU A 1 297 ? 1.146 -30.625 -28.906 1 90.75 297 LEU A N 1
ATOM 2383 C CA . LEU A 1 297 ? 2.07 -29.641 -29.469 1 90.75 297 LEU A CA 1
ATOM 2384 C C . LEU A 1 297 ? 3.318 -29.516 -28.609 1 90.75 297 LEU A C 1
ATOM 2386 O O . LEU A 1 297 ? 3.229 -29.531 -27.375 1 90.75 297 LEU A O 1
ATOM 2390 N N . PRO A 1 298 ? 4.473 -29.406 -29.188 1 86.12 298 PRO A N 1
ATOM 2391 C CA . PRO A 1 298 ? 5.703 -29.25 -28.422 1 86.12 298 PRO A CA 1
ATOM 2392 C C . PRO A 1 298 ? 5.832 -27.859 -27.797 1 86.12 298 PRO A C 1
ATOM 2394 O O . PRO A 1 298 ? 6.605 -27.672 -26.859 1 86.12 298 PRO A O 1
ATOM 2397 N N . TRP A 1 299 ? 5.156 -26.938 -28.422 1 86.38 299 TRP A N 1
ATOM 2398 C CA . TRP A 1 299 ? 5.121 -25.562 -27.922 1 86.38 299 TRP A CA 1
ATOM 2399 C C . TRP A 1 299 ? 3.73 -24.969 -28.078 1 86.38 299 TRP A C 1
ATOM 2401 O O . TRP A 1 299 ? 3.035 -25.234 -29.062 1 86.38 299 TRP A O 1
ATOM 2411 N N . LEU A 1 300 ? 3.344 -24.125 -27.062 1 89.94 300 LEU A N 1
ATOM 2412 C CA . LEU A 1 300 ? 2.043 -23.469 -27.062 1 89.94 300 LEU A CA 1
ATOM 2413 C C . LEU A 1 300 ? 2.191 -21.969 -26.812 1 89.94 300 LEU A C 1
ATOM 2415 O O . LEU A 1 300 ? 2.898 -21.562 -25.891 1 89.94 300 LEU A O 1
ATOM 2419 N N . PRO A 1 301 ? 1.663 -21.188 -27.719 1 93.88 301 PRO A N 1
ATOM 2420 C CA . PRO A 1 301 ? 1.508 -19.797 -27.328 1 93.88 301 PRO A CA 1
ATOM 2421 C C . PRO A 1 301 ? 0.482 -19.609 -26.219 1 93.88 301 PRO A C 1
ATOM 2423 O O . PRO A 1 301 ? -0.636 -19.156 -26.469 1 93.88 301 PRO A O 1
ATOM 2426 N N . LEU A 1 302 ? 0.846 -19.875 -25.047 1 93.31 302 LEU A N 1
ATOM 2427 C CA . LEU A 1 302 ? -0.036 -20.094 -23.906 1 93.31 302 LEU A CA 1
ATOM 2428 C C . LEU A 1 302 ? -0.999 -18.938 -23.734 1 93.31 302 LEU A C 1
ATOM 2430 O O . LEU A 1 302 ? -2.213 -19.125 -23.641 1 93.31 302 LEU A O 1
ATOM 2434 N N . GLN A 1 303 ? -0.515 -17.703 -23.734 1 95.88 303 GLN A N 1
ATOM 2435 C CA . GLN A 1 303 ? -1.377 -16.562 -23.438 1 95.88 303 GLN A CA 1
ATOM 2436 C C . GLN A 1 303 ? -2.355 -16.297 -24.578 1 95.88 303 GLN A C 1
ATOM 2438 O O . GLN A 1 303 ? -3.473 -15.836 -24.344 1 95.88 303 GLN A O 1
ATOM 2443 N N . ASP A 1 304 ? -1.907 -16.625 -25.781 1 98 304 ASP A N 1
ATOM 2444 C CA . ASP A 1 304 ? -2.814 -16.469 -26.922 1 98 304 ASP A CA 1
ATOM 2445 C C . ASP A 1 304 ? -3.932 -17.5 -26.875 1 98 304 ASP A C 1
ATOM 2447 O O . ASP A 1 304 ? -5.078 -17.203 -27.219 1 98 304 ASP A O 1
ATOM 2451 N N . VAL A 1 305 ? -3.553 -18.625 -26.438 1 97.81 305 VAL A N 1
ATOM 2452 C CA . VAL A 1 305 ? -4.535 -19.703 -26.297 1 97.81 305 VAL A CA 1
ATOM 2453 C C . VAL A 1 305 ? -5.457 -19.406 -25.109 1 97.81 305 VAL A C 1
ATOM 2455 O O . VAL A 1 305 ? -6.676 -19.578 -25.219 1 97.81 305 VAL A O 1
ATOM 2458 N N . LEU A 1 306 ? -4.93 -18.922 -24.016 1 98.12 306 LEU A N 1
ATOM 2459 C CA . LEU A 1 306 ? -5.719 -18.625 -22.828 1 98.12 306 LEU A CA 1
ATOM 2460 C C . LEU A 1 306 ? -6.715 -17.5 -23.109 1 98.12 306 LEU A C 1
ATOM 2462 O O . LEU A 1 306 ? -7.828 -17.5 -22.578 1 98.12 306 LEU A O 1
ATOM 2466 N N . GLY A 1 307 ? -6.273 -16.609 -23.938 1 98.19 307 GLY A N 1
ATOM 2467 C CA . GLY A 1 307 ? -7.117 -15.461 -24.234 1 98.19 307 GLY A CA 1
ATOM 2468 C C . GLY A 1 307 ? -8.164 -15.75 -25.297 1 98.19 307 GLY A C 1
ATOM 2469 O O . GLY A 1 307 ? -8.969 -14.883 -25.641 1 98.19 307 GLY A O 1
ATOM 2470 N N . HIS A 1 308 ? -8.172 -16.969 -25.859 1 98.31 308 HIS A N 1
ATOM 2471 C CA . HIS A 1 308 ? -9.156 -17.344 -26.859 1 98.31 308 HIS A CA 1
ATOM 2472 C C . HIS A 1 308 ? -10.531 -17.578 -26.234 1 98.31 308 HIS A C 1
ATOM 2474 O O . HIS A 1 308 ? -10.633 -18.188 -25.156 1 98.31 308 HIS A O 1
ATOM 2480 N N . PRO A 1 309 ? -11.602 -17.141 -26.875 1 97.19 309 PRO A N 1
ATOM 2481 C CA . PRO A 1 309 ? -12.93 -17.25 -26.266 1 97.19 309 PRO A CA 1
ATOM 2482 C C . PRO A 1 309 ? -13.367 -18.703 -26.047 1 97.19 309 PRO A C 1
ATOM 2484 O O . PRO A 1 309 ? -14.273 -18.953 -25.266 1 97.19 309 PRO A O 1
ATOM 2487 N N . LYS A 1 310 ? -12.734 -19.641 -26.734 1 98.31 310 LYS A N 1
ATOM 2488 C CA . LYS A 1 310 ? -13.125 -21.031 -26.641 1 98.31 310 LYS A CA 1
ATOM 2489 C C . LYS A 1 310 ? -12.406 -21.75 -25.5 1 98.31 310 LYS A C 1
ATOM 2491 O O . LYS A 1 310 ? -12.742 -22.875 -25.156 1 98.31 310 LYS A O 1
ATOM 2496 N N . THR A 1 311 ? -11.43 -21.125 -24.891 1 98.69 311 THR A N 1
ATOM 2497 C CA . THR A 1 311 ? -10.695 -21.781 -23.812 1 98.69 311 THR A CA 1
ATOM 2498 C C . THR A 1 311 ? -11.547 -21.828 -22.547 1 98.69 311 THR A C 1
ATOM 2500 O O . THR A 1 311 ? -12.109 -20.812 -22.125 1 98.69 311 THR A O 1
ATOM 2503 N N . ARG A 1 312 ? -11.562 -23.047 -21.922 1 98.56 312 ARG A N 1
ATOM 2504 C CA . ARG A 1 312 ? -12.453 -23.234 -20.781 1 98.56 312 ARG A CA 1
ATOM 2505 C C . ARG A 1 312 ? -11.672 -23.531 -19.516 1 98.56 312 ARG A C 1
ATOM 2507 O O . ARG A 1 312 ? -12.164 -23.312 -18.406 1 98.56 312 ARG A O 1
ATOM 2514 N N . LEU A 1 313 ? -10.484 -24.062 -19.688 1 98.69 313 LEU A N 1
ATOM 2515 C CA . LEU A 1 313 ? -9.766 -24.562 -18.531 1 98.69 313 LEU A CA 1
ATOM 2516 C C . LEU A 1 313 ? -8.273 -24.703 -18.828 1 98.69 313 LEU A C 1
ATOM 2518 O O . LEU A 1 313 ? -7.887 -25.094 -19.938 1 98.69 313 LEU A O 1
ATOM 2522 N N . LEU A 1 314 ? -7.449 -24.375 -17.906 1 98.31 314 LEU A N 1
ATOM 2523 C CA . LEU A 1 314 ? -6.016 -24.641 -17.938 1 98.31 314 LEU A CA 1
ATOM 2524 C C . LEU A 1 314 ? -5.625 -25.656 -16.875 1 98.31 314 LEU A C 1
ATOM 2526 O O . LEU A 1 314 ? -5.941 -25.469 -15.695 1 98.31 314 LEU A O 1
ATOM 2530 N N . ILE A 1 315 ? -4.988 -26.719 -17.25 1 96.62 315 ILE A N 1
ATOM 2531 C CA . ILE A 1 315 ? -4.375 -27.688 -16.359 1 96.62 315 ILE A CA 1
ATOM 2532 C C . ILE A 1 315 ? -2.863 -27.484 -16.328 1 96.62 315 ILE A C 1
ATOM 2534 O O . ILE A 1 315 ? -2.191 -27.656 -17.359 1 96.62 315 ILE A O 1
ATOM 2538 N N . TYR A 1 316 ? -2.35 -27.109 -15.188 1 92.12 316 TYR A N 1
ATOM 2539 C CA . TYR A 1 316 ? -0.917 -26.828 -15.18 1 92.12 316 TYR A CA 1
ATOM 2540 C C . TYR A 1 316 ? -0.323 -27.047 -13.797 1 92.12 316 TYR A C 1
ATOM 2542 O O . TYR A 1 316 ? -0.982 -27.594 -12.906 1 92.12 316 TYR A O 1
ATOM 2550 N N . HIS A 1 317 ? 0.956 -26.75 -13.508 1 89.44 317 HIS A N 1
ATOM 2551 C CA . HIS A 1 317 ? 1.679 -27.203 -12.32 1 89.44 317 HIS A CA 1
ATOM 2552 C C . HIS A 1 317 ? 1.564 -26.172 -11.195 1 89.44 317 HIS A C 1
ATOM 2554 O O . HIS A 1 317 ? 1.898 -26.469 -10.047 1 89.44 317 HIS A O 1
ATOM 2560 N N . GLY A 1 318 ? 1.199 -24.953 -11.484 1 90.75 318 GLY A N 1
ATOM 2561 C CA . GLY A 1 318 ? 0.95 -24.016 -10.398 1 90.75 318 GLY A CA 1
ATOM 2562 C C . GLY A 1 318 ? 2.045 -22.984 -10.242 1 90.75 318 GLY A C 1
ATOM 2563 O O . GLY A 1 318 ? 2.24 -22.438 -9.156 1 90.75 318 GLY A O 1
ATOM 2564 N N . GLY A 1 319 ? 2.807 -22.688 -11.281 1 89.94 319 GLY A N 1
ATOM 2565 C CA . GLY A 1 319 ? 3.729 -21.562 -11.242 1 89.94 319 GLY A CA 1
ATOM 2566 C C . GLY A 1 319 ? 3.029 -20.219 -11.117 1 89.94 319 GLY A C 1
ATOM 2567 O O . GLY A 1 319 ? 1.939 -20.016 -11.656 1 89.94 319 GLY A O 1
ATOM 2568 N N . ASN A 1 320 ? 3.676 -19.297 -10.484 1 91.38 320 ASN A N 1
ATOM 2569 C CA . ASN A 1 320 ? 3.053 -18.016 -10.195 1 91.38 320 ASN A CA 1
ATOM 2570 C C . ASN A 1 320 ? 2.75 -17.25 -11.484 1 91.38 320 ASN A C 1
ATOM 2572 O O . ASN A 1 320 ? 1.691 -16.625 -11.609 1 91.38 320 ASN A O 1
ATOM 2576 N N . ASN A 1 321 ? 3.68 -17.219 -12.461 1 91.19 321 ASN A N 1
ATOM 2577 C CA . ASN A 1 321 ? 3.438 -16.5 -13.703 1 91.19 321 ASN A CA 1
ATOM 2578 C C . ASN A 1 321 ? 2.244 -17.078 -14.461 1 91.19 321 ASN A C 1
ATOM 2580 O O . ASN A 1 321 ? 1.379 -16.344 -14.93 1 91.19 321 ASN A O 1
ATOM 2584 N N . GLY A 1 322 ? 2.258 -18.438 -14.547 1 92.12 322 GLY A N 1
ATOM 2585 C CA . GLY A 1 322 ? 1.13 -19.078 -15.195 1 92.12 322 GLY A CA 1
ATOM 2586 C C . GLY A 1 322 ? -0.197 -18.797 -14.523 1 92.12 322 GLY A C 1
ATOM 2587 O O . GLY A 1 322 ? -1.206 -18.562 -15.195 1 92.12 322 GLY A O 1
ATOM 2588 N N . PHE A 1 323 ? -0.179 -18.766 -13.242 1 95 323 PHE A N 1
ATOM 2589 C CA . PHE A 1 323 ? -1.373 -18.438 -12.477 1 95 323 PHE A CA 1
ATOM 2590 C C . PHE A 1 323 ? -1.87 -17.031 -12.812 1 95 323 PHE A C 1
ATOM 2592 O O . PHE A 1 323 ? -3.043 -16.844 -13.141 1 95 323 PHE A O 1
ATOM 2599 N N . LEU A 1 324 ? -0.974 -16.078 -12.758 1 96.31 324 LEU A N 1
ATOM 2600 C CA . LEU A 1 324 ? -1.359 -14.695 -12.992 1 96.31 324 LEU A CA 1
ATOM 2601 C C . LEU A 1 324 ? -1.797 -14.484 -14.438 1 96.31 324 LEU A C 1
ATOM 2603 O O . LEU A 1 324 ? -2.688 -13.68 -14.711 1 96.31 324 LEU A O 1
ATOM 2607 N N . GLU A 1 325 ? -1.189 -15.211 -15.367 1 96.69 325 GLU A N 1
ATOM 2608 C CA . GLU A 1 325 ? -1.614 -15.148 -16.766 1 96.69 325 GLU A CA 1
ATOM 2609 C C . GLU A 1 325 ? -3.014 -15.727 -16.938 1 96.69 325 GLU A C 1
ATOM 2611 O O . GLU A 1 325 ? -3.83 -15.18 -17.672 1 96.69 325 GLU A O 1
ATOM 2616 N N . ALA A 1 326 ? -3.277 -16.812 -16.25 1 97.81 326 ALA A N 1
ATOM 2617 C CA . ALA A 1 326 ? -4.617 -17.391 -16.297 1 97.81 326 ALA A CA 1
ATOM 2618 C C . ALA A 1 326 ? -5.648 -16.438 -15.727 1 97.81 326 ALA A C 1
ATOM 2620 O O . ALA A 1 326 ? -6.746 -16.281 -16.266 1 97.81 326 ALA A O 1
ATOM 2621 N N . VAL A 1 327 ? -5.32 -15.758 -14.664 1 98.12 327 VAL A N 1
ATOM 2622 C CA . VAL A 1 327 ? -6.199 -14.766 -14.07 1 98.12 327 VAL A CA 1
ATOM 2623 C C . VAL A 1 327 ? -6.441 -13.625 -15.055 1 98.12 327 VAL A C 1
ATOM 2625 O O . VAL A 1 327 ? -7.582 -13.203 -15.258 1 98.12 327 VAL A O 1
ATOM 2628 N N . TYR A 1 328 ? -5.352 -13.164 -15.617 1 98.44 328 TYR A N 1
ATOM 2629 C CA . TYR A 1 328 ? -5.449 -12.086 -16.594 1 98.44 328 TYR A CA 1
ATOM 2630 C C . TYR A 1 328 ? -6.465 -12.414 -17.672 1 98.44 328 TYR A C 1
ATOM 2632 O O . TYR A 1 328 ? -7.258 -11.555 -18.062 1 98.44 328 TYR A O 1
ATOM 2640 N N . HIS A 1 329 ? -6.523 -13.648 -18.094 1 98.62 329 HIS A N 1
ATOM 2641 C CA . HIS A 1 329 ? -7.379 -14.047 -19.203 1 98.62 329 HIS A CA 1
ATOM 2642 C C . HIS A 1 329 ? -8.695 -14.633 -18.703 1 98.62 329 HIS A C 1
ATOM 2644 O O . HIS A 1 329 ? -9.57 -14.977 -19.5 1 98.62 329 HIS A O 1
ATOM 2650 N N . GLY A 1 330 ? -8.859 -14.797 -17.391 1 98.5 330 GLY A N 1
ATOM 2651 C CA . GLY A 1 330 ? -10.109 -15.234 -16.797 1 98.5 330 GLY A CA 1
ATOM 2652 C C . GLY A 1 330 ? -10.398 -16.703 -17.031 1 98.5 330 GLY A C 1
ATOM 2653 O O . GLY A 1 330 ? -11.547 -17.094 -17.234 1 98.5 330 GLY A O 1
ATOM 2654 N N . VAL A 1 331 ? -9.344 -17.578 -17 1 98.69 331 VAL A N 1
ATOM 2655 C CA . VAL A 1 331 ? -9.5 -19 -17.281 1 98.69 331 VAL A CA 1
ATOM 2656 C C . VAL A 1 331 ? -9.336 -19.797 -15.984 1 98.69 331 VAL A C 1
ATOM 2658 O O . VAL A 1 331 ? -8.297 -19.719 -15.328 1 98.69 331 VAL A O 1
ATOM 2661 N N . PRO A 1 332 ? -10.336 -20.609 -15.602 1 98.5 332 PRO A N 1
ATOM 2662 C CA . PRO A 1 332 ? -10.211 -21.422 -14.391 1 98.5 332 PRO A CA 1
ATOM 2663 C C . PRO A 1 332 ? -9.078 -22.453 -14.469 1 98.5 332 PRO A C 1
ATOM 2665 O O . PRO A 1 332 ? -8.562 -22.719 -15.562 1 98.5 332 PRO A O 1
ATOM 2668 N N . LEU A 1 333 ? -8.781 -23.031 -13.273 1 98.38 333 LEU A N 1
ATOM 2669 C CA . LEU A 1 333 ? -7.539 -23.797 -13.211 1 98.38 333 LEU A CA 1
ATOM 2670 C C . LEU A 1 333 ? -7.781 -25.172 -12.586 1 98.38 333 LEU A C 1
ATOM 2672 O O . LEU A 1 333 ? -8.641 -25.328 -11.719 1 98.38 333 LEU A O 1
ATOM 2676 N N . VAL A 1 334 ? -7.074 -26.156 -13.047 1 98.06 334 VAL A N 1
ATOM 2677 C CA . VAL A 1 334 ? -6.754 -27.391 -12.328 1 98.06 334 VAL A CA 1
ATOM 2678 C C . VAL A 1 334 ? -5.242 -27.484 -12.125 1 98.06 334 VAL A C 1
ATOM 2680 O O . VAL A 1 334 ? -4.484 -27.562 -13.094 1 98.06 334 VAL A O 1
ATOM 2683 N N . ILE A 1 335 ? -4.883 -27.484 -10.883 1 95.81 335 ILE A N 1
ATOM 2684 C CA . ILE A 1 335 ? -3.455 -27.391 -10.594 1 95.81 335 ILE A CA 1
ATOM 2685 C C . ILE A 1 335 ? -2.957 -28.734 -10.047 1 95.81 335 ILE A C 1
ATOM 2687 O O . ILE A 1 335 ? -3.629 -29.359 -9.227 1 95.81 335 ILE A O 1
ATOM 2691 N N . MET A 1 336 ? -1.875 -29.125 -10.523 1 91.62 336 MET A N 1
ATOM 2692 C CA . MET A 1 336 ? -1.119 -30.234 -9.938 1 91.62 336 MET A CA 1
ATOM 2693 C C . MET A 1 336 ? 0.258 -29.766 -9.477 1 91.62 336 MET A C 1
ATOM 2695 O O . MET A 1 336 ? 1.223 -29.812 -10.242 1 91.62 336 MET A O 1
ATOM 2699 N N . PRO A 1 337 ? 0.274 -29.328 -8.219 1 88.12 337 PRO A N 1
ATOM 2700 C CA . PRO A 1 337 ? 1.564 -28.812 -7.75 1 88.12 337 PRO A CA 1
ATOM 2701 C C . PRO A 1 337 ? 2.641 -29.891 -7.688 1 88.12 337 PRO A C 1
ATOM 2703 O O . PRO A 1 337 ? 2.371 -31.016 -7.25 1 88.12 337 PRO A O 1
ATOM 2706 N N . LEU A 1 338 ? 3.779 -29.547 -8.141 1 78.25 338 LEU A N 1
ATOM 2707 C CA . LEU A 1 338 ? 4.891 -30.484 -8.148 1 78.25 338 LEU A CA 1
ATOM 2708 C C . LEU A 1 338 ? 5.883 -30.172 -7.031 1 78.25 338 LEU A C 1
ATOM 2710 O O . LEU A 1 338 ? 6.434 -31.094 -6.414 1 78.25 338 LEU A O 1
ATOM 2714 N N . ALA A 1 339 ? 6.098 -28.828 -6.828 1 71.88 339 ALA A N 1
ATOM 2715 C CA . ALA A 1 339 ? 7.098 -28.5 -5.816 1 71.88 339 ALA A CA 1
ATOM 2716 C C . ALA A 1 339 ? 6.945 -27.047 -5.359 1 71.88 339 ALA A C 1
ATOM 2718 O O . ALA A 1 339 ? 6.398 -26.219 -6.086 1 71.88 339 ALA A O 1
ATOM 2719 N N . GLY A 1 340 ? 7.352 -26.875 -4.062 1 73.94 340 GLY A N 1
ATOM 2720 C CA . GLY A 1 340 ? 7.672 -25.547 -3.564 1 73.94 340 GLY A CA 1
ATOM 2721 C C . GLY A 1 340 ? 6.469 -24.625 -3.512 1 73.94 340 GLY A C 1
ATOM 2722 O O . GLY A 1 340 ? 5.434 -24.984 -2.938 1 73.94 340 GLY A O 1
ATOM 2723 N N . ASP A 1 341 ? 6.637 -23.516 -4.23 1 78.38 341 ASP A N 1
ATOM 2724 C CA . ASP A 1 341 ? 5.684 -22.406 -4.172 1 78.38 341 ASP A CA 1
ATOM 2725 C C . ASP A 1 341 ? 4.398 -22.75 -4.922 1 78.38 341 ASP A C 1
ATOM 2727 O O . ASP A 1 341 ? 3.381 -22.078 -4.758 1 78.38 341 ASP A O 1
ATOM 2731 N N . GLN A 1 342 ? 4.41 -23.875 -5.605 1 86.62 342 GLN A N 1
ATOM 2732 C CA . GLN A 1 342 ? 3.234 -24.281 -6.367 1 86.62 342 GLN A CA 1
ATOM 2733 C C . GLN A 1 342 ? 2.1 -24.703 -5.438 1 86.62 342 GLN A C 1
ATOM 2735 O O . GLN A 1 342 ? 0.924 -24.547 -5.773 1 86.62 342 GLN A O 1
ATOM 2740 N N . ILE A 1 343 ? 2.531 -25.156 -4.332 1 86.75 343 ILE A N 1
ATOM 2741 C CA . ILE A 1 343 ? 1.546 -25.531 -3.324 1 86.75 343 ILE A CA 1
ATOM 2742 C C . ILE A 1 343 ? 0.779 -24.297 -2.867 1 86.75 343 ILE A C 1
ATOM 2744 O O . ILE A 1 343 ? -0.443 -24.328 -2.709 1 86.75 343 ILE A O 1
ATOM 2748 N N . ASP A 1 344 ? 1.452 -23.234 -2.711 1 89.06 344 ASP A N 1
ATOM 2749 C CA . ASP A 1 344 ? 0.816 -22 -2.271 1 89.06 344 ASP A CA 1
ATOM 2750 C C . ASP A 1 344 ? -0.205 -21.5 -3.297 1 89.06 344 ASP A C 1
ATOM 2752 O O . ASP A 1 344 ? -1.287 -21.047 -2.932 1 89.06 344 ASP A O 1
ATOM 2756 N N . VAL A 1 345 ? 0.162 -21.609 -4.539 1 92.44 345 VAL A N 1
ATOM 2757 C CA . VAL A 1 345 ? -0.754 -21.203 -5.602 1 92.44 345 VAL A CA 1
ATOM 2758 C C . VAL A 1 345 ? -2.004 -22.078 -5.566 1 92.44 345 VAL A C 1
ATOM 2760 O O . VAL A 1 345 ? -3.123 -21.578 -5.691 1 92.44 345 VAL A O 1
ATOM 2763 N N . SER A 1 346 ? -1.779 -23.359 -5.355 1 93.81 346 SER A N 1
ATOM 2764 C CA . SER A 1 346 ? -2.912 -24.281 -5.32 1 93.81 346 SER A CA 1
ATOM 2765 C C . SER A 1 346 ? -3.857 -23.953 -4.172 1 93.81 346 SER A C 1
ATOM 2767 O O . SER A 1 346 ? -5.078 -24.016 -4.328 1 93.81 346 SER A O 1
ATOM 2769 N N . VAL A 1 347 ? -3.332 -23.578 -3.055 1 92.44 347 VAL A N 1
ATOM 2770 C CA . VAL A 1 347 ? -4.141 -23.203 -1.896 1 92.44 347 VAL A CA 1
ATOM 2771 C C . VAL A 1 347 ? -4.945 -21.953 -2.205 1 92.44 347 VAL A C 1
ATOM 2773 O O . VAL A 1 347 ? -6.137 -21.875 -1.889 1 92.44 347 VAL A O 1
ATOM 2776 N N . ARG A 1 348 ? -4.371 -21.016 -2.779 1 92.5 348 ARG A N 1
ATOM 2777 C CA . ARG A 1 348 ? -5.051 -19.781 -3.137 1 92.5 348 ARG A CA 1
ATOM 2778 C C . ARG A 1 348 ? -6.188 -20.031 -4.121 1 92.5 348 ARG A C 1
ATOM 2780 O O . ARG A 1 348 ? -7.297 -19.531 -3.945 1 92.5 348 ARG A O 1
ATOM 2787 N N . VAL A 1 349 ? -5.871 -20.797 -5.113 1 95.75 349 VAL A N 1
ATOM 2788 C CA . VAL A 1 349 ? -6.836 -21.109 -6.16 1 95.75 349 VAL A CA 1
ATOM 2789 C C . VAL A 1 349 ? -8.062 -21.781 -5.551 1 95.75 349 VAL A C 1
ATOM 2791 O O . VAL A 1 349 ? -9.195 -21.406 -5.84 1 95.75 349 VAL A O 1
ATOM 2794 N N . GLU A 1 350 ? -7.836 -22.719 -4.691 1 95.56 350 GLU A N 1
ATOM 2795 C CA . GLU A 1 350 ? -8.945 -23.438 -4.062 1 95.56 350 GLU A CA 1
ATOM 2796 C C . GLU A 1 350 ? -9.711 -22.531 -3.098 1 95.56 350 GLU A C 1
ATOM 2798 O O . GLU A 1 350 ? -10.945 -22.5 -3.113 1 95.56 350 GLU A O 1
ATOM 2803 N N . SER A 1 351 ? -8.984 -21.781 -2.355 1 93.62 351 SER A N 1
ATOM 2804 C CA . SER A 1 351 ? -9.602 -20.922 -1.342 1 93.62 351 SER A CA 1
ATOM 2805 C C . SER A 1 351 ? -10.453 -19.844 -1.979 1 93.62 351 SER A C 1
ATOM 2807 O O . SER A 1 351 ? -11.492 -19.453 -1.429 1 93.62 351 SER A O 1
ATOM 2809 N N . MET A 1 352 ? -10.086 -19.422 -3.113 1 94.75 352 MET A N 1
ATOM 2810 C CA . MET A 1 352 ? -10.789 -18.312 -3.762 1 94.75 352 MET A CA 1
ATOM 2811 C C . MET A 1 352 ? -11.805 -18.828 -4.77 1 94.75 352 MET A C 1
ATOM 2813 O O . MET A 1 352 ? -12.523 -18.047 -5.398 1 94.75 352 MET A O 1
ATOM 2817 N N . GLY A 1 353 ? -11.828 -20.141 -4.941 1 96.94 353 GLY A N 1
ATOM 2818 C CA . GLY A 1 353 ? -12.789 -20.75 -5.84 1 96.94 353 GLY A CA 1
ATOM 2819 C C . GLY A 1 353 ? -12.469 -20.516 -7.305 1 96.94 353 GLY A C 1
ATOM 2820 O O . GLY A 1 353 ? -13.375 -20.328 -8.117 1 96.94 353 GLY A O 1
ATOM 2821 N N . LEU A 1 354 ? -11.195 -20.516 -7.641 1 98 354 LEU A N 1
ATOM 2822 C CA . LEU A 1 354 ? -10.773 -20.234 -9.008 1 98 354 LEU A CA 1
ATOM 2823 C C . LEU A 1 354 ? -10.484 -21.531 -9.766 1 98 354 LEU A C 1
ATOM 2825 O O . LEU A 1 354 ? -10.195 -21.5 -10.961 1 98 354 LEU A O 1
ATOM 2829 N N . GLY A 1 355 ? -10.531 -22.609 -9.062 1 98 355 GLY A N 1
ATOM 2830 C CA . GLY A 1 355 ? -10.234 -23.906 -9.625 1 98 355 GLY A CA 1
ATOM 2831 C C . GLY A 1 355 ? -10.055 -24.984 -8.57 1 98 355 GLY A C 1
ATOM 2832 O O . GLY A 1 355 ? -10.523 -24.844 -7.438 1 98 355 GLY A O 1
ATOM 2833 N N . THR A 1 356 ? -9.453 -26.109 -9.062 1 97.56 356 THR A N 1
ATOM 2834 C CA . THR A 1 356 ? -9.25 -27.25 -8.172 1 97.56 356 THR A CA 1
ATOM 2835 C C . THR A 1 356 ? -7.816 -27.75 -8.266 1 97.56 356 THR A C 1
ATOM 2837 O O . THR A 1 356 ? -7.016 -27.234 -9.047 1 97.56 356 THR A O 1
ATOM 2840 N N . THR A 1 357 ? -7.531 -28.703 -7.363 1 96.06 357 THR A N 1
ATOM 2841 C CA . THR A 1 357 ? -6.188 -29.25 -7.301 1 96.06 357 THR A CA 1
ATOM 2842 C C . THR A 1 357 ? -6.215 -30.766 -7.512 1 96.06 357 THR A C 1
ATOM 2844 O O . THR A 1 357 ? -7.137 -31.453 -7.051 1 96.06 357 THR A O 1
ATOM 2847 N N . ILE A 1 358 ? -5.223 -31.25 -8.227 1 94.31 358 ILE A N 1
ATOM 2848 C CA . ILE A 1 358 ? -4.984 -32.688 -8.391 1 94.31 358 ILE A CA 1
ATOM 2849 C C . ILE A 1 358 ? -3.863 -33.125 -7.453 1 94.31 358 ILE A C 1
ATOM 2851 O O . ILE A 1 358 ? -2.812 -32.5 -7.383 1 94.31 358 ILE A O 1
ATOM 2855 N N . ASP A 1 359 ? -4.164 -34.188 -6.73 1 89.81 359 ASP A N 1
ATOM 2856 C CA . ASP A 1 359 ? -3.156 -34.812 -5.871 1 89.81 359 ASP A CA 1
ATOM 2857 C C . ASP A 1 359 ? -2.221 -35.719 -6.68 1 89.81 359 ASP A C 1
ATOM 2859 O O . ASP A 1 359 ? -2.635 -36.75 -7.176 1 89.81 359 ASP A O 1
ATOM 2863 N N . LYS A 1 360 ? -1.03 -35.375 -6.715 1 84.19 360 LYS A N 1
ATOM 2864 C CA . LYS A 1 360 ? -0.073 -36.062 -7.566 1 84.19 360 LYS A CA 1
ATOM 2865 C C . LYS A 1 360 ? 0.183 -37.5 -7.059 1 84.19 360 LYS A C 1
ATOM 2867 O O . LYS A 1 360 ? 0.771 -38.312 -7.766 1 84.19 360 LYS A O 1
ATOM 2872 N N . THR A 1 361 ? -0.212 -37.781 -5.883 1 82.75 361 THR A N 1
ATOM 2873 C CA . THR A 1 361 ? 0.041 -39.094 -5.305 1 82.75 361 THR A CA 1
ATOM 2874 C C . THR A 1 361 ? -1.083 -40.062 -5.656 1 82.75 361 THR A C 1
ATOM 2876 O O . THR A 1 361 ? -0.98 -41.25 -5.395 1 82.75 361 THR A O 1
ATOM 2879 N N . ARG A 1 362 ? -2.09 -39.594 -6.262 1 85.5 362 ARG A N 1
ATOM 2880 C CA . ARG A 1 362 ? -3.25 -40.406 -6.566 1 85.5 362 ARG A CA 1
ATOM 2881 C C . ARG A 1 362 ? -3.562 -40.406 -8.062 1 85.5 362 ARG A C 1
ATOM 2883 O O . ARG A 1 362 ? -4.73 -40.406 -8.453 1 85.5 362 ARG A O 1
ATOM 2890 N N . LEU A 1 363 ? -2.635 -40.406 -8.852 1 88.44 363 LEU A N 1
ATOM 2891 C CA . LEU A 1 363 ? -2.887 -40.188 -10.266 1 88.44 363 LEU A CA 1
ATOM 2892 C C . LEU A 1 363 ? -3.436 -41.438 -10.945 1 88.44 363 LEU A C 1
ATOM 2894 O O . LEU A 1 363 ? -2.783 -42.469 -10.945 1 88.44 363 LEU A O 1
ATOM 2898 N N . SER A 1 364 ? -4.641 -41.375 -11.297 1 95.06 364 SER A N 1
ATOM 2899 C CA . SER A 1 364 ? -5.328 -42.312 -12.18 1 95.06 364 SER A CA 1
ATOM 2900 C C . SER A 1 364 ? -6.18 -41.562 -13.211 1 95.06 364 SER A C 1
ATOM 2902 O O . SER A 1 364 ? -6.586 -40.438 -12.984 1 95.06 364 SER A O 1
ATOM 2904 N N . ALA A 1 365 ? -6.348 -42.25 -14.312 1 97 365 ALA A N 1
ATOM 2905 C CA . ALA A 1 365 ? -7.164 -41.625 -15.352 1 97 365 ALA A CA 1
ATOM 2906 C C . ALA A 1 365 ? -8.547 -41.25 -14.82 1 97 365 ALA A C 1
ATOM 2908 O O . ALA A 1 365 ? -9.07 -40.188 -15.125 1 97 365 ALA A O 1
ATOM 2909 N N . ASP A 1 366 ? -9.102 -42.125 -13.977 1 97.81 366 ASP A N 1
ATOM 2910 C CA . ASP A 1 366 ? -10.422 -41.875 -13.406 1 97.81 366 ASP A CA 1
ATOM 2911 C C . ASP A 1 366 ? -10.414 -40.656 -12.484 1 97.81 366 ASP A C 1
ATOM 2913 O O . ASP A 1 366 ? -11.289 -39.812 -12.562 1 97.81 366 ASP A O 1
ATOM 2917 N N . TYR A 1 367 ? -9.461 -40.625 -11.664 1 97.31 367 TYR A N 1
ATOM 2918 C CA . TYR A 1 367 ? -9.344 -39.531 -10.719 1 97.31 367 TYR A CA 1
ATOM 2919 C C . TYR A 1 367 ? -9.164 -38.188 -11.445 1 97.31 367 TYR A C 1
ATOM 2921 O O . TYR A 1 367 ? -9.852 -37.219 -11.141 1 97.31 367 TYR A O 1
ATOM 2929 N N . ILE A 1 368 ? -8.289 -38.125 -12.391 1 97.19 368 ILE A N 1
ATOM 2930 C CA . ILE A 1 368 ? -8 -36.938 -13.156 1 97.19 368 ILE A CA 1
ATOM 2931 C C . ILE A 1 368 ? -9.25 -36.5 -13.914 1 97.19 368 ILE A C 1
ATOM 2933 O O . ILE A 1 368 ? -9.625 -35.312 -13.875 1 97.19 368 ILE A O 1
ATOM 2937 N N . TYR A 1 369 ? -9.883 -37.469 -14.555 1 98.12 369 TYR A N 1
ATOM 2938 C CA . TYR A 1 369 ? -11.094 -37.156 -15.312 1 98.12 369 TYR A CA 1
ATOM 2939 C C . TYR A 1 369 ? -12.156 -36.531 -14.414 1 98.12 369 TYR A C 1
ATOM 2941 O O . TYR A 1 369 ? -12.766 -35.531 -14.773 1 98.12 369 TYR A O 1
ATOM 2949 N N . GLN A 1 370 ? -12.359 -37.125 -13.312 1 97.38 370 GLN A N 1
ATOM 2950 C CA . GLN A 1 370 ? -13.391 -36.656 -12.391 1 97.38 370 GLN A CA 1
ATOM 2951 C C . GLN A 1 370 ? -13.109 -35.219 -11.938 1 97.38 370 GLN A C 1
ATOM 2953 O O . GLN A 1 370 ? -14.016 -34.375 -11.891 1 97.38 370 GLN A O 1
ATOM 2958 N N . ARG A 1 371 ? -11.859 -34.906 -11.562 1 96.94 371 ARG A N 1
ATOM 2959 C CA . ARG A 1 371 ? -11.484 -33.594 -11.094 1 96.94 371 ARG A CA 1
ATOM 2960 C C . ARG A 1 371 ? -11.672 -32.562 -12.195 1 96.94 371 ARG A C 1
ATOM 2962 O O . ARG A 1 371 ? -12.203 -31.469 -11.945 1 96.94 371 ARG A O 1
ATOM 2969 N N . VAL A 1 372 ? -11.266 -32.906 -13.398 1 98.31 372 VAL A N 1
ATOM 2970 C CA . VAL A 1 372 ? -11.352 -31.969 -14.531 1 98.31 372 VAL A CA 1
ATOM 2971 C C . VAL A 1 372 ? -12.82 -31.766 -14.906 1 98.31 372 VAL A C 1
ATOM 2973 O O . VAL A 1 372 ? -13.258 -30.625 -15.086 1 98.31 372 VAL A O 1
ATOM 2976 N N . ALA A 1 373 ? -13.562 -32.844 -14.938 1 97.94 373 ALA A N 1
ATOM 2977 C CA . ALA A 1 373 ? -14.977 -32.75 -15.297 1 97.94 373 ALA A CA 1
ATOM 2978 C C . ALA A 1 373 ? -15.758 -31.938 -14.273 1 97.94 373 ALA A C 1
ATOM 2980 O O . ALA A 1 373 ? -16.594 -31.109 -14.648 1 97.94 373 ALA A O 1
ATOM 2981 N N . GLU A 1 374 ? -15.461 -32.156 -13.062 1 96.25 374 GLU A N 1
ATOM 2982 C CA . GLU A 1 374 ? -16.109 -31.391 -12 1 96.25 374 GLU A CA 1
ATOM 2983 C C . GLU A 1 374 ? -15.836 -29.891 -12.141 1 96.25 374 GLU A C 1
ATOM 2985 O O . GLU A 1 374 ? -16.734 -29.062 -11.984 1 96.25 374 GLU A O 1
ATOM 2990 N N . THR A 1 375 ? -14.609 -29.547 -12.383 1 97.69 375 THR A N 1
ATOM 2991 C CA . THR A 1 375 ? -14.227 -28.141 -12.523 1 97.69 375 THR A CA 1
ATOM 2992 C C . THR A 1 375 ? -14.93 -27.516 -13.719 1 97.69 375 THR A C 1
ATOM 2994 O O . THR A 1 375 ? -15.398 -26.375 -13.641 1 97.69 375 THR A O 1
ATOM 2997 N N . LEU A 1 376 ? -15.07 -28.25 -14.781 1 98 376 LEU A N 1
ATOM 2998 C CA . LEU A 1 376 ? -15.68 -27.766 -16.016 1 98 376 LEU A CA 1
ATOM 2999 C C . LEU A 1 376 ? -17.188 -27.609 -15.852 1 98 376 LEU A C 1
ATOM 3001 O O . LEU A 1 376 ? -17.797 -26.734 -16.469 1 98 376 LEU A O 1
ATOM 3005 N N . GLN A 1 377 ? -17.766 -28.391 -15.055 1 96.19 377 GLN A N 1
ATOM 3006 C CA . GLN A 1 377 ? -19.219 -28.438 -14.938 1 96.19 377 GLN A CA 1
ATOM 3007 C C . GLN A 1 377 ? -19.719 -27.391 -13.938 1 96.19 377 GLN A C 1
ATOM 3009 O O . GLN A 1 377 ? -20.891 -27 -13.992 1 96.19 377 GLN A O 1
ATOM 3014 N N . ASN A 1 378 ? -18.938 -27.031 -13.023 1 96.94 378 ASN A N 1
ATOM 3015 C CA . ASN A 1 378 ? -19.312 -26.016 -12.039 1 96.94 378 ASN A CA 1
ATOM 3016 C C . ASN A 1 378 ? -19.062 -24.609 -12.547 1 96.94 378 ASN A C 1
ATOM 3018 O O . ASN A 1 378 ? -17.922 -24.156 -12.625 1 96.94 378 ASN A O 1
ATOM 3022 N N . PRO A 1 379 ? -20.078 -23.875 -12.852 1 96.69 379 PRO A N 1
ATOM 3023 C CA . PRO A 1 379 ? -19.891 -22.547 -13.445 1 96.69 379 PRO A CA 1
ATOM 3024 C C . PRO A 1 379 ? -19.297 -21.547 -12.469 1 96.69 379 PRO A C 1
ATOM 3026 O O . PRO A 1 379 ? -18.828 -20.484 -12.883 1 96.69 379 PRO A O 1
ATOM 3029 N N . GLU A 1 380 ? -19.344 -21.859 -11.219 1 97.75 380 GLU A N 1
ATOM 3030 C CA . GLU A 1 380 ? -18.859 -20.938 -10.211 1 97.75 380 GLU A CA 1
ATOM 3031 C C . GLU A 1 380 ? -17.375 -20.625 -10.406 1 97.75 380 GLU A C 1
ATOM 3033 O O . GLU A 1 380 ? -16.938 -19.484 -10.18 1 97.75 380 GLU A O 1
ATOM 3038 N N . TYR A 1 381 ? -16.594 -21.594 -10.812 1 98.19 381 TYR A N 1
ATOM 3039 C CA . TYR A 1 381 ? -15.156 -21.375 -11.016 1 98.19 381 TYR A CA 1
ATOM 3040 C C . TYR A 1 381 ? -14.922 -20.359 -12.125 1 98.19 381 TYR A C 1
ATOM 3042 O O . TYR A 1 381 ? -14.109 -19.438 -11.977 1 98.19 381 TYR A O 1
ATOM 3050 N N . SER A 1 382 ? -15.648 -20.531 -13.195 1 97.88 382 SER A N 1
ATOM 3051 C CA . SER A 1 382 ? -15.5 -19.609 -14.312 1 97.88 382 SER A CA 1
ATOM 3052 C C . SER A 1 382 ? -15.992 -18.203 -13.945 1 97.88 382 SER A C 1
ATOM 3054 O O . SER A 1 382 ? -15.359 -17.219 -14.289 1 97.88 382 SER A O 1
ATOM 3056 N N . GLU A 1 383 ? -17.094 -18.125 -13.25 1 98 383 GLU A N 1
ATOM 3057 C CA . GLU A 1 383 ? -17.656 -16.844 -12.844 1 98 383 GLU A CA 1
ATOM 3058 C C . GLU A 1 383 ? -16.703 -16.094 -11.906 1 98 383 GLU A C 1
ATOM 3060 O O . GLU A 1 383 ? -16.453 -14.906 -12.086 1 98 383 GLU A O 1
ATOM 3065 N N . ARG A 1 384 ? -16.141 -16.781 -10.969 1 98.06 384 ARG A N 1
ATOM 3066 C CA . ARG A 1 384 ? -15.234 -16.172 -10.016 1 98.06 384 ARG A CA 1
ATOM 3067 C C . ARG A 1 384 ? -13.93 -15.766 -10.688 1 98.06 384 ARG A C 1
ATOM 3069 O O . ARG A 1 384 ? -13.352 -14.719 -10.359 1 98.06 384 ARG A O 1
ATOM 3076 N N . MET A 1 385 ? -13.484 -16.578 -11.586 1 98.31 385 MET A N 1
ATOM 3077 C CA . MET A 1 385 ? -12.266 -16.234 -12.305 1 98.31 385 MET A CA 1
ATOM 3078 C C . MET A 1 385 ? -12.461 -15 -13.164 1 98.31 385 MET A C 1
ATOM 3080 O O . MET A 1 385 ? -11.578 -14.141 -13.227 1 98.31 385 MET A O 1
ATOM 3084 N N . LYS A 1 386 ? -13.562 -14.922 -13.797 1 98.12 386 LYS A N 1
ATOM 3085 C CA . LYS A 1 386 ? -13.852 -13.742 -14.609 1 98.12 386 LYS A CA 1
ATOM 3086 C C . LYS A 1 386 ? -13.922 -12.484 -13.75 1 98.12 386 LYS A C 1
ATOM 3088 O O . LYS A 1 386 ? -13.438 -11.422 -14.156 1 98.12 386 LYS A O 1
ATOM 3093 N N . ARG A 1 387 ? -14.523 -12.625 -12.641 1 97.69 387 ARG A N 1
ATOM 3094 C CA . ARG A 1 387 ? -14.57 -11.5 -11.703 1 97.69 387 ARG A CA 1
ATOM 3095 C C . ARG A 1 387 ? -13.164 -11.109 -11.258 1 97.69 387 ARG A C 1
ATOM 3097 O O . ARG A 1 387 ? -12.828 -9.922 -11.234 1 97.69 387 ARG A O 1
ATOM 3104 N N . ALA A 1 388 ? -12.383 -12.102 -10.891 1 98 388 ALA A N 1
ATOM 3105 C CA . ALA A 1 388 ? -11.008 -11.844 -10.484 1 98 388 ALA A CA 1
ATOM 3106 C C . ALA A 1 388 ? -10.219 -11.172 -11.609 1 98 388 ALA A C 1
ATOM 3108 O O . ALA A 1 388 ? -9.438 -10.25 -11.367 1 98 388 ALA A O 1
ATOM 3109 N N . SER A 1 389 ? -10.43 -11.617 -12.781 1 98.44 389 SER A N 1
ATOM 3110 C CA . SER A 1 389 ? -9.781 -11.047 -13.953 1 98.44 389 SER A CA 1
ATOM 3111 C C . SER A 1 389 ? -10.156 -9.578 -14.133 1 98.44 389 SER A C 1
ATOM 3113 O O . SER A 1 389 ? -9.289 -8.734 -14.398 1 98.44 389 SER A O 1
ATOM 3115 N N . ALA A 1 390 ? -11.43 -9.289 -13.992 1 98.12 390 ALA A N 1
ATOM 3116 C CA . ALA A 1 390 ? -11.906 -7.918 -14.125 1 98.12 390 ALA A CA 1
ATOM 3117 C C . ALA A 1 390 ? -11.25 -7.004 -13.102 1 98.12 390 ALA A C 1
ATOM 3119 O O . ALA A 1 390 ? -10.805 -5.902 -13.43 1 98.12 390 ALA A O 1
ATOM 3120 N N . ILE A 1 391 ? -11.195 -7.438 -11.867 1 98.06 391 ILE A N 1
ATOM 3121 C CA . ILE A 1 391 ? -10.555 -6.668 -10.805 1 98.06 391 ILE A CA 1
ATOM 3122 C C . ILE A 1 391 ? -9.062 -6.527 -11.102 1 98.06 391 ILE A C 1
ATOM 3124 O O . ILE A 1 391 ? -8.5 -5.434 -10.992 1 98.06 391 ILE A O 1
ATOM 3128 N N . PHE A 1 392 ? -8.438 -7.629 -11.469 1 97.62 392 PHE A N 1
ATOM 3129 C CA . PHE A 1 392 ? -7.012 -7.723 -11.742 1 97.62 392 PHE A CA 1
ATOM 3130 C C . PHE A 1 392 ? -6.602 -6.73 -12.82 1 97.62 392 PHE A C 1
ATOM 3132 O O . PHE A 1 392 ? -5.527 -6.133 -12.75 1 97.62 392 PHE A O 1
ATOM 3139 N N . LYS A 1 393 ? -7.441 -6.492 -13.766 1 97.25 393 LYS A N 1
ATOM 3140 C CA . LYS A 1 393 ? -7.105 -5.648 -14.906 1 97.25 393 LYS A CA 1
ATOM 3141 C C . LYS A 1 393 ? -7.516 -4.199 -14.656 1 97.25 393 LYS A C 1
ATOM 3143 O O . LYS A 1 393 ? -7.062 -3.293 -15.359 1 97.25 393 LYS A O 1
ATOM 3148 N N . ASP A 1 394 ? -8.406 -3.994 -13.703 1 96.75 394 ASP A N 1
ATOM 3149 C CA . ASP A 1 394 ? -8.875 -2.646 -13.398 1 96.75 394 ASP A CA 1
ATOM 3150 C C . ASP A 1 394 ? -7.926 -1.936 -12.438 1 96.75 394 ASP A C 1
ATOM 3152 O O . ASP A 1 394 ? -8.227 -1.788 -11.258 1 96.75 394 ASP A O 1
ATOM 3156 N N . ARG A 1 395 ? -6.848 -1.451 -12.906 1 93.69 395 ARG A N 1
ATOM 3157 C CA . ARG A 1 395 ? -5.816 -0.774 -12.125 1 93.69 395 ARG A CA 1
ATOM 3158 C C . ARG A 1 395 ? -5.301 0.462 -12.852 1 93.69 395 ARG A C 1
ATOM 3160 O O . ARG A 1 395 ? -5.434 0.567 -14.078 1 93.69 395 ARG A O 1
ATOM 3167 N N . PRO A 1 396 ? -4.703 1.382 -12.086 1 91.38 396 PRO A N 1
ATOM 3168 C CA . PRO A 1 396 ? -4.277 2.643 -12.703 1 91.38 396 PRO A CA 1
ATOM 3169 C C . PRO A 1 396 ? -3.168 2.449 -13.734 1 91.38 396 PRO A C 1
ATOM 3171 O O . PRO A 1 396 ? -3.059 3.232 -14.68 1 91.38 396 PRO A O 1
ATOM 3174 N N . MET A 1 397 ? -2.264 1.491 -13.5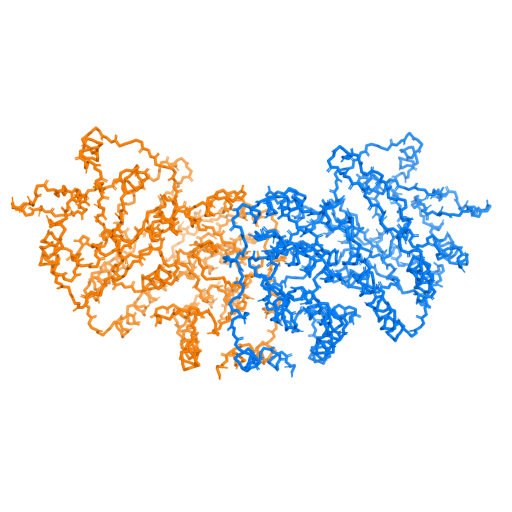31 1 93.75 397 MET A N 1
ATOM 3175 C CA . MET A 1 397 ? -1.138 1.173 -14.406 1 93.75 397 MET A CA 1
ATOM 3176 C C . MET A 1 397 ? -1.006 -0.334 -14.594 1 93.75 397 MET A C 1
ATOM 3178 O O . MET A 1 397 ? -1.353 -1.11 -13.703 1 93.75 397 MET A O 1
ATOM 3182 N N . THR A 1 398 ? -0.454 -0.716 -15.758 1 94.88 398 THR A N 1
ATOM 3183 C CA . THR A 1 398 ? -0.096 -2.121 -15.914 1 94.88 398 THR A CA 1
ATOM 3184 C C . THR A 1 398 ? 1.047 -2.494 -14.977 1 94.88 398 THR A C 1
ATOM 3186 O O . THR A 1 398 ? 1.749 -1.618 -14.461 1 94.88 398 THR A O 1
ATOM 3189 N N . ALA A 1 399 ? 1.21 -3.754 -14.758 1 95.19 399 ALA A N 1
ATOM 3190 C CA . ALA A 1 399 ? 2.242 -4.219 -13.836 1 95.19 399 ALA A CA 1
ATOM 3191 C C . ALA A 1 399 ? 3.627 -3.775 -14.289 1 95.19 399 ALA A C 1
ATOM 3193 O O . ALA A 1 399 ? 4.398 -3.217 -13.508 1 95.19 399 ALA A O 1
ATOM 3194 N N . PRO A 1 400 ? 4.016 -3.92 -15.602 1 94.38 400 PRO A N 1
ATOM 3195 C CA . PRO A 1 400 ? 5.336 -3.457 -16.031 1 94.38 400 PRO A CA 1
ATOM 3196 C C . PRO A 1 400 ? 5.508 -1.945 -15.906 1 94.38 400 PRO A C 1
ATOM 3198 O O . PRO A 1 400 ? 6.57 -1.472 -15.5 1 94.38 400 PRO A O 1
ATOM 3201 N N . ASP A 1 401 ? 4.461 -1.211 -16.203 1 96 401 ASP A N 1
ATOM 3202 C CA . ASP A 1 401 ? 4.535 0.242 -16.094 1 96 401 ASP A CA 1
ATOM 3203 C C . ASP A 1 401 ? 4.719 0.667 -14.633 1 96 401 ASP A C 1
ATOM 3205 O O . ASP A 1 401 ? 5.473 1.598 -14.344 1 96 401 ASP A O 1
ATOM 3209 N N . ARG A 1 402 ? 4.016 0.04 -13.766 1 96.75 402 ARG A N 1
ATOM 3210 C CA . ARG A 1 402 ? 4.133 0.341 -12.344 1 96.75 402 ARG A CA 1
ATOM 3211 C C . ARG A 1 402 ? 5.539 0.044 -11.828 1 96.75 402 ARG A C 1
ATOM 3213 O O . ARG A 1 402 ? 6.125 0.845 -11.102 1 96.75 402 ARG A O 1
ATOM 3220 N N . ALA A 1 403 ? 6.059 -1.114 -12.219 1 96.62 403 ALA A N 1
ATOM 3221 C CA . ALA A 1 403 ? 7.422 -1.475 -11.852 1 96.62 403 ALA A CA 1
ATOM 3222 C C . ALA A 1 403 ? 8.422 -0.442 -12.359 1 96.62 403 ALA A C 1
ATOM 3224 O O . ALA A 1 403 ? 9.273 0.039 -11.609 1 96.62 403 ALA A O 1
ATOM 3225 N N . ALA A 1 404 ? 8.312 -0.1 -13.664 1 96.06 404 ALA A N 1
ATOM 3226 C CA . ALA A 1 404 ? 9.219 0.87 -14.273 1 96.06 404 ALA A CA 1
ATOM 3227 C C . ALA A 1 404 ? 9.141 2.219 -13.562 1 96.06 404 ALA A C 1
ATOM 3229 O O . ALA A 1 404 ? 10.164 2.848 -13.297 1 96.06 404 ALA A O 1
ATOM 3230 N N . PHE A 1 405 ? 7.961 2.656 -13.266 1 97.25 405 PHE A N 1
ATOM 3231 C CA . PHE A 1 405 ? 7.777 3.941 -12.602 1 97.25 405 PHE A CA 1
ATOM 3232 C C . PHE A 1 405 ? 8.516 3.975 -11.266 1 97.25 405 PHE A C 1
ATOM 3234 O O . PHE A 1 405 ? 9.273 4.914 -10.992 1 97.25 405 PHE A O 1
ATOM 3241 N N . TRP A 1 406 ? 8.297 2.992 -10.453 1 97.5 406 TRP A N 1
ATOM 3242 C CA . TRP A 1 406 ? 8.844 3.025 -9.102 1 97.5 406 TRP A CA 1
ATOM 3243 C C . TRP A 1 406 ? 10.352 2.82 -9.125 1 97.5 406 TRP A C 1
ATOM 3245 O O . TRP A 1 406 ? 11.07 3.371 -8.289 1 97.5 406 TRP A O 1
ATOM 3255 N N . ILE A 1 407 ? 10.82 1.993 -10.062 1 96.94 407 ILE A N 1
ATOM 3256 C CA . ILE A 1 407 ? 12.266 1.866 -10.219 1 96.94 407 ILE A CA 1
ATOM 3257 C C . ILE A 1 407 ? 12.867 3.225 -10.57 1 96.94 407 ILE A C 1
ATOM 3259 O O . ILE A 1 407 ? 13.852 3.654 -9.961 1 96.94 407 ILE A O 1
ATOM 3263 N N . GLU A 1 408 ? 12.273 3.912 -11.539 1 97 408 GLU A N 1
ATOM 3264 C CA . GLU A 1 408 ? 12.742 5.246 -11.906 1 97 408 GLU A CA 1
ATOM 3265 C C . GLU A 1 408 ? 12.633 6.211 -10.727 1 97 408 GLU A C 1
ATOM 3267 O O . GLU A 1 408 ? 13.5 7.059 -10.531 1 97 408 GLU A O 1
ATOM 3272 N N . HIS A 1 409 ? 11.531 6.074 -10.016 1 97.12 409 HIS A N 1
ATOM 3273 C CA . HIS A 1 409 ? 11.305 6.93 -8.859 1 97.12 409 HIS A CA 1
ATOM 3274 C C . HIS A 1 409 ? 12.43 6.801 -7.844 1 97.12 409 HIS A C 1
ATOM 3276 O O . HIS A 1 409 ? 12.961 7.809 -7.367 1 97.12 409 HIS A O 1
ATOM 3282 N N . VAL A 1 410 ? 12.883 5.609 -7.551 1 95.81 410 VAL A N 1
ATOM 3283 C CA . VAL A 1 410 ? 13.898 5.43 -6.52 1 95.81 410 VAL A CA 1
ATOM 3284 C C . VAL A 1 410 ? 15.273 5.777 -7.078 1 95.81 410 VAL A C 1
ATOM 3286 O O . VAL A 1 410 ? 16.188 6.141 -6.324 1 95.81 410 VAL A O 1
ATOM 3289 N N . ILE A 1 411 ? 15.461 5.621 -8.391 1 94.81 411 ILE A N 1
ATOM 3290 C CA . ILE A 1 411 ? 16.703 6.094 -9 1 94.81 411 ILE A CA 1
ATOM 3291 C C . ILE A 1 411 ? 16.844 7.598 -8.797 1 94.81 411 ILE A C 1
ATOM 3293 O O . ILE A 1 411 ? 17.906 8.094 -8.453 1 94.81 411 ILE A O 1
ATOM 3297 N N . LYS A 1 412 ? 15.758 8.266 -8.906 1 95.44 412 LYS A N 1
ATOM 3298 C CA . LYS A 1 412 ? 15.75 9.727 -8.836 1 95.44 412 LYS A CA 1
ATOM 3299 C C . LYS A 1 412 ? 15.812 10.211 -7.391 1 95.44 412 LYS A C 1
ATOM 3301 O O . LYS A 1 412 ? 16.547 11.148 -7.074 1 95.44 412 LYS A O 1
ATOM 3306 N N . HIS A 1 413 ? 15.055 9.562 -6.457 1 96 413 HIS A N 1
ATOM 3307 C CA . HIS A 1 413 ? 14.82 10.164 -5.152 1 96 413 HIS A CA 1
ATOM 3308 C C . HIS A 1 413 ? 15.375 9.297 -4.031 1 96 413 HIS A C 1
ATOM 3310 O O . HIS A 1 413 ? 15.453 9.734 -2.879 1 96 413 HIS A O 1
ATOM 3316 N N . GLY A 1 414 ? 15.766 8.062 -4.355 1 94.38 414 GLY A N 1
ATOM 3317 C CA . GLY A 1 414 ? 16.047 7.113 -3.295 1 94.38 414 GLY A CA 1
ATOM 3318 C C . GLY A 1 414 ? 14.797 6.555 -2.641 1 94.38 414 GLY A C 1
ATOM 3319 O O . GLY A 1 414 ? 13.688 7.004 -2.93 1 94.38 414 GLY A O 1
ATOM 3320 N N . GLY A 1 415 ? 14.953 5.531 -1.798 1 94.62 415 GLY A N 1
ATOM 3321 C CA . GLY A 1 415 ? 13.82 4.887 -1.158 1 94.62 415 GLY A CA 1
ATOM 3322 C C . GLY A 1 415 ? 13.82 5.027 0.352 1 94.62 415 GLY A C 1
ATOM 3323 O O . GLY A 1 415 ? 13.023 4.395 1.043 1 94.62 415 GLY A O 1
ATOM 3324 N N . SER A 1 416 ? 14.656 5.895 0.898 1 92.12 416 SER A N 1
ATOM 3325 C CA . SER A 1 416 ? 14.852 5.969 2.342 1 92.12 416 SER A CA 1
ATOM 3326 C C . SER A 1 416 ? 13.594 6.465 3.045 1 92.12 416 SER A C 1
ATOM 3328 O O . SER A 1 416 ? 13.32 6.078 4.184 1 92.12 416 SER A O 1
ATOM 3330 N N . TYR A 1 417 ? 12.789 7.293 2.404 1 93.12 417 TYR A N 1
ATOM 3331 C CA . TYR A 1 417 ? 11.602 7.867 3.033 1 93.12 417 TYR A CA 1
ATOM 3332 C C . TYR A 1 417 ? 10.523 6.809 3.223 1 93.12 417 TYR A C 1
ATOM 3334 O O . TYR A 1 417 ? 9.57 7.016 3.979 1 93.12 417 TYR A O 1
ATOM 3342 N N . MET A 1 418 ? 10.688 5.664 2.576 1 94.94 418 MET A N 1
ATOM 3343 C CA . MET A 1 418 ? 9.688 4.602 2.666 1 94.94 418 MET A CA 1
ATOM 3344 C C . MET A 1 418 ? 10.141 3.506 3.625 1 94.94 418 MET A C 1
ATOM 3346 O O . MET A 1 418 ? 9.398 2.562 3.895 1 94.94 418 MET A O 1
ATOM 3350 N N . ARG A 1 419 ? 11.336 3.615 4.16 1 91.75 419 ARG A N 1
ATOM 3351 C CA . ARG A 1 419 ? 11.938 2.559 4.969 1 91.75 419 ARG A CA 1
ATOM 3352 C C . ARG A 1 419 ? 11.242 2.445 6.32 1 91.75 419 ARG A C 1
ATOM 3354 O O . ARG A 1 419 ? 10.898 3.457 6.938 1 91.75 419 ARG A O 1
ATOM 3361 N N . SER A 1 420 ? 11.094 1.277 6.777 1 89.38 420 SER A N 1
ATOM 3362 C CA . SER A 1 420 ? 10.453 1.018 8.055 1 89.38 420 SER A CA 1
ATOM 3363 C C . SER A 1 420 ? 11.336 1.464 9.219 1 89.38 420 SER A C 1
ATOM 3365 O O . SER A 1 420 ? 12.523 1.132 9.273 1 89.38 420 SER A O 1
ATOM 3367 N N . PRO A 1 421 ? 10.734 2.148 10.172 1 86.62 421 PRO A N 1
ATOM 3368 C CA . PRO A 1 421 ? 11.508 2.555 11.352 1 86.62 421 PRO A CA 1
ATOM 3369 C C . PRO A 1 421 ? 11.898 1.375 12.234 1 86.62 421 PRO A C 1
ATOM 3371 O O . PRO A 1 421 ? 12.742 1.52 13.125 1 86.62 421 PRO A O 1
ATOM 3374 N N . VAL A 1 422 ? 11.305 0.269 11.953 1 82 422 VAL A N 1
ATOM 3375 C CA . VAL A 1 422 ? 11.586 -0.913 12.766 1 82 422 VAL A CA 1
ATOM 3376 C C . VAL A 1 422 ? 13.062 -1.266 12.672 1 82 422 VAL A C 1
ATOM 3378 O O . VAL A 1 422 ? 13.633 -1.847 13.602 1 82 422 VAL A O 1
ATOM 3381 N N . HIS A 1 423 ? 13.648 -0.935 11.609 1 79.88 423 HIS A N 1
ATOM 3382 C CA . HIS A 1 423 ? 15.047 -1.285 11.367 1 79.88 423 HIS A CA 1
ATOM 3383 C C . HIS A 1 423 ? 15.977 -0.5 12.289 1 79.88 423 HIS A C 1
ATOM 3385 O O . HIS A 1 423 ? 17.141 -0.861 12.445 1 79.88 423 HIS A O 1
ATOM 3391 N N . ASP A 1 424 ? 15.5 0.526 12.797 1 75.5 424 ASP A N 1
ATOM 3392 C CA . ASP A 1 424 ? 16.312 1.346 13.68 1 75.5 424 ASP A CA 1
ATOM 3393 C C . ASP A 1 424 ? 16.09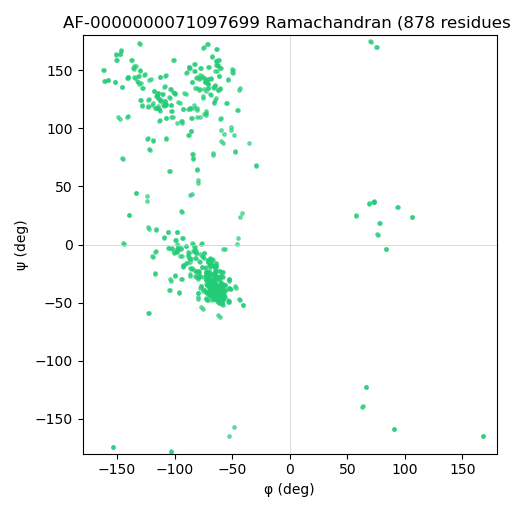4 0.959 15.141 1 75.5 424 ASP A C 1
ATOM 3395 O O . ASP A 1 424 ? 16.734 1.512 16.047 1 75.5 424 ASP A O 1
ATOM 3399 N N . LEU A 1 425 ? 15.219 0.081 15.297 1 72.56 425 LEU A N 1
ATOM 3400 C CA . LEU A 1 425 ? 14.938 -0.368 16.656 1 72.56 425 LEU A CA 1
ATOM 3401 C C . LEU A 1 425 ? 15.93 -1.436 17.094 1 72.56 425 LEU A C 1
ATOM 3403 O O . LEU A 1 425 ? 16.375 -2.246 16.281 1 72.56 425 LEU A O 1
ATOM 3407 N N . SER A 1 426 ? 16.797 -1.268 18.156 1 55.22 426 SER A N 1
ATOM 3408 C CA . SER A 1 426 ? 17.719 -2.283 18.656 1 55.22 426 SER A CA 1
ATOM 3409 C C . SER A 1 426 ? 17 -3.615 18.875 1 55.22 426 SER A C 1
ATOM 3411 O O . SER A 1 426 ? 15.773 -3.662 18.938 1 55.22 426 SER A O 1
ATOM 3413 N N . PHE A 1 427 ? 17.875 -4.73 18.625 1 46.81 427 PHE A N 1
ATOM 3414 C CA . PHE A 1 427 ? 17.375 -6.09 18.781 1 46.81 427 PHE A CA 1
ATOM 3415 C C . PHE A 1 427 ? 16.484 -6.188 20.016 1 46.81 427 PHE A C 1
ATOM 3417 O O . PHE A 1 427 ? 15.414 -6.812 19.969 1 46.81 427 PHE A O 1
ATOM 3424 N N . VAL A 1 428 ? 17.109 -5.703 21.047 1 41.38 428 VAL A N 1
ATOM 3425 C CA . VAL A 1 428 ? 16.375 -5.703 22.297 1 41.38 428 VAL A CA 1
ATOM 3426 C C . VAL A 1 428 ? 15.07 -4.914 22.141 1 41.38 428 VAL A C 1
ATOM 3428 O O . VAL A 1 428 ? 14.023 -5.324 22.641 1 41.38 428 VAL A O 1
ATOM 3431 N N . GLN A 1 429 ? 15.234 -3.889 21.406 1 45.44 429 GLN A N 1
ATOM 3432 C CA . GLN A 1 429 ? 14.109 -2.982 21.188 1 45.44 429 GLN A CA 1
ATOM 3433 C C . GLN A 1 429 ? 13.07 -3.605 20.266 1 45.44 429 GLN A C 1
ATOM 3435 O O . GLN A 1 429 ? 11.867 -3.389 20.438 1 45.44 429 GLN A O 1
ATOM 3440 N N . PHE A 1 430 ? 13.719 -4.281 19.219 1 43.56 430 PHE A N 1
ATOM 3441 C CA . PHE A 1 430 ? 12.875 -4.945 18.234 1 43.56 430 PHE A CA 1
ATOM 3442 C C . PHE A 1 430 ? 12.32 -6.254 18.781 1 43.56 430 PHE A C 1
ATOM 3444 O O . PHE A 1 430 ? 11.148 -6.574 18.562 1 43.56 430 PHE A O 1
ATOM 3451 N N . GLN A 1 431 ? 13.312 -7.156 19.281 1 37.19 431 GLN A N 1
ATOM 3452 C CA . GLN A 1 431 ? 12.945 -8.438 19.875 1 37.19 431 GLN A CA 1
ATOM 3453 C C . GLN A 1 431 ? 12.039 -8.242 21.078 1 37.19 431 GLN A C 1
ATOM 3455 O O . GLN A 1 431 ? 11.383 -9.188 21.531 1 37.19 431 GLN A O 1
ATOM 3460 N N . GLY A 1 432 ? 12.375 -7.281 21.781 1 33.09 432 GLY A N 1
ATOM 3461 C CA . GLY A 1 432 ? 11.359 -7.09 22.812 1 33.09 432 GLY A CA 1
ATOM 3462 C C . GLY A 1 432 ? 9.969 -6.902 22.234 1 33.09 432 GLY A C 1
ATOM 3463 O O . GLY A 1 432 ? 9.062 -6.457 22.938 1 33.09 432 GLY A O 1
ATOM 3464 N N . ARG A 1 433 ? 10.07 -6.883 21 1 37.56 433 ARG A N 1
ATOM 3465 C CA . ARG A 1 433 ? 8.883 -6.949 20.156 1 37.56 433 ARG A CA 1
ATOM 3466 C C . ARG A 1 433 ? 8.102 -8.234 20.406 1 37.56 433 ARG A C 1
ATOM 3468 O O . ARG A 1 433 ? 8.602 -9.336 20.156 1 37.56 433 ARG A O 1
ATOM 3475 N N . PRO A 1 434 ? 7.277 -8.312 21.203 1 33.28 434 PRO A N 1
ATOM 3476 C CA . PRO A 1 434 ? 6.336 -9.438 21.172 1 33.28 434 PRO A CA 1
ATOM 3477 C C . PRO A 1 434 ? 5.805 -9.719 19.781 1 33.28 434 PRO A C 1
ATOM 3479 O O . PRO A 1 434 ? 4.891 -10.531 19.609 1 33.28 434 PRO A O 1
ATOM 3482 N N . ASP A 1 435 ? 6.172 -9.164 18.797 1 34.09 435 ASP A N 1
ATOM 3483 C CA . ASP A 1 435 ? 5.586 -9.5 17.5 1 34.09 435 ASP A CA 1
ATOM 3484 C C . ASP A 1 435 ? 5.879 -10.945 17.125 1 34.09 435 ASP A C 1
ATOM 3486 O O . ASP A 1 435 ? 5.074 -11.586 16.453 1 34.09 435 ASP A O 1
ATOM 3490 N N . PHE A 1 436 ? 7.137 -11.398 17.281 1 32.59 436 PHE A N 1
ATOM 3491 C CA . PHE A 1 436 ? 7.32 -12.836 17.109 1 32.59 436 PHE A CA 1
ATOM 3492 C C . PHE A 1 436 ? 6.512 -13.602 18.156 1 32.59 436 PHE A C 1
ATOM 3494 O O . PHE A 1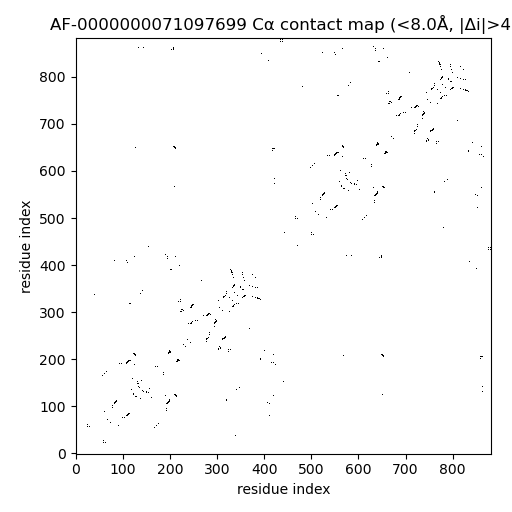 436 ? 5.902 -14.625 17.828 1 32.59 436 PHE A O 1
ATOM 3501 N N . MET A 1 437 ? 6.777 -13.398 19.375 1 30.89 437 MET A N 1
ATOM 3502 C CA . MET A 1 437 ? 6.086 -14.18 20.391 1 30.89 437 MET A CA 1
ATOM 3503 C C . MET A 1 437 ? 4.586 -13.891 20.375 1 30.89 437 MET A C 1
ATOM 3505 O O . MET A 1 437 ? 3.797 -14.648 20.938 1 30.89 437 MET A O 1
ATOM 3509 N N . ASN A 1 438 ? 4.234 -12.742 20.141 1 30.72 438 ASN A N 1
ATOM 3510 C CA . ASN A 1 438 ? 2.826 -12.367 20.141 1 30.72 438 ASN A CA 1
ATOM 3511 C C . ASN A 1 438 ? 2.053 -13.055 19.031 1 30.72 438 ASN A C 1
ATOM 3513 O O . ASN A 1 438 ? 0.83 -12.938 18.953 1 30.72 438 ASN A O 1
ATOM 3517 N N . GLU A 1 439 ? 2.77 -13.367 18 1 29.59 439 GLU A N 1
ATOM 3518 C CA . GLU A 1 439 ? 2.219 -14.227 16.953 1 29.59 439 GLU A CA 1
ATOM 3519 C C . GLU A 1 439 ? 2.197 -15.688 17.406 1 29.59 439 GLU A C 1
ATOM 3521 O O . GLU A 1 439 ? 1.89 -16.578 16.609 1 29.59 439 GLU A O 1
ATOM 3526 N N . LEU A 1 440 ? 2.824 -15.898 18.484 1 26.5 440 LEU A N 1
ATOM 3527 C CA . LEU A 1 440 ? 2.65 -17.297 18.891 1 26.5 440 LEU A CA 1
ATOM 3528 C C . LEU A 1 440 ? 1.189 -17.578 19.219 1 26.5 440 LEU A C 1
ATOM 3530 O O . LEU A 1 440 ? 0.52 -16.766 19.859 1 26.5 440 LEU A O 1
ATOM 3534 N N . PRO A 1 441 ? 0.581 -18.516 18.625 1 26.41 441 PRO A N 1
ATOM 3535 C CA . PRO A 1 441 ? -0.781 -18.922 18.953 1 26.41 441 PRO A CA 1
ATOM 3536 C C . PRO A 1 441 ? -1.012 -19.031 20.469 1 26.41 441 PRO A C 1
ATOM 3538 O O . PRO A 1 441 ? -0.07 -19.281 21.219 1 26.41 441 PRO A O 1
ATOM 3541 N N . MET B 1 1 ? -24.016 23.156 11.852 1 22.98 1 MET B N 1
ATOM 3542 C CA . MET B 1 1 ? -23.906 23.531 10.445 1 22.98 1 MET B CA 1
ATOM 3543 C C . MET B 1 1 ? -22.75 24.516 10.234 1 22.98 1 MET B C 1
ATOM 3545 O O . MET B 1 1 ? -22.719 25.562 10.875 1 22.98 1 MET B O 1
ATOM 3549 N N . PHE B 1 2 ? -21.625 24 10.102 1 30.25 2 PHE B N 1
ATOM 3550 C CA . PHE B 1 2 ? -20.469 24.859 9.883 1 30.25 2 PHE B CA 1
ATOM 3551 C C . PHE B 1 2 ? -20.766 25.891 8.797 1 30.25 2 PHE B C 1
ATOM 3553 O O . PHE B 1 2 ? -21.125 25.531 7.68 1 30.25 2 PHE B O 1
ATOM 3560 N N . THR B 1 3 ? -21.406 26.859 9.156 1 31.72 3 THR B N 1
ATOM 3561 C CA . THR B 1 3 ? -21.625 28 8.281 1 31.72 3 THR B CA 1
ATOM 3562 C C . THR B 1 3 ? -20.344 28.344 7.516 1 31.72 3 THR B C 1
ATOM 3564 O O . THR B 1 3 ? -19.641 29.297 7.879 1 31.72 3 THR B O 1
ATOM 3567 N N . HIS B 1 4 ? -19.531 27.359 7.32 1 34 4 HIS B N 1
ATOM 3568 C CA . HIS B 1 4 ? -18.344 27.719 6.547 1 34 4 HIS B CA 1
ATOM 3569 C C . HIS B 1 4 ? -18.719 28.219 5.16 1 34 4 HIS B C 1
ATOM 3571 O O . HIS B 1 4 ? -19.672 27.734 4.551 1 34 4 HIS B O 1
ATOM 3577 N N . ASN B 1 5 ? -18.547 29.516 5.027 1 34.94 5 ASN B N 1
ATOM 3578 C CA . ASN B 1 5 ? -18.469 30.047 3.67 1 34.94 5 ASN B CA 1
ATOM 3579 C C . ASN B 1 5 ? -17.891 29.016 2.695 1 34.94 5 ASN B C 1
ATOM 3581 O O . ASN B 1 5 ? -16.703 28.703 2.742 1 34.94 5 ASN B O 1
ATOM 3585 N N . TYR B 1 6 ? -18.734 28.078 2.564 1 39.69 6 TYR B N 1
ATOM 3586 C CA . TYR B 1 6 ? -18.312 27.109 1.548 1 39.69 6 TYR B CA 1
ATOM 3587 C C . TYR B 1 6 ? -18.141 27.797 0.195 1 39.69 6 TYR B C 1
ATOM 3589 O O . TYR B 1 6 ? -19 28.562 -0.241 1 39.69 6 TYR B O 1
ATOM 3597 N N . ALA B 1 7 ? -17.016 28.109 -0.12 1 40.47 7 ALA B N 1
ATOM 3598 C CA . ALA B 1 7 ? -16.844 28.438 -1.534 1 40.47 7 ALA B CA 1
ATOM 3599 C C . ALA B 1 7 ? -17.531 27.406 -2.42 1 40.47 7 ALA B C 1
ATOM 3601 O O . ALA B 1 7 ? -17.438 26.203 -2.172 1 40.47 7 ALA B O 1
ATOM 3602 N N . LYS B 1 8 ? -18.484 27.953 -3.078 1 48.03 8 LYS B N 1
ATOM 3603 C CA . LYS B 1 8 ? -19.188 27.125 -4.051 1 48.03 8 LYS B CA 1
ATOM 3604 C C . LYS B 1 8 ? -18.203 26.422 -4.988 1 48.03 8 LYS B C 1
ATOM 3606 O O . LYS B 1 8 ? -17.406 27.078 -5.656 1 48.03 8 LYS B O 1
ATOM 3611 N N . PRO B 1 9 ? -17.953 25.219 -4.742 1 47.47 9 PRO B N 1
ATOM 3612 C CA . PRO B 1 9 ? -17.062 24.594 -5.727 1 47.47 9 PRO B CA 1
ATOM 3613 C C . PRO B 1 9 ? -17.438 24.953 -7.164 1 47.47 9 PRO B C 1
ATOM 3615 O O . PRO B 1 9 ? -18.609 25.219 -7.453 1 47.47 9 PRO B O 1
ATOM 3618 N N . LYS B 1 10 ? -16.562 25.281 -7.84 1 49.09 10 LYS B N 1
ATOM 3619 C CA . LYS B 1 10 ? -16.75 25.531 -9.266 1 49.09 10 LYS B CA 1
ATOM 3620 C C . LYS B 1 10 ? -17.562 24.406 -9.914 1 49.09 10 LYS B C 1
ATOM 3622 O O . LYS B 1 10 ? -18.094 24.578 -11.016 1 49.09 10 LYS B O 1
ATOM 3627 N N . TYR B 1 11 ? -17.328 23.188 -9.469 1 51.56 11 TYR B N 1
ATOM 3628 C CA . TYR B 1 11 ? -17.953 22.109 -10.203 1 51.56 11 TYR B CA 1
ATOM 3629 C C . TYR B 1 11 ? -19.422 21.953 -9.82 1 51.56 11 TYR B C 1
ATOM 3631 O O . TYR B 1 11 ? -19.812 20.953 -9.234 1 51.56 11 TYR B O 1
ATOM 3639 N N . THR B 1 12 ? -20.094 22.906 -9.93 1 53.78 12 THR B N 1
ATOM 3640 C CA . THR B 1 12 ? -21.453 23.141 -9.477 1 53.78 12 THR B CA 1
ATOM 3641 C C . THR B 1 12 ? -22.438 22.219 -10.195 1 53.78 12 THR B C 1
ATOM 3643 O O . THR B 1 12 ? -23.422 21.781 -9.609 1 53.78 12 THR B O 1
ATOM 3646 N N . ASP B 1 13 ? -22.016 21.828 -11.359 1 59.03 13 ASP B N 1
ATOM 3647 C CA . ASP B 1 13 ? -23.062 21.078 -12.062 1 59.03 13 ASP B CA 1
ATOM 3648 C C . ASP B 1 13 ? -23.156 19.656 -11.547 1 59.03 13 ASP B C 1
ATOM 3650 O O . ASP B 1 13 ? -24.188 19 -11.711 1 59.03 13 ASP B O 1
ATOM 3654 N N . TYR B 1 14 ? -22.094 19.266 -10.781 1 64.25 14 TYR B N 1
ATOM 3655 C CA . TYR B 1 14 ? -22.062 17.875 -10.359 1 64.25 14 TYR B CA 1
ATOM 3656 C C . TYR B 1 14 ? -22.422 17.734 -8.883 1 64.25 14 TYR B C 1
ATOM 3658 O O . TYR B 1 14 ? -22.609 16.625 -8.383 1 64.25 14 TYR B O 1
ATOM 3666 N N . PHE B 1 15 ? -22.625 18.906 -8.297 1 68.38 15 PHE B N 1
ATOM 3667 C CA . PHE B 1 15 ? -22.859 18.828 -6.855 1 68.38 15 PHE B CA 1
ATOM 3668 C C . PHE B 1 15 ? -24.188 19.469 -6.484 1 68.38 15 PHE B C 1
ATOM 3670 O O . PHE B 1 15 ? -24.531 20.531 -7.008 1 68.38 15 PHE B O 1
ATOM 3677 N N . LYS B 1 16 ? -25.078 18.672 -5.906 1 72.31 16 LYS B N 1
ATOM 3678 C CA . LYS B 1 16 ? -26.219 19.234 -5.203 1 72.31 16 LYS B CA 1
ATOM 3679 C C . LYS B 1 16 ? -25.938 19.391 -3.713 1 72.31 16 LYS B C 1
ATOM 3681 O O . LYS B 1 16 ? -25.625 18.406 -3.031 1 72.31 16 LYS B O 1
ATOM 3686 N N . PHE B 1 17 ? -25.75 20.594 -3.375 1 72.25 17 PHE B N 1
ATOM 3687 C CA . PHE B 1 17 ? -25.547 20.875 -1.958 1 72.25 17 PHE B CA 1
ATOM 3688 C C . PHE B 1 17 ? -26.875 21.078 -1.245 1 72.25 17 PHE B C 1
ATOM 3690 O O . PHE B 1 17 ? -27.734 21.812 -1.725 1 72.25 17 PHE B O 1
ATOM 3697 N N . GLU B 1 18 ? -27.125 20.219 -0.34 1 72.88 18 GLU B N 1
ATOM 3698 C CA . GLU B 1 18 ? -28.328 20.391 0.467 1 72.88 18 GLU B CA 1
ATOM 3699 C C . GLU B 1 18 ? -27.984 20.562 1.944 1 72.88 18 GLU B C 1
ATOM 3701 O O . GLU B 1 18 ? -27.156 19.828 2.48 1 72.88 18 GLU B O 1
ATOM 3706 N N . HIS B 1 19 ? -28.406 21.641 2.453 1 73.06 19 HIS B N 1
ATOM 3707 C CA . HIS B 1 19 ? -28.234 21.922 3.873 1 73.06 19 HIS B CA 1
ATOM 3708 C C . HIS B 1 19 ? -29.438 21.484 4.68 1 73.06 19 HIS B C 1
ATOM 3710 O O . HIS B 1 19 ? -30.578 21.859 4.355 1 73.06 19 HIS B O 1
ATOM 3716 N N . TYR B 1 20 ? -29.172 20.562 5.535 1 69.75 20 TYR B N 1
ATOM 3717 C CA . TYR B 1 20 ? -30.219 20.141 6.453 1 69.75 20 TYR B CA 1
ATOM 3718 C C . TYR B 1 20 ? -30 20.734 7.84 1 69.75 20 TYR B C 1
ATOM 3720 O O . TYR B 1 20 ? -28.953 20.516 8.461 1 69.75 20 TYR B O 1
ATOM 3728 N N . SER B 1 21 ? -30.859 21.656 8.172 1 71.94 21 SER B N 1
ATOM 3729 C CA . SER B 1 21 ? -30.719 22.406 9.414 1 71.94 21 SER B CA 1
ATOM 3730 C C . SER B 1 21 ? -31.562 21.797 10.531 1 71.94 21 SER B C 1
ATOM 3732 O O . SER B 1 21 ? -32.719 21.391 10.297 1 71.94 21 SER B O 1
ATOM 3734 N N . PHE B 1 22 ? -30.797 21.453 11.578 1 73.31 22 PHE B N 1
ATOM 3735 C CA . PHE B 1 22 ? -31.469 21.141 12.828 1 73.31 22 PHE B CA 1
ATOM 3736 C C . PHE B 1 22 ? -31.266 22.25 13.852 1 73.31 22 PHE B C 1
ATOM 3738 O O . PHE B 1 22 ? -30.266 22.25 14.578 1 73.31 22 PHE B O 1
ATOM 3745 N N . PRO B 1 23 ? -32.188 23.141 13.805 1 68.88 23 PRO B N 1
ATOM 3746 C CA . PRO B 1 23 ? -31.969 24.422 14.484 1 68.88 23 PRO B CA 1
ATOM 3747 C C . PRO B 1 23 ? -31.359 24.266 15.875 1 68.88 23 PRO B C 1
ATOM 3749 O O . PRO B 1 23 ? -30.422 24.984 16.234 1 68.88 23 PRO B O 1
ATOM 3752 N N . ASN B 1 24 ? -31.922 23.328 16.672 1 69.88 24 ASN B N 1
ATOM 3753 C CA . ASN B 1 24 ? -31.391 23.188 18.016 1 69.88 24 ASN B CA 1
ATOM 3754 C C . ASN B 1 24 ? -29.953 22.688 18 1 69.88 24 ASN B C 1
ATOM 3756 O O . ASN B 1 24 ? -29.109 23.156 18.781 1 69.88 24 ASN B O 1
ATOM 3760 N N . LEU B 1 25 ? -29.641 21.906 17.109 1 75.5 25 LEU B N 1
ATOM 3761 C CA . LEU B 1 25 ? -28.297 21.328 17.047 1 75.5 25 LEU B CA 1
ATOM 3762 C C . LEU B 1 25 ? -27.312 22.312 16.438 1 75.5 25 LEU B C 1
ATOM 3764 O O . LEU B 1 25 ? -26.141 22.359 16.844 1 75.5 25 LEU B O 1
ATOM 3768 N N . ASP B 1 26 ? -27.844 23.141 15.625 1 76 26 ASP B N 1
ATOM 3769 C CA . ASP B 1 26 ? -26.984 24.156 15.008 1 76 26 ASP B CA 1
ATOM 3770 C C . ASP B 1 26 ? -26.484 25.156 16.047 1 76 26 ASP B C 1
ATOM 3772 O O . ASP B 1 26 ? -25.312 25.547 16.016 1 76 26 ASP B O 1
ATOM 3776 N N . LYS B 1 27 ? -27.406 25.484 16.875 1 76.5 27 LYS B N 1
ATOM 3777 C CA . LYS B 1 27 ? -27.031 26.422 17.938 1 76.5 27 LYS B CA 1
ATOM 3778 C C . LYS B 1 27 ? -26 25.797 18.875 1 76.5 27 LYS B C 1
ATOM 3780 O O . LYS B 1 27 ? -25.047 26.453 19.281 1 76.5 27 LYS B O 1
ATOM 3785 N N . GLU B 1 28 ? -26.203 24.578 19.156 1 77.69 28 GLU B N 1
ATOM 3786 C CA . GLU B 1 28 ? -25.266 23.875 20.031 1 77.69 28 GLU B CA 1
ATOM 3787 C C . GLU B 1 28 ? -23.891 23.734 19.375 1 77.69 28 GLU B C 1
ATOM 3789 O O . GLU B 1 28 ? -22.859 23.875 20.016 1 77.69 28 GLU B O 1
ATOM 3794 N N . LEU B 1 29 ? -23.953 23.484 18.156 1 75.81 29 LEU B N 1
ATOM 3795 C CA . LEU B 1 29 ? -22.703 23.359 17.406 1 75.81 29 LEU B CA 1
ATOM 3796 C C . LEU B 1 29 ? -21.938 24.672 17.391 1 75.81 29 LEU B C 1
ATOM 3798 O O . LEU B 1 29 ? -20.719 24.703 17.562 1 75.81 29 LEU B O 1
ATOM 3802 N N . ALA B 1 30 ? -22.688 25.703 17.141 1 72.12 30 ALA B N 1
ATOM 3803 C CA . ALA B 1 30 ? -22.062 27.031 17.141 1 72.12 30 ALA B CA 1
ATOM 3804 C C . ALA B 1 30 ? -21.438 27.344 18.5 1 72.12 30 ALA B C 1
ATOM 3806 O O . ALA B 1 30 ? -20.328 27.891 18.578 1 72.12 30 ALA B O 1
ATOM 3807 N N . HIS B 1 31 ? -22.141 26.953 19.5 1 73.31 31 HIS B N 1
ATOM 3808 C CA . HIS B 1 31 ? -21.656 27.188 20.844 1 73.31 31 HIS B CA 1
ATOM 3809 C C . HIS B 1 31 ? -20.391 26.359 21.125 1 73.31 31 HIS B C 1
ATOM 3811 O O . HIS B 1 31 ? -19.438 26.875 21.719 1 73.31 31 HIS B O 1
ATOM 3817 N N . LEU B 1 32 ? -20.375 25.219 20.672 1 73 32 LEU B N 1
ATOM 3818 C CA . LEU B 1 32 ? -19.219 24.344 20.844 1 73 32 LEU B CA 1
ATOM 3819 C C . LEU B 1 32 ? -18.016 24.891 20.078 1 73 32 LEU B C 1
ATOM 3821 O O . LEU B 1 32 ? -16.891 24.859 20.594 1 73 32 LEU B O 1
ATOM 3825 N N . ASN B 1 33 ? -18.234 25.375 18.969 1 69.25 33 ASN B N 1
ATOM 3826 C CA . ASN B 1 33 ? -17.156 25.953 18.172 1 69.25 33 ASN B CA 1
ATOM 3827 C C . ASN B 1 33 ? -16.547 27.172 18.875 1 69.25 33 ASN B C 1
ATOM 3829 O O . ASN B 1 33 ? -15.328 27.359 18.828 1 69.25 33 ASN B O 1
ATOM 3833 N N . ASP B 1 34 ? -17.422 27.922 19.469 1 67.56 34 ASP B N 1
ATOM 3834 C CA . ASP B 1 34 ? -16.969 29.094 20.203 1 67.56 34 ASP B CA 1
ATOM 3835 C C . ASP B 1 34 ? -16.109 28.672 21.406 1 67.56 34 ASP B C 1
ATOM 3837 O O . ASP B 1 34 ? -15.086 29.281 21.688 1 67.56 34 ASP B O 1
ATOM 3841 N N . GLN B 1 35 ? -16.469 27.609 22 1 68.44 35 GLN B N 1
ATOM 3842 C CA . GLN B 1 35 ? -15.734 27.109 23.156 1 68.44 35 GLN B CA 1
ATOM 3843 C C . GLN B 1 35 ? -14.383 26.547 22.75 1 68.44 35 GLN B C 1
ATOM 3845 O O . GLN B 1 35 ? -13.398 26.672 23.484 1 68.44 35 GLN B O 1
ATOM 3850 N N . MET B 1 36 ? -14.336 25.969 21.625 1 67.69 36 MET B N 1
ATOM 3851 C CA . MET B 1 36 ? -13.086 25.406 21.125 1 67.69 36 MET B CA 1
ATOM 3852 C C . MET B 1 36 ? -12.039 26.516 20.938 1 67.69 36 MET B C 1
ATOM 3854 O O . MET B 1 36 ? -10.867 26.312 21.234 1 67.69 36 MET B O 1
ATOM 3858 N N . SER B 1 37 ? -12.539 27.594 20.438 1 64.06 37 SER B N 1
ATOM 3859 C CA . SER B 1 37 ? -11.633 28.719 20.203 1 64.06 37 SER B CA 1
ATOM 3860 C C . SER B 1 37 ? -11.039 29.234 21.5 1 64.06 37 SER B C 1
ATOM 3862 O O . SER B 1 37 ? -9.875 29.641 21.547 1 64.06 37 SER B O 1
ATOM 3864 N N . ASP B 1 38 ? -11.844 29.016 22.516 1 65 38 ASP B N 1
ATOM 3865 C CA . ASP B 1 38 ? -11.398 29.5 23.828 1 65 38 ASP B CA 1
ATOM 3866 C C . ASP B 1 38 ? -10.383 28.531 24.438 1 65 38 ASP B C 1
ATOM 3868 O O . ASP B 1 38 ? -9.492 28.953 25.188 1 65 38 ASP B O 1
ATOM 3872 N N . PHE B 1 39 ? -10.477 27.359 24 1 67.19 39 PHE B N 1
ATOM 3873 C CA . PHE B 1 39 ? -9.656 26.328 24.609 1 67.19 39 PHE B CA 1
ATOM 3874 C C . PHE B 1 39 ? -8.281 26.266 23.953 1 67.19 39 PHE B C 1
ATOM 3876 O O . PHE B 1 39 ? -7.324 25.75 24.531 1 67.19 39 PHE B O 1
ATOM 3883 N N . ALA B 1 40 ? -8.125 26.859 22.844 1 65.56 40 ALA B N 1
ATOM 3884 C CA . ALA B 1 40 ? -6.883 26.781 22.078 1 65.56 40 ALA B CA 1
ATOM 3885 C C . ALA B 1 40 ? -5.703 27.328 22.875 1 65.56 40 ALA B C 1
ATOM 3887 O O . ALA B 1 40 ? -4.562 26.906 22.672 1 65.56 40 ALA B O 1
ATOM 3888 N N . PHE B 1 41 ? -5.988 28.141 23.812 1 66.25 41 PHE B N 1
ATOM 3889 C CA . PHE B 1 41 ? -4.871 28.781 24.484 1 66.25 41 PHE B CA 1
ATOM 3890 C C . PHE B 1 41 ? -4.914 28.484 25.984 1 66.25 41 PHE B C 1
ATOM 3892 O O . PHE B 1 41 ? -4.199 29.125 26.766 1 66.25 41 PHE B O 1
ATOM 3899 N N . THR B 1 42 ? -5.793 27.469 26.234 1 65.19 42 THR B N 1
ATOM 3900 C CA . THR B 1 42 ? -5.863 27.125 27.656 1 65.19 42 THR B CA 1
ATOM 3901 C C . THR B 1 42 ? -4.777 26.109 28.016 1 65.19 42 THR B C 1
ATOM 3903 O O . THR B 1 42 ? -4.285 25.375 27.156 1 65.19 42 THR B O 1
ATOM 3906 N N . GLU B 1 43 ? -4.348 26.156 29.281 1 58.81 43 GLU B N 1
ATOM 3907 C CA . GLU B 1 43 ? -3.264 25.312 29.781 1 58.81 43 GLU B CA 1
ATOM 3908 C C . GLU B 1 43 ? -3.662 23.844 29.812 1 58.81 43 GLU B C 1
ATOM 3910 O O . GLU B 1 43 ? -2.854 22.969 29.484 1 58.81 43 GLU B O 1
ATOM 3915 N N . ASN B 1 44 ? -4.914 23.547 30.359 1 61.41 44 ASN B N 1
ATOM 3916 C CA . ASN B 1 44 ? -5.309 22.156 30.516 1 61.41 44 ASN B CA 1
ATOM 3917 C C . ASN B 1 44 ? -5.906 21.594 29.219 1 61.41 44 ASN B C 1
ATOM 3919 O O . ASN B 1 44 ? -7.09 21.25 29.172 1 61.41 44 ASN B O 1
ATOM 3923 N N . GLN B 1 45 ? -5.121 21.344 28.266 1 63.25 45 GLN B N 1
ATOM 3924 C CA . GLN B 1 45 ? -5.504 21.078 26.875 1 63.25 45 GLN B CA 1
ATOM 3925 C C . GLN B 1 45 ? -6.078 19.688 26.703 1 63.25 45 GLN B C 1
ATOM 3927 O O . GLN B 1 45 ? -7.07 19.484 26 1 63.25 45 GLN B O 1
ATOM 3932 N N . VAL B 1 46 ? -5.637 18.797 27.562 1 65.94 46 VAL B N 1
ATOM 3933 C CA . VAL B 1 46 ? -6.059 17.422 27.312 1 65.94 46 VAL B CA 1
ATOM 3934 C C . VAL B 1 46 ? -7.488 17.219 27.812 1 65.94 46 VAL B C 1
ATOM 3936 O O . VAL B 1 46 ? -8.328 16.656 27.109 1 65.94 46 VAL B O 1
ATOM 3939 N N . SER B 1 47 ? -7.707 17.734 29.031 1 66.75 47 SER B N 1
ATOM 3940 C CA . SER B 1 47 ? -9.039 17.578 29.609 1 66.75 47 SER B CA 1
ATOM 3941 C C . SER B 1 47 ? -10.086 18.297 28.766 1 66.75 47 SER B C 1
ATOM 3943 O O . SER B 1 47 ? -11.188 17.781 28.547 1 66.75 47 SER B O 1
ATOM 3945 N N . GLN B 1 48 ? -9.719 19.422 28.328 1 69.12 48 GLN B N 1
ATOM 3946 C CA . GLN B 1 48 ? -10.648 20.203 27.531 1 69.12 48 GLN B CA 1
ATOM 3947 C C . GLN B 1 48 ? -10.891 19.547 26.172 1 69.12 48 GLN B C 1
ATOM 3949 O O . GLN B 1 48 ? -12.023 19.547 25.672 1 69.12 48 GLN B O 1
ATOM 3954 N N . MET B 1 49 ? -9.922 18.984 25.766 1 69.81 49 MET B N 1
ATOM 3955 C CA . MET B 1 49 ? -10.062 18.297 24.484 1 69.81 49 MET B CA 1
ATOM 3956 C C . MET B 1 49 ? -10.984 17.078 24.609 1 69.81 49 MET B C 1
ATOM 3958 O O . MET B 1 49 ? -11.852 16.875 23.766 1 69.81 49 MET B O 1
ATOM 3962 N N . LEU B 1 50 ? -10.789 16.406 25.672 1 71.19 50 LEU B N 1
ATOM 3963 C CA . LEU B 1 50 ? -11.633 15.234 25.875 1 71.19 50 LEU B CA 1
ATOM 3964 C C . LEU B 1 50 ? -13.094 15.641 26.031 1 71.19 50 LEU B C 1
ATOM 3966 O O . LEU B 1 50 ? -13.992 14.961 25.531 1 71.19 50 LEU B O 1
ATOM 3970 N N . PHE B 1 51 ? -13.234 16.734 26.75 1 72.62 51 PHE B N 1
ATOM 3971 C CA . PHE B 1 51 ? -14.578 17.266 26.922 1 72.62 51 PHE B CA 1
ATOM 3972 C C . PHE B 1 51 ? -15.188 17.688 25.594 1 72.62 51 PHE B C 1
ATOM 3974 O O . PHE B 1 51 ? -16.344 17.375 25.297 1 72.62 51 PHE B O 1
ATOM 3981 N N . MET B 1 52 ? -14.461 18.281 24.844 1 73 52 MET B N 1
ATOM 3982 C CA . MET B 1 52 ? -14.93 18.734 23.531 1 73 52 MET B CA 1
ATOM 3983 C C . MET B 1 52 ? -15.266 17.547 22.625 1 73 52 MET B C 1
ATOM 3985 O O . MET B 1 52 ? -16.281 17.562 21.938 1 73 52 MET B O 1
ATOM 3989 N N . VAL B 1 53 ? -14.445 16.578 22.656 1 74.75 53 VAL B N 1
ATOM 3990 C CA . VAL B 1 53 ? -14.664 15.398 21.828 1 74.75 53 VAL B CA 1
ATOM 3991 C C . VAL B 1 53 ? -15.945 14.695 22.266 1 74.75 53 VAL B C 1
ATOM 3993 O O . VAL B 1 53 ? -16.703 14.211 21.422 1 74.75 53 VAL B O 1
ATOM 3996 N N . SER B 1 54 ? -16.156 14.742 23.547 1 75.44 54 SER B N 1
ATOM 3997 C CA . SER B 1 54 ? -17.375 14.125 24.062 1 75.44 54 SER B CA 1
ATOM 3998 C C . SER B 1 54 ? -18.625 14.891 23.594 1 75.44 54 SER B C 1
ATOM 4000 O O . SER B 1 54 ? -19.625 14.281 23.234 1 75.44 54 SER B O 1
ATOM 4002 N N . LEU B 1 55 ? -18.5 16.156 23.609 1 76.69 55 LEU B N 1
ATOM 4003 C CA . LEU B 1 55 ? -19.625 16.984 23.172 1 76.69 55 LEU B CA 1
ATOM 4004 C C . LEU B 1 55 ? -19.875 16.797 21.688 1 76.69 55 LEU B C 1
ATOM 4006 O O . LEU B 1 55 ? -21.031 16.719 21.25 1 76.69 55 LEU B O 1
ATOM 4010 N N . PHE B 1 56 ? -18.844 16.719 21 1 76.88 56 PHE B N 1
ATOM 4011 C CA . PHE B 1 56 ? -18.969 16.531 19.562 1 76.88 56 PHE B CA 1
ATOM 4012 C C . PHE B 1 56 ? -19.562 15.172 19.25 1 76.88 56 PHE B C 1
ATOM 4014 O O . PHE B 1 56 ? -20.391 15.039 18.328 1 76.88 56 PHE B O 1
ATOM 4021 N N . ALA B 1 57 ? -19.141 14.172 19.984 1 77.94 57 ALA B N 1
ATOM 4022 C CA . ALA B 1 57 ? -19.672 12.82 19.781 1 77.94 57 ALA B CA 1
ATOM 4023 C C . ALA B 1 57 ? -21.172 12.766 20.047 1 77.94 57 ALA B C 1
ATOM 4025 O O . ALA B 1 57 ? -21.906 12.125 19.297 1 77.94 57 ALA B O 1
ATOM 4026 N N . ASP B 1 58 ? -21.578 13.445 21.078 1 79.81 58 ASP B N 1
ATOM 4027 C CA . ASP B 1 58 ? -23 13.492 21.406 1 79.81 58 ASP B CA 1
ATOM 4028 C C . ASP B 1 58 ? -23.797 14.219 20.328 1 79.81 58 ASP B C 1
ATOM 4030 O O . ASP B 1 58 ? -24.875 13.781 19.953 1 79.81 58 ASP B O 1
ATOM 4034 N N . LEU B 1 59 ? -23.25 15.289 19.922 1 81.38 59 LEU B N 1
ATOM 4035 C CA . LEU B 1 59 ? -23.906 16.047 18.859 1 81.38 59 LEU B CA 1
ATOM 4036 C C . LEU B 1 59 ? -24.016 15.203 17.594 1 81.38 59 LEU B C 1
ATOM 4038 O O . LEU B 1 59 ? -25.062 15.211 16.938 1 81.38 59 LEU B O 1
ATOM 4042 N N . ASN B 1 60 ? -22.969 14.555 17.266 1 81.81 60 ASN B N 1
ATOM 4043 C CA . ASN B 1 60 ? -22.984 13.703 16.078 1 81.81 60 ASN B CA 1
ATOM 4044 C C . ASN B 1 60 ? -24.047 12.617 16.172 1 81.81 60 ASN B C 1
ATOM 4046 O O . ASN B 1 60 ? -24.734 12.32 15.188 1 81.81 60 ASN B O 1
ATOM 4050 N N . ARG B 1 61 ? -24.156 12.062 17.281 1 83 61 ARG B N 1
ATOM 4051 C CA . ARG B 1 61 ? -25.172 11.031 17.484 1 83 61 ARG B CA 1
ATOM 4052 C C . ARG B 1 61 ? -26.578 11.609 17.297 1 83 61 ARG B C 1
ATOM 4054 O O . ARG B 1 61 ? -27.438 10.984 16.672 1 83 61 ARG B O 1
ATOM 4061 N N . ARG B 1 62 ? -26.812 12.742 17.859 1 84.25 62 ARG B N 1
ATOM 4062 C CA . ARG B 1 62 ? -28.109 13.383 17.766 1 84.25 62 ARG B CA 1
ATOM 4063 C C . ARG B 1 62 ? -28.438 13.773 16.328 1 84.25 62 ARG B C 1
ATOM 4065 O O . ARG B 1 62 ? -29.562 13.633 15.875 1 84.25 62 ARG B O 1
ATOM 4072 N N . VAL B 1 63 ? -27.453 14.273 15.703 1 83.94 63 VAL B N 1
ATOM 4073 C CA . VAL B 1 63 ? -27.609 14.602 14.289 1 83.94 63 VAL B CA 1
ATOM 4074 C C . VAL B 1 63 ? -28 13.344 13.516 1 83.94 63 VAL B C 1
ATOM 4076 O O . VAL B 1 63 ? -28.875 13.383 12.641 1 83.94 63 VAL B O 1
ATOM 4079 N N . CYS B 1 64 ? -27.391 12.234 13.828 1 86.69 64 CYS B N 1
ATOM 4080 C CA . CYS B 1 64 ? -27.672 10.969 13.172 1 86.69 64 CYS B CA 1
ATOM 4081 C C . CYS B 1 64 ? -29.125 10.562 13.398 1 86.69 64 CYS B C 1
ATOM 4083 O O . CYS B 1 64 ? -29.812 10.156 12.453 1 86.69 64 CYS B O 1
ATOM 4085 N N . GLU B 1 65 ? -29.578 10.75 14.57 1 85.31 65 GLU B N 1
ATOM 4086 C CA . GLU B 1 65 ? -30.953 10.422 14.898 1 85.31 65 GLU B CA 1
ATOM 4087 C C . GLU B 1 65 ? -31.938 11.281 14.109 1 85.31 65 GLU B C 1
ATOM 4089 O O . GLU B 1 65 ? -32.969 10.781 13.625 1 85.31 65 GLU B O 1
ATOM 4094 N N . GLU B 1 66 ? -31.547 12.516 14.031 1 85.19 66 GLU B N 1
ATOM 4095 C CA . GLU B 1 66 ? -32.406 13.43 13.281 1 85.19 66 GLU B CA 1
ATOM 4096 C C . GLU B 1 66 ? -32.438 13.055 11.797 1 85.19 66 GLU B C 1
ATOM 4098 O O . GLU B 1 66 ? -33.5 13.133 11.164 1 85.19 66 GLU B O 1
ATOM 4103 N N . ILE B 1 67 ? -31.391 12.695 11.305 1 86.38 67 ILE B N 1
ATOM 4104 C CA . ILE B 1 67 ? -31.312 12.32 9.898 1 86.38 67 ILE B CA 1
ATOM 4105 C C . ILE B 1 67 ? -32.188 11.078 9.648 1 86.38 67 ILE B C 1
ATOM 4107 O O . ILE B 1 67 ? -32.938 11.039 8.688 1 86.38 67 ILE B O 1
ATOM 4111 N N . PHE B 1 68 ? -32.125 10.102 10.477 1 87.56 68 PHE B N 1
ATOM 4112 C CA . PHE B 1 68 ? -32.875 8.859 10.328 1 87.56 68 PHE B CA 1
ATOM 4113 C C . PHE B 1 68 ? -34.375 9.109 10.477 1 87.56 68 PHE B C 1
ATOM 4115 O O . PHE B 1 68 ? -35.188 8.367 9.93 1 87.56 68 PHE B O 1
ATOM 4122 N N . SER B 1 69 ? -34.688 10.148 11.18 1 85.25 69 SER B N 1
ATOM 4123 C CA . SER B 1 69 ? -36.094 10.438 11.43 1 85.25 69 SER B CA 1
ATOM 4124 C C . SER B 1 69 ? -36.688 11.25 10.297 1 85.25 69 SER B C 1
ATOM 4126 O O . SER B 1 69 ? -37.906 11.438 10.25 1 85.25 69 SER B O 1
ATOM 4128 N N . ASP B 1 70 ? -35.906 11.758 9.453 1 86.44 70 ASP B N 1
ATOM 4129 C CA . ASP B 1 70 ? -36.375 12.562 8.328 1 86.44 70 ASP B CA 1
ATOM 4130 C C . ASP B 1 70 ? -36.75 11.68 7.137 1 86.44 70 ASP B C 1
ATOM 4132 O O . ASP B 1 70 ? -35.906 11.422 6.27 1 86.44 70 ASP B O 1
ATOM 4136 N N . GLU B 1 71 ? -37.969 11.406 7 1 86.44 71 GLU B N 1
ATOM 4137 C CA . GLU B 1 71 ? -38.469 10.492 5.973 1 86.44 71 GLU B CA 1
ATOM 4138 C C . GLU B 1 71 ? -38.281 11.07 4.578 1 86.44 71 GLU B C 1
ATOM 4140 O O . GLU B 1 71 ? -37.969 10.344 3.627 1 86.44 71 GLU B O 1
ATOM 4145 N N . GLU B 1 72 ? -38.5 12.32 4.488 1 86.88 72 GLU B N 1
ATOM 4146 C CA . GLU B 1 72 ? -38.312 12.969 3.189 1 86.88 72 GLU B CA 1
ATOM 4147 C C . GLU B 1 72 ? -36.875 12.891 2.703 1 86.88 72 GLU B C 1
ATOM 4149 O O . GLU B 1 72 ? -36.625 12.633 1.523 1 86.88 72 GLU B O 1
ATOM 4154 N N . LEU B 1 73 ? -36.031 13.109 3.629 1 84.5 73 LEU B N 1
ATOM 4155 C CA . LEU B 1 73 ? -34.625 13.008 3.297 1 84.5 73 LEU B CA 1
ATOM 4156 C C . LEU B 1 73 ? -34.25 11.586 2.887 1 84.5 73 LEU B C 1
ATOM 4158 O O . LEU B 1 73 ? -33.531 11.375 1.906 1 84.5 73 LEU B O 1
ATOM 4162 N N . LEU B 1 74 ? -34.719 10.633 3.537 1 84.62 74 LEU B N 1
ATOM 4163 C CA . LEU B 1 74 ? -34.438 9.227 3.262 1 84.62 74 LEU B CA 1
ATOM 4164 C C . LEU B 1 74 ? -34.938 8.82 1.89 1 84.62 74 LEU B C 1
ATOM 4166 O O . LEU B 1 74 ? -34.312 8.047 1.182 1 84.62 74 LEU B O 1
ATOM 4170 N N . LYS B 1 75 ? -36.031 9.328 1.504 1 86.25 75 LYS B N 1
ATOM 4171 C CA . LYS B 1 75 ? -36.594 9.039 0.188 1 86.25 75 LYS B CA 1
ATOM 4172 C C . LYS B 1 75 ? -35.719 9.609 -0.923 1 86.25 75 LYS B C 1
ATOM 4174 O O . LYS B 1 75 ? -35.531 8.969 -1.962 1 86.25 75 LYS B O 1
ATOM 4179 N N . ARG B 1 76 ? -35.188 10.719 -0.663 1 84.69 76 ARG B N 1
ATOM 4180 C CA . ARG B 1 76 ? -34.344 11.375 -1.654 1 84.69 76 ARG B CA 1
ATOM 4181 C C . ARG B 1 76 ? -33.031 10.617 -1.821 1 84.69 76 ARG B C 1
ATOM 4183 O O . ARG B 1 76 ? -32.406 10.664 -2.891 1 84.69 76 ARG B O 1
ATOM 4190 N N . LEU B 1 77 ? -32.656 9.875 -0.829 1 85.69 77 LEU B N 1
ATOM 4191 C CA . LEU B 1 77 ? -31.375 9.188 -0.828 1 85.69 77 LEU B CA 1
ATOM 4192 C C . LEU B 1 77 ? -31.516 7.777 -1.387 1 85.69 77 LEU B C 1
ATOM 4194 O O . LEU B 1 77 ? -30.531 7.023 -1.43 1 85.69 77 LEU B O 1
ATOM 4198 N N . GLU B 1 78 ? -32.594 7.375 -1.863 1 82.38 78 GLU B N 1
ATOM 4199 C CA . GLU B 1 78 ? -32.875 6.027 -2.359 1 82.38 78 GLU B CA 1
ATOM 4200 C C . GLU B 1 78 ? -32.031 5.707 -3.58 1 82.38 78 GLU B C 1
ATOM 4202 O O . GLU B 1 78 ? -31.672 4.551 -3.812 1 82.38 78 GLU B O 1
ATOM 4207 N N . GLY B 1 79 ? -31.594 6.629 -4.262 1 84.44 79 GLY B N 1
ATOM 4208 C CA . GLY B 1 79 ? -30.859 6.371 -5.488 1 84.44 79 GLY B CA 1
ATOM 4209 C C . GLY B 1 79 ? -29.359 6.422 -5.301 1 84.44 79 GLY B C 1
ATOM 4210 O O . GLY B 1 79 ? -28.594 6.273 -6.266 1 84.44 79 GLY B O 1
ATOM 4211 N N . VAL B 1 80 ? -28.891 6.465 -4.082 1 89.62 80 VAL B N 1
ATOM 4212 C CA . VAL B 1 80 ? -27.469 6.625 -3.801 1 89.62 80 VAL B CA 1
ATOM 4213 C C . VAL B 1 80 ? -26.75 5.289 -3.99 1 89.62 80 VAL B C 1
ATOM 4215 O O . VAL B 1 80 ? -27.219 4.25 -3.518 1 89.62 80 VAL B O 1
ATOM 4218 N N . ASP B 1 81 ? -25.578 5.285 -4.711 1 89.69 81 ASP B N 1
ATOM 4219 C CA . ASP B 1 81 ? -24.797 4.082 -4.977 1 89.69 81 ASP B CA 1
ATOM 4220 C C . ASP B 1 81 ? -23.609 3.967 -4.012 1 89.69 81 ASP B C 1
ATOM 4222 O O . ASP B 1 81 ? -23.109 2.869 -3.766 1 89.69 81 ASP B O 1
ATOM 4226 N N . VAL B 1 82 ? -23.172 5.121 -3.537 1 93.94 82 VAL B N 1
ATOM 4227 C CA . VAL B 1 82 ? -22 5.133 -2.674 1 93.94 82 VAL B CA 1
ATOM 4228 C C . VAL B 1 82 ? -22.141 6.234 -1.625 1 93.94 82 VAL B C 1
ATOM 4230 O O . VAL B 1 82 ? -22.656 7.316 -1.917 1 93.94 82 VAL B O 1
ATOM 4233 N N . VAL B 1 83 ? -21.828 5.934 -0.438 1 93.38 83 VAL B N 1
ATOM 4234 C CA . VAL B 1 83 ? -21.781 6.902 0.654 1 93.38 83 VAL B CA 1
ATOM 4235 C C . VAL B 1 83 ? -20.328 7.184 1.046 1 93.38 83 VAL B C 1
ATOM 4237 O O . VAL B 1 83 ? -19.578 6.258 1.343 1 93.38 83 VAL B O 1
ATOM 4240 N N . LEU B 1 84 ? -19.938 8.414 0.959 1 93.12 84 LEU B N 1
ATOM 4241 C CA . LEU B 1 84 ? -18.625 8.875 1.415 1 93.12 84 LEU B CA 1
ATOM 4242 C C . LEU B 1 84 ? -18.75 9.609 2.746 1 93.12 84 LEU B C 1
ATOM 4244 O O . LEU B 1 84 ? -19.484 10.594 2.854 1 93.12 84 LEU B O 1
ATOM 4248 N N . VAL B 1 85 ? -18.047 9.047 3.732 1 90.06 85 VAL B N 1
ATOM 4249 C CA . VAL B 1 85 ? -18.219 9.617 5.066 1 90.06 85 VAL B CA 1
ATOM 4250 C C . VAL B 1 85 ? -16.844 9.891 5.684 1 90.06 85 VAL B C 1
ATOM 4252 O O . VAL B 1 85 ? -15.875 9.188 5.395 1 90.06 85 VAL B O 1
ATOM 4255 N N . ASP B 1 86 ? -16.828 10.898 6.52 1 87.38 86 ASP B N 1
ATOM 4256 C CA . ASP B 1 86 ? -15.617 11.172 7.297 1 87.38 86 ASP B CA 1
ATOM 4257 C C . ASP B 1 86 ? -15.484 10.203 8.469 1 87.38 86 ASP B C 1
ATOM 4259 O O . ASP B 1 86 ? -16.484 9.867 9.117 1 87.38 86 ASP B O 1
ATOM 4263 N N . VAL B 1 87 ? -14.289 9.867 8.781 1 83.69 87 VAL B N 1
ATOM 4264 C CA . VAL B 1 87 ? -14.008 8.828 9.766 1 83.69 87 VAL B CA 1
ATOM 4265 C C . VAL B 1 87 ? -14.516 9.266 11.141 1 83.69 87 VAL B C 1
ATOM 4267 O O . VAL B 1 87 ? -14.898 8.438 11.961 1 83.69 87 VAL B O 1
ATOM 4270 N N . VAL B 1 88 ? -14.578 10.555 11.398 1 76.94 88 VAL B N 1
ATOM 4271 C CA . VAL B 1 88 ? -14.953 11.047 12.719 1 76.94 88 VAL B CA 1
ATOM 4272 C C . VAL B 1 88 ? -16.469 11.078 12.852 1 76.94 88 VAL B C 1
ATOM 4274 O O . VAL B 1 88 ? -17 11.383 13.922 1 76.94 88 VAL B O 1
ATOM 4277 N N . TRP B 1 89 ? -17.172 10.781 11.789 1 80 89 TRP B N 1
ATOM 4278 C CA . TRP B 1 89 ? -18.625 10.734 11.789 1 80 89 TRP B CA 1
ATOM 4279 C C . TRP B 1 89 ? -19.141 9.359 11.367 1 80 89 TRP B C 1
ATOM 4281 O O . TRP B 1 89 ? -19.609 9.188 10.242 1 80 89 TRP B O 1
ATOM 4291 N N . PRO B 1 90 ? -19.172 8.43 12.266 1 83.25 90 PRO B N 1
ATOM 4292 C CA . PRO B 1 90 ? -19.531 7.055 11.914 1 83.25 90 PRO B CA 1
ATOM 4293 C C . PRO B 1 90 ? -20.984 6.914 11.477 1 83.25 90 PRO B C 1
ATOM 4295 O O . PRO B 1 90 ? -21.375 5.895 10.891 1 83.25 90 PRO B O 1
ATOM 4298 N N . CYS B 1 91 ? -21.812 7.969 11.727 1 88.25 91 CYS B N 1
ATOM 4299 C CA . CYS B 1 91 ? -23.219 7.938 11.344 1 88.25 91 CYS B CA 1
ATOM 4300 C C . CYS B 1 91 ? -23.375 7.574 9.875 1 88.25 91 CYS B C 1
ATOM 4302 O O . CYS B 1 91 ? -24.312 6.867 9.5 1 88.25 91 CYS B O 1
ATOM 4304 N N . GLY B 1 92 ? -22.469 8.078 9.086 1 89.62 92 GLY B N 1
ATOM 4305 C CA . GLY B 1 92 ? -22.531 7.832 7.652 1 89.62 92 GLY B CA 1
ATOM 4306 C C . GLY B 1 92 ? -22.531 6.355 7.301 1 89.62 92 GLY B C 1
ATOM 4307 O O . GLY B 1 92 ? -23.219 5.938 6.367 1 89.62 92 GLY B O 1
ATOM 4308 N N . ILE B 1 93 ? -21.828 5.496 8.039 1 90.88 93 ILE B N 1
ATOM 4309 C CA . ILE B 1 93 ? -21.734 4.074 7.738 1 90.88 93 ILE B CA 1
ATOM 4310 C C . ILE B 1 93 ? -23.031 3.373 8.164 1 90.88 93 ILE B C 1
ATOM 4312 O O . ILE B 1 93 ? -23.484 2.443 7.496 1 90.88 93 ILE B O 1
ATOM 4316 N N . TYR B 1 94 ? -23.609 3.822 9.25 1 91.81 94 TYR B N 1
ATOM 4317 C CA . TYR B 1 94 ? -24.906 3.285 9.648 1 91.81 94 TYR B CA 1
ATOM 4318 C C . TYR B 1 94 ? -25.984 3.662 8.641 1 91.81 94 TYR B C 1
ATOM 4320 O O . TYR B 1 94 ? -26.844 2.846 8.312 1 91.81 94 TYR B O 1
ATOM 4328 N N . MET B 1 95 ? -25.859 4.887 8.172 1 90.56 95 MET B N 1
ATOM 4329 C CA . MET B 1 95 ? -26.781 5.328 7.137 1 90.56 95 MET B CA 1
ATOM 4330 C C . MET B 1 95 ? -26.641 4.488 5.871 1 90.56 95 MET B C 1
ATOM 4332 O O . MET B 1 95 ? -27.625 4.082 5.27 1 90.56 95 MET B O 1
ATOM 4336 N N . LYS B 1 96 ? -25.422 4.277 5.48 1 92.88 96 LYS B N 1
ATOM 4337 C CA . LYS B 1 96 ? -25.141 3.422 4.332 1 92.88 96 LYS B CA 1
ATOM 4338 C C . LYS B 1 96 ? -25.812 2.059 4.48 1 92.88 96 LYS B C 1
ATOM 4340 O O . LYS B 1 96 ? -26.453 1.566 3.547 1 92.88 96 LYS B O 1
ATOM 4345 N N . SER B 1 97 ? -25.656 1.436 5.598 1 92.88 97 SER B N 1
ATOM 4346 C CA . SER B 1 97 ? -26.25 0.128 5.855 1 92.88 97 SER B CA 1
ATOM 4347 C C . SER B 1 97 ? -27.766 0.194 5.805 1 92.88 97 SER B C 1
ATOM 4349 O O . SER B 1 97 ? -28.422 -0.71 5.273 1 92.88 97 SER B O 1
ATOM 4351 N N . PHE B 1 98 ? -28.312 1.278 6.371 1 91.75 98 PHE B N 1
ATOM 4352 C CA . PHE B 1 98 ? -29.75 1.49 6.348 1 91.75 98 PHE B CA 1
ATOM 4353 C C . PHE B 1 98 ? -30.266 1.605 4.914 1 91.75 98 PHE B C 1
ATOM 4355 O O . PHE B 1 98 ? -31.25 0.968 4.547 1 91.75 98 PHE B O 1
ATOM 4362 N N . LEU B 1 99 ? -29.578 2.344 4.133 1 91.44 99 LEU B N 1
ATOM 4363 C CA . LEU B 1 99 ? -29.953 2.533 2.74 1 91.44 99 LEU B CA 1
ATOM 4364 C C . LEU B 1 99 ? -29.859 1.226 1.963 1 91.44 99 LEU B C 1
ATOM 4366 O O . LEU B 1 99 ? -30.688 0.935 1.108 1 91.44 99 LEU B O 1
ATOM 4370 N N . SER B 1 100 ? -28.812 0.483 2.215 1 92.5 100 SER B N 1
ATOM 4371 C CA . SER B 1 100 ? -28.656 -0.825 1.586 1 92.5 100 SER B CA 1
ATOM 4372 C C . SER B 1 100 ? -29.859 -1.726 1.882 1 92.5 100 SER B C 1
ATOM 4374 O O . SER B 1 100 ? -30.344 -2.416 0.991 1 92.5 100 SER B O 1
ATOM 4376 N N . LYS B 1 101 ? -30.234 -1.703 3.104 1 90.25 101 LYS B N 1
ATOM 4377 C CA . LYS B 1 101 ? -31.375 -2.506 3.535 1 90.25 101 LYS B CA 1
ATOM 4378 C C . LYS B 1 101 ? -32.656 -2.049 2.848 1 90.25 101 LYS B C 1
ATOM 4380 O O . LYS B 1 101 ? -33.438 -2.871 2.354 1 90.25 101 LYS B O 1
ATOM 4385 N N . GLN B 1 102 ? -32.844 -0.802 2.816 1 88 102 GLN B N 1
ATOM 4386 C CA . GLN B 1 102 ? -34.062 -0.245 2.219 1 88 102 GLN B CA 1
ATOM 4387 C C . GLN B 1 102 ? -34.125 -0.547 0.725 1 88 102 GLN B C 1
ATOM 4389 O O . GLN B 1 102 ? -35.219 -0.839 0.192 1 88 102 GLN B O 1
ATOM 4394 N N . LYS B 1 103 ? -33 -0.553 0.09 1 87.81 103 LYS B N 1
ATOM 4395 C CA . LYS B 1 103 ? -32.906 -0.75 -1.354 1 87.81 103 LYS B CA 1
ATOM 4396 C C . LYS B 1 103 ? -32.781 -2.23 -1.701 1 87.81 103 LYS B C 1
ATOM 4398 O O . LYS B 1 103 ? -32.906 -2.615 -2.865 1 87.81 103 LYS B O 1
ATOM 4403 N N . ASN B 1 104 ? -32.469 -3.029 -0.792 1 89.38 104 ASN B N 1
ATOM 4404 C CA . ASN B 1 104 ? -32.156 -4.438 -1.007 1 89.38 104 ASN B CA 1
ATOM 4405 C C . ASN B 1 104 ? -31 -4.605 -1.996 1 89.38 104 ASN B C 1
ATOM 4407 O O . ASN B 1 104 ? -31.047 -5.477 -2.867 1 89.38 104 ASN B O 1
ATOM 4411 N N . THR B 1 105 ? -30.219 -3.613 -2.08 1 88.5 105 THR B N 1
ATOM 4412 C CA . THR B 1 105 ? -28.984 -3.619 -2.863 1 88.5 105 THR B CA 1
ATOM 4413 C C . THR B 1 105 ? -27.828 -3.01 -2.066 1 88.5 105 THR B C 1
ATOM 4415 O O . THR B 1 105 ? -28.031 -2.043 -1.328 1 88.5 105 THR B O 1
ATOM 4418 N N . LYS B 1 106 ? -26.719 -3.564 -2.264 1 89.06 106 LYS B N 1
ATOM 4419 C CA . LYS B 1 106 ? -25.578 -3.104 -1.476 1 89.06 106 LYS B CA 1
ATOM 4420 C C . LYS B 1 106 ? -25.109 -1.723 -1.933 1 89.06 106 LYS B C 1
ATOM 4422 O O . LYS B 1 106 ? -24.75 -1.538 -3.096 1 89.06 106 LYS B O 1
ATOM 4427 N N . VAL B 1 107 ? -25.297 -0.756 -1.037 1 94 107 VAL B N 1
ATOM 4428 C CA . VAL B 1 107 ? -24.672 0.555 -1.186 1 94 107 VAL B CA 1
ATOM 4429 C C . VAL B 1 107 ? -23.219 0.495 -0.714 1 94 107 VAL B C 1
ATOM 4431 O O . VAL B 1 107 ? -22.906 -0.133 0.302 1 94 107 VAL B O 1
ATOM 4434 N N . ARG B 1 108 ? -22.297 1.077 -1.499 1 95.81 108 ARG B N 1
ATOM 4435 C CA . ARG B 1 108 ? -20.891 1.021 -1.146 1 95.81 108 ARG B CA 1
ATOM 4436 C C . ARG B 1 108 ? -20.547 2.072 -0.097 1 95.81 108 ARG B C 1
ATOM 4438 O O . ARG B 1 108 ? -21.172 3.133 -0.043 1 95.81 108 ARG B O 1
ATOM 4445 N N . GLY B 1 109 ? -19.672 1.746 0.788 1 95.94 109 GLY B N 1
ATOM 4446 C CA . GLY B 1 109 ? -19.203 2.65 1.833 1 95.94 109 GLY B CA 1
ATOM 4447 C C . GLY B 1 109 ? -17.75 3.023 1.7 1 95.94 109 GLY B C 1
ATOM 4448 O O . GLY B 1 109 ? -16.875 2.15 1.609 1 95.94 109 GLY B O 1
ATOM 4449 N N . VAL B 1 110 ? -17.453 4.301 1.685 1 96.06 110 VAL B N 1
ATOM 4450 C CA . VAL B 1 110 ? -16.094 4.828 1.641 1 96.06 110 VAL B CA 1
ATOM 4451 C C . VAL B 1 110 ? -15.859 5.75 2.832 1 96.06 110 VAL B C 1
ATOM 4453 O O . VAL B 1 110 ? -16.641 6.676 3.072 1 96.06 110 VAL B O 1
ATOM 4456 N N . VAL B 1 111 ? -14.867 5.473 3.582 1 94.38 111 VAL B N 1
ATOM 4457 C CA . VAL B 1 111 ? -14.5 6.312 4.715 1 94.38 111 VAL B CA 1
ATOM 4458 C C . VAL B 1 111 ? -13.273 7.156 4.359 1 94.38 111 VAL B C 1
ATOM 4460 O O . VAL B 1 111 ? -12.305 6.648 3.799 1 94.38 111 VAL B O 1
ATOM 4463 N N . VAL B 1 112 ? -13.344 8.398 4.668 1 92.69 112 VAL B N 1
ATOM 4464 C CA . VAL B 1 112 ? -12.258 9.328 4.375 1 92.69 112 VAL B CA 1
ATOM 4465 C C . VAL B 1 112 ? -11.711 9.906 5.676 1 92.69 112 VAL B C 1
ATOM 4467 O O . VAL B 1 112 ? -12.477 10.25 6.578 1 92.69 112 VAL B O 1
ATOM 4470 N N . ALA B 1 113 ? -10.406 9.875 5.75 1 89.94 113 ALA B N 1
ATOM 4471 C CA . ALA B 1 113 ? -9.758 10.562 6.859 1 89.94 113 ALA B CA 1
ATOM 4472 C C . ALA B 1 113 ? -9.008 11.805 6.375 1 89.94 113 ALA B C 1
ATOM 4474 O O . ALA B 1 113 ? -8.102 11.703 5.547 1 89.94 113 ALA B O 1
ATOM 4475 N N . THR B 1 114 ? -9.438 12.938 6.918 1 80 114 THR B N 1
ATOM 4476 C CA . THR B 1 114 ? -8.805 14.195 6.535 1 80 114 THR B CA 1
ATOM 4477 C C . THR B 1 114 ? -7.57 14.461 7.383 1 80 114 THR B C 1
ATOM 4479 O O . THR B 1 114 ? -6.73 15.289 7.023 1 80 114 THR B O 1
ATOM 4482 N N . LEU B 1 115 ? -7.641 13.789 8.477 1 73.88 115 LEU B N 1
ATOM 4483 C CA . LEU B 1 115 ? -6.457 13.867 9.32 1 73.88 115 LEU B CA 1
ATOM 4484 C C . LEU B 1 115 ? -5.453 12.773 8.961 1 73.88 115 LEU B C 1
ATOM 4486 O O . LEU B 1 115 ? -5.812 11.789 8.32 1 73.88 115 LEU B O 1
ATOM 4490 N N . ALA B 1 116 ? -4.199 13.125 9.141 1 63.34 116 ALA B N 1
ATOM 4491 C CA . ALA B 1 116 ? -3.191 12.102 8.867 1 63.34 116 ALA B CA 1
ATOM 4492 C C . ALA B 1 116 ? -3.5 10.812 9.625 1 63.34 116 ALA B C 1
ATOM 4494 O O . ALA B 1 116 ? -4.566 10.68 10.227 1 63.34 116 ALA B O 1
ATOM 4495 N N . SER B 1 117 ? -2.49 9.844 9.75 1 60.69 117 SER B N 1
ATOM 4496 C CA . SER B 1 117 ? -2.465 8.5 10.32 1 60.69 117 SER B CA 1
ATOM 4497 C C . SER B 1 117 ? -3.369 8.406 11.539 1 60.69 117 SER B C 1
ATOM 4499 O O . SER B 1 117 ? -3.037 8.922 12.609 1 60.69 117 SER B O 1
ATOM 4501 N N . TYR B 1 118 ? -4.594 8.125 11.391 1 66.88 118 TYR B N 1
ATOM 4502 C CA . TYR B 1 118 ? -5.543 7.914 12.477 1 66.88 118 TYR B CA 1
ATOM 4503 C C . TYR B 1 118 ? -5.656 6.434 12.828 1 66.88 118 TYR B C 1
ATOM 4505 O O . TYR B 1 118 ? -6.203 5.648 12.047 1 66.88 118 TYR B O 1
ATOM 4513 N N . PRO B 1 119 ? -5.039 6.086 13.938 1 77.12 119 PRO B N 1
ATOM 4514 C CA . PRO B 1 119 ? -5.004 4.664 14.289 1 77.12 119 PRO B CA 1
ATOM 4515 C C . PRO B 1 119 ? -6.391 4.023 14.297 1 77.12 119 PRO B C 1
ATOM 4517 O O . PRO B 1 119 ? -6.531 2.842 13.961 1 77.12 119 PRO B O 1
ATOM 4520 N N . TYR B 1 120 ? -7.391 4.855 14.602 1 77.69 120 TYR B N 1
ATOM 4521 C CA . TYR B 1 120 ? -8.742 4.309 14.617 1 77.69 120 TYR B CA 1
ATOM 4522 C C . TYR B 1 120 ? -9.148 3.818 13.234 1 77.69 120 TYR B C 1
ATOM 4524 O O . TYR B 1 120 ? -9.758 2.752 13.102 1 77.69 120 TYR B O 1
ATOM 4532 N N . MET B 1 121 ? -8.828 4.586 12.266 1 84.19 121 MET B N 1
ATOM 4533 C CA . MET B 1 121 ? -9.148 4.176 10.898 1 84.19 121 MET B CA 1
ATOM 4534 C C . MET B 1 121 ? -8.406 2.9 10.523 1 84.19 121 MET B C 1
ATOM 4536 O O . MET B 1 121 ? -8.969 2.025 9.859 1 84.19 121 MET B O 1
ATOM 4540 N N . GLN B 1 122 ? -7.164 2.824 10.906 1 87.06 122 GLN B N 1
ATOM 4541 C CA . GLN B 1 122 ? -6.391 1.615 10.641 1 87.06 122 GLN B CA 1
ATOM 4542 C C . GLN B 1 122 ? -7.031 0.395 11.297 1 87.06 122 GLN B C 1
ATOM 4544 O O . GLN B 1 122 ? -7.145 -0.664 10.672 1 87.06 122 GLN B O 1
ATOM 4549 N N . GLN B 1 123 ? -7.441 0.637 12.438 1 83.31 123 GLN B N 1
ATOM 4550 C CA . GLN B 1 123 ? -8.07 -0.464 13.164 1 83.31 123 GLN B CA 1
ATOM 4551 C C . GLN B 1 123 ? -9.383 -0.874 12.5 1 83.31 123 GLN B C 1
ATOM 4553 O O . GLN B 1 123 ? -9.664 -2.064 12.359 1 83.31 123 GLN B O 1
ATOM 4558 N N . LEU B 1 124 ? -10.109 0.138 12.148 1 84.62 124 LEU B N 1
ATOM 4559 C CA . LEU B 1 124 ? -11.367 -0.133 11.461 1 84.62 124 LEU B CA 1
ATOM 4560 C C . LEU B 1 124 ? -11.117 -0.916 10.172 1 84.62 124 LEU B C 1
ATOM 4562 O O . LEU B 1 124 ? -11.883 -1.823 9.836 1 84.62 124 LEU B O 1
ATOM 4566 N N . ALA B 1 125 ? -10.062 -0.599 9.531 1 89.94 125 ALA B N 1
ATOM 4567 C CA . ALA B 1 125 ? -9.734 -1.228 8.258 1 89.94 125 ALA B CA 1
ATOM 4568 C C . ALA B 1 125 ? -9.078 -2.592 8.469 1 89.94 125 ALA B C 1
ATOM 4570 O O . ALA B 1 125 ? -8.859 -3.334 7.508 1 89.94 125 ALA B O 1
ATOM 4571 N N . GLY B 1 126 ? -8.781 -2.895 9.688 1 88.25 126 GLY B N 1
ATOM 4572 C CA . GLY B 1 126 ? -8.078 -4.133 9.977 1 88.25 126 GLY B CA 1
ATOM 4573 C C . GLY B 1 126 ? -6.59 -4.062 9.688 1 88.25 126 GLY B C 1
ATOM 4574 O O . GLY B 1 126 ? -5.945 -5.086 9.469 1 88.25 126 GLY B O 1
ATOM 4575 N N . SER B 1 127 ? -6.066 -2.92 9.586 1 89.06 127 SER B N 1
ATOM 4576 C CA . SER B 1 127 ? -4.637 -2.703 9.406 1 89.06 127 SER B CA 1
ATOM 4577 C C . SER B 1 127 ? -3.904 -2.699 10.742 1 89.06 127 SER B C 1
ATOM 4579 O O . SER B 1 127 ? -4.395 -2.135 11.719 1 89.06 127 SER B O 1
ATOM 4581 N N . PRO B 1 128 ? -2.756 -3.291 10.758 1 83.31 128 PRO B N 1
ATOM 4582 C CA . PRO B 1 128 ? -2.014 -3.295 12.023 1 83.31 128 PRO B CA 1
ATOM 4583 C C . PRO B 1 128 ? -1.513 -1.908 12.422 1 83.31 128 PRO B C 1
ATOM 4585 O O . PRO B 1 128 ? -1.212 -1.085 11.547 1 83.31 128 PR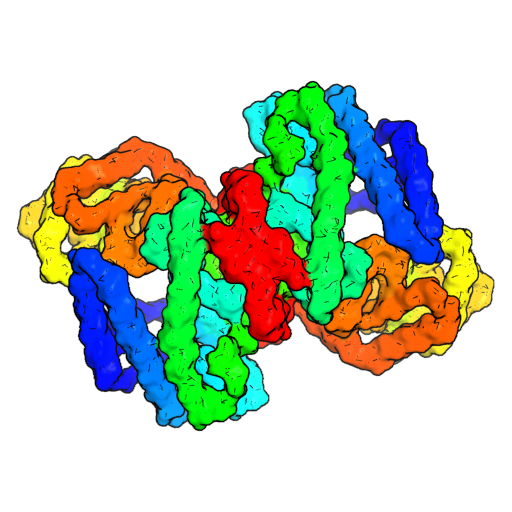O B O 1
ATOM 4588 N N . VAL B 1 129 ? -1.566 -1.69 13.688 1 85.44 129 VAL B N 1
ATOM 4589 C CA . VAL B 1 129 ? -0.941 -0.501 14.258 1 85.44 129 VAL B CA 1
ATOM 4590 C C . VAL B 1 129 ? 0.316 -0.898 15.031 1 85.44 129 VAL B C 1
ATOM 4592 O O . VAL B 1 129 ? 0.374 -1.978 15.625 1 85.44 129 VAL B O 1
ATOM 4595 N N . HIS B 1 130 ? 1.312 -0.012 14.992 1 83.12 130 HIS B N 1
ATOM 4596 C CA . HIS B 1 130 ? 2.594 -0.303 15.625 1 83.12 130 HIS B CA 1
ATOM 4597 C C . HIS B 1 130 ? 2.967 0.773 16.641 1 83.12 130 HIS B C 1
ATOM 4599 O O . HIS B 1 130 ? 3.719 1.697 16.328 1 83.12 130 HIS B O 1
ATOM 4605 N N . PRO B 1 131 ? 2.584 0.598 17.844 1 86.31 131 PRO B N 1
ATOM 4606 C CA . PRO B 1 131 ? 2.836 1.631 18.844 1 86.31 131 PRO B CA 1
ATOM 4607 C C . PRO B 1 131 ? 4.324 1.861 19.094 1 86.31 131 PRO B C 1
ATOM 4609 O O . PRO B 1 131 ? 4.707 2.883 19.672 1 86.31 131 PRO B O 1
ATOM 4612 N N . SER B 1 132 ? 5.105 0.916 18.656 1 84.12 132 SER B N 1
ATOM 4613 C CA . SER B 1 132 ? 6.543 1.053 18.875 1 84.12 132 SER B CA 1
ATOM 4614 C C . SER B 1 132 ? 7.133 2.164 18.016 1 84.12 132 SER B C 1
ATOM 4616 O O . SER B 1 132 ? 8.164 2.738 18.359 1 84.12 132 SER B O 1
ATOM 4618 N N . TYR B 1 133 ? 6.457 2.455 16.922 1 86.88 133 TYR B N 1
ATOM 4619 C CA . TYR B 1 133 ? 7.047 3.49 16.078 1 86.88 133 TYR B CA 1
ATOM 4620 C C . TYR B 1 133 ? 5.961 4.34 15.422 1 86.88 133 TYR B C 1
ATOM 4622 O O . TYR B 1 133 ? 6.262 5.227 14.617 1 86.88 133 TYR B O 1
ATOM 4630 N N . GLN B 1 134 ? 4.766 4.016 15.742 1 88.31 134 GLN B N 1
ATOM 4631 C CA . GLN B 1 134 ? 3.656 4.863 15.32 1 88.31 134 GLN B CA 1
ATOM 4632 C C . GLN B 1 134 ? 3.07 5.633 16.5 1 88.31 134 GLN B C 1
ATOM 4634 O O . GLN B 1 134 ? 2.361 5.062 17.328 1 88.31 134 GLN B O 1
ATOM 4639 N N . PRO B 1 135 ? 3.301 6.867 16.516 1 89.06 135 PRO B N 1
ATOM 4640 C CA . PRO B 1 135 ? 2.783 7.621 17.656 1 89.06 135 PRO B CA 1
ATOM 4641 C C . PRO B 1 135 ? 1.268 7.801 17.609 1 89.06 135 PRO B C 1
ATOM 4643 O O . PRO B 1 135 ? 0.698 7.992 16.547 1 89.06 135 PRO B O 1
ATOM 4646 N N . MET B 1 136 ? 0.676 7.672 18.797 1 87.75 136 MET B N 1
ATOM 4647 C CA . MET B 1 136 ? -0.727 8.055 18.938 1 87.75 136 MET B CA 1
ATOM 4648 C C . MET B 1 136 ? -0.9 9.555 18.734 1 87.75 136 MET B C 1
ATOM 4650 O O . MET B 1 136 ? -0.128 10.352 19.281 1 87.75 136 MET B O 1
ATOM 4654 N N . PRO B 1 137 ? -1.931 9.898 17.938 1 82.88 137 PRO B N 1
ATOM 4655 C CA . PRO B 1 137 ? -2.141 11.328 17.719 1 82.88 137 PRO B CA 1
ATOM 4656 C C . PRO B 1 137 ? -2.262 12.117 19.016 1 82.88 137 PRO B C 1
ATOM 4658 O O . PRO B 1 137 ? -2.797 11.609 20 1 82.88 137 PRO B O 1
ATOM 4661 N N . ILE B 1 138 ? -1.702 13.32 19.047 1 80 138 ILE B N 1
ATOM 4662 C CA . ILE B 1 138 ? -1.822 14.328 20.078 1 80 138 ILE B CA 1
ATOM 4663 C C . ILE B 1 138 ? -0.814 14.055 21.203 1 80 138 ILE B C 1
ATOM 4665 O O . ILE B 1 138 ? -0.623 14.875 22.094 1 80 138 ILE B O 1
ATOM 4669 N N . THR B 1 139 ? -0.07 12.945 21.125 1 84.94 139 THR B N 1
ATOM 4670 C CA . THR B 1 139 ? 0.879 12.617 22.172 1 84.94 139 THR B CA 1
ATOM 4671 C C . THR B 1 139 ? 2.125 13.492 22.062 1 84.94 139 THR B C 1
ATOM 4673 O O . THR B 1 139 ? 2.902 13.594 23.016 1 84.94 139 THR B O 1
ATOM 4676 N N . GLY B 1 140 ? 2.338 14.086 20.891 1 87.38 140 GLY B N 1
ATOM 4677 C CA . GLY B 1 140 ? 3.547 14.859 20.656 1 87.38 140 GLY B CA 1
ATOM 4678 C C . GLY B 1 140 ? 4.773 13.992 20.438 1 87.38 140 GLY B C 1
ATOM 4679 O O . GLY B 1 140 ? 5.887 14.508 20.312 1 87.38 140 GLY B O 1
ATOM 4680 N N . LEU B 1 141 ? 4.559 12.719 20.312 1 88.44 141 LEU B N 1
ATOM 4681 C CA . LEU B 1 141 ? 5.668 11.789 20.109 1 88.44 141 LEU B CA 1
ATOM 4682 C C . LEU B 1 141 ? 5.988 11.656 18.625 1 88.44 141 LEU B C 1
ATOM 4684 O O . LEU B 1 141 ? 5.117 11.867 17.766 1 88.44 141 LEU B O 1
ATOM 4688 N N . SER B 1 142 ? 7.25 11.336 18.375 1 88.06 142 SER B N 1
ATOM 4689 C CA . SER B 1 142 ? 7.695 11 17.031 1 88.06 142 SER B CA 1
ATOM 4690 C C . SER B 1 142 ? 7.867 9.492 16.875 1 88.06 142 SER B C 1
ATOM 4692 O O . SER B 1 142 ? 7.574 8.727 17.797 1 88.06 142 SER B O 1
ATOM 4694 N N . PHE B 1 143 ? 8.312 9.086 15.672 1 82.88 143 PHE B N 1
ATOM 4695 C CA . PHE B 1 143 ? 8.484 7.66 15.422 1 82.88 143 PHE B CA 1
ATOM 4696 C C . PHE B 1 143 ? 9.695 7.121 16.172 1 82.88 143 PHE B C 1
ATOM 4698 O O . PHE B 1 143 ? 9.82 5.91 16.375 1 82.88 143 PHE B O 1
ATOM 4705 N N . ASN B 1 144 ? 10.664 8.008 16.453 1 86.94 144 ASN B N 1
ATOM 4706 C CA . ASN B 1 144 ? 11.836 7.629 17.234 1 86.94 144 ASN B CA 1
ATOM 4707 C C . ASN B 1 144 ? 11.602 7.816 18.719 1 86.94 144 ASN B C 1
ATOM 4709 O O . ASN B 1 144 ? 11.914 8.875 19.281 1 86.94 144 ASN B O 1
ATOM 4713 N N . MET B 1 145 ? 11.203 6.801 19.375 1 89 145 MET B N 1
ATOM 4714 C CA . MET B 1 145 ? 10.781 6.875 20.766 1 89 145 MET B CA 1
ATOM 4715 C C . MET B 1 145 ? 11.758 6.121 21.672 1 89 145 MET B C 1
ATOM 4717 O O . MET B 1 145 ? 12.289 5.078 21.281 1 89 145 MET B O 1
ATOM 4721 N N . SER B 1 146 ? 11.961 6.656 22.859 1 89.38 146 SER B N 1
ATOM 4722 C CA . SER B 1 146 ? 12.633 5.898 23.906 1 89.38 146 SER B CA 1
ATOM 4723 C C . SER B 1 146 ? 11.742 4.785 24.438 1 89.38 146 SER B C 1
ATOM 4725 O O . SER B 1 146 ? 10.562 4.707 24.094 1 89.38 146 SER B O 1
ATOM 4727 N N . PHE B 1 147 ? 12.344 3.986 25.266 1 87.06 147 PHE B N 1
ATOM 4728 C CA . PHE B 1 147 ? 11.57 2.883 25.828 1 87.06 147 PHE B CA 1
ATOM 4729 C C . PHE B 1 147 ? 10.375 3.4 26.609 1 87.06 147 PHE B C 1
ATOM 4731 O O . PHE B 1 147 ? 9.25 2.932 26.422 1 87.06 147 PHE B O 1
ATOM 4738 N N . LEU B 1 148 ? 10.617 4.383 27.438 1 92.56 148 LEU B N 1
ATOM 4739 C CA . LEU B 1 148 ? 9.547 4.93 28.266 1 92.56 148 LEU B CA 1
ATOM 4740 C C . LEU B 1 148 ? 8.492 5.617 27.406 1 92.56 148 LEU B C 1
ATOM 4742 O O . LEU B 1 148 ? 7.297 5.562 27.703 1 92.56 148 LEU B O 1
ATOM 4746 N N . GLN B 1 149 ? 8.898 6.238 26.328 1 92.75 149 GLN B N 1
ATOM 4747 C CA . GLN B 1 149 ? 7.969 6.871 25.391 1 92.75 149 GLN B CA 1
ATOM 4748 C C . GLN B 1 149 ? 7.109 5.832 24.688 1 92.75 149 GLN B C 1
ATOM 4750 O O . GLN B 1 149 ? 5.922 6.055 24.438 1 92.75 149 GLN B O 1
ATOM 4755 N N . ARG B 1 150 ? 7.711 4.734 24.406 1 89.88 150 ARG B N 1
ATOM 4756 C CA . ARG B 1 150 ? 6.965 3.656 23.781 1 89.88 150 ARG B CA 1
ATOM 4757 C C . ARG B 1 150 ? 5.891 3.104 24.703 1 89.88 150 ARG B C 1
ATOM 4759 O O . ARG B 1 150 ? 4.785 2.785 24.266 1 89.88 150 ARG B O 1
ATOM 4766 N N . VAL B 1 151 ? 6.293 2.975 25.938 1 90.56 151 VAL B N 1
ATOM 4767 C CA . VAL B 1 151 ? 5.328 2.51 26.922 1 90.56 151 VAL B CA 1
ATOM 4768 C C . VAL B 1 151 ? 4.176 3.506 27.031 1 90.56 151 VAL B C 1
ATOM 4770 O O . VAL B 1 151 ? 3.006 3.115 26.984 1 90.56 151 VAL B O 1
ATOM 4773 N N . SER B 1 152 ? 4.555 4.723 27.125 1 92.56 152 SER B N 1
ATOM 4774 C CA . SER B 1 152 ? 3.535 5.766 27.219 1 92.56 152 SER B CA 1
ATOM 4775 C C . SER B 1 152 ? 2.646 5.773 25.969 1 92.56 152 SER B C 1
ATOM 4777 O O . SER B 1 152 ? 1.43 5.938 26.078 1 92.56 152 SER B O 1
ATOM 4779 N N . ASN B 1 153 ? 3.26 5.594 24.844 1 91.12 153 ASN B N 1
ATOM 4780 C CA . ASN B 1 153 ? 2.502 5.555 23.609 1 91.12 153 ASN B CA 1
ATOM 4781 C C . ASN B 1 153 ? 1.545 4.363 23.562 1 91.12 153 ASN B C 1
ATOM 4783 O O . ASN B 1 153 ? 0.4 4.496 23.125 1 91.12 153 ASN B O 1
ATOM 4787 N N . THR B 1 154 ? 2.016 3.271 24.062 1 89.44 154 THR B N 1
ATOM 4788 C CA . THR B 1 154 ? 1.176 2.08 24.109 1 89.44 154 THR B CA 1
ATOM 4789 C C . THR B 1 154 ? -0.037 2.311 25 1 89.44 154 THR B C 1
ATOM 4791 O O . THR B 1 154 ? -1.159 1.948 24.641 1 89.44 154 THR B O 1
ATOM 4794 N N . ILE B 1 155 ? 0.229 2.869 26.094 1 90.62 155 ILE B N 1
ATOM 4795 C CA . ILE B 1 155 ? -0.856 3.191 27.016 1 90.62 155 ILE B CA 1
ATOM 4796 C C . ILE B 1 155 ? -1.83 4.16 26.344 1 90.62 155 ILE B C 1
ATOM 4798 O O . ILE B 1 155 ? -3.047 4.004 26.469 1 90.62 155 ILE B O 1
ATOM 4802 N N . SER B 1 156 ? -1.281 5.113 25.609 1 88.38 156 SER B N 1
ATOM 4803 C CA . SER B 1 156 ? -2.125 6.07 24.891 1 88.38 156 SER B CA 1
ATOM 4804 C C . SER B 1 156 ? -3.014 5.371 23.875 1 88.38 156 SER B C 1
ATOM 4806 O O . SER B 1 156 ? -4.168 5.762 23.672 1 88.38 156 SER B O 1
ATOM 4808 N N . TYR B 1 157 ? -2.469 4.363 23.25 1 86.88 157 TYR B N 1
ATOM 4809 C CA . TYR B 1 157 ? -3.266 3.586 22.312 1 86.88 157 TYR B CA 1
ATOM 4810 C C . TYR B 1 157 ? -4.422 2.889 23.016 1 86.88 157 TYR B C 1
ATOM 4812 O O . TYR B 1 157 ? -5.551 2.887 22.516 1 86.88 157 TYR B O 1
ATOM 4820 N N . LEU B 1 158 ? -4.145 2.312 24.141 1 85.88 158 LEU B N 1
ATOM 4821 C CA . LEU B 1 158 ? -5.176 1.616 24.906 1 85.88 158 LEU B CA 1
ATOM 4822 C C . LEU B 1 158 ? -6.281 2.576 25.344 1 85.88 158 LEU B C 1
ATOM 4824 O O . LEU B 1 158 ? -7.465 2.283 25.156 1 85.88 158 LEU B O 1
ATOM 4828 N N . ILE B 1 159 ? -5.879 3.691 25.781 1 84.62 159 ILE B N 1
ATOM 4829 C CA . ILE B 1 159 ? -6.836 4.711 26.203 1 84.62 159 ILE B CA 1
ATOM 4830 C C . ILE B 1 159 ? -7.641 5.188 25 1 84.62 159 ILE B C 1
ATOM 4832 O O . ILE B 1 159 ? -8.859 5.355 25.078 1 84.62 159 ILE B O 1
ATOM 4836 N N . GLY B 1 160 ? -6.898 5.422 23.906 1 82.88 160 GLY B N 1
ATOM 4837 C CA . GLY B 1 160 ? -7.578 5.832 22.672 1 82.88 160 GLY B CA 1
ATOM 4838 C C . GLY B 1 160 ? -8.617 4.836 22.219 1 82.88 160 GLY B C 1
ATOM 4839 O O . GLY B 1 160 ? -9.703 5.223 21.766 1 82.88 160 GLY B O 1
ATOM 4840 N N . ASN B 1 161 ? -8.305 3.592 22.312 1 82.31 161 ASN B N 1
ATOM 4841 C CA . ASN B 1 161 ? -9.25 2.553 21.922 1 82.31 161 ASN B CA 1
ATOM 4842 C C . ASN B 1 161 ? -10.5 2.562 22.797 1 82.31 161 ASN B C 1
ATOM 4844 O O . ASN B 1 161 ? -11.609 2.404 22.297 1 82.31 161 ASN B O 1
ATOM 4848 N N . ILE B 1 162 ? -10.32 2.703 24.078 1 83.19 162 ILE B N 1
ATOM 4849 C CA . ILE B 1 162 ? -11.438 2.781 25.016 1 83.19 162 ILE B CA 1
ATOM 4850 C C . ILE B 1 162 ? -12.289 4.012 24.703 1 83.19 162 ILE B C 1
ATOM 4852 O O . ILE B 1 162 ? -13.516 3.924 24.625 1 83.19 162 ILE B O 1
ATOM 4856 N N . PHE B 1 163 ? -11.594 5.043 24.438 1 79.69 163 PHE B N 1
ATOM 4857 C CA . PHE B 1 163 ? -12.273 6.289 24.094 1 79.69 163 PHE B CA 1
ATOM 4858 C C . PHE B 1 163 ? -13.086 6.133 22.828 1 79.69 163 PHE B C 1
ATOM 4860 O O . PHE B 1 163 ? -14.25 6.551 22.766 1 79.69 163 PHE B O 1
ATOM 4867 N N . ASN B 1 164 ? -12.523 5.562 21.828 1 79.75 164 ASN B N 1
ATOM 4868 C CA . ASN B 1 164 ? -13.211 5.363 20.547 1 79.75 164 ASN B CA 1
ATOM 4869 C C . ASN B 1 164 ? -14.445 4.477 20.719 1 79.75 164 ASN B C 1
ATOM 4871 O O . ASN B 1 164 ? -15.477 4.723 20.094 1 79.75 164 ASN B O 1
ATOM 4875 N N . TYR B 1 165 ? -14.328 3.457 21.531 1 81.31 165 TYR B N 1
ATOM 4876 C CA . TYR B 1 165 ? -15.469 2.584 21.766 1 81.31 165 TYR B CA 1
ATOM 4877 C C . TYR B 1 165 ? -16.641 3.361 22.359 1 81.31 165 TYR B C 1
ATOM 4879 O O . TYR B 1 165 ? -17.766 3.258 21.891 1 81.31 165 TYR B O 1
ATOM 4887 N N . PHE B 1 166 ? -16.359 4.203 23.312 1 81.06 166 PHE B N 1
ATOM 4888 C CA . PHE B 1 166 ? -17.422 4.875 24.047 1 81.06 166 PHE B CA 1
ATOM 4889 C C . PHE B 1 166 ? -17.953 6.082 23.266 1 81.06 166 PHE B C 1
ATOM 4891 O O . PHE B 1 166 ? -19.094 6.484 23.438 1 81.06 166 PHE B O 1
ATOM 4898 N N . MET B 1 167 ? -17.109 6.602 22.375 1 78.12 167 MET B N 1
ATOM 4899 C CA . MET B 1 167 ? -17.5 7.828 21.688 1 78.12 167 MET B CA 1
ATOM 4900 C C . MET B 1 167 ? -17.969 7.535 20.266 1 78.12 167 MET B C 1
ATOM 4902 O O . MET B 1 167 ? -18.844 8.234 19.75 1 78.12 167 MET B O 1
ATOM 4906 N N . CYS B 1 168 ? -17.406 6.504 19.672 1 79.38 168 CYS B N 1
ATOM 4907 C CA . CYS B 1 168 ? -17.656 6.312 18.234 1 79.38 168 CYS B CA 1
ATOM 4908 C C . CYS B 1 168 ? -18.391 5.004 17.984 1 79.38 168 CYS B C 1
ATOM 4910 O O . CYS B 1 168 ? -18.781 4.711 16.859 1 79.38 168 CYS B O 1
ATOM 4912 N N . SER B 1 169 ? -18.609 4.164 18.969 1 82.5 169 SER B N 1
ATOM 4913 C CA . SER B 1 169 ? -19.281 2.891 18.734 1 82.5 169 SER B CA 1
ATOM 4914 C C . SER B 1 169 ? -20.531 2.768 19.594 1 82.5 169 SER B C 1
ATOM 4916 O O . SER B 1 169 ? -21.656 2.859 19.094 1 82.5 169 SER B O 1
ATOM 4918 N N . ARG B 1 170 ? -20.438 2.842 20.891 1 84.25 170 ARG B N 1
ATOM 4919 C CA . ARG B 1 170 ? -21.5 2.539 21.844 1 84.25 170 ARG B CA 1
ATOM 4920 C C . ARG B 1 170 ? -22.703 3.449 21.641 1 84.25 170 ARG B C 1
ATOM 4922 O O . ARG B 1 170 ? -23.844 2.986 21.641 1 84.25 170 ARG B O 1
ATOM 4929 N N . PRO B 1 171 ? -22.516 4.668 21.375 1 83.88 171 PRO B N 1
ATOM 4930 C CA . PRO B 1 171 ? -23.672 5.562 21.234 1 83.88 171 PRO B CA 1
ATOM 4931 C C . PRO B 1 171 ? -24.547 5.207 20.047 1 83.88 171 PRO B C 1
ATOM 4933 O O . PRO B 1 171 ? -25.734 5.586 20.016 1 83.88 171 PRO B O 1
ATOM 4936 N N . TYR B 1 172 ? -24.047 4.496 19.125 1 89 172 TYR B N 1
ATOM 4937 C CA . TYR B 1 172 ? -24.797 4.219 17.906 1 89 172 TYR B CA 1
ATOM 4938 C C . TYR B 1 172 ? -25.469 2.855 17.969 1 89 172 TYR B C 1
ATOM 4940 O O . TYR B 1 172 ? -26.156 2.441 17.031 1 89 172 TYR B O 1
ATOM 4948 N N . HIS B 1 173 ? -25.281 2.16 19.078 1 89.88 173 HIS B N 1
ATOM 4949 C CA . HIS B 1 173 ? -25.906 0.859 19.266 1 89.88 173 HIS B CA 1
ATOM 4950 C C . HIS B 1 173 ? -27.438 0.971 19.203 1 89.88 173 HIS B C 1
ATOM 4952 O O . HIS B 1 173 ? -28.094 0.086 18.656 1 89.88 173 HIS B O 1
ATOM 4958 N N . GLU B 1 174 ? -27.922 2.047 19.703 1 89.06 174 GLU B N 1
ATOM 4959 C CA . GLU B 1 174 ? -29.359 2.25 19.703 1 89.06 174 GLU B CA 1
ATOM 4960 C C . GLU B 1 174 ? -29.891 2.389 18.266 1 89.06 174 GLU B C 1
ATOM 4962 O O . GLU B 1 174 ? -31.016 1.959 17.969 1 89.06 174 GLU B O 1
ATOM 4967 N N . ILE B 1 175 ? -29.141 3.037 17.453 1 89.12 175 ILE B N 1
ATOM 4968 C CA . ILE B 1 175 ? -29.531 3.188 16.062 1 89.12 175 ILE B CA 1
ATOM 4969 C C . ILE B 1 175 ? -29.625 1.814 15.398 1 89.12 175 ILE B C 1
ATOM 4971 O O . ILE B 1 175 ? -30.547 1.547 14.633 1 89.12 175 ILE B O 1
ATOM 4975 N N . VAL B 1 176 ? -28.734 0.912 15.664 1 92.38 176 VAL B N 1
ATOM 4976 C CA . VAL B 1 176 ? -28.703 -0.441 15.117 1 92.38 176 VAL B CA 1
ATOM 4977 C C . VAL B 1 176 ? -29.969 -1.188 15.523 1 92.38 176 VAL B C 1
ATOM 4979 O O . VAL B 1 176 ? -30.625 -1.809 14.68 1 92.38 176 VAL B O 1
ATOM 4982 N N . ASP B 1 177 ? -30.344 -1.013 16.781 1 93.75 177 ASP B N 1
ATOM 4983 C CA . ASP B 1 177 ? -31.516 -1.706 17.312 1 93.75 177 ASP B CA 1
ATOM 4984 C C . ASP B 1 177 ? -32.812 -1.114 16.75 1 93.75 177 ASP B C 1
ATOM 4986 O O . ASP B 1 177 ? -33.688 -1.848 16.281 1 93.75 177 ASP B O 1
ATOM 4990 N N . ARG B 1 178 ? -32.906 0.131 16.75 1 91.81 178 ARG B N 1
ATOM 4991 C CA . ARG B 1 178 ? -34.125 0.831 16.391 1 91.81 178 ARG B CA 1
ATOM 4992 C C . ARG B 1 178 ? -34.469 0.62 14.906 1 91.81 178 ARG B C 1
ATOM 4994 O O . ARG B 1 178 ? -35.625 0.508 14.531 1 91.81 178 ARG B O 1
ATOM 5001 N N . TYR B 1 179 ? -33.469 0.538 14.125 1 90.31 179 TYR B N 1
ATOM 5002 C CA . TYR B 1 179 ? -33.719 0.487 12.688 1 90.31 179 TYR B CA 1
ATOM 5003 C C . TYR B 1 179 ? -33.406 -0.897 12.133 1 90.31 179 TYR B C 1
ATOM 5005 O O . TYR B 1 179 ? -33.375 -1.089 10.914 1 90.31 179 TYR B O 1
ATOM 5013 N N . GLY B 1 180 ? -33.094 -1.866 12.969 1 92.12 180 GLY B N 1
ATOM 5014 C CA . GLY B 1 180 ? -32.969 -3.264 12.594 1 92.12 180 GLY B CA 1
ATOM 5015 C C . GLY B 1 180 ? -31.766 -3.527 11.703 1 92.12 180 GLY B C 1
ATOM 5016 O O . GLY B 1 180 ? -31.859 -4.266 10.727 1 92.12 180 GLY B O 1
ATOM 5017 N N . LEU B 1 181 ? -30.734 -2.836 11.938 1 93.06 181 LEU B N 1
ATOM 5018 C CA . LEU B 1 181 ? -29.5 -3.092 11.195 1 93.06 181 LEU B CA 1
ATOM 5019 C C . LEU B 1 181 ? -28.812 -4.359 11.695 1 93.06 181 LEU B C 1
ATOM 5021 O O . LEU B 1 181 ? -29.281 -4.988 12.648 1 93.06 181 LEU B O 1
ATOM 5025 N N . ASP B 1 182 ? -27.828 -4.82 10.969 1 90.62 182 ASP B N 1
ATOM 5026 C CA . ASP B 1 182 ? -27.078 -6.008 11.375 1 90.62 182 ASP B CA 1
ATOM 5027 C C . ASP B 1 182 ? -26.516 -5.848 12.781 1 90.62 182 ASP B C 1
ATOM 5029 O O . ASP B 1 182 ? -25.75 -4.918 13.047 1 90.62 182 ASP B O 1
ATOM 5033 N N . PRO B 1 183 ? -26.844 -6.703 13.703 1 90.75 183 PRO B N 1
ATOM 5034 C CA . PRO B 1 183 ? -26.359 -6.594 15.086 1 90.75 183 PRO B CA 1
ATOM 5035 C C . PRO B 1 183 ? -24.844 -6.609 15.18 1 90.75 183 PRO B C 1
ATOM 5037 O O . PRO B 1 183 ? -24.281 -6.055 16.125 1 90.75 183 PRO B O 1
ATOM 5040 N N . TYR B 1 184 ? -24.172 -7.164 14.211 1 86.81 184 TYR B N 1
ATOM 5041 C CA . TYR B 1 184 ? -22.703 -7.219 14.211 1 86.81 184 TYR B CA 1
ATOM 5042 C C . TYR B 1 184 ? -22.109 -5.82 14.125 1 86.81 184 TYR B C 1
ATOM 5044 O O . TYR B 1 184 ? -20.969 -5.602 14.531 1 86.81 184 TYR B O 1
ATOM 5052 N N . MET B 1 185 ? -22.922 -4.875 13.695 1 89.12 185 MET B N 1
ATOM 5053 C CA . MET B 1 185 ? -22.438 -3.504 13.547 1 89.12 185 MET B CA 1
ATOM 5054 C C . MET B 1 185 ? -22.172 -2.865 14.906 1 89.12 185 MET B C 1
ATOM 5056 O O . MET B 1 185 ? -21.516 -1.83 14.992 1 89.12 185 MET B O 1
ATOM 5060 N N . LYS B 1 186 ? -22.703 -3.459 16 1 87.5 186 LYS B N 1
ATOM 5061 C CA . LYS B 1 186 ? -22.422 -2.949 17.344 1 87.5 186 LYS B CA 1
ATOM 5062 C C . LYS B 1 186 ? -20.984 -3.258 17.75 1 87.5 186 LYS B C 1
ATOM 5064 O O . LYS B 1 186 ? -20.406 -2.555 18.594 1 87.5 186 LYS B O 1
ATOM 5069 N N . SER B 1 187 ? -20.422 -4.312 17.109 1 80.12 187 SER B N 1
ATOM 5070 C CA . SER B 1 187 ? -19.047 -4.691 17.422 1 80.12 187 SER B CA 1
ATOM 5071 C C . SER B 1 187 ? -18.078 -4.086 16.422 1 80.12 187 SER B C 1
ATOM 5073 O O . SER B 1 187 ? -16.969 -3.68 16.797 1 80.12 187 SER B O 1
ATOM 5075 N N . SER B 1 188 ? -18.516 -4.133 15.172 1 80.38 188 SER B N 1
ATOM 5076 C CA . SER B 1 188 ? -17.609 -3.586 14.164 1 80.38 188 SER B CA 1
ATOM 5077 C C . SER B 1 188 ? -18.375 -3.193 12.898 1 80.38 188 SER B C 1
ATOM 5079 O O . SER B 1 188 ? -19.297 -3.898 12.484 1 80.38 188 SER B O 1
ATOM 5081 N N . ILE B 1 189 ? -17.953 -2.092 12.344 1 81.06 189 ILE B N 1
ATOM 5082 C CA . ILE B 1 189 ? -18.625 -1.629 11.133 1 81.06 189 ILE B CA 1
ATOM 5083 C C . ILE B 1 189 ? -17.734 -1.885 9.922 1 81.06 189 ILE B C 1
ATOM 5085 O O . ILE B 1 189 ? -18.016 -1.397 8.82 1 81.06 189 ILE B O 1
ATOM 5089 N N . HIS B 1 190 ? -16.625 -2.652 10.078 1 79 190 HIS B N 1
ATOM 5090 C CA . HIS B 1 190 ? -15.641 -2.855 9.023 1 79 190 HIS B CA 1
ATOM 5091 C C . HIS B 1 190 ? -16.266 -3.5 7.793 1 79 190 HIS B C 1
ATOM 5093 O O . HIS B 1 190 ? -15.875 -3.201 6.66 1 79 190 HIS B O 1
ATOM 5099 N N . GLU B 1 191 ? -17.234 -4.367 8.008 1 80.19 191 GLU B N 1
ATOM 5100 C CA . GLU B 1 191 ? -17.859 -5.094 6.898 1 80.19 191 GLU B CA 1
ATOM 5101 C C . GLU B 1 191 ? -18.641 -4.16 5.992 1 80.19 191 GLU B C 1
ATOM 5103 O O . GLU B 1 191 ? -18.953 -4.504 4.852 1 80.19 191 GLU B O 1
ATOM 5108 N N . ASP B 1 192 ? -18.938 -3.043 6.516 1 86.19 192 ASP B N 1
ATOM 5109 C CA . ASP B 1 192 ? -19.766 -2.104 5.777 1 86.19 192 ASP B CA 1
ATOM 5110 C C . ASP B 1 192 ? -18.922 -1.027 5.102 1 86.19 192 ASP B C 1
ATOM 5112 O O . ASP B 1 192 ? -19.469 -0.105 4.484 1 86.19 192 ASP B O 1
ATOM 5116 N N . VAL B 1 193 ? -17.688 -1.131 5.203 1 93.75 193 VAL B N 1
ATOM 5117 C CA . VAL B 1 193 ? -16.812 -0.168 4.555 1 93.75 193 VAL B CA 1
ATOM 5118 C C . VAL B 1 193 ? -15.992 -0.868 3.471 1 93.75 193 VAL B C 1
ATOM 5120 O O . VAL B 1 193 ? -15.328 -1.876 3.736 1 93.75 193 VAL B O 1
ATOM 5123 N N . ASP B 1 194 ? -16.031 -0.307 2.273 1 95.69 194 ASP B N 1
ATOM 5124 C CA . ASP B 1 194 ? -15.352 -0.932 1.14 1 95.69 194 ASP B CA 1
ATOM 5125 C C . ASP B 1 194 ? -13.945 -0.368 0.96 1 95.69 194 ASP B C 1
ATOM 5127 O O . ASP B 1 194 ? -13.062 -1.045 0.428 1 95.69 194 ASP B O 1
ATOM 5131 N N . LEU B 1 195 ? -13.812 0.843 1.343 1 96.81 195 LEU B N 1
ATOM 5132 C CA . LEU B 1 195 ? -12.586 1.56 1.014 1 96.81 195 LEU B CA 1
ATOM 5133 C C . LEU B 1 195 ? -12.289 2.641 2.049 1 96.81 195 LEU B C 1
ATOM 5135 O O . LEU B 1 195 ? -13.211 3.307 2.533 1 96.81 195 LEU B O 1
ATOM 5139 N N . TYR B 1 196 ? -11.078 2.762 2.369 1 95.94 196 TYR B N 1
ATOM 5140 C CA . TYR B 1 196 ? -10.602 3.848 3.217 1 95.94 196 TYR B CA 1
ATOM 5141 C C . TYR B 1 196 ? -9.641 4.754 2.453 1 95.94 196 TYR B C 1
ATOM 5143 O O . TYR B 1 196 ? -8.711 4.273 1.807 1 95.94 196 TYR B O 1
ATOM 5151 N N . LEU B 1 197 ? -9.883 6.035 2.449 1 95.81 197 LEU B N 1
ATOM 5152 C CA . LEU B 1 197 ? -9 7.039 1.868 1 95.81 197 LEU B CA 1
ATOM 5153 C C . LEU B 1 197 ? -8.375 7.906 2.955 1 95.81 197 LEU B C 1
ATOM 5155 O O . LEU B 1 197 ? -9.086 8.508 3.762 1 95.81 197 LEU B O 1
ATOM 5159 N N . ILE B 1 198 ? -7.07 7.938 2.98 1 94.38 198 ILE B N 1
ATOM 5160 C CA . ILE B 1 198 ? -6.406 8.727 4.012 1 94.38 198 ILE B CA 1
ATOM 5161 C C . ILE B 1 198 ? -5.645 9.883 3.369 1 94.38 198 ILE B C 1
ATOM 5163 O O . ILE B 1 198 ? -4.871 9.68 2.428 1 94.38 198 ILE B O 1
ATOM 5167 N N . ASN B 1 199 ? -5.836 11.086 3.861 1 93 199 ASN B N 1
ATOM 5168 C CA . ASN B 1 199 ? -5.227 12.281 3.295 1 93 199 ASN B CA 1
ATOM 5169 C C . ASN B 1 199 ? -3.781 12.445 3.758 1 93 199 ASN B C 1
ATOM 5171 O O . ASN B 1 199 ? -3.445 13.422 4.426 1 93 199 ASN B O 1
ATOM 5175 N N . THR B 1 200 ? -2.938 11.531 3.377 1 92.38 200 THR B N 1
ATOM 5176 C CA . THR B 1 200 ? -1.514 11.57 3.688 1 92.38 200 THR B CA 1
ATOM 5177 C C . THR B 1 200 ? -0.697 10.945 2.561 1 92.38 200 THR B C 1
ATOM 5179 O O . THR B 1 200 ? -1.259 10.383 1.618 1 92.38 200 THR B O 1
ATOM 5182 N N . GLU B 1 201 ? 0.552 11.211 2.578 1 93.12 201 GLU B N 1
ATOM 5183 C CA . GLU B 1 201 ? 1.53 10.625 1.666 1 93.12 201 GLU B CA 1
ATOM 5184 C C . GLU B 1 201 ? 2.846 10.328 2.383 1 93.12 201 GLU B C 1
ATOM 5186 O O . GLU B 1 201 ? 3.297 11.117 3.213 1 93.12 201 GLU B O 1
ATOM 5191 N N . PHE B 1 202 ? 3.459 9.273 2.039 1 92.88 202 PHE B N 1
ATOM 5192 C CA . PHE B 1 202 ? 4.609 8.805 2.805 1 92.88 202 PHE B CA 1
ATOM 5193 C C . PHE B 1 202 ? 5.832 9.672 2.52 1 92.88 202 PHE B C 1
ATOM 5195 O O . PHE B 1 202 ? 6.832 9.594 3.24 1 92.88 202 PHE B O 1
ATOM 5202 N N . ALA B 1 203 ? 5.77 10.523 1.507 1 92.38 203 ALA B N 1
ATOM 5203 C CA . ALA B 1 203 ? 6.824 11.516 1.305 1 92.38 203 ALA B CA 1
ATOM 5204 C C . ALA B 1 203 ? 6.98 12.406 2.531 1 92.38 203 ALA B C 1
ATOM 5206 O O . ALA B 1 203 ? 8.062 12.945 2.783 1 92.38 203 ALA B O 1
ATOM 5207 N N . VAL B 1 204 ? 5.891 12.562 3.27 1 93.81 204 VAL B N 1
ATOM 5208 C CA . VAL B 1 204 ? 5.938 13.484 4.395 1 93.81 204 VAL B CA 1
ATOM 5209 C C . VAL B 1 204 ? 5.199 12.891 5.59 1 93.81 204 VAL B C 1
ATOM 5211 O O . VAL B 1 204 ? 4.613 13.617 6.395 1 93.81 204 VAL B O 1
ATOM 5214 N N . GLU B 1 205 ? 5.109 11.617 5.652 1 91.81 205 GLU B N 1
ATOM 5215 C CA . GLU B 1 205 ? 4.555 10.844 6.754 1 91.81 205 GLU B CA 1
ATOM 5216 C C . GLU B 1 205 ? 5.547 9.789 7.242 1 91.81 205 GLU B C 1
ATOM 5218 O O . GLU B 1 205 ? 6.379 9.305 6.469 1 91.81 205 GLU B O 1
ATOM 5223 N N . PHE B 1 206 ? 5.453 9.586 8.555 1 89.38 206 PHE B N 1
ATOM 5224 C CA . PHE B 1 206 ? 6.223 8.438 9.016 1 89.38 206 PHE B CA 1
ATOM 5225 C C . PHE B 1 206 ? 5.7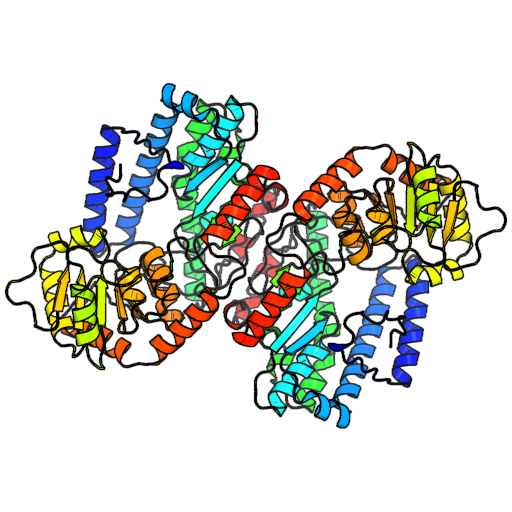07 7.148 8.383 1 89.38 206 PHE B C 1
ATOM 5227 O O . PHE B 1 206 ? 4.496 6.914 8.344 1 89.38 206 PHE B O 1
ATOM 5234 N N . PRO B 1 207 ? 6.648 6.355 7.887 1 91.12 207 PRO B N 1
ATOM 5235 C CA . PRO B 1 207 ? 6.191 5.164 7.16 1 91.12 207 PRO B CA 1
ATOM 5236 C C . PRO B 1 207 ? 5.578 4.113 8.078 1 91.12 207 PRO B C 1
ATOM 5238 O O . PRO B 1 207 ? 6.078 3.889 9.188 1 91.12 207 PRO B O 1
ATOM 5241 N N . TYR B 1 208 ? 4.512 3.525 7.684 1 90.56 208 TYR B N 1
ATOM 5242 C CA . TYR B 1 208 ? 3.867 2.387 8.32 1 90.56 208 TYR B CA 1
ATOM 5243 C C . TYR B 1 208 ? 3.125 1.533 7.301 1 90.56 208 TYR B C 1
ATOM 5245 O O . TYR B 1 208 ? 2.922 1.956 6.16 1 90.56 208 TYR B O 1
ATOM 5253 N N . SER B 1 209 ? 2.805 0.326 7.684 1 91.81 209 SER B N 1
ATOM 5254 C CA . SER B 1 209 ? 2.188 -0.601 6.742 1 91.81 209 SER B CA 1
ATOM 5255 C C . SER B 1 209 ? 0.686 -0.358 6.633 1 91.81 209 SER B C 1
ATOM 5257 O O . SER B 1 209 ? 0.038 0.01 7.617 1 91.81 209 SER B O 1
ATOM 5259 N N . LEU B 1 210 ? 0.127 -0.623 5.469 1 93.31 210 LEU B N 1
ATOM 5260 C CA . LEU B 1 210 ? -1.3 -0.441 5.223 1 93.31 210 LEU B CA 1
ATOM 5261 C C . LEU B 1 210 ? -1.895 -1.669 4.543 1 93.31 210 LEU B C 1
ATOM 5263 O O . LEU B 1 210 ? -1.263 -2.27 3.672 1 93.31 210 LEU B O 1
ATOM 5267 N N . MET B 1 211 ? -3.09 -2.002 4.98 1 94.12 211 MET B N 1
ATOM 5268 C CA . MET B 1 211 ? -3.896 -2.957 4.227 1 94.12 211 MET B CA 1
ATOM 5269 C C . MET B 1 211 ? -4.25 -2.406 2.852 1 94.12 211 MET B C 1
ATOM 5271 O O . MET B 1 211 ? -4.266 -1.189 2.65 1 94.12 211 MET B O 1
ATOM 5275 N N . PRO B 1 212 ? -4.566 -3.311 1.939 1 95.19 212 PRO B N 1
ATOM 5276 C CA . PRO B 1 212 ? -4.812 -2.846 0.573 1 95.19 212 PRO B CA 1
ATOM 5277 C C . PRO B 1 212 ? -6.082 -2.006 0.457 1 95.19 212 PRO B C 1
ATOM 5279 O O . PRO B 1 212 ? -6.273 -1.304 -0.539 1 95.19 212 PRO B O 1
ATOM 5282 N N . ASN B 1 213 ? -6.957 -2.062 1.418 1 96.06 213 ASN B N 1
ATOM 5283 C CA . ASN B 1 213 ? -8.195 -1.29 1.353 1 96.06 213 ASN B CA 1
ATOM 5284 C C . ASN B 1 213 ? -7.988 0.137 1.854 1 96.06 213 ASN B C 1
ATOM 5286 O O . ASN B 1 213 ? -8.938 0.924 1.903 1 96.06 213 ASN B O 1
ATOM 5290 N N . ILE B 1 214 ? -6.789 0.496 2.246 1 95.69 214 ILE B N 1
ATOM 5291 C CA . ILE B 1 214 ? -6.461 1.862 2.639 1 95.69 214 ILE B CA 1
ATOM 5292 C C . ILE B 1 214 ? -5.59 2.51 1.565 1 95.69 214 ILE B C 1
ATOM 5294 O O . ILE B 1 214 ? -4.484 2.037 1.283 1 95.69 214 ILE B O 1
ATOM 5298 N N . ILE B 1 215 ? -6.078 3.58 1.018 1 96 215 ILE B N 1
ATOM 5299 C CA . ILE B 1 215 ? -5.363 4.246 -0.066 1 96 215 ILE B CA 1
ATOM 5300 C C . ILE B 1 215 ? -4.93 5.641 0.384 1 96 215 ILE B C 1
ATOM 5302 O O . ILE B 1 215 ? -5.766 6.48 0.723 1 96 215 ILE B O 1
ATOM 5306 N N . PRO B 1 216 ? -3.596 5.871 0.418 1 95.38 216 PRO B N 1
ATOM 5307 C CA . PRO B 1 216 ? -3.146 7.238 0.68 1 95.38 216 PRO B CA 1
ATOM 5308 C C . PRO B 1 216 ? -3.459 8.195 -0.471 1 95.38 216 PRO B C 1
ATOM 5310 O O . PRO B 1 216 ? -3.143 7.898 -1.626 1 95.38 216 PRO B O 1
ATOM 5313 N N . VAL B 1 217 ? -4.082 9.32 -0.176 1 95.69 217 VAL B N 1
ATOM 5314 C CA . VAL B 1 217 ? -4.453 10.312 -1.177 1 95.69 217 VAL B CA 1
ATOM 5315 C C . VAL B 1 217 ? -4.055 11.711 -0.697 1 95.69 217 VAL B C 1
ATOM 5317 O O . VAL B 1 217 ? -4.844 12.656 -0.789 1 95.69 217 VAL B O 1
ATOM 5320 N N . GLY B 1 218 ? -2.848 11.766 -0.16 1 94.88 218 GLY B N 1
ATOM 5321 C CA . GLY B 1 218 ? -2.361 13.039 0.337 1 94.88 218 GLY B CA 1
ATOM 5322 C C . GLY B 1 218 ? -2.277 14.109 -0.739 1 94.88 218 GLY B C 1
ATOM 5323 O O . GLY B 1 218 ? -1.791 13.844 -1.841 1 94.88 218 GLY B O 1
ATOM 5324 N N . GLY B 1 219 ? -2.795 15.375 -0.41 1 94.19 219 GLY B N 1
ATOM 5325 C CA . GLY B 1 219 ? -2.744 16.5 -1.341 1 94.19 219 GLY B CA 1
ATOM 5326 C C . GLY B 1 219 ? -4.008 16.641 -2.17 1 94.19 219 GLY B C 1
ATOM 5327 O O . GLY B 1 219 ? -3.945 17.016 -3.342 1 94.19 219 GLY B O 1
ATOM 5328 N N . LEU B 1 220 ? -5.074 16.281 -1.582 1 92.88 220 LEU B N 1
ATOM 5329 C CA . LEU B 1 220 ? -6.352 16.344 -2.283 1 92.88 220 LEU B CA 1
ATOM 5330 C C . LEU B 1 220 ? -6.664 17.781 -2.715 1 92.88 220 LEU B C 1
ATOM 5332 O O . LEU B 1 220 ? -7.277 17.984 -3.764 1 92.88 220 LEU B O 1
ATOM 5336 N N . THR B 1 221 ? -6.219 18.766 -1.917 1 92.38 221 THR B N 1
ATOM 5337 C CA . THR B 1 221 ? -6.551 20.156 -2.199 1 92.38 221 THR B CA 1
ATOM 5338 C C . THR B 1 221 ? -5.383 20.859 -2.877 1 92.38 221 THR B C 1
ATOM 5340 O O . THR B 1 221 ? -5.504 22.016 -3.279 1 92.38 221 THR B O 1
ATOM 5343 N N . ALA B 1 222 ? -4.281 20.203 -2.965 1 95.75 222 ALA B N 1
ATOM 5344 C CA . ALA B 1 222 ? -3.102 20.828 -3.559 1 95.75 222 ALA B CA 1
ATOM 5345 C C . ALA B 1 222 ? -3.258 20.969 -5.07 1 95.75 222 ALA B C 1
ATOM 5347 O O . ALA B 1 222 ? -3.787 20.078 -5.734 1 95.75 222 ALA B O 1
ATOM 5348 N N . ARG B 1 223 ? -2.83 22.078 -5.582 1 95.31 223 ARG B N 1
ATOM 5349 C CA . ARG B 1 223 ? -2.902 22.391 -7.008 1 95.31 223 ARG B CA 1
ATOM 5350 C C . ARG B 1 223 ? -1.769 23.312 -7.43 1 95.31 223 ARG B C 1
ATOM 5352 O O . ARG B 1 223 ? -1.185 24.016 -6.59 1 95.31 223 ARG B O 1
ATOM 5359 N N . PRO B 1 224 ? -1.464 23.312 -8.727 1 96.25 224 PRO B N 1
ATOM 5360 C CA . PRO B 1 224 ? -0.479 24.297 -9.188 1 96.25 224 PRO B CA 1
ATOM 5361 C C . PRO B 1 224 ? -0.915 25.734 -8.93 1 96.25 224 PRO B C 1
ATOM 5363 O O . PRO B 1 224 ? -2.113 26.016 -8.875 1 96.25 224 PRO B O 1
ATOM 5366 N N . ALA B 1 225 ? 0.051 26.594 -8.773 1 97.75 225 ALA B N 1
ATOM 5367 C CA . ALA B 1 225 ? -0.209 28.016 -8.508 1 97.75 225 ALA B CA 1
ATOM 5368 C C . ALA B 1 225 ? -0.683 28.719 -9.773 1 97.75 225 ALA B C 1
ATOM 5370 O O . ALA B 1 225 ? -0.19 28.453 -10.867 1 97.75 225 ALA B O 1
ATOM 5371 N N . GLU B 1 226 ? -1.598 29.625 -9.555 1 96.75 226 GLU B N 1
ATOM 5372 C CA . GLU B 1 226 ? -2.043 30.547 -10.602 1 96.75 226 GLU B CA 1
ATOM 5373 C C . GLU B 1 226 ? -1.394 31.922 -10.445 1 96.75 226 GLU B C 1
ATOM 5375 O O . GLU B 1 226 ? -0.918 32.25 -9.367 1 96.75 226 GLU B O 1
ATOM 5380 N N . PRO B 1 227 ? -1.374 32.656 -11.555 1 96.69 227 PRO B N 1
ATOM 5381 C CA . PRO B 1 227 ? -0.785 34 -11.445 1 96.69 227 PRO B CA 1
ATOM 5382 C C . PRO B 1 227 ? -1.535 34.875 -10.461 1 96.69 227 PRO B C 1
ATOM 5384 O O . PRO B 1 227 ? -2.766 34.844 -10.391 1 96.69 227 PRO B O 1
ATOM 5387 N N . LEU B 1 228 ? -0.766 35.719 -9.766 1 97.25 228 LEU B N 1
ATOM 5388 C CA . LEU B 1 228 ? -1.354 36.625 -8.781 1 97.25 228 LEU B CA 1
ATOM 5389 C C . LEU B 1 228 ? -1.909 37.875 -9.461 1 97.25 228 LEU B C 1
ATOM 5391 O O . LEU B 1 228 ? -1.46 38.25 -10.547 1 97.25 228 LEU B O 1
ATOM 5395 N N . GLU B 1 229 ? -2.906 38.5 -8.758 1 96.12 229 GLU B N 1
ATOM 5396 C CA . GLU B 1 229 ? -3.371 39.812 -9.211 1 96.12 229 GLU B CA 1
ATOM 5397 C C . GLU B 1 229 ? -2.25 40.844 -9.148 1 96.12 229 GLU B C 1
ATOM 5399 O O . GLU B 1 229 ? -1.297 40.688 -8.383 1 96.12 229 GLU B O 1
ATOM 5404 N N . ASP B 1 230 ? -2.406 41.875 -9.883 1 95.31 230 ASP B N 1
ATOM 5405 C CA . ASP B 1 230 ? -1.343 42.844 -10.117 1 95.31 230 ASP B CA 1
ATOM 5406 C C . ASP B 1 230 ? -0.82 43.438 -8.805 1 95.31 230 ASP B C 1
ATOM 5408 O O . ASP B 1 230 ? 0.392 43.531 -8.594 1 95.31 230 ASP B O 1
ATOM 5412 N N . ASP B 1 231 ? -1.639 43.781 -7.965 1 95.44 231 ASP B N 1
ATOM 5413 C CA . ASP B 1 231 ? -1.236 44.406 -6.707 1 95.44 231 ASP B CA 1
ATOM 5414 C C . ASP B 1 231 ? -0.39 43.469 -5.867 1 95.44 231 ASP B C 1
ATOM 5416 O O . ASP B 1 231 ? 0.673 43.844 -5.371 1 95.44 231 ASP B O 1
ATOM 5420 N N . LEU B 1 232 ? -0.846 42.281 -5.719 1 96.94 232 LEU B N 1
ATOM 5421 C CA . LEU B 1 232 ? -0.122 41.281 -4.938 1 96.94 232 LEU B CA 1
ATOM 5422 C C . LEU B 1 232 ? 1.188 40.875 -5.621 1 96.94 232 LEU B C 1
ATOM 5424 O O . LEU B 1 232 ? 2.209 40.688 -4.957 1 96.94 232 LEU B O 1
ATOM 5428 N N . GLU B 1 233 ? 1.091 40.75 -6.945 1 97.56 233 GLU B N 1
ATOM 5429 C CA . GLU B 1 233 ? 2.299 40.438 -7.699 1 97.56 233 GLU B CA 1
ATOM 5430 C C . GLU B 1 233 ? 3.369 41.5 -7.5 1 97.56 233 GLU B C 1
ATOM 5432 O O . GLU B 1 233 ? 4.547 41.188 -7.32 1 97.56 233 GLU B O 1
ATOM 5437 N N . SER B 1 234 ? 2.902 42.719 -7.527 1 97.38 234 SER B N 1
ATOM 5438 C CA . SER B 1 234 ? 3.836 43.844 -7.324 1 97.38 234 SER B CA 1
ATOM 5439 C C . SER B 1 234 ? 4.457 43.781 -5.93 1 97.38 234 SER B C 1
ATOM 5441 O O . SER B 1 234 ? 5.652 44.031 -5.77 1 97.38 234 SER B O 1
ATOM 5443 N N . PHE B 1 235 ? 3.664 43.5 -5.008 1 97.88 235 PHE B N 1
ATOM 5444 C CA . PHE B 1 235 ? 4.16 43.375 -3.643 1 97.88 235 PHE B CA 1
ATOM 5445 C C . PHE B 1 235 ? 5.203 42.25 -3.549 1 97.88 235 PHE B C 1
ATOM 5447 O O . PHE B 1 235 ? 6.258 42.438 -2.941 1 97.88 235 PHE B O 1
ATOM 5454 N N . MET B 1 236 ? 4.926 41.125 -4.137 1 98.06 236 MET B N 1
ATOM 5455 C CA . MET B 1 236 ? 5.836 39.969 -4.105 1 98.06 236 MET B CA 1
ATOM 5456 C C . MET B 1 236 ? 7.164 40.312 -4.77 1 98.06 236 MET B C 1
ATOM 5458 O O . MET B 1 236 ? 8.227 40.094 -4.195 1 98.06 236 MET B O 1
ATOM 5462 N N . GLN B 1 237 ? 7.109 40.938 -5.891 1 96.88 237 GLN B N 1
ATOM 5463 C CA . GLN B 1 237 ? 8.305 41.281 -6.656 1 96.88 237 GLN B CA 1
ATOM 5464 C C . GLN B 1 237 ? 9.133 42.344 -5.941 1 96.88 237 GLN B C 1
ATOM 5466 O O . GLN B 1 237 ? 10.352 42.375 -6.078 1 96.88 237 GLN B O 1
ATOM 5471 N N . GLY B 1 238 ? 8.469 43.094 -5.207 1 97.38 238 GLY B N 1
ATOM 5472 C CA . GLY B 1 238 ? 9.141 44.156 -4.5 1 97.38 238 GLY B CA 1
ATOM 5473 C C . GLY B 1 238 ? 9.93 43.688 -3.297 1 97.38 238 GLY B C 1
ATOM 5474 O O . GLY B 1 238 ? 10.617 44.469 -2.646 1 97.38 238 GLY B O 1
ATOM 5475 N N . SER B 1 239 ? 9.945 42.406 -3.053 1 97.06 239 SER B N 1
ATOM 5476 C CA . SER B 1 239 ? 10.578 41.875 -1.855 1 97.06 239 SER B CA 1
ATOM 5477 C C . SER B 1 239 ? 12.086 41.719 -2.041 1 97.06 239 SER B C 1
ATOM 5479 O O . SER B 1 239 ? 12.805 41.406 -1.094 1 97.06 239 SER B O 1
ATOM 5481 N N . GLY B 1 240 ? 12.633 41.969 -3.242 1 94.81 240 GLY B N 1
ATOM 5482 C CA . GLY B 1 240 ? 14.055 41.906 -3.506 1 94.81 240 GLY B CA 1
ATOM 5483 C C . GLY B 1 240 ? 14.609 40.5 -3.326 1 94.81 240 GLY B C 1
ATOM 5484 O O . GLY B 1 240 ? 13.984 39.5 -3.729 1 94.81 240 GLY B O 1
ATOM 5485 N N . GLU B 1 241 ? 15.805 40.375 -2.721 1 94.75 241 GLU B N 1
ATOM 5486 C CA . GLU B 1 241 ? 16.5 39.094 -2.619 1 94.75 241 GLU B CA 1
ATOM 5487 C C . GLU B 1 241 ? 16.016 38.312 -1.415 1 94.75 241 GLU B C 1
ATOM 5489 O O . GLU B 1 241 ? 16.125 37.062 -1.391 1 94.75 241 GLU B O 1
ATOM 5494 N N . TYR B 1 242 ? 15.414 39 -0.47 1 96.88 242 TYR B N 1
ATOM 5495 C CA . TYR B 1 242 ? 15.023 38.312 0.765 1 96.88 242 TYR B CA 1
ATOM 5496 C C . TYR B 1 242 ? 13.758 37.5 0.566 1 96.88 242 TYR B C 1
ATOM 5498 O O . TYR B 1 242 ? 13.625 36.406 1.125 1 96.88 242 TYR B O 1
ATOM 5506 N N . GLY B 1 243 ? 12.844 38.062 -0.237 1 98.25 243 GLY B N 1
ATOM 5507 C CA . GLY B 1 243 ? 11.609 37.344 -0.514 1 98.25 243 GLY B CA 1
ATOM 5508 C C . GLY B 1 243 ? 10.5 37.656 0.469 1 98.25 243 GLY B C 1
ATOM 5509 O O . GLY B 1 243 ? 10.5 38.719 1.089 1 98.25 243 GLY B O 1
ATOM 5510 N N . VAL B 1 244 ? 9.484 36.688 0.546 1 98.75 244 VAL B N 1
ATOM 5511 C CA . VAL B 1 244 ? 8.242 37 1.26 1 98.75 244 VAL B CA 1
ATOM 5512 C C . VAL B 1 244 ? 7.957 35.906 2.285 1 98.75 244 VAL B C 1
ATOM 5514 O O . VAL B 1 244 ? 8.117 34.719 1.994 1 98.75 244 VAL B O 1
ATOM 5517 N N . VAL B 1 245 ? 7.586 36.312 3.488 1 98.69 245 VAL B N 1
ATOM 5518 C CA . VAL B 1 245 ? 7.047 35.438 4.527 1 98.69 245 VAL B CA 1
ATOM 5519 C C . VAL B 1 245 ? 5.523 35.562 4.559 1 98.69 245 VAL B C 1
ATOM 5521 O O . VAL B 1 245 ? 4.98 36.656 4.547 1 98.69 245 VAL B O 1
ATOM 5524 N N . VAL B 1 246 ? 4.871 34.406 4.535 1 98.06 246 VAL B N 1
ATOM 5525 C CA . VAL B 1 246 ? 3.412 34.375 4.57 1 98.06 246 VAL B CA 1
ATOM 5526 C C . VAL B 1 246 ? 2.936 33.969 5.961 1 98.06 246 VAL B C 1
ATOM 5528 O O . VAL B 1 246 ? 3.375 32.938 6.496 1 98.06 246 VAL B O 1
ATOM 5531 N N . PHE B 1 247 ? 2.09 34.781 6.508 1 95.25 247 PHE B N 1
ATOM 5532 C CA . PHE B 1 247 ? 1.479 34.469 7.801 1 95.25 247 PHE B CA 1
ATOM 5533 C C . PHE B 1 247 ? -0.019 34.25 7.648 1 95.25 247 PHE B C 1
ATOM 5535 O O . PHE B 1 247 ? -0.754 35.125 7.203 1 95.25 247 PHE B O 1
ATOM 5542 N N . SER B 1 248 ? -0.451 33 8.016 1 90.94 248 SER B N 1
ATOM 5543 C CA . SER B 1 248 ? -1.869 32.656 7.98 1 90.94 248 SER B CA 1
ATOM 5544 C C . SER B 1 248 ? -2.215 31.625 9.062 1 90.94 248 SER B C 1
ATOM 5546 O O . SER B 1 248 ? -1.881 30.438 8.938 1 90.94 248 SER B O 1
ATOM 5548 N N . LEU B 1 249 ? -2.908 31.969 10.055 1 80.31 249 LEU B N 1
ATOM 5549 C CA . LEU B 1 249 ? -3.299 31.016 11.094 1 80.31 249 LEU B CA 1
ATOM 5550 C C . LEU B 1 249 ? -4.684 30.438 10.82 1 80.31 249 LEU B C 1
ATOM 5552 O O . LEU B 1 249 ? -5.395 30.047 11.742 1 80.31 249 LEU B O 1
ATOM 5556 N N . GLY B 1 250 ? -5.062 30.359 9.578 1 70.19 250 GLY B N 1
ATOM 5557 C CA . GLY B 1 250 ? -6.305 29.719 9.172 1 70.19 250 GLY B CA 1
ATOM 5558 C C . GLY B 1 250 ? -7.535 30.516 9.57 1 70.19 250 GLY B C 1
ATOM 5559 O O . GLY B 1 250 ? -7.43 31.578 10.188 1 70.19 250 GLY B O 1
ATOM 5560 N N . SER B 1 251 ? -8.68 30.047 9.133 1 58.56 251 SER B N 1
ATOM 5561 C CA . SER B 1 251 ? -9.945 30.734 9.344 1 58.56 251 SER B CA 1
ATOM 5562 C C . SER B 1 251 ? -10.32 30.781 10.82 1 58.56 251 SER B C 1
ATOM 5564 O O . SER B 1 251 ? -10.984 31.703 11.273 1 58.56 251 SER B O 1
ATOM 5566 N N . ASN B 1 252 ? -9.797 29.797 11.477 1 56.53 252 ASN B N 1
ATOM 5567 C CA . ASN B 1 252 ? -10.195 29.75 12.883 1 56.53 252 ASN B CA 1
ATOM 5568 C C . ASN B 1 252 ? -9.516 30.844 13.695 1 56.53 252 ASN B C 1
ATOM 5570 O O . ASN B 1 252 ? -10 31.219 14.766 1 56.53 252 ASN B O 1
ATOM 5574 N N . PHE B 1 253 ? -8.445 31.328 13.148 1 57.88 253 PHE B N 1
ATOM 5575 C CA . PHE B 1 253 ? -7.723 32.375 13.875 1 57.88 253 PHE B CA 1
ATOM 5576 C C . PHE B 1 253 ? -8.484 33.688 13.828 1 57.88 253 PHE B C 1
ATOM 5578 O O . PHE B 1 253 ? -8.305 34.531 14.688 1 57.88 253 PHE B O 1
ATOM 5585 N N . THR B 1 254 ? -9.266 33.688 12.797 1 56.91 254 THR B N 1
ATOM 5586 C CA . THR B 1 254 ? -10.039 34.938 12.781 1 56.91 254 THR B CA 1
ATOM 5587 C C . THR B 1 254 ? -10.734 35.156 14.125 1 56.91 254 THR B C 1
ATOM 5589 O O . THR B 1 254 ? -10.781 36.281 14.625 1 56.91 254 THR B O 1
ATOM 5592 N N . ARG B 1 255 ? -11.008 34.062 14.656 1 62.22 255 ARG B N 1
ATOM 5593 C CA . ARG B 1 255 ? -11.711 34.188 15.93 1 62.22 255 ARG B CA 1
ATOM 5594 C C . ARG B 1 255 ? -10.727 34.438 17.078 1 62.22 255 ARG B C 1
ATOM 5596 O O . ARG B 1 255 ? -11.039 35.188 18.016 1 62.22 255 ARG B O 1
ATOM 5603 N N . ILE B 1 256 ? -9.633 33.969 16.828 1 63.06 256 ILE B N 1
ATOM 5604 C CA . ILE B 1 256 ? -8.609 34.094 17.859 1 63.06 256 ILE B CA 1
ATOM 5605 C C . ILE B 1 256 ? -8.094 35.531 17.875 1 63.06 256 ILE B C 1
ATOM 5607 O O . ILE B 1 256 ? -7.949 36.156 18.938 1 63.06 256 ILE B O 1
ATOM 5611 N N . THR B 1 257 ? -7.965 36 16.766 1 62.91 257 THR B N 1
ATOM 5612 C CA . THR B 1 257 ? -7.43 37.375 16.672 1 62.91 257 THR B CA 1
ATOM 5613 C C . THR B 1 257 ? -8.438 38.375 17.188 1 62.91 257 THR B C 1
ATOM 5615 O O . THR B 1 257 ? -8.062 39.438 17.703 1 62.91 257 THR B O 1
ATOM 5618 N N . ASN B 1 258 ? -9.562 37.938 17.016 1 63.19 258 ASN B N 1
ATOM 5619 C CA . ASN B 1 258 ? -10.594 38.812 17.547 1 63.19 258 ASN B CA 1
ATOM 5620 C C . ASN B 1 258 ? -10.617 38.781 19.078 1 63.19 258 ASN B C 1
ATOM 5622 O O . ASN B 1 258 ? -10.859 39.812 19.719 1 63.19 258 ASN B O 1
ATOM 5626 N N . SER B 1 259 ? -10.242 37.625 19.484 1 66 259 SER B N 1
ATOM 5627 C CA . SER B 1 259 ? -10.352 37.469 20.922 1 66 259 SER B CA 1
ATOM 5628 C C . SER B 1 259 ? -9.039 37.812 21.625 1 66 259 SER B C 1
ATOM 5630 O O . SER B 1 259 ? -9.016 38.062 22.828 1 66 259 SER B O 1
ATOM 5632 N N . ARG B 1 260 ? -8.039 37.969 20.859 1 76.62 260 ARG B N 1
ATOM 5633 C CA . ARG B 1 260 ? -6.738 38.25 21.453 1 76.62 260 ARG B CA 1
ATOM 5634 C C . ARG B 1 260 ? -5.93 39.188 20.578 1 76.62 260 ARG B C 1
ATOM 5636 O O . ARG B 1 260 ? -4.934 38.781 19.969 1 76.62 260 ARG B O 1
ATOM 5643 N N . PRO B 1 261 ? -6.316 40.406 20.578 1 77.31 261 PRO B N 1
ATOM 5644 C CA . PRO B 1 261 ? -5.625 41.375 19.734 1 77.31 261 PRO B CA 1
ATOM 5645 C C . PRO B 1 261 ? -4.141 41.5 20.094 1 77.31 261 PRO B C 1
ATOM 5647 O O . PRO B 1 261 ? -3.332 41.875 19.219 1 77.31 261 PRO B O 1
ATOM 5650 N N . GLU B 1 262 ? -3.82 41.219 21.328 1 81.56 262 GLU B N 1
ATOM 5651 C CA . GLU B 1 262 ? -2.43 41.281 21.766 1 81.56 262 GLU B CA 1
ATOM 5652 C C . GLU B 1 262 ? -1.552 40.312 20.984 1 81.56 262 GLU B C 1
ATOM 5654 O O . GLU B 1 262 ? -0.37 40.594 20.766 1 81.56 262 GLU B O 1
ATOM 5659 N N . LEU B 1 263 ? -2.154 39.281 20.562 1 82.62 263 LEU B N 1
ATOM 5660 C CA . LEU B 1 263 ? -1.418 38.281 19.797 1 82.62 263 LEU B CA 1
ATOM 5661 C C . LEU B 1 263 ? -1.032 38.812 18.438 1 82.62 263 LEU B C 1
ATOM 5663 O O . LEU B 1 263 ? 0.084 38.594 17.953 1 82.62 263 LEU B O 1
ATOM 5667 N N . VAL B 1 264 ? -1.959 39.531 17.859 1 86.69 264 VAL B N 1
ATOM 5668 C CA . VAL B 1 264 ? -1.713 40.125 16.547 1 86.69 264 VAL B CA 1
ATOM 5669 C C . VAL B 1 264 ? -0.554 41.094 16.641 1 86.69 264 VAL B C 1
ATOM 5671 O O . VAL B 1 264 ? 0.34 41.094 15.797 1 86.69 264 VAL B O 1
ATOM 5674 N N . GLN B 1 265 ? -0.56 41.875 17.703 1 90.12 265 GLN B N 1
ATOM 5675 C CA . GLN B 1 265 ? 0.469 42.875 17.891 1 90.12 265 GLN B CA 1
ATOM 5676 C C . GLN B 1 265 ? 1.845 42.25 18.078 1 90.12 265 GLN B C 1
ATOM 5678 O O . GLN B 1 265 ? 2.844 42.75 17.578 1 90.12 265 GLN B O 1
ATOM 5683 N N . VAL B 1 266 ? 1.839 41.188 18.766 1 92.5 266 VAL B N 1
ATOM 5684 C CA . VAL B 1 266 ? 3.102 40.5 19.031 1 92.5 266 VAL B CA 1
ATOM 5685 C C . VAL B 1 266 ? 3.689 39.969 17.734 1 92.5 266 VAL B C 1
ATOM 5687 O O . VAL B 1 266 ? 4.895 40.062 17.5 1 92.5 266 VAL B O 1
ATOM 5690 N N . PHE B 1 267 ? 2.873 39.406 16.859 1 93.12 267 PHE B N 1
ATOM 5691 C CA . PHE B 1 267 ? 3.34 38.875 15.586 1 93.12 267 PHE B CA 1
ATOM 5692 C C . PHE B 1 267 ? 3.793 40 14.664 1 93.12 267 PHE B C 1
ATOM 5694 O O . PHE B 1 267 ? 4.809 39.875 13.984 1 93.12 267 PHE B O 1
ATOM 5701 N N . ILE B 1 268 ? 3.074 41.094 14.688 1 94.62 268 ILE B N 1
ATOM 5702 C CA . ILE B 1 268 ? 3.434 42.219 13.852 1 94.62 268 ILE B CA 1
ATOM 5703 C C . ILE B 1 268 ? 4.773 42.781 14.312 1 94.62 268 ILE B C 1
ATOM 5705 O O . ILE B 1 268 ? 5.637 43.094 13.492 1 94.62 268 ILE B O 1
ATOM 5709 N N . ALA B 1 269 ? 4.891 42.906 15.625 1 96.19 269 ALA B N 1
ATOM 5710 C CA . ALA B 1 269 ? 6.137 43.438 16.188 1 96.19 269 ALA B CA 1
ATOM 5711 C C . ALA B 1 269 ? 7.316 42.531 15.82 1 96.19 269 ALA B C 1
ATOM 5713 O O . ALA B 1 269 ? 8.414 43.031 15.547 1 96.19 269 ALA B O 1
ATOM 5714 N N . ALA B 1 270 ? 7.105 41.281 15.82 1 97.81 270 ALA B N 1
ATOM 5715 C CA . ALA B 1 270 ? 8.156 40.312 15.5 1 97.81 270 ALA B CA 1
ATOM 5716 C C . ALA B 1 270 ? 8.492 40.344 14.016 1 97.81 270 ALA B C 1
ATOM 5718 O O . ALA B 1 270 ? 9.656 40.5 13.633 1 97.81 270 ALA B O 1
ATOM 5719 N N . LEU B 1 271 ? 7.484 40.312 13.156 1 98.12 271 LEU B N 1
ATOM 5720 C CA . LEU B 1 271 ? 7.664 40.125 11.719 1 98.12 271 LEU B CA 1
ATOM 5721 C C . LEU B 1 271 ? 8.078 41.438 11.062 1 98.12 271 LEU B C 1
ATOM 5723 O O . LEU B 1 271 ? 8.672 41.438 9.984 1 98.12 271 LEU B O 1
ATOM 5727 N N . GLY B 1 272 ? 7.754 42.5 11.727 1 98 272 GLY B N 1
ATOM 5728 C CA . GLY B 1 272 ? 8.18 43.812 11.242 1 98 272 GLY B CA 1
ATOM 5729 C C . GLY B 1 272 ? 9.68 44 11.266 1 98 272 GLY B C 1
ATOM 5730 O O . GLY B 1 272 ? 10.219 44.875 10.57 1 98 272 GLY B O 1
ATOM 5731 N N . ARG B 1 273 ? 10.352 43.219 12.008 1 98 273 ARG B N 1
ATOM 5732 C CA . ARG B 1 273 ? 11.805 43.312 12.156 1 98 273 ARG B CA 1
ATOM 5733 C C . ARG B 1 273 ? 12.523 42.625 10.992 1 98 273 ARG B C 1
ATOM 5735 O O . ARG B 1 273 ? 13.727 42.812 10.82 1 98 273 ARG B O 1
ATOM 5742 N N . LEU B 1 274 ? 11.844 41.875 10.188 1 98.19 274 LEU B N 1
ATOM 5743 C CA . LEU B 1 274 ? 12.453 41.094 9.133 1 98.19 274 LEU B CA 1
ATOM 5744 C C . LEU B 1 274 ? 12.805 41.969 7.93 1 98.19 274 LEU B C 1
ATOM 5746 O O . LEU B 1 274 ? 12.078 42.906 7.602 1 98.19 274 LEU B O 1
ATOM 5750 N N . PRO B 1 275 ? 13.938 41.625 7.34 1 97.75 275 PRO B N 1
ATOM 5751 C CA . PRO B 1 275 ? 14.18 42.281 6.047 1 97.75 275 PRO B CA 1
ATOM 5752 C C . PRO B 1 275 ? 13.25 41.781 4.945 1 97.75 275 PRO B C 1
ATOM 5754 O O . PRO B 1 275 ? 13.133 42.406 3.895 1 97.75 275 PRO B O 1
ATOM 5757 N N . HIS B 1 276 ? 12.594 40.688 5.16 1 98.44 276 HIS B N 1
ATOM 5758 C CA . HIS B 1 276 ? 11.602 40.125 4.242 1 98.44 276 HIS B CA 1
ATOM 5759 C C . HIS B 1 276 ? 10.336 40.969 4.215 1 98.44 276 HIS B C 1
ATOM 5761 O O . HIS B 1 276 ? 10 41.625 5.199 1 98.44 276 HIS B O 1
ATOM 5767 N N . LYS B 1 277 ? 9.648 40.906 3.092 1 98.56 277 LYS B N 1
ATOM 5768 C CA . LYS B 1 277 ? 8.266 41.344 3.113 1 98.56 277 LYS B CA 1
ATOM 5769 C C . LYS B 1 277 ? 7.352 40.281 3.729 1 98.56 277 LYS B C 1
ATOM 5771 O O . LYS B 1 277 ? 7.68 39.094 3.719 1 98.56 277 LYS B O 1
ATOM 5776 N N . VAL B 1 278 ? 6.246 40.812 4.312 1 98.38 278 VAL B N 1
ATOM 5777 C CA . VAL B 1 278 ? 5.359 39.906 5.016 1 98.38 278 VAL B CA 1
ATOM 5778 C C . VAL B 1 278 ? 3.926 40.094 4.516 1 98.38 278 VAL B C 1
ATOM 5780 O O . VAL B 1 278 ? 3.389 41.188 4.543 1 98.38 278 VAL B O 1
ATOM 5783 N N . LEU B 1 279 ? 3.379 39 3.982 1 97.5 279 LEU B N 1
ATOM 5784 C CA . LEU B 1 279 ? 1.937 38.938 3.775 1 97.5 279 LEU B CA 1
ATOM 5785 C C . LEU B 1 279 ? 1.227 38.406 5.02 1 97.5 279 LEU B C 1
ATOM 5787 O O . LEU B 1 279 ? 1.422 37.281 5.414 1 97.5 279 LEU B O 1
ATOM 5791 N N . PHE B 1 280 ? 0.415 39.25 5.566 1 94.25 280 PHE B N 1
ATOM 5792 C CA . PHE B 1 280 ? -0.21 38.969 6.852 1 94.25 280 PHE B CA 1
ATOM 5793 C C . PHE B 1 280 ? -1.713 38.781 6.691 1 94.25 280 PHE B C 1
ATOM 5795 O O . PHE B 1 280 ? -2.453 39.719 6.488 1 94.25 280 PHE B O 1
ATOM 5802 N N . HIS B 1 281 ? -2.158 37.5 6.805 1 91.5 281 HIS B N 1
ATOM 5803 C CA . HIS B 1 281 ? -3.586 37.219 6.758 1 91.5 281 HIS B CA 1
ATOM 5804 C C . HIS B 1 281 ? -4.277 37.625 8.047 1 91.5 281 HIS B C 1
ATOM 5806 O O . HIS B 1 281 ? -4.039 37.031 9.109 1 91.5 281 HIS B O 1
ATOM 5812 N N . LEU B 1 282 ? -5.098 38.625 7.969 1 83.56 282 LEU B N 1
ATOM 5813 C CA . LEU B 1 282 ? -5.777 39.219 9.125 1 83.56 282 LEU B CA 1
ATOM 5814 C C . LEU B 1 282 ? -7.215 39.594 8.781 1 83.56 282 LEU B C 1
ATOM 5816 O O . LEU B 1 282 ? -7.449 40.469 7.941 1 83.56 282 LEU B O 1
ATOM 5820 N N . GLN B 1 283 ? -8.078 38.844 9.391 1 80.06 283 GLN B N 1
ATOM 5821 C CA . GLN B 1 283 ? -9.484 39.156 9.188 1 80.06 283 GLN B CA 1
ATOM 5822 C C . GLN B 1 283 ? -9.953 40.219 10.188 1 80.06 283 GLN B C 1
ATOM 5824 O O . GLN B 1 283 ? -10.953 40 10.891 1 80.06 283 GLN B O 1
ATOM 5829 N N . ALA B 1 284 ? -9.242 41.219 10.453 1 77.75 284 ALA B N 1
ATOM 5830 C CA . ALA B 1 284 ? -9.523 42.375 11.289 1 77.75 284 ALA B CA 1
ATOM 5831 C C . ALA B 1 284 ? -8.844 43.625 10.742 1 77.75 284 ALA B C 1
ATOM 5833 O O . ALA B 1 284 ? -8.055 43.531 9.797 1 77.75 284 ALA B O 1
ATOM 5834 N N . ASP B 1 285 ? -9.289 44.719 11.305 1 78.69 285 ASP B N 1
ATOM 5835 C CA . ASP B 1 285 ? -8.625 45.938 10.914 1 78.69 285 ASP B CA 1
ATOM 5836 C C . ASP B 1 285 ? -7.168 45.969 11.375 1 78.69 285 ASP B C 1
ATOM 5838 O O . ASP B 1 285 ? -6.883 45.719 12.555 1 78.69 285 ASP B O 1
ATOM 5842 N N . PRO B 1 286 ? -6.363 46.125 10.406 1 82.62 286 PRO B N 1
ATOM 5843 C CA . PRO B 1 286 ? -4.961 46.188 10.82 1 82.62 286 PRO B CA 1
ATOM 5844 C C . PRO B 1 286 ? -4.668 47.406 11.711 1 82.62 286 PRO B C 1
ATOM 5846 O O . PRO B 1 286 ? -5.383 48.406 11.656 1 82.62 286 PRO B O 1
ATOM 5849 N N . PRO B 1 287 ? -3.668 47.25 12.5 1 83.62 287 PRO B N 1
ATOM 5850 C CA . PRO B 1 287 ? -3.285 48.406 13.305 1 83.62 287 PRO B CA 1
ATOM 5851 C C . PRO B 1 287 ? -2.842 49.594 12.453 1 83.62 287 PRO B C 1
ATOM 5853 O O . PRO B 1 287 ? -2.398 49.406 11.312 1 83.62 287 PRO B O 1
ATOM 5856 N N . GLU B 1 288 ? -2.975 50.781 12.984 1 82.94 288 GLU B N 1
ATOM 5857 C CA . GLU B 1 288 ? -2.674 52.031 12.273 1 82.94 288 GLU B CA 1
ATOM 5858 C C . GLU B 1 288 ? -1.196 52.094 11.898 1 82.94 288 GLU B C 1
ATOM 5860 O O . GLU B 1 288 ? -0.845 52.625 10.836 1 82.94 288 GLU B O 1
ATOM 5865 N N . ASN B 1 289 ? -0.323 51.625 12.727 1 88.06 289 ASN B N 1
ATOM 5866 C CA . ASN B 1 289 ? 1.113 51.719 12.5 1 88.06 289 ASN B CA 1
ATOM 5867 C C . ASN B 1 289 ? 1.704 50.406 12.047 1 88.06 289 ASN B C 1
ATOM 5869 O O . ASN B 1 289 ? 2.605 49.844 12.695 1 88.06 289 ASN B O 1
ATOM 5873 N N . LEU B 1 290 ? 1.255 49.938 10.867 1 93.94 290 LEU B N 1
ATOM 5874 C CA . LEU B 1 290 ? 1.815 48.688 10.328 1 93.94 290 LEU B CA 1
ATOM 5875 C C . LEU B 1 290 ? 3.211 48.938 9.766 1 93.94 290 LEU B C 1
ATOM 5877 O O . LEU B 1 290 ? 3.43 49.875 9.016 1 93.94 290 LEU B O 1
ATOM 5881 N N . PRO B 1 291 ? 4.152 48.156 10.203 1 96.31 291 PRO B N 1
ATOM 5882 C CA . PRO B 1 291 ? 5.48 48.281 9.602 1 96.31 291 PRO B CA 1
ATOM 5883 C C . PRO B 1 291 ? 5.445 48.25 8.07 1 96.31 291 PRO B C 1
ATOM 5885 O O . PRO B 1 291 ? 4.59 47.562 7.484 1 96.31 291 PRO B O 1
ATOM 5888 N N . GLY B 1 292 ? 6.387 48.906 7.391 1 95.38 292 GLY B N 1
ATOM 5889 C CA . GLY B 1 292 ? 6.398 49.094 5.949 1 95.38 292 GLY B CA 1
ATOM 5890 C C . GLY B 1 292 ? 6.555 47.781 5.188 1 95.38 292 GLY B C 1
ATOM 5891 O O . GLY B 1 292 ? 6.156 47.688 4.023 1 95.38 292 GLY B O 1
ATOM 5892 N N . ASN B 1 293 ? 7.086 46.844 5.844 1 97.94 293 ASN B N 1
ATOM 5893 C CA . ASN B 1 293 ? 7.324 45.594 5.141 1 97.94 293 ASN B CA 1
ATOM 5894 C C . ASN B 1 293 ? 6.129 44.656 5.262 1 97.94 293 ASN B C 1
ATOM 5896 O O . ASN B 1 293 ? 6.141 43.562 4.695 1 97.94 293 ASN B O 1
ATOM 5900 N N . ILE B 1 294 ? 5.078 45.031 5.957 1 97.81 294 ILE B N 1
ATOM 5901 C CA . ILE B 1 294 ? 3.949 44.125 6.191 1 97.81 294 ILE B CA 1
ATOM 5902 C C . ILE B 1 294 ? 2.732 44.625 5.406 1 97.81 294 ILE B C 1
ATOM 5904 O O . ILE B 1 294 ? 2.389 45.812 5.457 1 97.81 294 ILE B O 1
ATOM 5908 N N . LYS B 1 295 ? 2.137 43.719 4.66 1 96.25 295 LYS B N 1
ATOM 5909 C CA . LYS B 1 295 ? 0.841 43.938 4.02 1 96.25 295 LYS B CA 1
ATOM 5910 C C . LYS B 1 295 ? -0.227 43.031 4.617 1 96.25 295 LYS B C 1
ATOM 5912 O O . LYS B 1 295 ? -0.125 41.812 4.523 1 96.25 295 LYS B O 1
ATOM 5917 N N . ALA B 1 296 ? -1.233 43.625 5.238 1 93.12 296 ALA B N 1
ATOM 5918 C CA . ALA B 1 296 ? -2.336 42.844 5.816 1 93.12 296 ALA B CA 1
ATOM 5919 C C . ALA B 1 296 ? -3.477 42.688 4.816 1 93.12 296 ALA B C 1
ATOM 5921 O O . ALA B 1 296 ? -3.867 43.656 4.145 1 93.12 296 ALA B O 1
ATOM 5922 N N . LEU B 1 297 ? -3.906 41.438 4.676 1 90.62 297 LEU B N 1
ATOM 5923 C CA . LEU B 1 297 ? -5.016 41.125 3.779 1 90.62 297 LEU B CA 1
ATOM 5924 C C . LEU B 1 297 ? -6.062 40.25 4.484 1 90.62 297 LEU B C 1
ATOM 5926 O O . LEU B 1 297 ? -5.723 39.375 5.254 1 90.62 297 LEU B O 1
ATOM 5930 N N . PRO B 1 298 ? -7.32 40.531 4.27 1 85.94 298 PRO B N 1
ATOM 5931 C CA . PRO B 1 298 ? -8.375 39.719 4.895 1 85.94 298 PRO B CA 1
ATOM 5932 C C . PRO B 1 298 ? -8.5 38.344 4.273 1 85.94 298 PRO B C 1
ATOM 5934 O O . PRO B 1 298 ? -9.078 37.438 4.887 1 85.94 298 PRO B O 1
ATOM 5937 N N . TRP B 1 299 ? -8.055 38.281 3.045 1 86.38 299 TRP B N 1
ATOM 5938 C CA . TRP B 1 299 ? -8.047 37 2.334 1 86.38 299 TRP B CA 1
ATOM 5939 C C . TRP B 1 299 ? -6.781 36.844 1.497 1 86.38 299 TRP B C 1
ATOM 5941 O O . TRP B 1 299 ? -6.285 37.812 0.93 1 86.38 299 TRP B O 1
ATOM 5951 N N . LEU B 1 300 ? -6.273 35.562 1.442 1 89.88 300 LEU B N 1
ATOM 5952 C CA . LEU B 1 300 ? -5.07 35.25 0.673 1 89.88 300 LEU B CA 1
ATOM 5953 C C . LEU B 1 300 ? -5.301 34.062 -0.253 1 89.88 300 LEU B C 1
ATOM 5955 O O . LEU B 1 300 ? -5.832 33.031 0.17 1 89.88 300 LEU B O 1
ATOM 5959 N N . PRO B 1 301 ? -5.043 34.281 -1.524 1 93.75 301 PRO B N 1
ATOM 5960 C CA . PRO B 1 301 ? -4.938 33.094 -2.35 1 93.75 301 PRO B CA 1
ATOM 5961 C C . PRO B 1 301 ? -3.725 32.219 -1.989 1 93.75 301 PRO B C 1
ATOM 5963 O O . PRO B 1 301 ? -2.73 32.219 -2.719 1 93.75 301 PRO B O 1
ATOM 5966 N N . LEU B 1 302 ? -3.818 31.516 -0.979 1 93.25 302 LEU B N 1
ATOM 5967 C CA . LEU B 1 302 ? -2.705 30.891 -0.265 1 93.25 302 LEU B CA 1
ATOM 5968 C C . LEU B 1 302 ? -1.836 30.078 -1.215 1 93.25 302 LEU B C 1
ATOM 5970 O O . LEU B 1 302 ? -0.616 30.25 -1.254 1 93.25 302 LEU B O 1
ATOM 5974 N N . GLN B 1 303 ? -2.422 29.219 -2.043 1 95.88 303 GLN B N 1
ATOM 5975 C CA . GLN B 1 303 ? -1.626 28.328 -2.879 1 95.88 303 GLN B CA 1
ATOM 5976 C C . GLN B 1 303 ? -0.929 29.094 -3.998 1 95.88 303 GLN B C 1
ATOM 5978 O O . GLN B 1 303 ? 0.162 28.719 -4.43 1 95.88 303 GLN B O 1
ATOM 5983 N N . ASP B 1 304 ? -1.581 30.172 -4.434 1 97.94 304 ASP B N 1
ATOM 5984 C CA . ASP B 1 304 ? -0.941 31 -5.453 1 97.94 304 ASP B CA 1
ATOM 5985 C C . ASP B 1 304 ? 0.254 31.75 -4.871 1 97.94 304 ASP B C 1
ATOM 5987 O O . ASP B 1 304 ? 1.275 31.906 -5.543 1 97.94 304 ASP B O 1
ATOM 5991 N N . VAL B 1 305 ? 0.073 32.125 -3.682 1 97.81 305 VAL B N 1
ATOM 5992 C CA . VAL B 1 305 ? 1.155 32.812 -2.99 1 97.81 305 VAL B CA 1
ATOM 5993 C C . VAL B 1 305 ? 2.266 31.828 -2.646 1 97.81 305 VAL B C 1
ATOM 5995 O O . VAL B 1 305 ? 3.449 32.125 -2.828 1 97.81 305 VAL B O 1
ATOM 5998 N N . LEU B 1 306 ? 1.939 30.641 -2.197 1 98.12 306 LEU B N 1
ATOM 5999 C CA . LEU B 1 306 ? 2.92 29.625 -1.831 1 98.12 306 LEU B CA 1
ATOM 6000 C C . LEU B 1 306 ? 3.73 29.188 -3.047 1 98.12 306 LEU B C 1
ATOM 6002 O O . LEU B 1 306 ? 4.926 28.906 -2.932 1 98.12 306 LEU B O 1
ATOM 6006 N N . GLY B 1 307 ? 3.051 29.188 -4.145 1 98.19 307 GLY B N 1
ATOM 6007 C CA . GLY B 1 307 ? 3.709 28.734 -5.359 1 98.19 307 GLY B CA 1
ATOM 6008 C C . GLY B 1 307 ? 4.539 29.812 -6.023 1 98.19 307 GLY B C 1
ATOM 6009 O O . GLY B 1 307 ? 5.176 29.578 -7.051 1 98.19 307 GLY B O 1
ATOM 6010 N N . HIS B 1 308 ? 4.547 31.031 -5.477 1 98.25 308 HIS B N 1
ATOM 6011 C CA . HIS B 1 308 ? 5.344 32.125 -6.027 1 98.25 308 HIS B CA 1
ATOM 6012 C C . HIS B 1 308 ? 6.824 31.922 -5.727 1 98.25 308 HIS B C 1
ATOM 6014 O O . HIS B 1 308 ? 7.195 31.531 -4.617 1 98.25 308 HIS B O 1
ATOM 6020 N N . PRO B 1 309 ? 7.707 32.219 -6.676 1 97.12 309 PRO B N 1
ATOM 6021 C CA . PRO B 1 309 ? 9.133 31.953 -6.484 1 97.12 309 PRO B CA 1
ATOM 6022 C C . PRO B 1 309 ? 9.734 32.781 -5.352 1 97.12 309 PRO B C 1
ATOM 6024 O O . PRO B 1 309 ? 10.797 32.469 -4.828 1 97.12 309 PRO B O 1
ATOM 6027 N N . LYS B 1 310 ? 9.062 33.875 -4.961 1 98.31 310 LYS B N 1
ATOM 6028 C CA . LYS B 1 310 ? 9.594 34.75 -3.938 1 98.31 310 LYS B CA 1
ATOM 6029 C C . LYS B 1 310 ? 9.188 34.312 -2.539 1 98.31 310 LYS B C 1
ATOM 6031 O O . LYS B 1 310 ? 9.688 34.812 -1.54 1 98.31 310 LYS B O 1
ATOM 6036 N N . THR B 1 311 ? 8.289 33.375 -2.412 1 98.69 311 THR B N 1
ATOM 6037 C CA . THR B 1 311 ? 7.859 32.906 -1.097 1 98.69 311 THR B CA 1
ATOM 6038 C C . THR B 1 311 ? 8.945 32.062 -0.425 1 98.69 311 THR B C 1
ATOM 6040 O O . THR B 1 311 ? 9.484 31.141 -1.027 1 98.69 311 THR B O 1
ATOM 6043 N N . ARG B 1 312 ? 9.203 32.406 0.878 1 98.56 312 ARG B N 1
ATOM 6044 C CA . ARG B 1 312 ? 10.32 31.766 1.56 1 98.56 312 ARG B CA 1
ATOM 6045 C C . ARG B 1 312 ? 9.836 30.938 2.744 1 98.56 312 ARG B C 1
ATOM 6047 O O . ARG B 1 312 ? 10.516 30 3.176 1 98.56 312 ARG B O 1
ATOM 6054 N N . LEU B 1 313 ? 8.695 31.312 3.264 1 98.69 313 LEU B N 1
ATOM 6055 C CA . LEU B 1 313 ? 8.273 30.703 4.523 1 98.69 313 LEU B CA 1
ATOM 6056 C C . LEU B 1 313 ? 6.777 30.875 4.734 1 98.69 313 LEU B C 1
ATOM 6058 O O . LEU B 1 313 ? 6.215 31.922 4.398 1 98.69 313 LEU B O 1
ATOM 6062 N N . LEU B 1 314 ? 6.137 29.891 5.234 1 98.38 314 LEU B N 1
ATOM 6063 C CA . LEU B 1 314 ? 4.754 29.969 5.703 1 98.38 314 LEU B CA 1
ATOM 6064 C C . LEU B 1 314 ? 4.684 29.797 7.215 1 98.38 314 LEU B C 1
ATOM 6066 O O . LEU B 1 314 ? 5.207 28.812 7.754 1 98.38 314 LEU B O 1
ATOM 6070 N N . ILE B 1 315 ? 4.094 30.734 7.891 1 96.62 315 ILE B N 1
ATOM 6071 C CA . ILE B 1 315 ? 3.768 30.656 9.312 1 96.62 315 ILE B CA 1
ATOM 6072 C C . ILE B 1 315 ? 2.277 30.359 9.477 1 96.62 315 ILE B C 1
ATOM 6074 O O . ILE B 1 315 ? 1.432 31.172 9.086 1 96.62 315 ILE B O 1
ATOM 6078 N N . TYR B 1 316 ? 1.978 29.203 10.023 1 92 316 TYR B N 1
ATOM 6079 C CA . TYR B 1 316 ? 0.555 28.891 10.109 1 92 316 TYR B CA 1
ATOM 6080 C C . TYR B 1 316 ? 0.273 27.938 11.266 1 92 316 TYR B C 1
ATOM 6082 O O . TYR B 1 316 ? 1.143 27.703 12.109 1 92 316 TYR B O 1
ATOM 6090 N N . HIS B 1 317 ? -0.949 27.406 11.484 1 89.44 317 HIS B N 1
ATOM 6091 C CA . HIS B 1 317 ? -1.377 26.75 12.711 1 89.44 317 HIS B CA 1
ATOM 6092 C C . HIS B 1 317 ? -1.133 25.25 12.633 1 89.44 317 HIS B C 1
ATOM 6094 O O . HIS B 1 317 ? -1.206 24.547 13.648 1 89.44 317 HIS B O 1
ATOM 6100 N N . GLY B 1 318 ? -0.947 24.703 11.461 1 90.62 318 GLY B N 1
ATOM 6101 C CA . GLY B 1 318 ? -0.574 23.297 11.398 1 90.62 318 GLY B CA 1
ATOM 6102 C C . GLY B 1 318 ? -1.708 22.391 10.945 1 90.62 318 GLY B C 1
ATOM 6103 O O . GLY B 1 318 ? -1.727 21.203 11.266 1 90.62 318 GLY B O 1
ATOM 6104 N N . GLY B 1 319 ? -2.691 22.891 10.227 1 89.88 319 GLY B N 1
ATOM 6105 C CA . GLY B 1 319 ? -3.686 22.047 9.594 1 89.88 319 GLY B CA 1
ATOM 6106 C C . GLY B 1 319 ? -3.098 21.125 8.539 1 89.88 319 GLY B C 1
ATOM 6107 O O . GLY B 1 319 ? -2.162 21.5 7.832 1 89.88 319 GLY B O 1
ATOM 6108 N N . ASN B 1 320 ? -3.699 19.984 8.383 1 91.31 320 ASN B N 1
ATOM 6109 C CA . ASN B 1 320 ? -3.154 18.984 7.473 1 91.31 320 ASN B CA 1
ATOM 6110 C C . ASN B 1 320 ? -3.188 19.469 6.027 1 91.31 320 ASN B C 1
ATOM 6112 O O . ASN B 1 320 ? -2.236 19.25 5.273 1 91.31 320 ASN B O 1
ATOM 6116 N N . ASN B 1 321 ? -4.285 20.094 5.59 1 91.19 321 ASN B N 1
ATOM 6117 C CA . ASN B 1 321 ? -4.367 20.578 4.215 1 91.19 321 ASN B CA 1
ATOM 6118 C C . ASN B 1 321 ? -3.305 21.641 3.93 1 91.19 321 ASN B C 1
ATOM 6120 O O . ASN B 1 321 ? -2.625 21.578 2.902 1 91.19 321 ASN B O 1
ATOM 6124 N N . GLY B 1 322 ? -3.207 22.594 4.891 1 92.12 322 GLY B N 1
ATOM 6125 C CA . GLY B 1 322 ? -2.18 23.609 4.73 1 92.12 322 GLY B CA 1
ATOM 6126 C C . GLY B 1 322 ? -0.776 23.031 4.676 1 92.12 322 GLY B C 1
ATOM 6127 O O . GLY B 1 322 ? 0.051 23.484 3.875 1 92.12 322 GLY B O 1
ATOM 6128 N N . PHE B 1 323 ? -0.541 22.047 5.465 1 95.06 323 PHE B N 1
ATOM 6129 C CA . PHE B 1 323 ? 0.749 21.375 5.473 1 95.06 323 PHE B CA 1
ATOM 6130 C C . PHE B 1 323 ? 1.038 20.75 4.113 1 95.06 323 PHE B C 1
ATOM 6132 O O . PHE B 1 323 ? 2.102 20.969 3.531 1 95.06 323 PHE B O 1
ATOM 6139 N N . LEU B 1 324 ? 0.087 20 3.605 1 96.38 324 LEU B N 1
ATOM 6140 C CA . LEU B 1 324 ? 0.288 19.297 2.346 1 96.38 324 LEU B CA 1
ATOM 6141 C C . LEU B 1 324 ? 0.406 20.281 1.186 1 96.38 324 LEU B C 1
ATOM 6143 O O . LEU B 1 324 ? 1.146 20.031 0.229 1 96.38 324 LEU B O 1
ATOM 6147 N N . GLU B 1 325 ? -0.303 21.391 1.259 1 96.69 325 GLU B N 1
ATOM 6148 C CA . GLU B 1 325 ? -0.174 22.438 0.245 1 96.69 325 GLU B CA 1
ATOM 6149 C C . GLU B 1 325 ? 1.21 23.078 0.285 1 96.69 325 GLU B C 1
ATOM 6151 O O . GLU B 1 325 ? 1.807 23.344 -0.76 1 96.69 325 GLU B O 1
ATOM 6156 N N . ALA B 1 326 ? 1.701 23.312 1.479 1 97.81 326 ALA B N 1
ATOM 6157 C CA . ALA B 1 326 ? 3.053 23.844 1.616 1 97.81 326 ALA B CA 1
ATOM 6158 C C . ALA B 1 326 ? 4.086 22.875 1.047 1 97.81 326 ALA B C 1
ATOM 6160 O O . ALA B 1 326 ? 5.035 23.281 0.376 1 97.81 326 ALA B O 1
ATOM 6161 N N . VAL B 1 327 ? 3.912 21.609 1.283 1 98.06 327 VAL B N 1
ATOM 6162 C CA . VAL B 1 327 ? 4.801 20.578 0.742 1 98.06 327 VAL B CA 1
ATOM 6163 C C . VAL B 1 327 ? 4.73 20.594 -0.784 1 98.06 327 VAL B C 1
ATOM 6165 O O . VAL B 1 327 ? 5.766 20.578 -1.457 1 98.06 327 VAL B O 1
ATOM 6168 N N . TYR B 1 328 ? 3.521 20.609 -1.265 1 98.5 328 TYR B N 1
ATOM 6169 C CA . TYR B 1 328 ? 3.322 20.641 -2.709 1 98.5 328 TYR B CA 1
ATOM 6170 C C . TYR B 1 328 ? 4.125 21.766 -3.354 1 98.5 328 TYR B C 1
ATOM 6172 O O . TYR B 1 328 ? 4.742 21.562 -4.402 1 98.5 328 TYR B O 1
ATOM 6180 N N . HIS B 1 329 ? 4.203 22.891 -2.705 1 98.62 329 HIS B N 1
ATOM 6181 C CA . HIS B 1 329 ? 4.848 24.062 -3.287 1 98.62 329 HIS B CA 1
ATOM 6182 C C . HIS B 1 329 ? 6.285 24.203 -2.797 1 98.62 329 HIS B C 1
ATOM 6184 O O . HIS B 1 329 ? 7.008 25.109 -3.213 1 98.62 329 HIS B O 1
ATOM 6190 N N . GLY B 1 330 ? 6.727 23.344 -1.882 1 98.5 330 GLY B N 1
ATOM 6191 C CA . GLY B 1 330 ? 8.109 23.297 -1.431 1 98.5 330 GLY B CA 1
ATOM 6192 C C . GLY B 1 330 ? 8.477 24.469 -0.529 1 98.5 330 GLY B C 1
ATOM 6193 O O . GLY B 1 330 ? 9.594 24.984 -0.599 1 98.5 330 GLY B O 1
ATOM 6194 N N . VAL B 1 331 ? 7.527 24.922 0.349 1 98.69 331 VAL B N 1
ATOM 6195 C CA . VAL B 1 331 ? 7.758 26.078 1.209 1 98.69 331 VAL B CA 1
ATOM 6196 C C . VAL B 1 331 ? 7.93 25.625 2.656 1 98.69 331 VAL B C 1
ATOM 6198 O O . VAL B 1 331 ? 7.043 24.984 3.221 1 98.69 331 VAL B O 1
ATOM 6201 N N . PRO B 1 332 ? 9.055 25.969 3.305 1 98.5 332 PRO B N 1
ATOM 6202 C CA . PRO B 1 332 ? 9.258 25.578 4.703 1 98.5 332 PRO B CA 1
ATOM 6203 C C . PRO B 1 332 ? 8.227 26.219 5.641 1 98.5 332 PRO B C 1
ATOM 6205 O O . PRO B 1 332 ? 7.535 27.156 5.254 1 98.5 332 PRO B O 1
ATOM 6208 N N . LEU B 1 333 ? 8.234 25.688 6.902 1 98.31 333 LEU B N 1
ATOM 6209 C CA . LEU B 1 333 ? 7.113 26.031 7.766 1 98.31 333 LEU B CA 1
ATOM 6210 C C . LEU B 1 333 ? 7.602 26.484 9.133 1 98.31 333 LEU B C 1
ATOM 6212 O O . LEU B 1 333 ? 8.633 26.016 9.625 1 98.31 333 LEU B O 1
ATOM 6216 N N . VAL B 1 334 ? 6.914 27.422 9.719 1 98 334 VAL B N 1
ATOM 6217 C CA . VAL B 1 334 ? 6.863 27.656 11.156 1 98 334 VAL B CA 1
ATOM 6218 C C . VAL B 1 334 ? 5.441 27.438 11.664 1 98 334 VAL B C 1
ATOM 6220 O O . VAL B 1 334 ? 4.512 28.141 11.273 1 98 334 VAL B O 1
ATOM 6223 N N . ILE B 1 335 ? 5.336 26.453 12.523 1 95.81 335 ILE B N 1
ATOM 6224 C CA . ILE B 1 335 ? 3.994 26.062 12.93 1 95.81 335 ILE B CA 1
ATOM 6225 C C . ILE B 1 335 ? 3.742 26.484 14.375 1 95.81 335 ILE B C 1
ATOM 6227 O O . ILE B 1 335 ? 4.621 26.359 15.227 1 95.81 335 ILE B O 1
ATOM 6231 N N . MET B 1 336 ? 2.633 27 14.586 1 91.62 336 MET B N 1
ATOM 6232 C CA . MET B 1 336 ? 2.115 27.219 15.93 1 91.62 336 MET B CA 1
ATOM 6233 C C . MET B 1 336 ? 0.823 26.453 16.156 1 91.62 336 MET B C 1
ATOM 6235 O O . MET B 1 336 ? -0.268 26.969 15.898 1 91.62 336 MET B O 1
ATOM 6239 N N . PRO B 1 337 ? 1.019 25.203 16.625 1 88.12 337 PRO B N 1
ATOM 6240 C CA . PRO B 1 337 ? -0.193 24.406 16.797 1 88.12 337 PRO B CA 1
ATOM 6241 C C . PRO B 1 337 ? -1.13 24.969 17.859 1 88.12 337 PRO B C 1
ATOM 6243 O O . PRO B 1 337 ? -0.673 25.406 18.922 1 88.12 337 PRO B O 1
ATOM 6246 N N . LEU B 1 338 ? -2.359 24.969 17.547 1 78.38 338 LEU B N 1
ATOM 6247 C CA . LEU B 1 338 ? -3.357 25.5 18.469 1 78.38 338 LEU B CA 1
ATOM 6248 C C . LEU B 1 338 ? -4.137 24.375 19.141 1 78.38 338 LEU B C 1
ATOM 6250 O O . LEU B 1 338 ? -4.477 24.469 20.328 1 78.38 338 LEU B O 1
ATOM 6254 N N . ALA B 1 339 ? -4.438 23.328 18.297 1 71.81 339 ALA B N 1
ATOM 6255 C CA . ALA B 1 339 ? -5.25 22.266 18.891 1 71.81 339 ALA B CA 1
ATOM 6256 C C . ALA B 1 339 ? -5.137 20.984 18.078 1 71.81 339 ALA B C 1
ATOM 6258 O O . ALA B 1 339 ? -4.82 21.016 16.875 1 71.81 339 ALA B O 1
ATOM 6259 N N . GLY B 1 340 ? -5.285 19.859 18.859 1 74.12 340 GLY B N 1
ATOM 6260 C CA . GLY B 1 340 ? -5.613 18.578 18.25 1 74.12 340 GLY B CA 1
ATOM 6261 C C . GLY B 1 340 ? -4.512 18.047 17.359 1 74.12 340 GLY B C 1
ATOM 6262 O O . GLY B 1 340 ? -3.355 17.953 17.766 1 74.12 340 GLY B O 1
ATOM 6263 N N . ASP B 1 341 ? -4.93 17.828 16.094 1 78.44 341 ASP B N 1
ATOM 6264 C CA . ASP B 1 341 ? -4.09 17.141 15.117 1 78.44 341 ASP B CA 1
ATOM 6265 C C . ASP B 1 341 ? -2.959 18.047 14.633 1 78.44 341 ASP B C 1
ATOM 6267 O O . ASP B 1 341 ? -1.998 17.578 14.023 1 78.44 341 ASP B O 1
ATOM 6271 N N . GLN B 1 342 ? -3 19.297 15.039 1 86.62 342 GLN B N 1
ATOM 6272 C CA . GLN B 1 342 ? -1.967 20.234 14.625 1 86.62 342 GLN B CA 1
ATOM 6273 C C . GLN B 1 342 ? -0.635 19.938 15.305 1 86.62 342 GLN B C 1
ATOM 6275 O O . GLN B 1 342 ? 0.43 20.188 14.734 1 86.62 342 GLN B O 1
ATOM 6280 N N . ILE B 1 343 ? -0.793 19.359 16.422 1 86.69 343 ILE B N 1
ATOM 6281 C CA . ILE B 1 343 ? 0.406 18.938 17.141 1 86.69 343 ILE B CA 1
ATOM 6282 C C . ILE B 1 343 ? 1.133 17.859 16.359 1 86.69 343 ILE B C 1
ATOM 6284 O O . ILE B 1 343 ? 2.359 17.875 16.234 1 86.69 343 ILE B O 1
ATOM 6288 N N . ASP B 1 344 ? 0.408 16.984 15.805 1 89.12 344 ASP B N 1
ATOM 6289 C CA . ASP B 1 344 ? 1.003 15.898 15.031 1 89.12 344 ASP B CA 1
ATOM 6290 C C . ASP B 1 344 ? 1.746 16.438 13.805 1 89.12 344 ASP B C 1
ATOM 6292 O O . ASP B 1 344 ? 2.83 15.953 13.469 1 89.12 344 ASP B O 1
ATOM 6296 N N . VAL B 1 345 ? 1.144 17.391 13.164 1 92.44 345 VAL B N 1
ATOM 6297 C CA . VAL B 1 345 ? 1.785 18.016 12.008 1 92.44 345 VAL B CA 1
ATOM 6298 C C . VAL B 1 345 ? 3.092 18.672 12.438 1 92.44 345 VAL B C 1
ATOM 6300 O O . VAL B 1 345 ? 4.113 18.547 11.75 1 92.44 345 VAL B O 1
ATOM 6303 N N . SER B 1 346 ? 3.035 19.344 13.57 1 93.81 346 SER B N 1
ATOM 6304 C CA . SER B 1 346 ? 4.23 20.016 14.047 1 93.81 346 SER B CA 1
ATOM 6305 C C . SER B 1 346 ? 5.355 19.031 14.344 1 93.81 346 SER B C 1
ATOM 6307 O O . SER B 1 346 ? 6.52 19.297 14.039 1 93.81 346 SER B O 1
ATOM 6309 N N . VAL B 1 347 ? 5.035 17.891 14.867 1 92.44 347 VAL B N 1
ATOM 6310 C CA . VAL B 1 347 ? 6.023 16.859 15.164 1 92.44 347 VAL B CA 1
ATOM 6311 C C . VAL B 1 347 ? 6.629 16.328 13.859 1 92.44 347 VAL B C 1
ATOM 6313 O O . VAL B 1 347 ? 7.848 16.156 13.766 1 92.44 347 VAL B O 1
ATOM 6316 N N . ARG B 1 348 ? 5.863 16.109 12.914 1 92.5 348 ARG B N 1
ATOM 6317 C CA . ARG B 1 348 ? 6.344 15.617 11.625 1 92.5 348 ARG B CA 1
ATOM 6318 C C . ARG B 1 348 ? 7.273 16.641 10.969 1 92.5 348 ARG B C 1
ATOM 6320 O O . ARG B 1 348 ? 8.344 16.281 10.484 1 92.5 348 ARG B O 1
ATOM 6327 N N . VAL B 1 349 ? 6.844 17.844 10.984 1 95.81 349 VAL B N 1
ATOM 6328 C CA . VAL B 1 349 ? 7.602 18.922 10.367 1 95.81 349 VAL B CA 1
ATOM 6329 C C . VAL B 1 349 ? 8.984 19.031 11.008 1 95.81 349 VAL B C 1
ATOM 6331 O O . VAL B 1 349 ? 10 19.094 10.312 1 95.81 349 VAL B O 1
ATOM 6334 N N . GLU B 1 350 ? 9.023 18.969 12.289 1 95.56 350 GLU B N 1
ATOM 6335 C CA . GLU B 1 350 ? 10.297 19.062 13 1 95.56 350 GLU B CA 1
ATOM 6336 C C . GLU B 1 350 ? 11.148 17.828 12.781 1 95.56 350 GLU B C 1
ATOM 6338 O O . GLU B 1 350 ? 12.344 17.922 12.492 1 95.56 350 GLU B O 1
ATOM 6343 N N . SER B 1 351 ? 10.523 16.719 12.836 1 93.69 351 SER B N 1
ATOM 6344 C CA . SER B 1 351 ? 11.242 15.445 12.719 1 93.69 351 SER B CA 1
ATOM 6345 C C . SER B 1 351 ? 11.852 15.281 11.328 1 93.69 351 SER B C 1
ATOM 6347 O O . SER B 1 351 ? 12.938 14.711 11.18 1 93.69 351 SER B O 1
ATOM 6349 N N . MET B 1 352 ? 11.227 15.82 10.375 1 94.81 352 MET B N 1
ATOM 6350 C CA . MET B 1 352 ? 11.68 15.641 8.992 1 94.81 352 MET B CA 1
ATOM 6351 C C . MET B 1 352 ? 12.516 16.828 8.539 1 94.81 352 MET B C 1
ATOM 6353 O O . MET B 1 352 ? 13.016 16.859 7.414 1 94.81 352 MET B O 1
ATOM 6357 N N . GLY B 1 353 ? 12.625 17.812 9.398 1 96.94 353 GLY B N 1
ATOM 6358 C CA . GLY B 1 353 ? 13.438 18.984 9.094 1 96.94 353 GLY B CA 1
ATOM 6359 C C . GLY B 1 353 ? 12.805 19.891 8.055 1 96.94 353 GLY B C 1
ATOM 6360 O O . GLY B 1 353 ? 13.508 20.453 7.211 1 96.94 353 GLY B O 1
ATOM 6361 N N . LEU B 1 354 ? 11.492 20.016 8.102 1 98 354 LEU B N 1
ATOM 6362 C CA . LEU B 1 354 ? 10.773 20.828 7.109 1 98 354 LEU B CA 1
ATOM 6363 C C . LEU B 1 354 ? 10.469 22.219 7.656 1 98 354 LEU B C 1
ATOM 6365 O O . LEU B 1 354 ? 9.938 23.062 6.938 1 98 354 LEU B O 1
ATOM 6369 N N . GLY B 1 355 ? 10.75 22.406 8.891 1 97.94 355 GLY B N 1
ATOM 6370 C CA . GLY B 1 355 ? 10.477 23.656 9.57 1 97.94 355 GLY B CA 1
ATOM 6371 C C . GLY B 1 355 ? 10.609 23.562 11.078 1 97.94 355 GLY B C 1
ATOM 6372 O O . GLY B 1 355 ? 11.281 22.656 11.594 1 97.94 355 GLY B O 1
ATOM 6373 N N . THR B 1 356 ? 10.031 24.625 11.727 1 97.56 356 THR B N 1
ATOM 6374 C CA . THR B 1 356 ? 10.117 24.688 13.18 1 97.56 356 THR B CA 1
ATOM 6375 C C . THR B 1 356 ? 8.742 24.953 13.797 1 97.56 356 THR B C 1
ATOM 6377 O O . THR B 1 356 ? 7.762 25.125 13.07 1 97.56 356 THR B O 1
ATOM 6380 N N . THR B 1 357 ? 8.734 24.859 15.133 1 96.06 357 THR B N 1
ATOM 6381 C CA . THR B 1 357 ? 7.48 25.062 15.859 1 96.06 357 THR B CA 1
ATOM 6382 C C . THR B 1 357 ? 7.605 26.219 16.844 1 96.06 357 THR B C 1
ATOM 6384 O O . THR B 1 357 ? 8.656 26.406 17.469 1 96.06 357 THR B O 1
ATOM 6387 N N . ILE B 1 358 ? 6.543 26.969 16.953 1 94.38 358 ILE B N 1
ATOM 6388 C CA . ILE B 1 358 ? 6.414 28.016 17.969 1 94.38 358 ILE B CA 1
ATOM 6389 C C . ILE B 1 358 ? 5.551 27.5 19.109 1 94.38 358 ILE B C 1
ATOM 6391 O O . ILE B 1 358 ? 4.48 26.938 18.891 1 94.38 358 ILE B O 1
ATOM 6395 N N . ASP B 1 359 ? 6.094 27.703 20.312 1 89.88 359 ASP B N 1
ATOM 6396 C CA . ASP B 1 359 ? 5.344 27.375 21.516 1 89.88 359 ASP B CA 1
ATOM 6397 C C . ASP B 1 359 ? 4.355 28.484 21.859 1 89.88 359 ASP B C 1
ATOM 6399 O O . ASP B 1 359 ? 4.758 29.578 22.266 1 89.88 359 ASP B O 1
ATOM 6403 N N . LYS B 1 360 ? 3.158 28.172 21.844 1 84.19 360 LYS B N 1
ATOM 6404 C CA . LYS B 1 360 ? 2.119 29.188 22.031 1 84.19 360 LYS B CA 1
ATOM 6405 C C . LYS B 1 360 ? 2.1 29.719 23.469 1 84.19 360 LYS B C 1
ATOM 6407 O O . LYS B 1 360 ? 1.463 30.734 23.75 1 84.19 360 LYS B O 1
ATOM 6412 N N . THR B 1 361 ? 2.736 29.062 24.328 1 82.69 361 THR B N 1
ATOM 6413 C CA . THR B 1 361 ? 2.729 29.469 25.734 1 82.69 361 THR B CA 1
ATOM 6414 C C . THR B 1 361 ? 3.838 30.484 26.016 1 82.69 361 THR B C 1
ATOM 6416 O O . THR B 1 361 ? 3.896 31.062 27.094 1 82.69 361 THR B O 1
ATOM 6419 N N . ARG B 1 362 ? 4.664 30.703 25.062 1 85.81 362 ARG B N 1
ATOM 6420 C CA . ARG B 1 362 ? 5.809 31.594 25.266 1 85.81 362 ARG B CA 1
ATOM 6421 C C . ARG B 1 362 ? 5.809 32.719 24.219 1 85.81 362 ARG B C 1
ATOM 6423 O O . ARG B 1 362 ? 6.871 33.125 23.734 1 85.81 362 ARG B O 1
ATOM 6430 N N . LEU B 1 363 ? 4.734 33.25 23.938 1 88.75 363 LEU B N 1
ATOM 6431 C CA . LEU B 1 363 ? 4.668 34.156 22.812 1 88.75 363 LEU B CA 1
ATOM 6432 C C . LEU B 1 363 ? 5.18 35.531 23.203 1 88.75 363 LEU B C 1
ATOM 6434 O O . LEU B 1 363 ? 4.625 36.188 24.094 1 88.75 363 LEU B O 1
ATOM 6438 N N . SER B 1 364 ? 6.297 35.875 22.703 1 95.19 364 SER B N 1
ATOM 6439 C CA . SER B 1 364 ? 6.867 37.219 22.703 1 95.19 364 SER B CA 1
ATOM 6440 C C . SER B 1 364 ? 7.418 37.594 21.328 1 95.19 364 SER B C 1
ATOM 6442 O O . SER B 1 364 ? 7.75 36.688 20.531 1 95.19 364 SER B O 1
ATOM 6444 N N . ALA B 1 365 ? 7.426 38.875 21.094 1 97.06 365 ALA B N 1
ATOM 6445 C CA . ALA B 1 365 ? 7.953 39.312 19.797 1 97.06 365 ALA B CA 1
ATOM 6446 C C . ALA B 1 365 ? 9.375 38.781 19.578 1 97.06 365 ALA B C 1
ATOM 6448 O O . ALA B 1 365 ? 9.727 38.375 18.484 1 97.06 365 ALA B O 1
ATOM 6449 N N . ASP B 1 366 ? 10.164 38.781 20.656 1 97.88 366 ASP B N 1
ATOM 6450 C CA . ASP B 1 366 ? 11.547 38.312 20.562 1 97.88 366 ASP B CA 1
ATOM 6451 C C . ASP B 1 366 ? 11.617 36.844 20.234 1 97.88 366 ASP B C 1
ATOM 6453 O O . ASP B 1 366 ? 12.383 36.406 19.375 1 97.88 366 ASP B O 1
ATOM 6457 N N . TYR B 1 367 ? 10.844 36.125 20.922 1 97.38 367 TYR B N 1
ATOM 6458 C CA . TYR B 1 367 ? 10.82 34.656 20.719 1 97.38 367 TYR B CA 1
ATOM 6459 C C . TYR B 1 367 ? 10.375 34.312 19.297 1 97.38 367 TYR B C 1
ATOM 6461 O O . TYR B 1 367 ? 11.016 33.5 18.625 1 97.38 367 TYR B O 1
ATOM 6469 N N . ILE B 1 368 ? 9.336 34.906 18.844 1 97.25 368 ILE B N 1
ATOM 6470 C CA . ILE B 1 368 ? 8.789 34.656 17.516 1 97.25 368 ILE B CA 1
ATOM 6471 C C . ILE B 1 368 ? 9.812 35.062 16.453 1 97.25 368 ILE B C 1
ATOM 6473 O O . ILE B 1 368 ? 10.078 34.281 15.516 1 97.25 368 ILE B O 1
ATOM 6477 N N . TYR B 1 369 ? 10.383 36.219 16.641 1 98.19 369 TYR B N 1
ATOM 6478 C CA . TYR B 1 369 ? 11.383 36.719 15.695 1 98.19 369 TYR B CA 1
ATOM 6479 C C . TYR B 1 369 ? 12.539 35.719 15.586 1 98.19 369 TYR B C 1
ATOM 6481 O O . TYR B 1 369 ? 12.977 35.406 14.477 1 98.19 369 TYR B O 1
ATOM 6489 N N . GLN B 1 370 ? 13.023 35.281 16.672 1 97.38 370 GLN B N 1
ATOM 6490 C CA . GLN B 1 370 ? 14.164 34.406 16.688 1 97.38 370 GLN B CA 1
ATOM 6491 C C . GLN B 1 370 ? 13.852 33.094 15.969 1 97.38 370 GLN B C 1
ATOM 6493 O O . GLN B 1 370 ? 14.664 32.594 15.188 1 97.38 370 GLN B O 1
ATOM 6498 N N . ARG B 1 371 ? 12.672 32.5 16.234 1 96.94 371 ARG B N 1
ATOM 6499 C CA . ARG B 1 371 ? 12.281 31.234 15.609 1 96.94 371 ARG B CA 1
ATOM 6500 C C . ARG B 1 371 ? 12.148 31.391 14.094 1 96.94 371 ARG B C 1
ATOM 6502 O O . ARG B 1 371 ? 12.609 30.547 13.336 1 96.94 371 ARG B O 1
ATOM 6509 N N . VAL B 1 372 ? 11.547 32.469 13.68 1 98.31 372 VAL B N 1
ATOM 6510 C CA . VAL B 1 372 ? 11.32 32.719 12.258 1 98.31 372 VAL B CA 1
ATOM 6511 C C . VAL B 1 372 ? 12.648 33 11.562 1 98.31 372 VAL B C 1
ATOM 6513 O O . VAL B 1 372 ? 12.938 32.438 10.516 1 98.31 372 VAL B O 1
ATOM 6516 N N . ALA B 1 373 ? 13.477 33.812 12.195 1 97.94 373 ALA B N 1
ATOM 6517 C CA . ALA B 1 373 ? 14.773 34.156 11.625 1 97.94 373 ALA B CA 1
ATOM 6518 C C . ALA B 1 373 ? 15.664 32.906 11.492 1 97.94 373 ALA B C 1
ATOM 6520 O O . ALA B 1 373 ? 16.344 32.75 10.477 1 97.94 373 ALA B O 1
ATOM 6521 N N . GLU B 1 374 ? 15.633 32.125 12.484 1 96.25 374 GLU B N 1
ATOM 6522 C CA . GLU B 1 374 ? 16.406 30.891 12.453 1 96.25 374 GLU B CA 1
ATOM 6523 C C . GLU B 1 374 ? 15.977 29.984 11.305 1 96.25 374 GLU B C 1
ATOM 6525 O O . GLU B 1 374 ? 16.812 29.406 10.609 1 96.25 374 GLU B O 1
ATOM 6530 N N . THR B 1 375 ? 14.703 29.828 11.148 1 97.69 375 THR B N 1
ATOM 6531 C CA . THR B 1 375 ? 14.172 28.969 10.086 1 97.69 375 THR B CA 1
ATOM 6532 C C . THR B 1 375 ? 14.547 29.516 8.711 1 97.69 375 THR B C 1
ATOM 6534 O O . THR B 1 375 ? 14.922 28.75 7.82 1 97.69 375 THR B O 1
ATOM 6537 N N . LEU B 1 376 ? 14.547 30.812 8.57 1 98 376 LEU B N 1
ATOM 6538 C CA . LEU B 1 376 ? 14.844 31.469 7.301 1 98 376 LEU B CA 1
ATOM 6539 C C . LEU B 1 376 ? 16.328 31.375 6.984 1 98 376 LEU B C 1
ATOM 6541 O O . LEU B 1 376 ? 16.719 31.312 5.816 1 98 376 LEU B O 1
ATOM 6545 N N . GLN B 1 377 ? 17.141 31.344 7.957 1 96.19 377 GLN B N 1
ATOM 6546 C CA . GLN B 1 377 ? 18.578 31.422 7.77 1 96.19 377 GLN B CA 1
ATOM 6547 C C . GLN B 1 377 ? 19.172 30.031 7.527 1 96.19 377 GLN B C 1
ATOM 6549 O O . GLN B 1 377 ? 20.266 29.906 6.961 1 96.19 377 GLN B O 1
ATOM 6554 N N . ASN B 1 378 ? 18.547 29.031 7.988 1 96.94 378 ASN B N 1
ATOM 6555 C CA . ASN B 1 378 ? 19.031 27.672 7.789 1 96.94 378 ASN B CA 1
ATOM 6556 C C . ASN B 1 378 ? 18.547 27.094 6.457 1 96.94 378 ASN B C 1
ATOM 6558 O O . ASN B 1 378 ? 17.375 26.75 6.312 1 96.94 378 ASN B O 1
ATOM 6562 N N . PRO B 1 379 ? 19.406 26.938 5.516 1 96.69 379 PRO B N 1
ATOM 6563 C CA . PRO B 1 379 ? 18.984 26.5 4.184 1 96.69 379 PRO B CA 1
ATOM 6564 C C . PRO B 1 379 ? 18.5 25.047 4.172 1 96.69 379 PRO B C 1
ATOM 6566 O O . PRO B 1 379 ? 17.859 24.609 3.209 1 96.69 379 PRO B O 1
ATOM 6569 N N . GLU B 1 380 ? 18.828 24.328 5.199 1 97.75 380 GLU B N 1
ATOM 6570 C CA . GLU B 1 380 ? 18.469 22.922 5.242 1 97.75 380 GLU B CA 1
ATOM 6571 C C . GLU B 1 380 ? 16.953 22.719 5.176 1 97.75 380 GLU B C 1
ATOM 6573 O O . GLU B 1 380 ? 16.469 21.766 4.566 1 97.75 380 GLU B O 1
ATOM 6578 N N . TYR B 1 381 ? 16.203 23.594 5.812 1 98.12 381 TYR B N 1
ATOM 6579 C CA . TYR B 1 381 ? 14.75 23.469 5.805 1 98.12 381 TYR B CA 1
ATOM 6580 C C . TYR B 1 381 ? 14.203 23.609 4.391 1 98.12 381 TYR B C 1
ATOM 6582 O O . TYR B 1 381 ? 13.352 22.828 3.971 1 98.12 381 TYR B O 1
ATOM 6590 N N . SER B 1 382 ? 14.711 24.594 3.695 1 97.81 382 SER B N 1
ATOM 6591 C CA . SER B 1 382 ? 14.258 24.797 2.326 1 97.81 382 SER B CA 1
ATOM 6592 C C . SER B 1 382 ? 14.68 23.656 1.42 1 97.81 382 SER B C 1
ATOM 6594 O O . SER B 1 382 ? 13.898 23.188 0.584 1 97.81 382 SER B O 1
ATOM 6596 N N . GLU B 1 383 ? 15.891 23.172 1.575 1 98 383 GLU B N 1
ATOM 6597 C CA . GLU B 1 383 ? 16.391 22.078 0.758 1 98 383 GLU B CA 1
ATOM 6598 C C . GLU B 1 383 ? 15.586 20.797 0.988 1 98 383 GLU B C 1
ATOM 6600 O O . GLU B 1 383 ? 15.195 20.125 0.034 1 98 383 GLU B O 1
ATOM 6605 N N . ARG B 1 384 ? 15.297 20.516 2.201 1 98.06 384 ARG B N 1
ATOM 6606 C CA . ARG B 1 384 ? 14.539 19.312 2.539 1 98.06 384 ARG B CA 1
ATOM 6607 C C . ARG B 1 384 ? 13.094 19.422 2.072 1 98.06 384 ARG B C 1
ATOM 6609 O O . ARG B 1 384 ? 12.508 18.438 1.612 1 98.06 384 ARG B O 1
ATOM 6616 N N . MET B 1 385 ? 12.562 20.578 2.199 1 98.31 385 MET B N 1
ATOM 6617 C CA . MET B 1 385 ? 11.195 20.797 1.741 1 98.31 385 MET B CA 1
ATOM 6618 C C . MET B 1 385 ? 11.094 20.641 0.228 1 98.31 385 MET B C 1
ATOM 6620 O O . MET B 1 385 ? 10.141 20.031 -0.276 1 98.31 385 MET B O 1
ATOM 6624 N N . LYS B 1 386 ? 12.039 21.156 -0.449 1 98.12 386 LYS B N 1
ATOM 6625 C CA . LYS B 1 386 ? 12.047 21.016 -1.902 1 98.12 386 LYS B CA 1
ATOM 6626 C C . LYS B 1 386 ? 12.18 19.562 -2.314 1 98.12 386 LYS B C 1
ATOM 6628 O O . LYS B 1 386 ? 11.531 19.109 -3.264 1 98.12 386 LYS B O 1
ATOM 6633 N N . ARG B 1 387 ? 13.008 18.875 -1.627 1 97.75 387 ARG B N 1
ATOM 6634 C CA . ARG B 1 387 ? 13.133 17.438 -1.885 1 97.75 387 ARG B CA 1
ATOM 6635 C C . ARG B 1 387 ? 11.82 16.719 -1.612 1 97.75 387 ARG B C 1
ATOM 6637 O O . ARG B 1 387 ? 11.383 15.891 -2.416 1 97.75 387 ARG B O 1
ATOM 6644 N N . ALA B 1 388 ? 11.219 17.016 -0.491 1 98 388 ALA B N 1
ATOM 6645 C CA . ALA B 1 388 ? 9.93 16.422 -0.152 1 98 388 ALA B CA 1
ATOM 6646 C C . ALA B 1 388 ? 8.875 16.75 -1.207 1 98 388 ALA B C 1
ATOM 6648 O O . ALA B 1 388 ? 8.078 15.891 -1.582 1 98 388 ALA B O 1
ATOM 6649 N N . SER B 1 389 ? 8.891 17.938 -1.646 1 98.44 389 SER B N 1
ATOM 6650 C CA . SER B 1 389 ? 7.969 18.391 -2.686 1 98.44 389 SER B CA 1
ATOM 6651 C C . SER B 1 389 ? 8.164 17.594 -3.973 1 98.44 389 SER B C 1
ATOM 6653 O O . SER B 1 389 ? 7.188 17.156 -4.598 1 98.44 389 SER B O 1
ATOM 6655 N N . ALA B 1 390 ? 9.406 17.406 -4.352 1 98.19 390 ALA B N 1
ATOM 6656 C CA . ALA B 1 390 ? 9.719 16.656 -5.566 1 98.19 390 ALA B CA 1
ATOM 6657 C C . ALA B 1 390 ? 9.195 15.219 -5.465 1 98.19 390 ALA B C 1
ATOM 6659 O O . ALA B 1 390 ? 8.586 14.711 -6.41 1 98.19 390 ALA B O 1
ATOM 6660 N N . ILE B 1 391 ? 9.43 14.57 -4.352 1 98.06 391 ILE B N 1
ATOM 6661 C CA . ILE B 1 391 ? 8.945 13.219 -4.129 1 98.06 391 ILE B CA 1
ATOM 6662 C C . ILE B 1 391 ? 7.418 13.211 -4.121 1 98.06 391 ILE B C 1
ATOM 6664 O O . ILE B 1 391 ? 6.789 12.359 -4.754 1 98.06 391 ILE B O 1
ATOM 6668 N N . PHE B 1 392 ? 6.844 14.156 -3.393 1 97.62 392 PHE B N 1
ATOM 6669 C CA . PHE B 1 392 ? 5.402 14.289 -3.209 1 97.62 392 PHE B CA 1
ATOM 6670 C C . PHE B 1 392 ? 4.695 14.406 -4.551 1 97.62 392 PHE B C 1
ATOM 6672 O O . PHE B 1 392 ? 3.602 13.867 -4.734 1 97.62 392 PHE B O 1
ATOM 6679 N N . LYS B 1 393 ? 5.301 15.031 -5.5 1 97.31 393 LYS B N 1
ATOM 6680 C CA . LYS B 1 393 ? 4.668 15.297 -6.789 1 97.31 393 LYS B CA 1
ATOM 6681 C C . LYS B 1 393 ? 4.98 14.195 -7.797 1 97.31 393 LYS B C 1
ATOM 6683 O O . LYS B 1 393 ? 4.312 14.086 -8.828 1 97.31 393 LYS B O 1
ATOM 6688 N N . ASP B 1 394 ? 6.027 13.43 -7.527 1 96.81 394 ASP B N 1
ATOM 6689 C CA . ASP B 1 394 ? 6.422 12.367 -8.445 1 96.81 394 ASP B CA 1
ATOM 6690 C C . ASP B 1 394 ? 5.621 11.094 -8.172 1 96.81 394 ASP B C 1
ATOM 6692 O O . ASP B 1 394 ? 6.148 10.133 -7.609 1 96.81 394 ASP B O 1
ATOM 6696 N N . ARG B 1 395 ? 4.43 11.016 -8.602 1 93.75 395 ARG B N 1
ATOM 6697 C CA . ARG B 1 395 ? 3.52 9.891 -8.406 1 93.75 395 ARG B CA 1
ATOM 6698 C C . ARG B 1 395 ? 2.76 9.578 -9.688 1 93.75 395 ARG B C 1
ATOM 6700 O O . ARG B 1 395 ? 2.633 10.43 -10.57 1 93.75 395 ARG B O 1
ATOM 6707 N N . PRO B 1 396 ? 2.254 8.344 -9.773 1 91.44 396 PRO B N 1
ATOM 6708 C CA . PRO B 1 396 ? 1.599 7.938 -11.016 1 91.44 396 PRO B CA 1
ATOM 6709 C C . PRO B 1 396 ? 0.327 8.734 -11.305 1 91.44 396 PRO B C 1
ATOM 6711 O O . PRO B 1 396 ? -0.045 8.914 -12.461 1 91.44 396 PRO B O 1
ATOM 6714 N N . MET B 1 397 ? -0.427 9.125 -10.273 1 93.81 397 MET B N 1
ATOM 6715 C CA . MET B 1 397 ? -1.674 9.875 -10.359 1 93.81 397 MET B CA 1
ATOM 6716 C C . MET B 1 397 ? -1.699 11 -9.328 1 93.81 397 MET B C 1
ATOM 6718 O O . MET B 1 397 ? -1.108 10.875 -8.25 1 93.81 397 MET B O 1
ATOM 6722 N N . THR B 1 398 ? -2.441 12.086 -9.664 1 95 398 THR B N 1
ATOM 6723 C CA . THR B 1 398 ? -2.691 13.094 -8.641 1 95 398 THR B CA 1
ATOM 6724 C C . THR B 1 398 ? -3.584 12.531 -7.539 1 95 398 THR B C 1
ATOM 6726 O O . THR B 1 398 ? -4.25 11.508 -7.73 1 95 398 THR B O 1
ATOM 6729 N N . ALA B 1 399 ? -3.578 13.172 -6.43 1 95.25 399 ALA B N 1
ATOM 6730 C CA . ALA B 1 399 ? -4.355 12.695 -5.289 1 95.25 399 ALA B CA 1
ATOM 6731 C C . ALA B 1 399 ? -5.84 12.617 -5.629 1 95.25 399 ALA B C 1
ATOM 6733 O O . ALA B 1 399 ? -6.484 11.594 -5.395 1 95.25 399 ALA B O 1
ATOM 6734 N N . PRO B 1 400 ? -6.465 13.672 -6.277 1 94.44 400 PRO B N 1
ATOM 6735 C CA . PRO B 1 400 ? -7.883 13.562 -6.625 1 94.44 400 PRO B CA 1
ATOM 6736 C C . PRO B 1 400 ? -8.164 12.461 -7.637 1 94.44 400 PRO B C 1
ATOM 6738 O O . PRO B 1 400 ? -9.164 11.742 -7.52 1 94.44 400 PRO B O 1
ATOM 6741 N N . ASP B 1 401 ? -7.273 12.289 -8.586 1 96 401 ASP B N 1
ATOM 6742 C CA . ASP B 1 401 ? -7.461 11.242 -9.578 1 96 401 ASP B CA 1
ATOM 6743 C C . ASP B 1 401 ? -7.387 9.852 -8.938 1 96 401 ASP B C 1
ATOM 6745 O O . ASP B 1 401 ? -8.148 8.953 -9.297 1 96 401 ASP B O 1
ATOM 6749 N N . ARG B 1 402 ? -6.469 9.672 -8.062 1 96.81 402 ARG B N 1
ATOM 6750 C CA . ARG B 1 402 ? -6.32 8.398 -7.367 1 96.81 402 ARG B CA 1
ATOM 6751 C C . ARG B 1 402 ? -7.562 8.086 -6.539 1 96.81 402 ARG B C 1
ATOM 6753 O O . ARG B 1 402 ? -8.055 6.957 -6.555 1 96.81 402 ARG B O 1
ATOM 6760 N N . ALA B 1 403 ? -8.039 9.094 -5.812 1 96.62 403 ALA B N 1
ATOM 6761 C CA . ALA B 1 403 ? -9.258 8.922 -5.031 1 96.62 403 ALA B CA 1
ATOM 6762 C C . ALA B 1 403 ? -10.43 8.531 -5.93 1 96.62 403 ALA B C 1
ATOM 6764 O O . ALA B 1 403 ? -11.148 7.57 -5.641 1 96.62 403 ALA B O 1
ATOM 6765 N N . ALA B 1 404 ? -10.633 9.305 -7.027 1 96.06 404 ALA B N 1
ATOM 6766 C CA . ALA B 1 404 ? -11.727 9.039 -7.953 1 96.06 404 ALA B CA 1
ATOM 6767 C C . ALA B 1 404 ? -11.633 7.625 -8.531 1 96.06 404 ALA B C 1
ATOM 6769 O O . ALA B 1 404 ? -12.633 6.914 -8.617 1 96.06 404 ALA B O 1
ATOM 6770 N N . PHE B 1 405 ? -10.461 7.215 -8.906 1 97.25 405 PHE B N 1
ATOM 6771 C CA . PHE B 1 405 ? -10.266 5.891 -9.484 1 97.25 405 PHE B CA 1
ATOM 6772 C C . PHE B 1 405 ? -10.727 4.805 -8.523 1 97.25 405 PHE B C 1
ATOM 6774 O O . PHE B 1 405 ? -11.484 3.914 -8.898 1 97.25 405 PHE B O 1
ATOM 6781 N N . TRP B 1 406 ? -10.25 4.863 -7.309 1 97.44 406 TRP B N 1
ATOM 6782 C CA . TRP B 1 406 ? -10.516 3.779 -6.371 1 97.44 406 TRP B CA 1
ATOM 6783 C C . TRP B 1 406 ? -11.977 3.789 -5.926 1 97.44 406 TRP B C 1
ATOM 6785 O O . TRP B 1 406 ? -12.555 2.734 -5.66 1 97.44 406 TRP B O 1
ATOM 6795 N N . ILE B 1 407 ? -12.547 4.992 -5.805 1 96.94 407 ILE B N 1
ATOM 6796 C CA . ILE B 1 407 ? -13.977 5.059 -5.52 1 96.94 407 ILE B CA 1
ATOM 6797 C C . ILE B 1 407 ? -14.758 4.375 -6.637 1 96.94 407 ILE B C 1
ATOM 6799 O O . ILE B 1 407 ? -15.633 3.545 -6.375 1 96.94 407 ILE B O 1
ATOM 6803 N N . GLU B 1 408 ? -14.445 4.707 -7.883 1 97 408 GLU B N 1
ATOM 6804 C CA . GLU B 1 408 ? -15.094 4.059 -9.016 1 97 408 GLU B CA 1
ATOM 6805 C C . GLU B 1 408 ? -14.836 2.555 -9.016 1 97 408 GLU B C 1
ATOM 6807 O O . GLU B 1 408 ? -15.719 1.765 -9.344 1 97 408 GLU B O 1
ATOM 6812 N N . HIS B 1 409 ? -13.609 2.215 -8.688 1 97.12 409 HIS B N 1
ATOM 6813 C CA . HIS B 1 409 ? -13.227 0.807 -8.641 1 97.12 409 HIS B CA 1
ATOM 6814 C C . HIS B 1 409 ? -14.117 0.028 -7.672 1 97.12 409 HIS B C 1
ATOM 6816 O O . HIS B 1 409 ? -14.633 -1.039 -8.016 1 97.12 409 HIS B O 1
ATOM 6822 N N . VAL B 1 410 ? -14.391 0.55 -6.504 1 95.81 410 VAL B N 1
ATOM 6823 C CA . VAL B 1 410 ? -15.148 -0.198 -5.512 1 95.81 410 VAL B CA 1
ATOM 6824 C C . VAL B 1 410 ? -16.641 -0.138 -5.852 1 95.81 410 VAL B C 1
ATOM 6826 O O . VAL B 1 410 ? -17.406 -1.021 -5.461 1 95.81 410 VAL B O 1
ATOM 6829 N N . ILE B 1 411 ? -17.078 0.931 -6.531 1 94.81 411 ILE B N 1
ATOM 6830 C CA . ILE B 1 411 ? -18.453 0.961 -7.02 1 94.81 411 ILE B CA 1
ATOM 6831 C C . ILE B 1 411 ? -18.672 -0.196 -7.988 1 94.81 411 ILE B C 1
ATOM 6833 O O . ILE B 1 411 ? -19.703 -0.879 -7.922 1 94.81 411 ILE B O 1
ATOM 6837 N N . LYS B 1 412 ? -17.719 -0.459 -8.781 1 95.44 412 LYS B N 1
ATOM 6838 C CA . LYS B 1 412 ? -17.828 -1.472 -9.828 1 95.44 412 LYS B CA 1
ATOM 6839 C C . LYS B 1 412 ? -17.641 -2.875 -9.258 1 95.44 412 LYS B C 1
ATOM 6841 O O . LYS B 1 412 ? -18.375 -3.797 -9.617 1 95.44 412 LYS B O 1
ATOM 6846 N N . HIS B 1 413 ? -16.656 -3.068 -8.336 1 95.94 413 HIS B N 1
ATOM 6847 C CA . HIS B 1 413 ? -16.219 -4.422 -8.008 1 95.94 413 HIS B CA 1
ATOM 6848 C C . HIS B 1 413 ? -16.438 -4.734 -6.531 1 95.94 413 HIS B C 1
ATOM 6850 O O . HIS B 1 413 ? -16.344 -5.891 -6.113 1 95.94 413 HIS B O 1
ATOM 6856 N N . GLY B 1 414 ? -16.781 -3.721 -5.738 1 94.31 414 GLY B N 1
ATOM 6857 C CA . GLY B 1 414 ? -16.75 -3.916 -4.297 1 94.31 414 GLY B CA 1
ATOM 6858 C C . GLY B 1 414 ? -15.359 -3.926 -3.717 1 94.31 414 GLY B C 1
ATOM 6859 O O . GLY B 1 414 ? -14.367 -3.904 -4.457 1 94.31 414 GLY B O 1
ATOM 6860 N N . GLY B 1 415 ? -15.25 -3.891 -2.387 1 94.62 415 GLY B N 1
ATOM 6861 C CA . GLY B 1 415 ? -13.953 -3.844 -1.729 1 94.62 415 GLY B CA 1
ATOM 6862 C C . GLY B 1 415 ? -13.672 -5.066 -0.878 1 94.62 415 GLY B C 1
ATOM 6863 O O . GLY B 1 415 ? -12.695 -5.098 -0.127 1 94.62 415 GLY B O 1
ATOM 6864 N N . SER B 1 416 ? -14.453 -6.125 -1.012 1 92.06 416 SER B N 1
ATOM 6865 C CA . SER B 1 416 ? -14.359 -7.273 -0.116 1 92.06 416 SER B CA 1
ATOM 6866 C C . SER B 1 416 ? -13.031 -8.008 -0.293 1 92.06 416 SER B C 1
ATOM 6868 O O . SER B 1 416 ? -12.5 -8.578 0.661 1 92.06 416 SER B O 1
ATOM 6870 N N . TYR B 1 417 ? -12.453 -8 -1.477 1 93.12 417 TYR B N 1
ATOM 6871 C CA . TYR B 1 417 ? -11.219 -8.734 -1.743 1 93.12 417 TYR B CA 1
ATOM 6872 C C . TYR B 1 417 ? -10.031 -8.078 -1.051 1 93.12 417 TYR B C 1
ATOM 6874 O O . TYR B 1 417 ? -8.969 -8.688 -0.918 1 93.12 417 TYR B O 1
ATOM 6882 N N . MET B 1 418 ? -10.211 -6.859 -0.572 1 94.88 418 MET B N 1
ATOM 6883 C CA . MET B 1 418 ? -9.117 -6.133 0.078 1 94.88 418 MET B CA 1
ATOM 6884 C C . MET B 1 418 ? -9.273 -6.172 1.595 1 94.88 418 MET B C 1
ATOM 6886 O O . MET B 1 418 ? -8.398 -5.684 2.32 1 94.88 418 MET B O 1
ATOM 6890 N N . ARG B 1 419 ? -10.336 -6.754 2.086 1 91.56 419 ARG B N 1
ATOM 6891 C CA . ARG B 1 419 ? -10.664 -6.719 3.508 1 91.56 419 ARG B CA 1
ATOM 6892 C C . ARG B 1 419 ? -9.703 -7.59 4.312 1 91.56 419 ARG B C 1
ATOM 6894 O O . ARG B 1 419 ? -9.336 -8.68 3.877 1 91.56 419 ARG B O 1
ATOM 6901 N N . SER B 1 420 ? -9.375 -7.141 5.441 1 89.25 420 SER B N 1
ATOM 6902 C CA . SER B 1 420 ? -8.461 -7.867 6.32 1 89.25 420 SER B CA 1
ATOM 6903 C C . SER B 1 420 ? -9.125 -9.109 6.898 1 89.25 420 SER B C 1
ATOM 6905 O O . SER B 1 420 ? -10.242 -9.039 7.418 1 89.25 420 SER B O 1
ATOM 6907 N N . PRO B 1 421 ? -8.414 -10.211 6.871 1 86.5 421 PRO B N 1
ATOM 6908 C CA . PRO B 1 421 ? -8.969 -11.43 7.469 1 86.5 421 PRO B CA 1
ATOM 6909 C C . PRO B 1 421 ? -9.07 -11.352 8.992 1 86.5 421 PRO B C 1
ATOM 6911 O O . PRO B 1 421 ? -9.727 -12.195 9.609 1 86.5 421 PRO B O 1
ATOM 6914 N N . VAL B 1 422 ? -8.438 -10.359 9.523 1 81.75 422 VAL B N 1
ATOM 6915 C CA . VAL B 1 422 ? -8.445 -10.211 10.977 1 81.75 422 VAL B CA 1
ATOM 6916 C C . VAL B 1 422 ? -9.875 -10.047 11.477 1 81.75 422 VAL B C 1
ATOM 6918 O O . VAL B 1 422 ? -10.188 -10.398 12.617 1 81.75 422 VAL B O 1
ATOM 6921 N N . HIS B 1 423 ? -10.688 -9.523 10.664 1 79.56 423 HIS B N 1
ATOM 6922 C CA . HIS B 1 423 ? -12.062 -9.234 11.047 1 79.56 423 HIS B CA 1
ATOM 6923 C C . HIS B 1 423 ? -12.859 -10.523 11.234 1 79.56 423 HIS B C 1
ATOM 6925 O O . HIS B 1 423 ? -13.938 -10.508 11.844 1 79.56 423 HIS B O 1
ATOM 6931 N N . ASP B 1 424 ? -12.375 -11.539 10.703 1 75.38 424 ASP B N 1
ATOM 6932 C CA . ASP B 1 424 ? -13.07 -12.812 10.828 1 75.38 424 ASP B CA 1
ATOM 6933 C C . ASP B 1 424 ? -12.531 -13.625 12 1 75.38 424 ASP B C 1
ATOM 6935 O O . ASP B 1 424 ? -13.023 -14.719 12.289 1 75.38 424 ASP B O 1
ATOM 6939 N N . LEU B 1 425 ? -11.57 -13.078 12.57 1 72.38 425 LEU B N 1
ATOM 6940 C CA . LEU B 1 425 ? -10.977 -13.766 13.711 1 72.38 425 LEU B CA 1
ATOM 6941 C C . LEU B 1 425 ? -11.766 -13.477 14.984 1 72.38 425 LEU B C 1
ATOM 6943 O O . LEU B 1 425 ? -12.305 -12.383 15.156 1 72.38 425 LEU B O 1
ATOM 6947 N N . SER B 1 426 ? -12.359 -14.461 15.734 1 55.69 426 SER B N 1
ATOM 6948 C CA . SER B 1 426 ? -13.039 -14.25 17 1 55.69 426 SER B CA 1
ATOM 6949 C C . SER B 1 426 ? -12.172 -13.438 17.969 1 55.69 426 SER B C 1
ATOM 6951 O O . SER B 1 426 ? -10.961 -13.32 17.766 1 55.69 426 SER B O 1
ATOM 6953 N N . PHE B 1 427 ? -12.977 -12.617 18.844 1 47.06 427 PHE B N 1
ATOM 6954 C CA . PHE B 1 427 ? -12.32 -11.797 19.844 1 47.06 427 PHE B CA 1
ATOM 6955 C C . PHE B 1 427 ? -11.156 -12.547 20.5 1 47.06 427 PHE B C 1
ATOM 6957 O O . PHE B 1 427 ? -10.078 -11.984 20.688 1 47.06 427 PHE B O 1
ATOM 6964 N N . VAL B 1 428 ? -11.578 -13.695 20.922 1 41.53 428 VAL B N 1
ATOM 6965 C CA . VAL B 1 428 ? -10.578 -14.555 21.562 1 41.53 428 VAL B CA 1
ATOM 6966 C C . VAL B 1 428 ? -9.438 -14.812 20.578 1 41.53 428 VAL B C 1
ATOM 6968 O O . VAL B 1 428 ? -8.266 -14.805 20.969 1 41.53 428 VAL B O 1
ATOM 6971 N N . GLN B 1 429 ? -9.859 -14.977 19.391 1 46.09 429 GLN B N 1
ATOM 6972 C CA . GLN B 1 429 ? -8.906 -15.297 18.328 1 46.09 429 GLN B CA 1
ATOM 6973 C C . GLN B 1 429 ? -8.047 -14.086 17.984 1 46.09 429 GLN B C 1
ATOM 6975 O O . GLN B 1 429 ? -6.867 -14.234 17.656 1 46.09 429 GLN B O 1
ATOM 6980 N N . PHE B 1 430 ? -8.875 -12.938 17.953 1 43.38 430 PHE B N 1
ATOM 6981 C CA . PHE B 1 430 ? -8.227 -11.672 17.641 1 43.38 430 PHE B CA 1
ATOM 6982 C C . PHE B 1 430 ? -7.43 -11.156 18.828 1 43.38 430 PHE B C 1
ATOM 6984 O O . PHE B 1 430 ? -6.312 -10.664 18.672 1 43.38 430 PHE B O 1
ATOM 6991 N N . GLN B 1 431 ? -8.188 -11.023 20.031 1 37.44 431 GLN B N 1
ATOM 6992 C CA . GLN B 1 431 ? -7.562 -10.562 21.266 1 37.44 431 GLN B CA 1
ATOM 6993 C C . GLN B 1 431 ? -6.422 -11.484 21.688 1 37.44 431 GLN B C 1
ATOM 6995 O O . GLN B 1 431 ? -5.59 -11.117 22.516 1 37.44 431 GLN B O 1
ATOM 7000 N N . GLY B 1 432 ? -6.688 -12.688 21.484 1 33.44 432 GLY B N 1
ATOM 7001 C CA . GLY B 1 432 ? -5.48 -13.453 21.734 1 33.44 432 GLY B CA 1
ATOM 7002 C C . GLY B 1 432 ? -4.301 -13.016 20.875 1 33.44 432 GLY B C 1
ATOM 7003 O O . GLY B 1 432 ? -3.311 -13.742 20.766 1 33.44 432 GLY B O 1
ATOM 7004 N N . ARG B 1 433 ? -4.688 -12.148 20.109 1 38.19 433 ARG B N 1
ATOM 7005 C CA . ARG B 1 433 ? -3.744 -11.367 19.312 1 38.19 433 ARG B CA 1
ATOM 7006 C C . ARG B 1 433 ? -2.744 -10.641 20.203 1 38.19 433 ARG B C 1
ATOM 7008 O O . ARG B 1 433 ? -3.119 -9.758 20.969 1 38.19 433 ARG B O 1
ATOM 7015 N N . PRO B 1 434 ? -1.789 -11.133 20.531 1 33.5 434 PRO B N 1
ATOM 7016 C CA . PRO B 1 434 ? -0.706 -10.328 21.109 1 33.5 434 PRO B CA 1
ATOM 7017 C C . PRO B 1 434 ? -0.434 -9.055 20.312 1 33.5 434 PRO B C 1
ATOM 7019 O O . PRO B 1 434 ? 0.535 -8.344 20.594 1 33.5 434 PRO B O 1
ATOM 7022 N N . ASP B 1 435 ? -1.043 -8.75 19.344 1 34.59 435 ASP B N 1
ATOM 7023 C CA . ASP B 1 435 ? -0.686 -7.516 18.641 1 34.59 435 ASP B CA 1
ATOM 7024 C C . ASP B 1 435 ? -0.883 -6.297 19.547 1 34.59 435 ASP B C 1
ATOM 7026 O O . ASP B 1 435 ? -0.142 -5.32 19.453 1 34.59 435 ASP B O 1
ATOM 7030 N N . PHE B 1 436 ? -2.07 -6.199 20.188 1 33.22 436 PHE B N 1
ATOM 7031 C CA . PHE B 1 436 ? -2.131 -5.141 21.188 1 33.22 436 PHE B CA 1
ATOM 7032 C C . PHE B 1 436 ? -1.09 -5.363 22.281 1 33.22 436 PHE B C 1
ATOM 7034 O O . PHE B 1 436 ? -0.438 -4.418 22.734 1 33.22 436 PHE B O 1
ATOM 7041 N N . MET B 1 437 ? -1.186 -6.422 22.984 1 31.5 437 MET B N 1
ATOM 7042 C CA . MET B 1 437 ? -0.251 -6.648 24.078 1 31.5 437 MET B CA 1
ATOM 7043 C C . MET B 1 437 ? 1.179 -6.762 23.562 1 31.5 437 MET B C 1
ATOM 7045 O O . MET B 1 437 ? 2.133 -6.684 24.344 1 31.5 437 MET B O 1
ATOM 7049 N N . ASN B 1 438 ? 1.347 -7.305 22.5 1 31.5 438 ASN B N 1
ATOM 7050 C CA . ASN B 1 438 ? 2.678 -7.492 21.938 1 31.5 438 ASN B CA 1
ATOM 7051 C C . ASN B 1 438 ? 3.355 -6.156 21.641 1 31.5 438 ASN B C 1
ATOM 7053 O O . ASN B 1 438 ? 4.535 -6.117 21.281 1 31.5 438 ASN B O 1
ATOM 7057 N N . GLU B 1 439 ? 2.525 -5.211 21.344 1 30.52 439 GLU B N 1
ATOM 7058 C CA . GLU B 1 439 ? 3.021 -3.844 21.219 1 30.52 439 GLU B CA 1
ATOM 7059 C C . GLU B 1 439 ? 3.232 -3.199 22.578 1 30.52 439 GLU B C 1
ATOM 7061 O O . GLU B 1 439 ? 3.496 -1.998 22.672 1 30.52 439 GLU B O 1
ATOM 7066 N N . LEU B 1 440 ? 2.797 -3.887 23.547 1 26.86 440 LEU B N 1
ATOM 7067 C CA . LEU B 1 440 ? 3.137 -3.234 24.812 1 26.86 440 LEU B CA 1
ATOM 7068 C C . LEU B 1 440 ? 4.648 -3.17 25 1 26.86 440 LEU B C 1
ATOM 7070 O O . LEU B 1 440 ? 5.359 -4.129 24.688 1 26.86 440 LEU B O 1
ATOM 7074 N N . PRO B 1 441 ? 5.176 -2.055 25.234 1 27.39 441 PRO B N 1
ATOM 7075 C CA . PRO B 1 441 ? 6.602 -1.918 25.531 1 27.39 441 PRO B CA 1
ATOM 7076 C C . PRO B 1 441 ? 7.09 -2.947 26.562 1 27.39 441 PRO B C 1
ATOM 7078 O O . PRO B 1 441 ? 6.309 -3.416 27.391 1 27.39 441 PRO B O 1
#

Radius of gyration: 30.78 Å; Cα contacts (8 Å, |Δi|>4): 1419; chains: 2; bounding box: 76×96×69 Å

pLDDT: mean 84.77, std 15.69, range [22.67, 98.81]

InterPro domains:
  IPR002213 UDP-glucuronosyl/UDP-glucosyltransferase [PF00201] (7-430)
  IPR002213 UDP-glucuronosyl/UDP-glucosyltransferase [cd03784] (110-408)
  IPR050271 UDP-glycosyltransferase [PTHR48043] (26-431)

Secondary structure (DSSP, 8-state):
---------S-GGG--------HHHHHHHHHHHHHHHHHTT-S-HHHHHHHHHHHHHHHHHHHHHHHHH-HHHHHHGGG-SEEEEETT-THHHHHHHHHHHHHTS--EEEEEE-SS--HHHHHHHT----TTTSPPTTS---SS--HHHHHHHHHHHHHHHHHHIIIIIGGGHHHHHHTT--GGGGT--GGG--EEEES--GGGS----B-TTEEE---SS--PPPPPPHHHHHHHHTTTTT-EEEEE-HHHHHHHHHH-HHHHHHHHHHHTTSSSEEEEE-SSPPPTT--TTEEEES---HHHHHTSTTEEEEEE---HHHHHHHHHHT--EEE---STTHHHHHHHHHHHTSEEE--GGG--HHHHHHHHHHHHH-HHHHHHHHHHHHHHH-SSS-HHHHHHHHHHHHHHH-SGGGS-GGGGS-HHHHHT-HHHHTT--/---------S-GGG--------HHHHHHHHHHHHHHHHHTT-S-HHHHHHHHHHHHHHHHHHHHHHHHH-HHHHHHGGG-SEEEEETT-THHHHHHHHHHHHHTS--EEEEEE-SS--HHHHHHHT----TTTSPPTTS---SS--HHHHHHHHHHHHHHHHHHIIIIIGGGHHHHHHTT--GGGGT--GGG--EEEES--GGGS----B-TTEEE---SS--PPPPPPHHHHHHHHTTTTT-EEEEE-HHHHHHHHHH-HHHHHHHHHHHTTSSSEEEEE-SSPPPTT--TTEEEES---HHHHHTSTTEEEEEE---HHHHHHHHHHT--EEE---STTHHHHHHHHHHHTSEEE--GGG--HHHHHHHHHHHHH-HHHHHHHHHHHHHHH-SSS-HHHHHHHHHHHHHHH-SGGGS-GGGGS-HHHHHT-HHHHTT--

Foldseek 3Di:
DPPPPPDCPPVNVVDDDDDDDDPVLVVVVVVLLLVLLVQLQPPVFPVVVLVSLQSVLVSLLVVLVVCVPDPVNLVVCLPAQEFEEEPSRCSRLLSQQLSCVVNVHHRAYEYEYQFADAVVVCVLQVHADFLCQDAHFPLLDHSDDDPVRLQVRLVVVVVVVVSCLVRPQQSCQVVCVVSVGDNCVSVGSSVSHQAYEYQDDVLQDPDDDGFPRYDYLHQQPADAADADPPVVVVLQVVFPPLFEEEEDAPPSCQSVCVVCVVLVVQQQLQCLVDSGAYEHQYLDDDDPDRRPRYDYDVDDPVLNRLLDPRYAEYEYQQRRNSLSSNLLNLHAYEHEHRHTNSSVSQSSSVVQLQAHYDDSNDRGSVRNNVRVVVRRVDCSNSVSSPVSNVVSPPDPDHSNVVVVVVVVVCSVVTRPVRGDCLVVQPCCRNVVPCSSVVSND/DPPPPPDCPPVNVVDDDDDDDDPVLVVVVVVLLLVLLVQLQPPVFPVVVLVSLQSVLVSLLVVLVVCVPDPVNLVVCLPAQEFEEEPSRCSRLLSQQLSCVVNVHHRAYEYEYQFAPAVVVCVLQVHFDFLCQDAHFPLLDHSDDDPVRSQVRLVVVVVVVVSCLVRPQQSCQVVCVVSVGDNCVSVGSSVSHQAYEYQDDVLLDPDDDGFPRYDYLHQQPADAADDDPPVVVVLQVVFPPLFEEEEDADPSCLSVCVVCVVLVVQQQLQCLVDSGAYEAQHLDDDDPDRRPRYDYDVDDPLLNRLLDPRYAEYEYQQRRNSLSSNLLNLHAYEHEHRHTNSSVSQSSSVVQLQAHYDDSNDRGSVRNNVRVVVRRVDCSNSVSSPVSNVVSPPDPDHSNVVVVVVVVVCSVVTRVVRGDCLVVQPCCRNVVPCSSVVSND